Protein AF-0000000079967032 (afdb_homodimer)

Secondary structure (DSSP, 8-state):
-HHHHHHHHHHHH--------------------------------------------------------------TT--S----S--GGGSPPHHHHHHHHHHHHHH--TT---PPPPHHHHHHHHHHHHHHHHHH---S-TTT--GGGS-HHHHHHHHHHHHHHTT-HHHHHHHHHHHHHHHHHHHHHHHHHS---S-----HHHHHHHHHHHHHHHH---TTHHHHHHHHHHHHHHHHHHS-------SSS-HHHHHHHHHHHHHHHHHHHHHHHHHHHHHHHH----SS-GGGSPSS----HHHHT--SHHHHHHHHHTT-------S-HHHHHHHHHHH-GGGS---HHHHHHHHHHHHHHHHHHHHHH-S--TTS---HHHHHHHHHHHHHHHHHHHHHHHHTTT--TTTTHHHHHHHHHHHHHHHHHH----THHHHTT--HHHHHHHHHHSPPPP--HHHHHHHHHHHHHHHHHHHH-TTHHHHS--TT--HHHHHHHHHHHHHHHHHHHHHHHS-TTSPPPHHHHHHHHHHHHHHHHHHHHHT----TT--TTSHHHHHHHHHHHHHHHHHS--S-HHHHHHHHHHHHHHHHHHHHHH-/-HHHHHHHHHHHH--------------------------------------------------------------TT--S----TT-GGGSPPHHHHHHHHHHHHHH--TT---PPPPHHHHHHHHHHHHHHHHHH---S-TTT--GGGS-HHHHHHHHHHHHHHTT-HHHHHHHHHHHHHHHHHHHHHHHHHH---S-----HHHHHHHHHHHHHHHH---GGGHHHHHHHHHHHHHHHHHS-------SSS-HHHHHHHHHHHHHHHHHHHHHHHHHHHHHHHH----SS-GGGSPSSPP--HHHHT--SHHHHHHHHHTT-------S-HHHHHHHHHHH-GGGS---HHHHHHHHHHHHHHHHHHHHHH-S--TTS---HHHHHHHHHHHHHHHHHHHHHHHHTTT--TTTTHHHHHHHHHHHHHHHHHH----THHHHTT--HHHHHHHHHHSPPPP--HHHHHHHHHHHHHHHHHHHH-TTHHHHS--TT--HHHHHHHHHHHHHHHHHHHHHHHS-TTSPPPHHHHHHHHHHHHHHHHHHHHHT----TT--TTSHHHHHHHHHHHHHHHHHS--S-HHHHHHHHHHHHHHHHHHHHHH-

Solvent-accessible surface area (backbone atoms only — not comparable to full-atom values): 68129 Å² total; per-residue (Å²): 110,66,69,58,56,54,48,56,53,57,60,60,71,67,55,73,77,63,75,79,74,76,77,78,75,79,74,78,77,77,80,74,79,74,80,82,73,85,78,80,84,84,73,82,74,80,84,71,83,80,79,70,84,77,79,83,78,72,79,79,78,76,78,75,79,84,70,78,81,67,75,82,70,77,76,75,69,67,70,49,80,73,67,72,84,66,77,73,42,54,54,58,48,72,68,53,50,51,49,44,52,52,55,51,55,70,59,52,53,98,80,65,90,68,78,78,74,54,58,67,54,44,21,51,13,33,47,46,22,51,54,40,31,59,55,73,48,62,39,62,54,71,71,76,56,41,55,86,79,49,55,62,45,36,52,31,27,35,25,14,50,9,20,38,76,66,67,36,53,68,60,13,51,43,28,39,52,52,18,53,49,46,50,52,47,52,31,52,49,38,34,72,70,61,69,39,60,68,58,46,74,58,38,71,62,50,48,50,27,37,48,52,45,39,57,54,48,66,41,45,60,59,67,79,40,50,61,51,42,53,47,36,50,51,53,42,52,51,28,57,69,61,46,60,80,70,78,68,77,74,75,80,60,61,75,63,62,33,41,55,51,45,49,52,53,50,30,51,49,25,37,55,52,45,45,44,50,58,49,49,46,38,26,56,45,52,50,37,56,62,72,64,56,64,40,73,43,71,63,52,75,72,75,52,66,70,59,63,66,35,72,42,56,67,56,34,51,55,48,58,69,67,58,72,70,77,74,58,76,49,93,37,40,31,54,44,51,50,48,36,59,71,68,28,65,80,77,47,90,64,48,52,66,53,45,34,53,48,50,50,46,48,44,51,49,51,52,51,51,40,54,62,63,20,81,70,50,94,82,48,76,73,54,68,64,52,53,47,51,40,51,43,52,49,54,49,51,48,52,48,54,62,45,41,76,69,34,62,82,67,53,53,56,82,80,38,31,37,45,52,35,35,55,25,46,50,32,48,46,32,38,58,65,41,36,82,72,68,63,26,66,41,40,48,62,71,34,37,66,56,31,30,53,48,57,68,68,46,78,67,57,68,95,45,73,49,38,46,52,25,38,40,46,29,43,48,56,52,38,54,44,47,70,74,34,57,61,51,53,44,65,49,79,53,78,61,66,52,70,68,31,53,57,30,42,49,55,29,50,53,50,37,30,39,46,28,40,37,65,50,68,47,53,86,83,60,70,79,50,71,67,52,51,49,42,50,52,51,40,52,53,43,46,52,51,42,38,60,58,64,67,55,79,78,64,93,72,58,64,68,76,43,45,45,37,38,22,52,52,46,43,50,53,52,18,52,53,29,46,50,24,71,69,39,56,39,44,30,46,53,10,47,19,38,46,49,37,52,50,54,50,55,51,58,72,73,101,110,66,70,58,55,54,46,58,52,56,58,60,71,67,55,72,78,64,75,80,73,73,77,76,73,78,72,76,72,77,76,75,81,77,78,80,79,80,81,80,82,78,76,84,74,84,87,78,76,82,76,75,82,77,78,83,77,77,78,80,78,75,79,74,76,85,69,77,85,67,73,80,70,79,76,75,69,68,70,50,80,71,68,72,82,68,74,73,43,55,55,58,48,72,66,54,52,50,48,45,52,51,55,50,54,71,58,51,52,98,79,64,91,68,78,78,74,53,57,67,54,43,23,53,13,33,48,46,22,51,54,39,30,60,56,74,48,62,37,63,53,71,71,76,57,42,55,86,78,49,56,61,45,35,52,30,27,34,25,14,50,10,20,38,76,66,67,35,55,68,59,13,50,42,28,40,51,51,18,51,48,45,51,52,47,52,32,50,48,37,34,72,70,61,69,39,58,69,58,47,76,57,39,72,62,50,49,50,26,36,48,51,45,41,58,55,47,66,41,45,58,59,68,80,42,51,60,50,42,55,46,38,52,51,53,41,51,50,28,57,67,62,44,60,79,70,78,68,77,75,76,81,60,60,73,62,63,32,42,56,51,46,48,54,53,48,31,51,50,25,37,54,52,46,46,43,49,56,48,49,46,38,24,56,45,51,51,37,54,62,72,65,59,62,42,74,44,70,62,53,74,74,75,53,66,70,61,63,65,34,72,43,57,65,56,34,52,54,49,60,70,68,56,73,70,77,74,58,74,50,94,38,38,32,55,42,50,50,48,37,58,70,67,29,65,79,75,48,90,63,48,51,65,53,44,34,52,48,50,48,45,48,43,52,50,52,51,52,50,40,55,61,61,19,81,69,48,92,82,49,77,73,53,68,65,53,53,49,52,38,52,42,52,49,53,50,50,49,52,49,54,62,46,40,76,70,34,61,82,66,52,52,56,82,80,37,32,36,45,54,35,34,54,25,47,50,32,47,46,32,40,59,65,42,36,84,72,68,62,25,66,44,42,47,62,70,34,36,67,55,30,30,53,49,58,68,68,48,78,68,58,67,94,43,75,49,37,46,52,25,36,40,46,28,43,47,56,54,39,55,42,48,69,74,34,57,61,51,52,45,65,48,79,52,78,59,66,54,70,68,30,53,56,29,44,48,55,30,49,53,51,36,30,38,46,27,40,38,66,51,69,46,54,87,83,59,70,80,50,72,67,52,50,50,43,50,52,51,40,52,52,43,46,52,51,41,38,60,60,62,66,56,79,78,62,94,71,58,64,69,75,41,44,46,38,39,21,52,50,48,43,50,52,51,18,51,52,28,46,49,24,74,70,39,56,38,46,30,47,52,10,47,19,37,46,48,37,51,50,54,48,54,50,57,74,74,100

pLDDT: mean 72.73, std 23.44, range [16.41, 97.38]

Sequence (1214 aa):
MQDFVNFMKSMASRSDWVPVMGTVVRNRITEVVPGVRQDSTPDLPEFSHTVQPATAASVPSSPIPRSRASPEISRNLSDHPVFSPTNDSLVVSERMMRQLSESLYRVRSDRSNVQLPSRYALSRFVRCAIDYISKHIPCMHVATTRLEDCVPELILALSALGAEYSFEFQQAKDLFLASTNLVDFQSHWQQEYSGQSDVPASSLQSMQTLLILLRLAIVERDRSILSQILQLQHKLVLALRTLMDDNCDCTNVGDATAWHRWIEKESIKRMRLMAFCSLSLLNLTHNISNAFQWCEIAMPIACSRDLWEAPDALSWHSLLRSGMEQCIEPSSSSSFLQEVLDQGLDTFEFSALQNNIFLHAILQRVDLLKQLYGPFNSTQQWPSRLTKIHTALYQISYKYSTRSRLDYGTMNLTKETLNLNSFAILGIGLIRTASVMDFNALLQSRSPLHVTLALKRAPLPTRSSRATSAAFHATMVLEKLAFIGLNRFPRKQDIIWDFEFWICAFECAIFHARWLMRLSNTAPNQSQSQEETKVLCETRAVVAEGLASLELKEDSLTSQETPLELSLVLLRVWASILSNNAQLPLVQMLGESLLSYLHEFQTSVNTMQDFVNFMKSMASRSDWVPVMGTVVRNRITEVVPGVRQDSTPDLPEFSHTVQPATAASVPSSPIPRSRASPEISRNLSDHPVFSPTNDSLVVSERMMRQLSESLYRVRSDRSNVQLPSRYALSRFVRCAIDYISKHIPCMHVATTRLEDCVPELILALSALGAEYSFEFQQAKDLFLASTNLVDFQSHWQQEYSGQSDVPASSLQSMQTLLILLRLAIVERDRSILSQILQLQHKLVLALRTLMDDNCDCTNVGDATAWHRWIEKESIKRMRLMAFCSLSLLNLTHNISNAFQWCEIAMPIACSRDLWEAPDALSWHSLLRSGMEQCIEPSSSSSFLQEVLDQGLDTFEFSALQNNIFLHAILQRVDLLKQLYGPFNSTQQWPSRLTKIHTALYQISYKYSTRSRLDYGTMNLTKETLNLNSFAILGIGLIRTASVMDFNALLQSRSPLHVTLALKRAPLPTRSSRATSAAFHATMVLEKLAFIGLNRFPRKQDIIWDFEFWICAFECAIFHARWLMRLSNTAPNQSQSQEETKVLCETRAVVAEGLASLELKEDSLTSQETPLELSLVLLRVWASILSNNAQLPLVQMLGESLLSYLHEFQTSVNT

InterPro domains:
  IPR051059 Transcription factor verF-like [PTHR40626] (39-580)

Foldseek 3Di:
DVVVVVVLVVVVVVVPVPPPPPPPPPPVPPPPPDDPDPDDDDDPDDPDPCPDDDDDDDPDDPDPDPDDDPPPPPCPVPPPVPPPPPDPQLFQDPVNVVVLVVLLVVLPDPDDPQDDDDRVLLSQQLVQLVLLCLQAQVLDQPLPDGPVPADNLLSLLSSLLSCLLVVVNVNSVSSLVSSLSSQVVQLVVCCVPVVDDSLRVLDLRNLNSLLSSLQQLLLDLDPVSVVVNVVSLVSNLSSLLPVPPPVPPLPDDDQQVSLVVVLRNLSNQSSSLSSQLSQLVCCLQAVDDRPDAQQSRADDHHWASQLSNQNGSVSNVVVVVVVPTPRPRDPTRVVVLVVCLVVAVVVDPDHLSRLLSSLSNLVNVLVVQCVVVDQDDPVHDDDPSLVSSLVRLLVVLVVCLVVCVVCLVVPPLSNRLSNLLSLLSSLVSLDSSQFSDDNSVLNNVSALVSNLVSLVPDDFGDDDPSLLSSLLSLLSNLLSCLSVFLVCQQPVSDSSHDVSSLSSNLVSLSSNLSNLVVVQPDDPPDDDDPSNVVSLVSLVVSLVSLCVRLVPPPPPPDPSPGSNSSSLSSLVSSLSSQCSNPSTPSSNSSSSSSVVNSVVVVVVVVD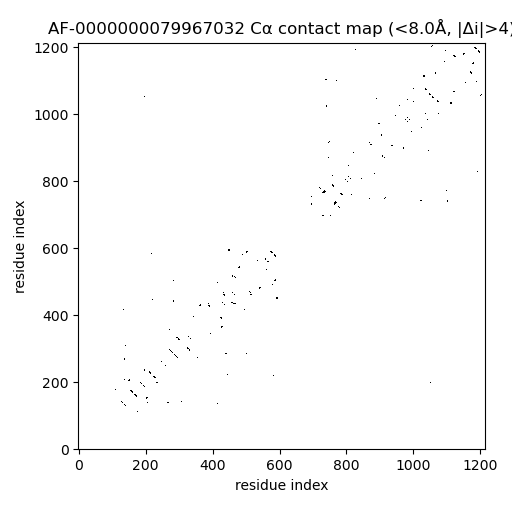/DVVVVVVLVVVVVVVPVPPPPPPPPPPVPVPDPDDDDDDDDDDPDDPDDDPDPDDDDDPDPPDPDPDDDPPPPPCPVPPPVPPPPPPPQLFQDPVNVVVLVVLLVVLPDPDDPQDDDDRVLLSQQLVQLVLLCLQAQVLDQPLPDGPVPADNLLSLLSSLNSCLLVVVNVNSVSSLVSSLSSQVVQLVCCCVPVVDPSLRVLDLRNLNSLLSSLQQLLLDLDPVSVVVNVVSLVSNLSSLLPVPLPVPPLPDDDQQVSLVVVLRNLSNQSSSLSSQLSLLVCCLQAVDDRPDAQQSRADDHHWASQLSNQNGSVSNVVVVVVVPTPRPGDPTSVVVLVVCLVVAVVVDPDHLSRLLSSLSNLVNVLVVQCVVVDQDDPVHDDDPSLVSSLVRLLVVLVVCLVVCVVCLVVPPLSNRLSNLLSLLSSLVSLDSSQFSDDSSVLNNVSALVSNLVSLVPDDFGDDDPSLLSSLLSLLSNLLSCLSVFLVCQQPVSDSSHDVSSLSSNLVSLSSNLSNLVVVQPDDPPDDDDPSNVVSLVSLVVSLVSLCVRLVPPPPPDDPSPGSNSSSLSSLVSSLSSQCSNPSTPSSNSSSSSSVVNSVVVVVVVVD

Structure (mmCIF, N/CA/C/O backbone):
data_AF-0000000079967032-model_v1
#
loop_
_entity.id
_entity.type
_entity.pdbx_description
1 polymer 'Transcription factor domain-containing protein'
#
loop_
_atom_site.group_PDB
_atom_site.id
_atom_site.type_symbol
_atom_site.label_atom_id
_atom_site.label_alt_id
_atom_site.label_comp_id
_atom_site.label_asym_id
_atom_site.label_entity_id
_atom_site.label_seq_id
_atom_site.pdbx_PDB_ins_code
_atom_site.Cartn_x
_atom_site.Cartn_y
_atom_site.Cartn_z
_atom_site.occupancy
_atom_site.B_iso_or_equiv
_atom_site.auth_seq_id
_atom_site.auth_comp_id
_atom_site.auth_asym_id
_atom_site.auth_atom_id
_atom_site.pdbx_PDB_model_num
ATOM 1 N N . MET A 1 1 ? 17.422 -27.734 15.859 1 30.98 1 MET A N 1
ATOM 2 C CA . MET A 1 1 ? 18.609 -28.25 15.203 1 30.98 1 MET A CA 1
ATOM 3 C C . MET A 1 1 ? 18.609 -29.781 15.188 1 30.98 1 MET A C 1
ATOM 5 O O . MET A 1 1 ? 18.875 -30.391 14.148 1 30.98 1 MET A O 1
ATOM 9 N N . GLN A 1 2 ? 18.266 -30.25 16.344 1 36.28 2 GLN A N 1
ATOM 10 C CA . GLN A 1 2 ? 18.391 -31.688 16.5 1 36.28 2 GLN A CA 1
ATOM 11 C C . GLN A 1 2 ? 17.359 -32.438 15.648 1 36.28 2 GLN A C 1
ATOM 13 O O . GLN A 1 2 ? 17.656 -33.469 15.055 1 36.28 2 GLN A O 1
ATOM 18 N N . ASP A 1 3 ? 16.297 -31.797 15.641 1 36.22 3 ASP A N 1
ATOM 19 C CA . ASP A 1 3 ? 15.25 -32.5 14.898 1 36.22 3 ASP A CA 1
ATOM 20 C C . ASP A 1 3 ? 15.523 -32.469 13.398 1 36.22 3 ASP A C 1
ATOM 22 O O . ASP A 1 3 ? 15.023 -33.312 12.656 1 36.22 3 ASP A O 1
ATOM 26 N N . PHE A 1 4 ? 16.297 -31.5 12.922 1 40.16 4 PHE A N 1
ATOM 27 C CA . PHE A 1 4 ? 16.734 -31.422 11.531 1 40.16 4 PHE A CA 1
ATOM 28 C C . PHE A 1 4 ? 17.703 -32.562 11.211 1 40.16 4 PHE A C 1
ATOM 30 O O . PHE A 1 4 ? 17.562 -33.219 10.188 1 40.16 4 PHE A O 1
ATOM 37 N N . VAL A 1 5 ? 18.609 -32.844 12.133 1 42.78 5 VAL A N 1
ATOM 38 C CA . VAL A 1 5 ? 19.625 -33.844 11.953 1 42.78 5 VAL A CA 1
ATOM 39 C C . VAL A 1 5 ? 18.984 -35.25 11.93 1 42.78 5 VAL A C 1
ATOM 41 O O . VAL A 1 5 ? 19.312 -36.094 11.102 1 42.78 5 VAL A O 1
ATOM 44 N N . ASN A 1 6 ? 18.062 -35.375 12.719 1 40.91 6 ASN A N 1
ATOM 45 C CA . ASN A 1 6 ? 17.438 -36.688 12.773 1 40.91 6 ASN A CA 1
ATOM 46 C C . ASN A 1 6 ? 16.594 -36.969 11.523 1 40.91 6 ASN A C 1
ATOM 48 O O . ASN A 1 6 ? 16.562 -38.094 11.039 1 40.91 6 ASN A O 1
ATOM 52 N N . PHE A 1 7 ? 16.141 -35.906 11.023 1 40.47 7 PHE A N 1
ATOM 53 C CA . PHE A 1 7 ? 15.273 -35.969 9.852 1 40.47 7 PHE A CA 1
ATOM 54 C C . PHE A 1 7 ? 16.078 -36.312 8.602 1 40.47 7 PHE A C 1
ATOM 56 O O . PHE A 1 7 ? 15.711 -37.188 7.828 1 40.47 7 PHE A O 1
ATOM 63 N N . MET A 1 8 ? 17.188 -35.719 8.445 1 40.53 8 MET A N 1
ATOM 64 C CA . MET A 1 8 ? 18.062 -36.031 7.324 1 40.53 8 MET A CA 1
ATOM 65 C C . MET A 1 8 ? 18.562 -37.469 7.414 1 40.53 8 MET A C 1
ATOM 67 O O . MET A 1 8 ? 18.688 -38.156 6.398 1 40.53 8 MET A O 1
ATOM 71 N N . LYS A 1 9 ? 18.719 -38 8.523 1 43.66 9 LYS A N 1
ATOM 72 C CA . LYS A 1 9 ? 19.156 -39.375 8.742 1 43.66 9 LYS A CA 1
ATOM 73 C C . LYS A 1 9 ? 18.078 -40.375 8.336 1 43.66 9 LYS A C 1
ATOM 75 O O . LYS A 1 9 ? 18.375 -41.406 7.758 1 43.66 9 LYS A O 1
ATOM 80 N N . SER A 1 10 ? 16.875 -39.969 8.609 1 38 10 SER A N 1
ATOM 81 C CA . SER A 1 10 ? 15.828 -40.938 8.258 1 38 10 SER A CA 1
ATOM 82 C C . SER A 1 10 ? 15.602 -40.969 6.75 1 38 10 SER A C 1
ATOM 84 O O . SER A 1 10 ? 15.164 -42 6.211 1 38 10 SER A O 1
ATOM 86 N N . MET A 1 11 ? 15.82 -39.938 6.16 1 37.47 11 MET A N 1
ATOM 87 C CA . MET A 1 11 ? 15.719 -39.906 4.703 1 37.47 11 MET A CA 1
ATOM 88 C C . MET A 1 11 ? 16.812 -40.719 4.051 1 37.47 11 MET A C 1
ATOM 90 O O . MET A 1 11 ? 16.625 -41.281 2.975 1 37.47 11 MET A O 1
ATOM 94 N N . ALA A 1 12 ? 18.031 -40.906 4.66 1 32.81 12 ALA A N 1
ATOM 95 C CA . ALA A 1 12 ? 19.125 -41.75 4.148 1 32.81 12 ALA A CA 1
ATOM 96 C C . ALA A 1 12 ? 18.719 -43.219 4.148 1 32.81 12 ALA A C 1
ATOM 98 O O . ALA A 1 12 ? 19.172 -43.969 3.297 1 32.81 12 ALA A O 1
ATOM 99 N N . SER A 1 13 ? 18.062 -43.688 5.133 1 33.34 13 SER A N 1
ATOM 100 C CA . SER A 1 13 ? 17.812 -45.125 5.172 1 33.34 13 SER A CA 1
ATOM 101 C C . SER A 1 13 ? 16.797 -45.531 4.102 1 33.34 13 SER A C 1
ATOM 103 O O . SER A 1 13 ? 16.641 -46.719 3.822 1 33.34 13 SER A O 1
ATOM 105 N N . ARG A 1 14 ? 15.938 -44.812 3.732 1 36.12 14 ARG A N 1
ATOM 106 C CA . ARG A 1 14 ? 14.914 -45.312 2.83 1 36.12 14 ARG A CA 1
ATOM 107 C C . ARG A 1 14 ? 15.344 -45.188 1.374 1 36.12 14 ARG A C 1
ATOM 109 O O . ARG A 1 14 ? 14.789 -44.375 0.633 1 36.12 14 ARG A O 1
ATOM 116 N N . SER A 1 15 ? 16.703 -45.375 1.062 1 32.47 15 SER A N 1
ATOM 117 C CA . SER A 1 15 ? 17.297 -45.344 -0.267 1 32.47 15 SER A CA 1
ATOM 118 C C . SER A 1 15 ? 16.766 -46.469 -1.132 1 32.47 15 SER A C 1
ATOM 120 O O . SER A 1 15 ? 17.484 -47.438 -1.428 1 32.47 15 SER A O 1
ATOM 122 N N . ASP A 1 16 ? 15.664 -47 -0.927 1 30.19 16 ASP A N 1
ATOM 123 C CA . ASP A 1 16 ? 15.477 -48.062 -1.906 1 30.19 16 ASP A CA 1
ATOM 124 C C . ASP A 1 16 ? 15.602 -47.531 -3.332 1 30.19 16 ASP A C 1
ATOM 126 O O . ASP A 1 16 ? 15.398 -48.25 -4.297 1 30.19 16 ASP A O 1
ATOM 130 N N . TRP A 1 17 ? 15.234 -46.344 -3.537 1 28.78 17 TRP A N 1
ATOM 131 C CA . TRP A 1 17 ? 15.328 -46 -4.953 1 28.78 17 TRP A CA 1
ATOM 132 C C . TRP A 1 17 ? 16.781 -45.906 -5.395 1 28.78 17 TRP A C 1
ATOM 134 O O . TRP A 1 17 ? 17.5 -45 -4.992 1 28.78 17 TRP A O 1
ATOM 144 N N . VAL A 1 18 ? 17.547 -47.031 -5.496 1 27.38 18 VAL A N 1
ATOM 145 C CA . VAL A 1 18 ? 18.859 -47.188 -6.109 1 27.38 18 VAL A CA 1
ATOM 146 C C . VAL A 1 18 ? 18.797 -46.75 -7.574 1 27.38 18 VAL A C 1
ATOM 148 O O . VAL A 1 18 ? 18.062 -47.344 -8.367 1 27.38 18 VAL A O 1
ATOM 151 N N . PRO A 1 19 ? 18.969 -45.531 -7.906 1 27.19 19 PRO A N 1
ATOM 152 C CA . PRO A 1 19 ? 19.078 -45.344 -9.352 1 27.19 19 PRO A CA 1
ATOM 153 C C . PRO A 1 19 ? 19.953 -46.375 -10.031 1 27.19 19 PRO A C 1
ATOM 155 O O . PRO A 1 19 ? 20.938 -46.844 -9.438 1 27.19 19 PRO A O 1
ATOM 158 N N . VAL A 1 20 ? 19.484 -47.281 -10.828 1 24.78 20 VAL A N 1
ATOM 159 C CA . VAL A 1 20 ? 20.234 -48.25 -11.641 1 24.78 20 VAL A CA 1
ATOM 160 C C . VAL A 1 20 ? 21.406 -47.531 -12.32 1 24.78 20 VAL A C 1
ATOM 162 O O . VAL A 1 20 ? 21.219 -46.625 -13.102 1 24.78 20 VAL A O 1
ATOM 165 N N . MET A 1 21 ? 22.5 -47.312 -11.68 1 25.75 21 MET A N 1
ATOM 166 C CA . MET A 1 21 ? 23.797 -46.906 -12.227 1 25.75 21 MET A CA 1
ATOM 167 C C . MET A 1 21 ? 24.156 -47.781 -13.438 1 25.75 21 MET A C 1
ATOM 169 O O . MET A 1 21 ? 24.406 -48.969 -13.297 1 25.75 21 MET A O 1
ATOM 173 N N . GLY A 1 22 ? 23.5 -47.594 -14.641 1 21.77 22 GLY A N 1
ATOM 174 C CA . GLY A 1 22 ? 24 -48.312 -15.797 1 21.77 22 GLY A CA 1
ATOM 175 C C . GLY A 1 22 ? 25.5 -48.25 -15.938 1 21.77 22 GLY A C 1
ATOM 176 O O . GLY A 1 22 ? 26.125 -47.25 -15.562 1 21.77 22 GLY A O 1
ATOM 177 N N . THR A 1 23 ? 26.203 -49.25 -15.812 1 21.92 23 THR A N 1
ATOM 178 C CA . THR A 1 23 ? 27.594 -49.594 -16.094 1 21.92 23 THR A CA 1
ATOM 179 C C . THR A 1 23 ? 28.016 -49.094 -17.469 1 21.92 23 THR A C 1
ATOM 181 O O . THR A 1 23 ? 27.484 -49.562 -18.484 1 21.92 23 THR A O 1
ATOM 184 N N . VAL A 1 24 ? 28.141 -47.719 -17.688 1 22.67 24 VAL A N 1
ATOM 185 C CA . VAL A 1 24 ? 28.766 -47.312 -18.953 1 22.67 24 VAL A CA 1
ATOM 186 C C . VAL A 1 24 ? 30.031 -48.156 -19.172 1 22.67 24 VAL A C 1
ATOM 188 O O . VAL A 1 24 ? 30.938 -48.156 -18.328 1 22.67 24 VAL A O 1
ATOM 191 N N . VAL A 1 25 ? 29.938 -49.156 -19.922 1 20.61 25 VAL A N 1
ATOM 192 C CA . VAL A 1 25 ? 31.047 -49.875 -20.562 1 20.61 25 VAL A CA 1
ATOM 193 C C . VAL A 1 25 ? 31.906 -48.906 -21.344 1 20.61 25 VAL A C 1
ATOM 195 O O . VAL A 1 25 ? 31.406 -48.125 -22.172 1 20.61 25 VAL A O 1
ATOM 198 N N . ARG A 1 26 ? 33 -48.438 -20.75 1 22.62 26 ARG A N 1
ATOM 199 C CA . ARG A 1 26 ? 34.156 -47.688 -21.297 1 22.62 26 ARG A CA 1
ATOM 200 C C . ARG A 1 26 ? 34.562 -48.25 -22.656 1 22.62 26 ARG A C 1
ATOM 202 O O . ARG A 1 26 ? 35.281 -49.25 -22.734 1 22.62 26 ARG A O 1
ATOM 209 N N . ASN A 1 27 ? 33.688 -48.219 -23.781 1 19.62 27 ASN A N 1
ATOM 210 C CA . ASN A 1 27 ? 34.406 -48.594 -24.984 1 19.62 27 ASN A CA 1
ATOM 211 C C . ASN A 1 27 ? 35.562 -47.656 -25.266 1 19.62 27 ASN A C 1
ATOM 213 O O . ASN A 1 27 ? 35.438 -46.438 -25.188 1 19.62 27 ASN A O 1
ATOM 217 N N . ARG A 1 28 ? 36.719 -48.031 -25.078 1 20.69 28 ARG A N 1
ATOM 218 C CA . ARG A 1 28 ? 38.094 -47.594 -25.281 1 20.69 28 ARG A CA 1
ATOM 219 C C . ARG A 1 28 ? 38.281 -47.062 -26.703 1 20.69 28 ARG A C 1
ATOM 221 O O . ARG A 1 28 ? 38.594 -47.812 -27.625 1 20.69 28 ARG A O 1
ATOM 228 N N . ILE A 1 29 ? 37.375 -46.094 -27.281 1 19.88 29 ILE A N 1
ATOM 229 C CA . ILE A 1 29 ? 37.719 -45.812 -28.672 1 19.88 29 ILE A CA 1
ATOM 230 C C . ILE A 1 29 ? 39.062 -45.094 -28.734 1 19.88 29 ILE A C 1
ATOM 232 O O . ILE A 1 29 ? 39.219 -44.062 -28.109 1 19.88 29 ILE A O 1
ATOM 236 N N . THR A 1 30 ? 40.094 -45.719 -29.062 1 19.69 30 THR A N 1
ATOM 237 C CA . THR A 1 30 ? 41.5 -45.5 -29.391 1 19.69 30 THR A CA 1
ATOM 238 C C . THR A 1 30 ? 41.625 -44.438 -30.484 1 19.69 30 THR A C 1
ATOM 240 O O . THR A 1 30 ? 41.25 -44.656 -31.625 1 19.69 30 THR A O 1
ATOM 243 N N . GLU A 1 31 ? 41.25 -43.094 -30.141 1 20.17 31 GLU A N 1
ATOM 244 C CA . GLU A 1 31 ? 41.406 -42.031 -31.125 1 20.17 31 GLU A CA 1
ATOM 245 C C . GLU A 1 31 ? 42.844 -42 -31.672 1 20.17 31 GLU A C 1
ATOM 247 O O . GLU A 1 31 ? 43.812 -41.875 -30.906 1 20.17 31 GLU A O 1
ATOM 252 N N . VAL A 1 32 ? 43.062 -42.688 -32.75 1 19.69 32 VAL A N 1
ATOM 253 C CA . VAL A 1 32 ? 44.25 -42.688 -33.594 1 19.69 32 VAL A CA 1
ATOM 254 C C . VAL A 1 32 ? 44.469 -41.281 -34.125 1 19.69 32 VAL A C 1
ATOM 256 O O . VAL A 1 32 ? 43.594 -40.719 -34.781 1 19.69 32 VAL A O 1
ATOM 259 N N . VAL A 1 33 ? 45.219 -40.438 -33.5 1 20.27 33 VAL A N 1
ATOM 260 C CA . VAL A 1 33 ? 45.656 -39.062 -33.719 1 20.27 33 VAL A CA 1
ATOM 261 C C . VAL A 1 33 ? 46.312 -38.938 -35.094 1 20.27 33 VAL A C 1
ATOM 263 O O . VAL A 1 33 ? 47.438 -39.344 -35.281 1 20.27 33 VAL A O 1
ATOM 266 N N . PRO A 1 34 ? 45.5 -39.312 -36.25 1 19.73 34 PRO A N 1
ATOM 267 C CA . PRO A 1 34 ? 46.406 -39.281 -37.406 1 19.73 34 PRO A CA 1
ATOM 268 C C . PRO A 1 34 ? 47 -37.906 -37.656 1 19.73 34 PRO A C 1
ATOM 270 O O . PRO A 1 34 ? 46.438 -36.906 -37.219 1 19.73 34 PRO A O 1
ATOM 273 N N . GLY A 1 35 ? 48.219 -37.812 -38.281 1 20.45 35 GLY A N 1
ATOM 274 C CA . GLY A 1 35 ? 49.281 -36.938 -38.688 1 20.45 35 GLY A CA 1
ATOM 275 C C . GLY A 1 35 ? 48.875 -35.938 -39.75 1 20.45 35 GLY A C 1
ATOM 276 O O . GLY A 1 35 ? 48.531 -36.312 -40.875 1 20.45 35 GLY A O 1
ATOM 277 N N . VAL A 1 36 ? 48 -34.938 -39.344 1 20.61 36 VAL A N 1
ATOM 278 C CA . VAL A 1 36 ? 47.5 -34 -40.344 1 20.61 36 VAL A CA 1
ATOM 279 C C . VAL A 1 36 ? 48.656 -33.375 -41.094 1 20.61 36 VAL A C 1
ATOM 281 O O . VAL A 1 36 ? 49.469 -32.656 -40.5 1 20.61 36 VAL A O 1
ATOM 284 N N . ARG A 1 37 ? 48.938 -33.938 -42.219 1 18.53 37 ARG A N 1
ATOM 285 C CA . ARG A 1 37 ? 49.875 -33.469 -43.219 1 18.53 37 ARG A CA 1
ATOM 286 C C . ARG A 1 37 ? 49.5 -32.062 -43.688 1 18.53 37 ARG A C 1
ATOM 288 O O . ARG A 1 37 ? 48.344 -31.688 -43.656 1 18.53 37 ARG A O 1
ATOM 295 N N . GLN A 1 38 ? 50.438 -31.203 -44 1 19.53 38 GLN A N 1
ATOM 296 C CA . GLN A 1 38 ? 50.781 -29.797 -44.25 1 19.53 38 GLN A CA 1
ATOM 297 C C . GLN A 1 38 ? 50.156 -29.328 -45.594 1 19.53 38 GLN A C 1
ATOM 299 O O . GLN A 1 38 ? 50.375 -28.188 -46 1 19.53 38 GLN A O 1
ATOM 304 N N . ASP A 1 39 ? 49.281 -30.391 -46.312 1 16.41 39 ASP A N 1
ATOM 305 C CA . ASP A 1 39 ? 49.531 -30.047 -47.719 1 16.41 39 ASP A CA 1
ATOM 306 C C . ASP A 1 39 ? 49.031 -28.641 -48.031 1 16.41 39 ASP A C 1
ATOM 308 O O . ASP A 1 39 ? 48.25 -28.062 -47.25 1 16.41 39 ASP A O 1
ATOM 312 N N . SER A 1 40 ? 48.531 -28.641 -49.281 1 16.86 40 SER A N 1
ATOM 313 C CA . SER A 1 40 ? 48.844 -27.875 -50.469 1 16.86 40 SER A CA 1
ATOM 314 C C . SER A 1 40 ? 47.844 -26.734 -50.688 1 16.86 40 SER A C 1
ATOM 316 O O . SER A 1 40 ? 48.219 -25.594 -50.875 1 16.86 40 SER A O 1
ATOM 318 N N . THR A 1 41 ? 46.469 -27.234 -50.938 1 17.11 41 THR A N 1
ATOM 319 C CA . THR A 1 41 ? 46.094 -26.875 -52.281 1 17.11 41 THR A CA 1
ATOM 320 C C . THR A 1 41 ? 45.625 -25.422 -52.375 1 17.11 41 THR A C 1
ATOM 322 O O . THR A 1 41 ? 45.344 -24.812 -51.344 1 17.11 41 THR A O 1
ATOM 325 N N . PRO A 1 42 ? 44.562 -25.297 -53.281 1 19.38 42 PRO A N 1
ATOM 326 C CA . PRO A 1 42 ? 44.344 -24.562 -54.531 1 19.38 42 PRO A CA 1
ATOM 327 C C . PRO A 1 42 ? 43.562 -23.266 -54.312 1 19.38 42 PRO A C 1
ATOM 329 O O . PRO A 1 42 ? 42.969 -23.062 -53.25 1 19.38 42 PRO A O 1
ATOM 332 N N . ASP A 1 43 ? 43.156 -22.75 -55.438 1 19.89 43 ASP A N 1
ATOM 333 C CA . ASP A 1 43 ? 42.875 -21.562 -56.219 1 19.89 43 ASP A CA 1
ATOM 334 C C . ASP A 1 43 ? 41.406 -21.172 -56.094 1 19.89 43 ASP A C 1
ATOM 336 O O . ASP A 1 43 ? 40.531 -21.953 -56.469 1 19.89 43 ASP A O 1
ATOM 340 N N . LEU A 1 44 ? 40.938 -20.75 -54.969 1 19.12 44 LEU A N 1
ATOM 341 C CA . LEU A 1 44 ? 39.5 -20.594 -54.75 1 19.12 44 LEU A CA 1
ATOM 342 C C . LEU A 1 44 ? 38.875 -19.781 -55.844 1 19.12 44 LEU A C 1
ATOM 344 O O . LEU A 1 44 ? 39.219 -18.609 -56.062 1 19.12 44 LEU A O 1
ATOM 348 N N . PRO A 1 45 ? 38.406 -20.625 -56.875 1 18.33 45 PRO A N 1
ATOM 349 C CA . PRO A 1 45 ? 37.875 -20.062 -58.125 1 18.33 45 PRO A CA 1
ATOM 350 C C . PRO A 1 45 ? 36.812 -19.016 -57.875 1 18.33 45 PRO A C 1
ATOM 352 O O . PRO A 1 45 ? 36.219 -18.953 -56.781 1 18.33 45 PRO A O 1
ATOM 355 N N . GLU A 1 46 ? 36.469 -18.344 -59 1 20.27 46 GLU A N 1
ATOM 356 C CA . GLU A 1 46 ? 35.812 -17.125 -59.469 1 20.27 46 GLU A CA 1
ATOM 357 C C . GLU A 1 46 ? 34.281 -17.297 -59.469 1 20.27 46 GLU A C 1
ATOM 359 O O . GLU A 1 46 ? 33.75 -18.094 -60.25 1 20.27 46 GLU A O 1
ATOM 364 N N . PHE A 1 47 ? 33.656 -17.672 -58.312 1 17.86 47 PHE A N 1
ATOM 365 C CA . PHE A 1 47 ? 32.219 -18.016 -58.312 1 17.86 47 PHE A CA 1
ATOM 366 C C . PHE A 1 47 ? 31.406 -16.969 -59.062 1 17.86 47 PHE A C 1
ATOM 368 O O . PHE A 1 47 ? 31.25 -15.844 -58.594 1 17.86 47 PHE A O 1
ATOM 375 N N . SER A 1 48 ? 31.547 -17.031 -60.344 1 17.66 48 SER A N 1
ATOM 376 C CA . SER A 1 48 ? 30.734 -16.312 -61.344 1 17.66 48 SER A CA 1
ATOM 377 C C . SER A 1 48 ? 29.266 -16.641 -61.188 1 17.66 48 SER A C 1
ATOM 379 O O . SER A 1 48 ? 28.906 -17.766 -60.812 1 17.66 48 SER A O 1
ATOM 381 N N . HIS A 1 49 ? 28.344 -15.703 -61.219 1 18.72 49 HIS A N 1
ATOM 382 C CA . HIS A 1 49 ? 27 -15.32 -60.812 1 18.72 49 HIS A CA 1
ATOM 383 C C . HIS A 1 49 ? 25.938 -16.109 -61.562 1 18.72 49 HIS A C 1
ATOM 385 O O . HIS A 1 49 ? 24.734 -15.875 -61.406 1 18.72 49 HIS A O 1
ATOM 391 N N . THR A 1 50 ? 26.344 -17.062 -62.469 1 16.97 50 THR A N 1
ATOM 392 C CA . THR A 1 50 ? 25.453 -17.422 -63.562 1 16.97 50 THR A CA 1
ATOM 393 C C . THR A 1 50 ? 24.359 -18.375 -63.094 1 16.97 50 THR A C 1
ATOM 395 O O . THR A 1 50 ? 24.625 -19.516 -62.719 1 16.97 50 THR A O 1
ATOM 398 N N . VAL A 1 51 ? 23.203 -17.875 -62.781 1 19.42 51 VAL A N 1
ATOM 399 C CA . VAL A 1 51 ? 21.953 -18.266 -62.125 1 19.42 51 VAL A CA 1
ATOM 400 C C . VAL A 1 51 ? 21.172 -19.188 -63.062 1 19.42 51 VAL A C 1
ATOM 402 O O . VAL A 1 51 ? 20.234 -18.766 -63.75 1 19.42 51 VAL A O 1
ATOM 405 N N . GLN A 1 52 ? 21.891 -20.078 -63.75 1 17 52 GLN A N 1
ATOM 406 C CA . GLN A 1 52 ? 21.062 -20.625 -64.812 1 17 52 GLN A CA 1
ATOM 407 C C . GLN A 1 52 ? 19.906 -21.453 -64.25 1 17 52 GLN A C 1
ATOM 409 O O . GLN A 1 52 ? 20.016 -21.984 -63.125 1 17 52 GLN A O 1
ATOM 414 N N . PRO A 1 53 ? 18.938 -21.797 -65.125 1 20.55 53 PRO A N 1
ATOM 415 C CA . PRO A 1 53 ? 17.531 -22.219 -65.062 1 20.55 53 PRO A CA 1
ATOM 416 C C . PRO A 1 53 ? 17.375 -23.703 -64.75 1 20.55 53 PRO A C 1
ATOM 418 O O . PRO A 1 53 ? 16.25 -24.234 -64.812 1 20.55 53 PRO A O 1
ATOM 421 N N . ALA A 1 54 ? 18.125 -24.344 -63.844 1 18.22 54 ALA A N 1
ATOM 422 C CA . ALA A 1 54 ? 18.312 -25.766 -64.125 1 18.22 54 ALA A CA 1
ATOM 423 C C . ALA A 1 54 ? 16.984 -26.5 -64.125 1 18.22 54 ALA A C 1
ATOM 425 O O . ALA A 1 54 ? 16.062 -26.156 -63.375 1 18.22 54 ALA A O 1
ATOM 426 N N . THR A 1 55 ? 16.984 -27.469 -64.938 1 18.12 55 THR A N 1
ATOM 427 C CA . THR A 1 55 ? 16 -28.359 -65.5 1 18.12 55 THR A CA 1
ATOM 428 C C . THR A 1 55 ? 15.422 -29.312 -64.5 1 18.12 55 THR A C 1
ATOM 430 O O . THR A 1 55 ? 16.109 -29.688 -63.531 1 18.12 55 THR A O 1
ATOM 433 N N . ALA A 1 56 ? 14.117 -29.75 -64.625 1 21.53 56 ALA A N 1
ATOM 434 C CA . ALA A 1 56 ? 12.93 -30.312 -63.969 1 21.53 56 ALA A CA 1
ATOM 435 C C . ALA A 1 56 ? 13.086 -31.828 -63.75 1 21.53 56 ALA A C 1
ATOM 437 O O . ALA A 1 56 ? 12.555 -32.625 -64.562 1 21.53 56 ALA A O 1
ATOM 438 N N . ALA A 1 57 ? 14.32 -32.312 -63.406 1 19.28 57 ALA A N 1
ATOM 439 C CA . ALA A 1 57 ? 14.422 -33.719 -63.688 1 19.28 57 ALA A CA 1
ATOM 440 C C . ALA A 1 57 ? 13.344 -34.5 -62.938 1 19.28 57 ALA A C 1
ATOM 442 O O . ALA A 1 57 ? 13.039 -34.188 -61.781 1 19.28 57 ALA A O 1
ATOM 443 N N . SER A 1 58 ? 12.734 -35.469 -63.562 1 19.53 58 SER A N 1
ATOM 444 C CA . SER A 1 58 ? 11.516 -36.281 -63.531 1 19.53 58 SER A CA 1
ATOM 445 C C . SER A 1 58 ? 11.609 -37.375 -62.469 1 19.53 58 SER A C 1
ATOM 447 O O . SER A 1 58 ? 10.766 -38.281 -62.438 1 19.53 58 SER A O 1
ATOM 449 N N . VAL A 1 59 ? 12.102 -37.125 -61.344 1 21.59 59 VAL A N 1
ATOM 450 C CA . VAL A 1 59 ? 12.5 -38.344 -60.625 1 21.59 59 VAL A CA 1
ATOM 451 C C . VAL A 1 59 ? 11.312 -39.281 -60.5 1 21.59 59 VAL A C 1
ATOM 453 O O . VAL A 1 59 ? 10.219 -38.875 -60.094 1 21.59 59 VAL A O 1
ATOM 456 N N . PRO A 1 60 ? 11.414 -40.469 -60.969 1 20.14 60 PRO A N 1
ATOM 457 C CA . PRO A 1 60 ? 10.414 -41.5 -61.219 1 20.14 60 PRO A CA 1
ATOM 458 C C . PRO A 1 60 ? 9.695 -41.938 -59.969 1 20.14 60 PRO A C 1
ATOM 460 O O . PRO A 1 60 ? 10.227 -41.781 -58.875 1 20.14 60 PRO A O 1
ATOM 463 N N . SER A 1 61 ? 8.336 -42.406 -59.969 1 19.95 61 SER A N 1
ATOM 464 C CA . SER A 1 61 ? 7.094 -42.594 -59.25 1 19.95 61 SER A CA 1
ATOM 465 C C . SER A 1 61 ? 7.148 -43.906 -58.438 1 19.95 61 SER A C 1
ATOM 467 O O . SER A 1 61 ? 6.121 -44.406 -57.969 1 19.95 61 SER A O 1
ATOM 469 N N . SER A 1 62 ? 8.375 -44.344 -58 1 20.78 62 SER A N 1
ATOM 470 C CA . SER A 1 62 ? 8.305 -45.781 -57.719 1 20.78 62 SER A CA 1
ATOM 471 C C . SER A 1 62 ? 7.164 -46.125 -56.781 1 20.78 62 SER A C 1
ATOM 473 O O . SER A 1 62 ? 6.871 -45.344 -55.875 1 20.78 62 SER A O 1
ATOM 475 N N . PRO A 1 63 ? 6.363 -47.188 -57.031 1 22.17 63 PRO A N 1
ATOM 476 C CA . PRO A 1 63 ? 5.027 -47.562 -56.531 1 22.17 63 PRO A CA 1
ATOM 477 C C . PRO A 1 63 ? 5.035 -48 -55.094 1 22.17 63 PRO A C 1
ATOM 479 O O . PRO A 1 63 ? 5.789 -48.906 -54.719 1 22.17 63 PRO A O 1
ATOM 482 N N . ILE A 1 64 ? 5.152 -47.281 -54.156 1 24.08 64 ILE A N 1
ATOM 483 C CA . ILE A 1 64 ? 5.43 -47.625 -52.75 1 24.08 64 ILE A CA 1
ATOM 484 C C . ILE A 1 64 ? 4.445 -48.688 -52.281 1 24.08 64 ILE A C 1
ATOM 486 O O . ILE A 1 64 ? 3.23 -48.5 -52.375 1 24.08 64 ILE A O 1
ATOM 490 N N . PRO A 1 65 ? 4.863 -49.844 -52.062 1 22.73 65 PRO A N 1
ATOM 491 C CA . PRO A 1 65 ? 4.059 -51.062 -51.906 1 22.73 65 PRO A CA 1
ATOM 492 C C . PRO A 1 65 ? 2.916 -50.906 -50.906 1 22.73 65 PRO A C 1
ATOM 494 O O . PRO A 1 65 ? 2.977 -50.031 -50.031 1 22.73 65 PRO A O 1
ATOM 497 N N . ARG A 1 66 ? 1.667 -51.594 -51.031 1 24.88 66 ARG A N 1
ATOM 498 C CA . ARG A 1 66 ? 0.269 -51.625 -50.594 1 24.88 66 ARG A CA 1
ATOM 499 C C . ARG A 1 66 ? 0.13 -52.031 -49.156 1 24.88 66 ARG A C 1
ATOM 501 O O . ARG A 1 66 ? -0.193 -53.188 -48.875 1 24.88 66 ARG A O 1
ATOM 508 N N . SER A 1 67 ? 1.073 -51.969 -48.312 1 22.38 67 SER A N 1
ATOM 509 C CA . SER A 1 67 ? 1.241 -52.906 -47.219 1 22.38 67 SER A CA 1
ATOM 510 C C . SER A 1 67 ? -0.068 -53.125 -46.469 1 22.38 67 SER A C 1
ATOM 512 O O . SER A 1 67 ? -0.959 -52.281 -46.5 1 22.38 67 SER A O 1
ATOM 514 N N . ARG A 1 68 ? -0.092 -54.125 -45.562 1 26.5 68 ARG A N 1
ATOM 515 C CA . ARG A 1 68 ? -1.191 -54.906 -45 1 26.5 68 ARG A CA 1
ATOM 516 C C . ARG A 1 68 ? -2.141 -53.969 -44.219 1 26.5 68 ARG A C 1
ATOM 518 O O . ARG A 1 68 ? -1.756 -52.875 -43.812 1 26.5 68 ARG A O 1
ATOM 525 N N . ALA A 1 69 ? -3.389 -54.375 -43.938 1 25.39 69 ALA A N 1
ATOM 526 C CA . ALA A 1 69 ? -4.707 -53.875 -43.594 1 25.39 69 ALA A CA 1
ATOM 527 C C . ALA A 1 69 ? -4.691 -53.188 -42.219 1 25.39 69 ALA A C 1
ATOM 529 O O . ALA A 1 69 ? -4.457 -53.844 -41.219 1 25.39 69 ALA A O 1
ATOM 530 N N . SER A 1 70 ? -4.113 -52.188 -42 1 23.91 70 SER A N 1
ATOM 531 C CA . SER A 1 70 ? -3.615 -51.594 -40.75 1 23.91 70 SER A CA 1
ATOM 532 C C . SER A 1 70 ? -4.695 -51.562 -39.688 1 23.91 70 SER A C 1
ATOM 534 O O . SER A 1 70 ? -5.805 -51.094 -39.938 1 23.91 70 SER A O 1
ATOM 536 N N . PRO A 1 71 ? -4.676 -52.469 -38.719 1 26.61 71 PRO A N 1
ATOM 537 C CA . PRO A 1 71 ? -5.922 -52.719 -37.969 1 26.61 71 PRO A CA 1
ATOM 538 C C . PRO A 1 71 ? -6.652 -51.438 -37.594 1 26.61 71 PRO A C 1
ATOM 540 O O . PRO A 1 71 ? -6.035 -50.375 -37.531 1 26.61 71 PRO A O 1
ATOM 543 N N . GLU A 1 72 ? -7.98 -51.344 -37.688 1 24.22 72 GLU A N 1
ATOM 544 C CA . GLU A 1 72 ? -9 -50.312 -37.5 1 24.22 72 GLU A CA 1
ATOM 545 C C . GLU A 1 72 ? -8.773 -49.562 -36.188 1 24.22 72 GLU A C 1
ATOM 547 O O . GLU A 1 72 ? -9.125 -50.062 -35.094 1 24.22 72 GLU A O 1
ATOM 552 N N . ILE A 1 73 ? -7.59 -49.219 -35.938 1 26.27 73 ILE A N 1
ATOM 553 C CA . ILE A 1 73 ? -7.324 -48.562 -34.656 1 26.27 73 ILE A CA 1
ATOM 554 C C . ILE A 1 73 ? -8.43 -47.562 -34.344 1 26.27 73 ILE A C 1
ATOM 556 O O . ILE A 1 73 ? -8.586 -46.562 -35.062 1 26.27 73 ILE A O 1
ATOM 560 N N . SER A 1 74 ? -9.484 -47.906 -33.719 1 25.59 74 SER A N 1
ATOM 561 C CA . SER A 1 74 ? -10.664 -47.156 -33.281 1 25.59 74 SER A CA 1
ATOM 562 C C . SER A 1 74 ? -10.281 -45.812 -32.688 1 25.59 74 SER A C 1
ATOM 564 O O . SER A 1 74 ? -9.477 -45.75 -31.734 1 25.59 74 SER A O 1
ATOM 566 N N . ARG A 1 75 ? -10.32 -44.688 -33.312 1 28.94 75 ARG A N 1
ATOM 567 C CA . ARG A 1 75 ? -10.172 -43.25 -33.281 1 28.94 75 ARG A CA 1
ATOM 568 C C . ARG A 1 75 ? -10.75 -42.688 -31.984 1 28.94 75 ARG A C 1
ATOM 570 O O . ARG A 1 75 ? -11.883 -42.219 -31.953 1 28.94 75 ARG A O 1
ATOM 577 N N . ASN A 1 76 ? -10.5 -43.438 -30.797 1 26.56 76 ASN A N 1
ATOM 578 C CA . ASN A 1 76 ? -11 -42.938 -29.531 1 26.56 76 ASN A CA 1
ATOM 579 C C . ASN A 1 76 ? -10.445 -41.531 -29.219 1 26.56 76 ASN A C 1
ATOM 581 O O . ASN A 1 76 ? -9.633 -41.375 -28.312 1 26.56 76 ASN A O 1
ATOM 585 N N . LEU A 1 77 ? -9.883 -40.938 -30.156 1 28.22 77 LEU A N 1
ATOM 586 C CA . LEU A 1 77 ? -9.352 -39.594 -30.141 1 28.22 77 LEU A CA 1
ATOM 587 C C . LEU A 1 77 ? -10.281 -38.625 -29.391 1 28.22 77 LEU A C 1
ATOM 589 O O . LEU A 1 77 ? -9.953 -37.469 -29.188 1 28.22 77 LEU A O 1
ATOM 593 N N . SER A 1 78 ? -11.578 -38.906 -29.688 1 27.59 78 SER A N 1
ATOM 594 C CA . SER A 1 78 ? -12.578 -37.875 -29.422 1 27.59 78 SER A CA 1
ATOM 595 C C . SER A 1 78 ? -12.609 -37.5 -27.953 1 27.59 78 SER A C 1
ATOM 597 O O . SER A 1 78 ? -13.602 -36.938 -27.469 1 27.59 78 SER A O 1
ATOM 599 N N . ASP A 1 79 ? -11.836 -38.25 -27.266 1 27.95 79 ASP A N 1
ATOM 600 C CA . ASP A 1 79 ? -12.203 -38 -25.875 1 27.95 79 ASP A CA 1
ATOM 601 C C . ASP A 1 79 ? -11.953 -36.562 -25.469 1 27.95 79 ASP A C 1
ATOM 603 O O . ASP A 1 79 ? -10.922 -36.25 -24.891 1 27.95 79 ASP A O 1
ATOM 607 N N . HIS A 1 80 ? -12.016 -35.625 -26.438 1 29.83 80 HIS A N 1
ATOM 608 C CA . HIS A 1 80 ? -12.203 -34.25 -25.969 1 29.83 80 HIS A CA 1
ATOM 609 C C . HIS A 1 80 ? -13.047 -34.219 -24.703 1 29.83 80 HIS A C 1
ATOM 611 O O . HIS A 1 80 ? -14.047 -34.938 -24.594 1 29.83 80 HIS A O 1
ATOM 617 N N . PRO A 1 81 ? -12.453 -34.094 -23.562 1 30.98 81 PRO A N 1
ATOM 618 C CA . PRO A 1 81 ? -13.469 -34.156 -22.516 1 30.98 81 PRO A CA 1
ATOM 619 C C . PRO A 1 81 ? -14.82 -33.594 -22.969 1 30.98 81 PRO A C 1
ATOM 621 O O . PRO A 1 81 ? -14.875 -32.531 -23.578 1 30.98 81 PRO A O 1
ATOM 624 N N . VAL A 1 82 ? -15.672 -34.375 -23.531 1 32.56 82 VAL A N 1
ATOM 625 C CA . VAL A 1 82 ? -17.094 -34.156 -23.703 1 32.56 82 VAL A CA 1
ATOM 626 C C . VAL A 1 82 ? -17.609 -33.25 -22.578 1 32.56 82 VAL A C 1
ATOM 628 O O . VAL A 1 82 ? -17.625 -33.656 -21.406 1 32.56 82 VAL A O 1
ATOM 631 N N . PHE A 1 83 ? -17.234 -31.953 -22.734 1 33.41 83 PHE A N 1
ATOM 632 C CA . PHE A 1 83 ? -18.016 -31.016 -21.938 1 33.41 83 PHE A CA 1
ATOM 633 C C . PHE A 1 83 ? -19.469 -31.484 -21.828 1 33.41 83 PHE A C 1
ATOM 635 O O . PHE A 1 83 ? -20.094 -31.828 -22.828 1 33.41 83 PHE A O 1
ATOM 642 N N . SER A 1 84 ? -19.734 -32.25 -20.938 1 33.53 84 SER A N 1
ATOM 643 C CA . SER A 1 84 ? -21.156 -32.531 -20.719 1 33.53 84 SER A CA 1
ATOM 644 C C . SER A 1 84 ? -22.047 -31.453 -21.312 1 33.53 84 SER A C 1
ATOM 646 O O . SER A 1 84 ? -21.703 -30.266 -21.25 1 33.53 84 SER A O 1
ATOM 648 N N . PRO A 1 85 ? -22.844 -31.641 -22.391 1 36.34 85 PRO A N 1
ATOM 649 C CA . PRO A 1 85 ? -23.891 -30.797 -22.984 1 36.34 85 PRO A CA 1
ATOM 650 C C . PRO A 1 85 ? -24.469 -29.797 -21.984 1 36.34 85 PRO A C 1
ATOM 652 O O . PRO A 1 85 ? -25.469 -29.125 -22.281 1 36.34 85 PRO A O 1
ATOM 655 N N . THR A 1 86 ? -24.453 -30.078 -20.75 1 40.12 86 THR A N 1
ATOM 656 C CA . THR A 1 86 ? -25.578 -29.688 -19.922 1 40.12 86 THR A CA 1
ATOM 657 C C . THR A 1 86 ? -25.719 -28.172 -19.859 1 40.12 86 THR A C 1
ATOM 659 O O . THR A 1 86 ? -26.812 -27.641 -19.719 1 40.12 86 THR A O 1
ATOM 662 N N . ASN A 1 87 ? -24.734 -27.266 -19.094 1 47.78 87 ASN A N 1
ATOM 663 C CA . ASN A 1 87 ? -25.344 -26.047 -18.562 1 47.78 87 ASN A CA 1
ATOM 664 C C . ASN A 1 87 ? -25.484 -24.984 -19.656 1 47.78 87 ASN A C 1
ATOM 666 O O . ASN A 1 87 ? -24.5 -24.359 -20.047 1 47.78 87 ASN A O 1
ATOM 670 N N . ASP A 1 88 ? -26.359 -25.109 -20.609 1 61.53 88 ASP A N 1
ATOM 671 C CA . ASP A 1 88 ? -26.922 -24.156 -21.562 1 61.53 88 ASP A CA 1
ATOM 672 C C . ASP A 1 88 ? -26.828 -22.734 -21.016 1 61.53 88 ASP A C 1
ATOM 674 O O . ASP A 1 88 ? -26.969 -21.766 -21.781 1 61.53 88 ASP A O 1
ATOM 678 N N . SER A 1 89 ? -26.406 -22.625 -19.781 1 75.12 89 SER A N 1
ATOM 679 C CA . SER A 1 89 ? -26.547 -21.328 -19.109 1 75.12 89 SER A CA 1
ATOM 680 C C . SER A 1 89 ? -25.328 -20.453 -19.344 1 75.12 89 SER A C 1
ATOM 682 O O . SER A 1 89 ? -25.344 -19.266 -19.016 1 75.12 89 SER A O 1
ATOM 684 N N . LEU A 1 90 ? -24.25 -21.016 -20.234 1 78.69 90 LEU A N 1
ATOM 685 C CA . LEU A 1 90 ? -23.047 -20.203 -20.438 1 78.69 90 LEU A CA 1
ATOM 686 C C . LEU A 1 90 ? -22.875 -19.828 -21.906 1 78.69 90 LEU A C 1
ATOM 688 O O . LEU A 1 90 ? -21.75 -19.625 -22.359 1 78.69 90 LEU A O 1
ATOM 692 N N . VAL A 1 91 ? -24.031 -19.812 -22.578 1 86.06 91 VAL A N 1
ATOM 693 C CA . VAL A 1 91 ? -24.016 -19.438 -23.984 1 86.06 91 VAL A CA 1
ATOM 694 C C . VAL A 1 91 ? -24.5 -17.984 -24.141 1 86.06 91 VAL A C 1
ATOM 696 O O . VAL A 1 91 ? -25.453 -17.578 -23.469 1 86.06 91 VAL A O 1
ATOM 699 N N . VAL A 1 92 ? -23.75 -17.328 -24.938 1 90.75 92 VAL A N 1
ATOM 700 C CA . VAL A 1 92 ? -24.125 -15.93 -25.188 1 90.75 92 VAL A CA 1
ATOM 701 C C . VAL A 1 92 ? -25.266 -15.875 -26.203 1 90.75 92 VAL A C 1
ATOM 703 O O . VAL A 1 92 ? -25.109 -16.328 -27.344 1 90.75 92 VAL A O 1
ATOM 706 N N . SER A 1 93 ? -26.344 -15.352 -25.781 1 89.81 93 SER A N 1
ATOM 707 C CA . SER A 1 93 ? -27.531 -15.234 -26.641 1 89.81 93 SER A CA 1
ATOM 708 C C . SER A 1 93 ? -27.453 -13.984 -27.5 1 89.81 93 SER A C 1
ATOM 710 O O . SER A 1 93 ? -26.562 -13.141 -27.312 1 89.81 93 SER A O 1
ATOM 712 N N . GLU A 1 94 ? -28.391 -13.883 -28.484 1 90.38 94 GLU A N 1
ATOM 713 C CA . GLU A 1 94 ? -28.469 -12.711 -29.344 1 90.38 94 GLU A CA 1
ATOM 714 C C . GLU A 1 94 ? -28.875 -11.469 -28.562 1 90.38 94 GLU A C 1
ATOM 716 O O . GLU A 1 94 ? -28.422 -10.359 -28.859 1 90.38 94 GLU A O 1
ATOM 721 N N . ARG A 1 95 ? -29.672 -11.727 -27.594 1 89.19 95 ARG A N 1
ATOM 722 C CA . ARG A 1 95 ? -30.109 -10.617 -26.75 1 89.19 95 ARG A CA 1
ATOM 723 C C . ARG A 1 95 ? -28.922 -10.023 -25.984 1 89.19 95 ARG A C 1
ATOM 725 O O . ARG A 1 95 ? -28.812 -8.805 -25.859 1 89.19 95 ARG A O 1
ATOM 732 N N . MET A 1 96 ? -28.125 -10.914 -25.562 1 91 96 MET A N 1
ATOM 733 C CA . MET A 1 96 ? -26.969 -10.477 -24.797 1 91 96 MET A CA 1
ATOM 734 C C . MET A 1 96 ? -25.984 -9.711 -25.688 1 91 96 MET A C 1
ATOM 736 O O . MET A 1 96 ? -25.391 -8.719 -25.25 1 91 96 MET A O 1
ATOM 740 N N . MET A 1 97 ? -25.859 -10.117 -26.906 1 91.69 97 MET A N 1
ATOM 741 C CA . MET A 1 97 ? -24.984 -9.461 -27.859 1 91.69 97 MET A CA 1
ATOM 742 C C . MET A 1 97 ? -25.438 -8.031 -28.125 1 91.69 97 MET A C 1
ATOM 744 O O . MET A 1 97 ? -24.625 -7.117 -28.25 1 91.69 97 MET A O 1
ATOM 748 N N . ARG A 1 98 ? -26.703 -7.938 -28.203 1 90.25 98 ARG A N 1
ATOM 749 C CA . ARG A 1 98 ? -27.266 -6.613 -28.438 1 90.25 98 ARG A CA 1
ATOM 750 C C . ARG A 1 98 ? -27.031 -5.703 -27.234 1 90.25 98 ARG A C 1
ATOM 752 O O . ARG A 1 98 ? -26.719 -4.52 -27.391 1 90.25 98 ARG A O 1
ATOM 759 N N . GLN A 1 99 ? -27.156 -6.258 -26.156 1 90.75 99 GLN A N 1
ATOM 760 C CA . GLN A 1 99 ? -26.953 -5.488 -24.938 1 90.75 99 GLN A CA 1
ATOM 761 C C . GLN A 1 99 ? -25.5 -5.039 -24.812 1 90.75 99 GLN A C 1
ATOM 763 O O . GLN A 1 99 ? -25.234 -3.912 -24.375 1 90.75 99 GLN A O 1
ATOM 768 N N . LEU A 1 100 ? -24.609 -5.957 -25.125 1 92.5 100 LEU A N 1
ATOM 769 C CA . LEU A 1 100 ? -23.188 -5.629 -25.078 1 92.5 100 LEU A CA 1
ATOM 770 C C . LEU A 1 100 ? -22.859 -4.516 -26.062 1 92.5 100 LEU A C 1
ATOM 772 O O . LEU A 1 100 ? -22.125 -3.586 -25.734 1 92.5 100 LEU A O 1
ATOM 776 N N . SER A 1 101 ? -23.453 -4.637 -27.234 1 88.81 101 SER A N 1
ATOM 777 C CA . SER A 1 101 ? -23.203 -3.631 -28.25 1 88.81 101 SER A CA 1
ATOM 778 C C . SER A 1 101 ? -23.766 -2.271 -27.844 1 88.81 101 SER A C 1
ATOM 780 O O . SER A 1 101 ? -23.141 -1.237 -28.109 1 88.81 101 SER A O 1
ATOM 782 N N . GLU A 1 102 ? -24.859 -2.328 -27.188 1 87.81 102 GLU A N 1
ATOM 783 C CA . GLU A 1 102 ? -25.469 -1.086 -26.734 1 87.81 102 GLU A CA 1
ATOM 784 C C . GLU A 1 102 ? -24.641 -0.437 -25.625 1 87.81 102 GLU A C 1
ATOM 786 O O . GLU A 1 102 ? -24.5 0.788 -25.594 1 87.81 102 GLU A O 1
ATOM 791 N N . SER A 1 103 ? -24.188 -1.241 -24.75 1 88.44 103 SER A N 1
ATOM 792 C CA . SER A 1 103 ? -23.375 -0.722 -23.656 1 88.44 103 SER A CA 1
ATOM 793 C C . SER A 1 103 ? -22.078 -0.121 -24.172 1 88.44 103 SER A C 1
ATOM 795 O O . SER A 1 103 ? -21.594 0.887 -23.641 1 88.44 103 SER A O 1
ATOM 797 N N . LEU A 1 104 ? -21.5 -0.727 -25.141 1 88 104 LEU A N 1
ATOM 798 C CA . LEU A 1 104 ? -20.234 -0.235 -25.703 1 88 104 LEU A CA 1
ATOM 799 C C . LEU A 1 104 ? -20.469 1.03 -26.516 1 88 104 LEU A C 1
ATOM 801 O O . LEU A 1 104 ? -19.578 1.882 -26.609 1 88 104 LEU A O 1
ATOM 805 N N . TYR A 1 105 ? -21.656 1.046 -27.047 1 82 105 TYR A N 1
ATOM 806 C CA . TYR A 1 105 ? -21.984 2.232 -27.828 1 82 105 TYR A CA 1
ATOM 807 C C . TYR A 1 105 ? -22.109 3.459 -26.938 1 82 105 TYR A C 1
ATOM 809 O O . TYR A 1 105 ? -21.734 4.566 -27.328 1 82 105 TYR A O 1
ATOM 817 N N . ARG A 1 106 ? -22.547 3.266 -25.766 1 77.69 106 ARG A N 1
ATOM 818 C CA . ARG A 1 106 ? -22.719 4.359 -24.812 1 77.69 106 ARG A CA 1
ATOM 819 C C . ARG A 1 106 ? -21.359 4.91 -24.375 1 77.69 106 ARG A C 1
ATOM 821 O O . ARG A 1 106 ? -21.25 6.09 -24.031 1 77.69 106 ARG A O 1
ATOM 828 N N . VAL A 1 107 ? -20.438 4.035 -24.172 1 76.19 107 VAL A N 1
ATOM 829 C CA . VAL A 1 107 ? -19.094 4.422 -23.719 1 76.19 107 VAL A CA 1
ATOM 830 C C . VAL A 1 107 ? -18.328 5.051 -24.875 1 76.19 107 VAL A C 1
ATOM 832 O O . VAL A 1 107 ? -17.391 5.836 -24.656 1 76.19 107 VAL A O 1
ATOM 835 N N . ARG A 1 108 ? -18.656 4.695 -26.188 1 61.56 108 ARG A N 1
ATOM 836 C CA . ARG A 1 108 ? -17.938 5.109 -27.391 1 61.56 108 ARG A CA 1
ATOM 837 C C . ARG A 1 108 ? -17.672 6.609 -27.359 1 61.56 108 ARG A C 1
ATOM 839 O O . ARG A 1 108 ? -18.562 7.414 -27.609 1 61.56 108 ARG A O 1
ATOM 846 N N . SER A 1 109 ? -17.234 6.992 -26.375 1 50.34 109 SER A N 1
ATOM 847 C CA . SER A 1 109 ? -16.516 8.195 -26.75 1 50.34 109 SER A CA 1
ATOM 848 C C . SER A 1 109 ? -15.562 7.922 -27.922 1 50.34 109 SER A C 1
ATOM 850 O O . SER A 1 109 ? -15.281 6.766 -28.234 1 50.34 109 SER A O 1
ATOM 852 N N . ASP A 1 110 ? -14.648 8.906 -28.469 1 48.97 110 ASP A N 1
ATOM 853 C CA . ASP A 1 110 ? -13.688 9.039 -29.562 1 48.97 110 ASP A CA 1
ATOM 854 C C . ASP A 1 110 ? -12.695 7.875 -29.562 1 48.97 110 ASP A C 1
ATOM 856 O O . ASP A 1 110 ? -11.883 7.746 -30.484 1 48.97 110 ASP A O 1
ATOM 860 N N . ARG A 1 111 ? -12.398 7.172 -28.516 1 46.62 111 ARG A N 1
ATOM 861 C CA . ARG A 1 111 ? -11.078 6.559 -28.469 1 46.62 111 ARG A CA 1
ATOM 862 C C . ARG A 1 111 ? -11.125 5.125 -28.984 1 46.62 111 ARG A C 1
ATOM 864 O O . ARG A 1 111 ? -10.086 4.547 -29.328 1 46.62 111 ARG A O 1
ATOM 871 N N . SER A 1 112 ? -12.055 4.121 -28.562 1 52.34 112 SER A N 1
ATOM 872 C CA . SER A 1 112 ? -11.703 2.74 -28.891 1 52.34 112 SER A CA 1
ATOM 873 C C . SER A 1 112 ? -12.828 2.047 -29.656 1 52.34 112 SER A C 1
ATOM 875 O O . SER A 1 112 ? -13.93 1.887 -29.125 1 52.34 112 SER A O 1
ATOM 877 N N . ASN A 1 113 ? -12.891 2.031 -30.812 1 61.06 113 ASN A N 1
ATOM 878 C CA . ASN A 1 113 ? -13.734 1.157 -31.625 1 61.06 113 ASN A CA 1
ATOM 879 C C . ASN A 1 113 ? -13.391 -0.313 -31.391 1 61.06 113 ASN A C 1
ATOM 881 O O . ASN A 1 113 ? -12.578 -0.883 -32.125 1 61.06 113 ASN A O 1
ATOM 885 N N . VAL A 1 114 ? -13.742 -0.896 -30.188 1 71.81 114 VAL A N 1
ATOM 886 C CA . VAL A 1 114 ? -13.469 -2.311 -29.953 1 71.81 114 VAL A CA 1
ATOM 887 C C . VAL A 1 114 ? -14.523 -3.162 -30.641 1 71.81 114 VAL A C 1
ATOM 889 O O . VAL A 1 114 ? -15.727 -2.957 -30.453 1 71.81 114 VAL A O 1
ATOM 892 N N . GLN A 1 115 ? -14.117 -3.848 -31.609 1 81 115 GLN A N 1
ATOM 893 C CA . GLN A 1 115 ? -14.977 -4.793 -32.312 1 81 115 GLN A CA 1
ATOM 894 C C . GLN A 1 115 ? -15.195 -6.059 -31.484 1 81 115 GLN A C 1
ATOM 896 O O . GLN A 1 115 ? -14.227 -6.695 -31.047 1 81 115 GLN A O 1
ATOM 901 N N . LEU A 1 116 ? -16.5 -6.332 -31.203 1 89.88 116 LEU A N 1
ATOM 902 C CA . LEU A 1 116 ? -16.828 -7.523 -30.438 1 89.88 116 LEU A CA 1
ATOM 903 C C . LEU A 1 116 ? -16.656 -8.781 -31.281 1 89.88 116 LEU A C 1
ATOM 905 O O . LEU A 1 116 ? -16.969 -8.789 -32.469 1 89.88 116 LEU A O 1
ATOM 909 N N . PRO A 1 117 ? -16.062 -9.758 -30.703 1 91.75 117 PRO A N 1
ATOM 910 C CA . PRO A 1 117 ? -15.977 -11.047 -31.406 1 91.75 117 PRO A CA 1
ATOM 911 C C . PRO A 1 117 ? -17.344 -11.672 -31.656 1 91.75 117 PRO A C 1
ATOM 913 O O . PRO A 1 117 ? -18.375 -11.125 -31.234 1 91.75 117 PRO A O 1
ATOM 916 N N . SER A 1 118 ? -17.391 -12.75 -32.438 1 90.94 118 SER A N 1
ATOM 917 C CA . SER A 1 118 ? -18.641 -13.445 -32.75 1 90.94 118 SER A CA 1
ATOM 918 C C . SER A 1 118 ? -19.266 -14.07 -31.516 1 90.94 118 SER A C 1
ATOM 920 O O . SER A 1 118 ? -18.578 -14.25 -30.5 1 90.94 118 SER A O 1
ATOM 922 N N . ARG A 1 119 ? -20.562 -14.367 -31.594 1 91.69 119 ARG A N 1
ATOM 923 C CA . ARG A 1 119 ? -21.281 -14.977 -30.469 1 91.69 119 ARG A CA 1
ATOM 924 C C . ARG A 1 119 ? -20.672 -16.328 -30.094 1 91.69 119 ARG A C 1
ATOM 926 O O . ARG A 1 119 ? -20.578 -16.656 -28.906 1 91.69 119 ARG A O 1
ATOM 933 N N . TYR A 1 120 ? -20.219 -17.062 -31 1 90.38 120 TYR A N 1
ATOM 934 C CA . TYR A 1 120 ? -19.609 -18.359 -30.75 1 90.38 120 TYR A CA 1
ATOM 935 C C . TYR A 1 120 ? -18.266 -18.203 -30.047 1 90.38 120 TYR A C 1
ATOM 937 O O . TYR A 1 120 ? -17.953 -18.953 -29.125 1 90.38 120 TYR A O 1
ATOM 945 N N . ALA A 1 121 ? -17.562 -17.234 -30.5 1 93.38 121 ALA A N 1
ATOM 946 C CA . ALA A 1 121 ? -16.266 -16.984 -29.859 1 93.38 121 ALA A CA 1
ATOM 947 C C . ALA A 1 121 ? -16.438 -16.531 -28.422 1 93.38 121 ALA A C 1
ATOM 949 O O . ALA A 1 121 ? -15.734 -17 -27.531 1 93.38 121 ALA A O 1
ATOM 950 N N . LEU A 1 122 ? -17.391 -15.695 -28.234 1 94.06 122 LEU A N 1
ATOM 951 C CA . LEU A 1 122 ? -17.641 -15.203 -26.891 1 94.06 122 LEU A CA 1
ATOM 952 C C . LEU A 1 122 ? -18.078 -16.344 -25.969 1 94.06 122 LEU A C 1
ATOM 954 O O . LEU A 1 122 ? -17.672 -16.391 -24.797 1 94.06 122 LEU A O 1
ATOM 958 N N . SER A 1 123 ? -18.906 -17.219 -26.484 1 93.5 123 SER A N 1
ATOM 959 C CA . SER A 1 123 ? -19.375 -18.359 -25.688 1 93.5 123 SER A CA 1
ATOM 960 C C . SER A 1 123 ? -18.219 -19.297 -25.344 1 93.5 123 SER A C 1
ATOM 962 O O . SER A 1 123 ? -18.141 -19.812 -24.234 1 93.5 123 SER A O 1
ATOM 964 N N . ARG A 1 124 ? -17.375 -19.453 -26.297 1 93.06 124 ARG A N 1
ATOM 965 C CA . ARG A 1 124 ? -16.188 -20.266 -26.047 1 93.06 124 ARG A CA 1
ATOM 966 C C . ARG A 1 124 ? -15.289 -19.625 -24.984 1 93.06 124 ARG A C 1
ATOM 968 O O . ARG A 1 124 ? -14.781 -20.312 -24.094 1 93.06 124 ARG A O 1
ATOM 975 N N . PHE A 1 125 ? -15.109 -18.328 -25.094 1 94.62 125 PHE A N 1
ATOM 976 C CA . PHE A 1 125 ? -14.281 -17.609 -24.141 1 94.62 125 PHE A CA 1
ATOM 977 C C . PHE A 1 125 ? -14.875 -17.688 -22.734 1 94.62 125 PHE A C 1
ATOM 979 O O . PHE A 1 125 ? -14.156 -17.938 -21.766 1 94.62 125 PHE A O 1
ATOM 986 N N . VAL A 1 126 ? -16.141 -17.516 -22.656 1 95.06 126 VAL A N 1
ATOM 987 C CA . VAL A 1 126 ? -16.797 -17.516 -21.359 1 95.06 126 VAL A CA 1
ATOM 988 C C . VAL A 1 126 ? -16.672 -18.891 -20.719 1 95.06 126 VAL A C 1
ATOM 990 O O . VAL A 1 126 ? -16.438 -19.016 -19.516 1 95.06 126 VAL A O 1
ATOM 993 N N . ARG A 1 127 ? -16.781 -19.891 -21.5 1 92.12 127 ARG A N 1
ATOM 994 C CA . ARG A 1 127 ? -16.641 -21.25 -20.984 1 92.12 127 ARG A CA 1
ATOM 995 C C . ARG A 1 127 ? -15.234 -21.5 -20.453 1 92.12 127 ARG A C 1
ATOM 997 O O . ARG A 1 127 ? -15.055 -22.109 -19.406 1 92.12 127 ARG A O 1
ATOM 1004 N N . CYS A 1 128 ? -14.328 -21.031 -21.203 1 91.31 128 CYS A N 1
ATOM 1005 C CA . CYS A 1 128 ? -12.938 -21.188 -20.797 1 91.31 128 CYS A CA 1
ATOM 1006 C C . CYS A 1 128 ? -12.664 -20.406 -19.516 1 91.31 128 CYS A C 1
ATOM 1008 O O . CYS A 1 128 ? -11.953 -20.891 -18.625 1 91.31 128 CYS A O 1
ATOM 1010 N N . ALA A 1 129 ? -13.242 -19.266 -19.469 1 94.62 129 ALA A N 1
ATOM 1011 C CA . ALA A 1 129 ? -13.047 -18.438 -18.297 1 94.62 129 ALA A CA 1
ATOM 1012 C C . ALA A 1 129 ? -13.656 -19.078 -17.047 1 94.62 129 ALA A C 1
ATOM 1014 O O . ALA A 1 129 ? -13.047 -19.078 -15.977 1 94.62 129 ALA A O 1
ATOM 1015 N N . ILE A 1 130 ? -14.797 -19.641 -17.172 1 93.38 130 ILE A N 1
ATOM 1016 C CA . ILE A 1 130 ? -15.484 -20.25 -16.047 1 93.38 130 ILE A CA 1
ATOM 1017 C C . ILE A 1 130 ? -14.703 -21.484 -15.578 1 93.38 130 ILE A C 1
ATOM 1019 O O . ILE A 1 130 ? -14.617 -21.75 -14.383 1 93.38 130 ILE A O 1
ATOM 1023 N N . ASP A 1 131 ? -14.109 -22.141 -16.469 1 89.5 131 ASP A N 1
ATOM 1024 C CA . ASP A 1 131 ? -13.258 -23.281 -16.125 1 89.5 131 ASP A CA 1
ATOM 1025 C C . ASP A 1 131 ? -12.031 -22.828 -15.344 1 89.5 131 ASP A C 1
ATOM 1027 O O . ASP A 1 131 ? -11.664 -23.453 -14.344 1 89.5 131 ASP A O 1
ATOM 1031 N N . TYR A 1 132 ? -11.492 -21.812 -15.82 1 90.94 132 TYR A N 1
ATOM 1032 C CA . TYR A 1 132 ? -10.344 -21.25 -15.125 1 90.94 132 TYR A CA 1
ATOM 1033 C C . TYR A 1 132 ? -10.727 -20.766 -13.734 1 90.94 132 TYR A C 1
ATOM 1035 O O . TYR A 1 132 ? -10.016 -21.047 -12.758 1 90.94 132 TYR A O 1
ATOM 1043 N N . ILE A 1 133 ? -11.797 -20.062 -13.633 1 93.44 133 ILE A N 1
ATOM 1044 C CA . ILE A 1 133 ? -12.242 -19.469 -12.375 1 93.44 133 ILE A CA 1
ATOM 1045 C C . ILE A 1 133 ? -12.578 -20.578 -11.375 1 93.44 133 ILE A C 1
ATOM 1047 O O . ILE A 1 133 ? -12.266 -20.469 -10.188 1 93.44 133 ILE A O 1
ATOM 1051 N N . SER A 1 134 ? -13.148 -21.594 -11.781 1 90.62 134 SER A N 1
ATOM 1052 C CA . SER A 1 134 ? -13.523 -22.688 -10.898 1 90.62 134 SER A CA 1
ATOM 1053 C C . SER A 1 134 ? -12.297 -23.406 -10.336 1 90.62 134 SER A C 1
ATOM 1055 O O . SER A 1 134 ? -12.328 -23.922 -9.227 1 90.62 134 SER A O 1
ATOM 1057 N N . LYS A 1 135 ? -11.227 -23.312 -11.016 1 88.25 135 LYS A N 1
ATOM 1058 C CA . LYS A 1 135 ? -10.031 -24.047 -10.609 1 88.25 135 LYS A CA 1
ATOM 1059 C C . LYS A 1 135 ? -9.094 -23.172 -9.789 1 88.25 135 LYS A C 1
ATOM 1061 O O . LYS A 1 135 ? -8.492 -23.625 -8.812 1 88.25 135 LYS A O 1
ATOM 1066 N N . HIS A 1 136 ? -9.008 -21.922 -10.125 1 90.25 136 HIS A N 1
ATOM 1067 C CA . HIS A 1 136 ? -7.961 -21.094 -9.539 1 90.25 136 HIS A CA 1
ATOM 1068 C C . HIS A 1 136 ? -8.547 -20.031 -8.617 1 90.25 136 HIS A C 1
ATOM 1070 O O . HIS A 1 136 ? -7.922 -19.656 -7.621 1 90.25 136 HIS A O 1
ATOM 1076 N N . ILE A 1 137 ? -9.625 -19.484 -9 1 93.31 137 ILE A N 1
ATOM 1077 C CA . ILE A 1 137 ? -10.234 -18.438 -8.195 1 93.31 137 ILE A CA 1
ATOM 1078 C C . ILE A 1 137 ? -11.734 -18.703 -8.047 1 93.31 137 ILE A C 1
ATOM 1080 O O . ILE A 1 137 ? -12.562 -17.938 -8.539 1 93.31 137 ILE A O 1
ATOM 1084 N N . PRO A 1 138 ? -12.039 -19.672 -7.227 1 93.38 138 PRO A N 1
ATOM 1085 C CA . PRO A 1 138 ? -13.445 -20.078 -7.117 1 93.38 138 PRO A CA 1
ATOM 1086 C C . PRO A 1 138 ? -14.305 -19.047 -6.391 1 93.38 138 PRO A C 1
ATOM 1088 O O . PRO A 1 138 ? -14.742 -19.281 -5.262 1 93.38 138 PRO A O 1
ATOM 1091 N N . CYS A 1 139 ? -14.672 -17.984 -7.059 1 93.31 139 CYS A N 1
ATOM 1092 C CA . CYS A 1 139 ? -15.492 -16.938 -6.473 1 93.31 139 CYS A CA 1
ATOM 1093 C C . CYS A 1 139 ? -16.844 -16.844 -7.18 1 93.31 139 CYS A C 1
ATOM 1095 O O . CYS A 1 139 ? -17.656 -15.977 -6.859 1 93.31 139 CYS A O 1
ATOM 1097 N N . MET A 1 140 ? -17.016 -17.672 -8.164 1 93.38 140 MET A N 1
ATOM 1098 C CA . MET A 1 140 ? -18.297 -17.781 -8.852 1 93.38 140 MET A CA 1
ATOM 1099 C C . MET A 1 140 ? -18.859 -19.188 -8.758 1 93.38 140 MET A C 1
ATOM 1101 O O . MET A 1 140 ? -18.156 -20.156 -9.031 1 93.38 140 MET A O 1
ATOM 1105 N N . HIS A 1 141 ? -20.047 -19.219 -8.266 1 93.31 141 HIS A N 1
ATOM 1106 C CA . HIS A 1 141 ? -20.688 -20.516 -8.156 1 93.31 141 HIS A CA 1
ATOM 1107 C C . HIS A 1 141 ? -21.156 -21.016 -9.523 1 93.31 141 HIS A C 1
ATOM 1109 O O . HIS A 1 141 ? -22.203 -20.609 -10.016 1 93.31 141 HIS A O 1
ATOM 1115 N N . VAL A 1 142 ? -20.578 -21.984 -10.055 1 90.75 142 VAL A N 1
ATOM 1116 C CA . VAL A 1 142 ? -20.75 -22.422 -11.438 1 90.75 142 VAL A CA 1
ATOM 1117 C C . VAL A 1 142 ? -22.141 -23 -11.625 1 90.75 142 VAL A C 1
ATOM 1119 O O . VAL A 1 142 ? -22.781 -22.781 -12.656 1 90.75 142 VAL A O 1
ATOM 1122 N N . ALA A 1 143 ? -22.688 -23.641 -10.641 1 89.12 143 ALA A N 1
ATOM 1123 C CA . ALA A 1 143 ? -23.953 -24.344 -10.773 1 89.12 143 ALA A CA 1
ATOM 1124 C C . ALA A 1 143 ? -25.109 -23.344 -10.883 1 89.12 143 ALA A C 1
ATOM 1126 O O . ALA A 1 143 ? -26.125 -23.641 -11.531 1 89.12 143 ALA A O 1
ATOM 1127 N N . THR A 1 144 ? -24.969 -22.188 -10.289 1 88.94 144 THR A N 1
ATOM 1128 C CA . THR A 1 144 ? -26.094 -21.266 -10.25 1 88.94 144 THR A CA 1
ATOM 1129 C C . THR A 1 144 ? -25.828 -20.047 -11.109 1 88.94 144 THR A C 1
ATOM 1131 O O . THR A 1 144 ? -26.719 -19.219 -11.312 1 88.94 144 THR A O 1
ATOM 1134 N N . THR A 1 145 ? -24.641 -19.891 -11.656 1 89 145 THR A N 1
ATOM 1135 C CA . THR A 1 145 ? -24.312 -18.703 -12.445 1 89 145 THR A CA 1
ATOM 1136 C C . THR A 1 145 ? -24.906 -18.812 -13.844 1 89 145 THR A C 1
ATOM 1138 O O . THR A 1 145 ? -24.734 -19.812 -14.531 1 89 145 THR A O 1
ATOM 1141 N N . ARG A 1 146 ? -25.734 -17.828 -14.156 1 89.19 146 ARG A N 1
ATOM 1142 C CA . ARG A 1 146 ? -26.297 -17.672 -15.492 1 89.19 146 ARG A CA 1
ATOM 1143 C C . ARG A 1 146 ? -25.797 -16.406 -16.172 1 89.19 146 ARG A C 1
ATOM 1145 O O . ARG A 1 146 ? -25.812 -15.328 -15.562 1 89.19 146 ARG A O 1
ATOM 1152 N N . LEU A 1 147 ? -25.359 -16.5 -17.359 1 91.88 147 LEU A N 1
ATOM 1153 C CA . LEU A 1 147 ? -24.766 -15.359 -18.078 1 91.88 147 LEU A CA 1
ATOM 1154 C C . LEU A 1 147 ? -25.797 -14.266 -18.297 1 91.88 147 LEU A C 1
ATOM 1156 O O . LEU A 1 147 ? -25.453 -13.086 -18.359 1 91.88 147 LEU A O 1
ATOM 1160 N N . GLU A 1 148 ? -27.047 -14.664 -18.344 1 88.75 148 GLU A N 1
ATOM 1161 C CA . GLU A 1 148 ? -28.125 -13.711 -18.594 1 88.75 148 GLU A CA 1
ATOM 1162 C C . GLU A 1 148 ? -28.281 -12.742 -17.422 1 88.75 148 GLU A C 1
ATOM 1164 O O . GLU A 1 148 ? -28.734 -11.609 -17.609 1 88.75 148 GLU A O 1
ATOM 1169 N N . ASP A 1 149 ? -27.875 -13.242 -16.281 1 89.19 149 ASP A N 1
ATOM 1170 C CA . ASP A 1 149 ? -28.016 -12.422 -15.086 1 89.19 149 ASP A CA 1
ATOM 1171 C C . ASP A 1 149 ? -26.766 -11.586 -14.836 1 89.19 149 ASP A C 1
ATOM 1173 O O . ASP A 1 149 ? -26.734 -10.758 -13.914 1 89.19 149 ASP A O 1
ATOM 1177 N N . CYS A 1 150 ? -25.797 -11.719 -15.711 1 92.06 150 CYS A N 1
ATOM 1178 C CA . CYS A 1 150 ? -24.531 -11.023 -15.508 1 92.06 150 CYS A CA 1
ATOM 1179 C C . CYS A 1 150 ? -24.531 -9.664 -16.188 1 92.06 150 CYS A C 1
ATOM 1181 O O . CYS A 1 150 ? -25.141 -9.5 -17.25 1 92.06 150 CYS A O 1
ATOM 1183 N N . VAL A 1 151 ? -23.938 -8.719 -15.57 1 92.12 151 VAL A N 1
ATOM 1184 C CA . VAL A 1 151 ? -23.812 -7.383 -16.156 1 92.12 151 VAL A CA 1
ATOM 1185 C C . VAL A 1 151 ? -22.828 -7.422 -17.328 1 92.12 151 VAL A C 1
ATOM 1187 O O . VAL A 1 151 ? -21.953 -8.281 -17.375 1 92.12 151 VAL A O 1
ATOM 1190 N N . PRO A 1 152 ? -22.922 -6.512 -18.25 1 92.94 152 PRO A N 1
ATOM 1191 C CA . PRO A 1 152 ? -22.094 -6.527 -19.453 1 92.94 152 PRO A CA 1
ATOM 1192 C C . PRO A 1 152 ? -20.594 -6.426 -19.156 1 92.94 152 PRO A C 1
ATOM 1194 O O . PRO A 1 152 ? -19.781 -7.043 -19.828 1 92.94 152 PRO A O 1
ATOM 1197 N N . GLU A 1 153 ? -20.156 -5.617 -18.203 1 94.06 153 GLU A N 1
ATOM 1198 C CA . GLU A 1 153 ? -18.734 -5.488 -17.891 1 94.06 153 GLU A CA 1
ATOM 1199 C C . GLU A 1 153 ? -18.156 -6.816 -17.422 1 94.06 153 GLU A C 1
ATOM 1201 O O . GLU A 1 153 ? -16.984 -7.121 -17.703 1 94.06 153 GLU A O 1
ATOM 1206 N N . LEU A 1 154 ? -18.984 -7.574 -16.703 1 96.06 154 LEU A N 1
ATOM 1207 C CA . LEU A 1 154 ? -18.5 -8.875 -16.25 1 96.06 154 LEU A CA 1
ATOM 1208 C C . LEU A 1 154 ? -18.391 -9.852 -17.406 1 96.06 154 LEU A C 1
ATOM 1210 O O . LEU A 1 154 ? -17.422 -10.609 -17.484 1 96.06 154 LEU A O 1
ATOM 1214 N N . ILE A 1 155 ? -19.359 -9.836 -18.266 1 95.75 155 ILE A N 1
ATOM 1215 C CA . ILE A 1 155 ? -19.328 -10.719 -19.438 1 95.75 155 ILE A CA 1
ATOM 1216 C C . ILE A 1 155 ? -18.078 -10.414 -20.266 1 95.75 155 ILE A C 1
ATOM 1218 O O . ILE A 1 155 ? -17.391 -11.328 -20.734 1 95.75 155 ILE A O 1
ATOM 1222 N N . LEU A 1 156 ? -17.812 -9.18 -20.469 1 96.12 156 LEU A N 1
ATOM 1223 C CA . LEU A 1 156 ? -16.641 -8.781 -21.234 1 96.12 156 LEU A CA 1
ATOM 1224 C C . LEU A 1 156 ? -15.359 -9.203 -20.516 1 96.12 156 LEU A C 1
ATOM 1226 O O . LEU A 1 156 ? -14.406 -9.648 -21.156 1 96.12 156 LEU A O 1
ATOM 1230 N N . ALA A 1 157 ? -15.312 -9.008 -19.203 1 97.31 157 ALA A N 1
ATOM 1231 C CA . ALA A 1 157 ? -14.141 -9.414 -18.438 1 97.31 157 ALA A CA 1
ATOM 1232 C C . ALA A 1 157 ? -13.922 -10.922 -18.516 1 97.31 157 ALA A C 1
ATOM 1234 O O . ALA A 1 157 ? -12.789 -11.383 -18.688 1 97.31 157 ALA A O 1
ATOM 1235 N N . LEU A 1 158 ? -15.023 -11.68 -18.359 1 97.31 158 LEU A N 1
ATOM 1236 C CA . LEU A 1 158 ? -14.938 -13.133 -18.5 1 97.31 158 LEU A CA 1
ATOM 1237 C C . LEU A 1 158 ? -14.43 -13.523 -19.875 1 97.31 158 LEU A C 1
ATOM 1239 O O . LEU A 1 158 ? -13.578 -14.398 -20.016 1 97.31 158 LEU A O 1
ATOM 1243 N N . SER A 1 159 ? -14.969 -12.867 -20.859 1 96.88 159 SER A N 1
ATOM 1244 C CA . SER A 1 159 ? -14.547 -13.148 -22.219 1 96.88 159 SER A CA 1
ATOM 1245 C C . SER A 1 159 ? -13.07 -12.82 -22.422 1 96.88 159 SER A C 1
ATOM 1247 O O . SER A 1 159 ? -12.359 -13.516 -23.141 1 96.88 159 SER A O 1
ATOM 1249 N N . ALA A 1 160 ? -12.609 -11.734 -21.844 1 96.19 160 ALA A N 1
ATOM 1250 C CA . ALA A 1 160 ? -11.203 -11.359 -21.953 1 96.19 160 ALA A CA 1
ATOM 1251 C C . ALA A 1 160 ? -10.312 -12.422 -21.312 1 96.19 160 ALA A C 1
ATOM 1253 O O . ALA A 1 160 ? -9.281 -12.797 -21.875 1 96.19 160 ALA A O 1
ATOM 1254 N N . LEU A 1 161 ? -10.695 -12.898 -20.172 1 95.06 161 LEU A N 1
ATOM 1255 C CA . LEU A 1 161 ? -9.938 -13.938 -19.469 1 95.06 161 LEU A CA 1
ATOM 1256 C C . LEU A 1 161 ? -9.898 -15.219 -20.297 1 95.06 161 LEU A C 1
ATOM 1258 O O . LEU A 1 161 ? -8.844 -15.852 -20.422 1 95.06 161 LEU A O 1
ATOM 1262 N N . GLY A 1 162 ? -11.055 -15.602 -20.797 1 93.56 162 GLY A N 1
ATOM 1263 C CA . GLY A 1 162 ? -11.109 -16.781 -21.641 1 93.56 162 GLY A CA 1
ATOM 1264 C C . GLY A 1 162 ? -10.273 -16.672 -22.906 1 93.56 162 GLY A C 1
ATOM 1265 O O . GLY A 1 162 ? -9.633 -17.625 -23.328 1 93.56 162 GLY A O 1
ATOM 1266 N N . ALA A 1 163 ? -10.312 -15.469 -23.484 1 92.75 163 ALA A N 1
ATOM 1267 C CA . ALA A 1 163 ? -9.508 -15.234 -24.688 1 92.75 163 ALA A CA 1
ATOM 1268 C C . ALA A 1 163 ? -8.023 -15.352 -24.375 1 92.75 163 ALA A C 1
ATOM 1270 O O . ALA A 1 163 ? -7.25 -15.867 -25.188 1 92.75 163 ALA A O 1
ATOM 1271 N N . GLU A 1 164 ? -7.621 -14.891 -23.25 1 89.25 164 GLU A N 1
ATOM 1272 C CA . GLU A 1 164 ? -6.227 -14.961 -22.828 1 89.25 164 GLU A CA 1
ATOM 1273 C C . GLU A 1 164 ? -5.762 -16.406 -22.719 1 89.25 164 GLU A C 1
ATOM 1275 O O . GLU A 1 164 ? -4.68 -16.766 -23.188 1 89.25 164 GLU A O 1
ATOM 1280 N N . TYR A 1 165 ? -6.602 -17.281 -22.156 1 85.56 165 TYR A N 1
ATOM 1281 C CA . TYR A 1 165 ? -6.219 -18.672 -21.922 1 85.56 165 TYR A CA 1
ATOM 1282 C C . TYR A 1 165 ? -6.523 -19.531 -23.141 1 85.56 165 TYR A C 1
ATOM 1284 O O . TYR A 1 165 ? -6.156 -20.703 -23.203 1 85.56 165 TYR A O 1
ATOM 1292 N N . SER A 1 166 ? -7.219 -18.859 -24.062 1 84.44 166 SER A N 1
ATOM 1293 C CA . SER A 1 166 ? -7.355 -19.5 -25.359 1 84.44 166 SER A CA 1
ATOM 1294 C C . SER A 1 166 ? -6.266 -19.047 -26.328 1 84.44 166 SER A C 1
ATOM 1296 O O . SER A 1 166 ? -6.301 -19.359 -27.516 1 84.44 166 SER A O 1
ATOM 1298 N N . PHE A 1 167 ? -5.418 -18.188 -25.922 1 81.19 167 PHE A N 1
ATOM 1299 C CA . PHE A 1 167 ? -4.223 -17.719 -26.625 1 81.19 167 PHE A CA 1
ATOM 1300 C C . PHE A 1 167 ? -4.586 -16.766 -27.75 1 81.19 167 PHE A C 1
ATOM 1302 O O . PHE A 1 167 ? -3.914 -16.719 -28.781 1 81.19 167 PHE A O 1
ATOM 1309 N N . GLU A 1 168 ? -5.711 -16.219 -27.578 1 88.12 168 GLU A N 1
ATOM 1310 C CA . GLU A 1 168 ? -6.094 -15.109 -28.453 1 88.12 168 GLU A CA 1
ATOM 1311 C C . GLU A 1 168 ? -5.832 -13.766 -27.781 1 88.12 168 GLU A C 1
ATOM 1313 O O . GLU A 1 168 ? -6.773 -13.07 -27.391 1 88.12 168 GLU A O 1
ATOM 1318 N N . PHE A 1 169 ? -4.617 -13.336 -27.828 1 83.81 169 PHE A N 1
ATOM 1319 C CA . PHE A 1 169 ? -4.117 -12.266 -26.969 1 83.81 169 PHE A CA 1
ATOM 1320 C C . PHE A 1 169 ? -4.633 -10.906 -27.453 1 83.81 169 PHE A C 1
ATOM 1322 O O . PHE A 1 169 ? -4.941 -10.039 -26.641 1 83.81 169 PHE A O 1
ATOM 1329 N N . GLN A 1 170 ? -4.727 -10.75 -28.688 1 86.94 170 GLN A N 1
ATOM 1330 C CA . GLN A 1 170 ? -5.203 -9.461 -29.172 1 86.94 170 GLN A CA 1
ATOM 1331 C C . GLN A 1 170 ? -6.664 -9.242 -28.797 1 86.94 170 GLN A C 1
ATOM 1333 O O . GLN A 1 170 ? -7.047 -8.141 -28.391 1 86.94 170 GLN A O 1
ATOM 1338 N N . GLN A 1 171 ? -7.422 -10.312 -28.984 1 90.94 171 GLN A N 1
ATOM 1339 C CA . GLN A 1 171 ? -8.828 -10.211 -28.594 1 90.94 171 GLN A CA 1
ATOM 1340 C C . GLN A 1 171 ? -8.961 -10 -27.094 1 90.94 171 GLN A C 1
ATOM 1342 O O . GLN A 1 171 ? -9.852 -9.273 -26.641 1 90.94 171 GLN A O 1
ATOM 1347 N N . ALA A 1 172 ? -8.117 -10.688 -26.391 1 91.62 172 ALA A N 1
ATOM 1348 C CA . ALA A 1 172 ? -8.141 -10.531 -24.938 1 91.62 172 ALA A CA 1
ATOM 1349 C C . ALA A 1 172 ? -7.867 -9.086 -24.531 1 91.62 172 ALA A C 1
ATOM 1351 O O . ALA A 1 172 ? -8.547 -8.539 -23.656 1 91.62 172 ALA A O 1
ATOM 1352 N N . LYS A 1 173 ? -6.949 -8.453 -25.203 1 89.06 173 LYS A N 1
ATOM 1353 C CA . LYS A 1 173 ? -6.594 -7.066 -24.906 1 89.06 173 LYS A CA 1
ATOM 1354 C C . LYS A 1 173 ? -7.738 -6.117 -25.234 1 89.06 173 LYS A C 1
ATOM 1356 O O . LYS A 1 173 ? -8.039 -5.195 -24.484 1 89.06 173 LYS A O 1
ATOM 1361 N N . ASP A 1 174 ? -8.336 -6.367 -26.328 1 91.06 174 ASP A N 1
ATOM 1362 C CA . ASP A 1 174 ? -9.453 -5.523 -26.75 1 91.06 174 ASP A CA 1
ATOM 1363 C C . ASP A 1 174 ? -10.625 -5.645 -25.781 1 91.06 174 ASP A C 1
ATOM 1365 O O . ASP A 1 174 ? -11.242 -4.641 -25.422 1 91.06 174 ASP A O 1
ATOM 1369 N N . LEU A 1 175 ? -10.922 -6.871 -25.5 1 94.25 175 LEU A N 1
ATOM 1370 C CA . LEU A 1 175 ? -12.023 -7.109 -24.594 1 94.25 175 LEU A CA 1
ATOM 1371 C C . LEU A 1 175 ? -11.711 -6.547 -23.203 1 94.25 175 LEU A C 1
ATOM 1373 O O . LEU A 1 175 ? -12.609 -6.051 -22.516 1 94.25 175 LEU A O 1
ATOM 1377 N N . PHE A 1 176 ? -10.445 -6.629 -22.844 1 93.62 176 PHE A N 1
ATOM 1378 C CA . PHE A 1 176 ? -10 -6.055 -21.594 1 93.62 176 PHE A CA 1
ATOM 1379 C C . PHE A 1 176 ? -10.234 -4.551 -21.562 1 93.62 176 PHE A C 1
ATOM 1381 O O . PHE A 1 176 ? -10.781 -4.016 -20.594 1 93.62 176 PHE A O 1
ATOM 1388 N N . LEU A 1 177 ? -9.828 -3.916 -22.547 1 90.25 177 LEU A N 1
ATOM 1389 C CA . LEU A 1 177 ? -9.977 -2.467 -22.641 1 90.25 177 LEU A CA 1
ATOM 1390 C C . LEU A 1 177 ? -11.453 -2.078 -22.672 1 90.25 177 LEU A C 1
ATOM 1392 O O . LEU A 1 177 ? -11.852 -1.082 -22.078 1 90.25 177 LEU A O 1
ATOM 1396 N N . ALA A 1 178 ? -12.219 -2.887 -23.375 1 92.25 178 ALA A N 1
ATOM 1397 C CA . ALA A 1 178 ? -13.656 -2.619 -23.453 1 92.25 178 ALA A CA 1
ATOM 1398 C C . ALA A 1 178 ? -14.312 -2.723 -22.078 1 92.25 178 ALA A C 1
ATOM 1400 O O . ALA A 1 178 ? -15.125 -1.872 -21.703 1 92.25 178 ALA A O 1
ATOM 1401 N N . SER A 1 179 ? -13.969 -3.789 -21.375 1 93.81 179 SER A N 1
ATOM 1402 C CA . SER A 1 179 ? -14.547 -3.984 -20.047 1 93.81 179 SER A CA 1
ATOM 1403 C C . SER A 1 179 ? -14.109 -2.885 -19.078 1 93.81 179 SER A C 1
ATOM 1405 O O . SER A 1 179 ? -14.922 -2.357 -18.328 1 93.81 179 SER A O 1
ATOM 1407 N N . THR A 1 180 ? -12.82 -2.518 -19.109 1 91.06 180 THR A N 1
ATOM 1408 C CA . THR A 1 180 ? -12.289 -1.482 -18.219 1 91.06 180 THR A CA 1
ATOM 1409 C C . THR A 1 180 ? -12.945 -0.136 -18.516 1 91.06 180 THR A C 1
ATOM 1411 O O . THR A 1 180 ? -13.258 0.62 -17.594 1 91.06 180 THR A O 1
ATOM 1414 N N . ASN A 1 181 ? -13.133 0.169 -19.734 1 88.31 181 ASN A N 1
ATOM 1415 C CA . ASN A 1 181 ? -13.781 1.419 -20.109 1 88.31 181 ASN A CA 1
ATOM 1416 C C . ASN A 1 181 ? -15.234 1.461 -19.641 1 88.31 181 ASN A C 1
ATOM 1418 O O . ASN A 1 181 ? -15.727 2.516 -19.25 1 88.31 181 ASN A O 1
ATOM 1422 N N . LEU A 1 182 ? -15.867 0.362 -19.766 1 90.38 182 LEU A N 1
ATOM 1423 C CA . LEU A 1 182 ? -17.25 0.292 -19.312 1 90.38 182 LEU A CA 1
ATOM 1424 C C . LEU A 1 182 ? -17.344 0.487 -17.797 1 90.38 182 LEU A C 1
ATOM 1426 O O . LEU A 1 182 ? -18.266 1.143 -17.312 1 90.38 182 LEU A O 1
ATOM 1430 N N . VAL A 1 183 ? -16.422 -0.094 -17.062 1 89.31 183 VAL A N 1
ATOM 1431 C CA . VAL A 1 183 ? -16.375 0.063 -15.617 1 89.31 183 VAL A CA 1
ATOM 1432 C C . VAL A 1 183 ? -16.141 1.529 -15.266 1 89.31 183 VAL A C 1
ATOM 1434 O O . VAL A 1 183 ? -16.781 2.064 -14.352 1 89.31 183 VAL A O 1
ATOM 1437 N N . ASP A 1 184 ? -15.242 2.162 -15.938 1 83.12 184 ASP A N 1
ATOM 1438 C CA . ASP A 1 184 ? -14.938 3.568 -15.695 1 83.12 184 ASP A CA 1
ATOM 1439 C C . ASP A 1 184 ? -16.141 4.453 -16.016 1 83.12 184 ASP A C 1
ATOM 1441 O O . ASP A 1 184 ? -16.422 5.418 -15.289 1 83.12 184 ASP A O 1
ATOM 1445 N N . PHE A 1 185 ? -16.75 4.098 -17.047 1 82.25 185 PHE A N 1
ATOM 1446 C CA . PHE A 1 185 ? -17.938 4.852 -17.438 1 82.25 185 PHE A CA 1
ATOM 1447 C C . PHE A 1 185 ? -19.031 4.754 -16.391 1 82.25 185 PHE A C 1
ATOM 1449 O O . PHE A 1 185 ? -19.656 5.754 -16.047 1 82.25 185 PHE A O 1
ATOM 1456 N N . GLN A 1 186 ? -19.234 3.613 -15.898 1 80 186 GLN A N 1
ATOM 1457 C CA . GLN A 1 186 ? -20.266 3.398 -14.883 1 80 186 GLN A CA 1
ATOM 1458 C C . GLN A 1 186 ? -19.922 4.113 -13.586 1 80 186 GLN A C 1
ATOM 1460 O O . GLN A 1 186 ? -20.797 4.66 -12.914 1 80 186 GLN A O 1
ATOM 1465 N N . SER A 1 187 ? -18.688 4.117 -13.242 1 75.69 187 SER A N 1
ATOM 1466 C CA . SER A 1 187 ? -18.25 4.801 -12.031 1 75.69 187 SER A CA 1
ATOM 1467 C C . SER A 1 187 ? -18.453 6.309 -12.148 1 75.69 187 SER A C 1
ATOM 1469 O O . SER A 1 187 ? -18.844 6.961 -11.188 1 75.69 187 SER A O 1
ATOM 1471 N N . HIS A 1 188 ? -18.109 6.832 -13.266 1 72.69 188 HIS A N 1
ATOM 1472 C CA . HIS A 1 188 ? -18.266 8.266 -13.5 1 72.69 188 HIS A CA 1
ATOM 1473 C C . HIS A 1 188 ? -19.734 8.664 -13.508 1 72.69 188 HIS A C 1
ATOM 1475 O O . HIS A 1 188 ? -20.094 9.719 -12.992 1 72.69 188 HIS A O 1
ATOM 1481 N N . TRP A 1 189 ? -20.469 7.84 -14.125 1 69.62 189 TRP A N 1
ATOM 1482 C CA . TRP A 1 189 ? -21.891 8.102 -14.211 1 69.62 189 TRP A CA 1
ATOM 1483 C C . TRP A 1 189 ? -22.531 8.109 -12.828 1 69.62 189 TRP A C 1
ATOM 1485 O O . TRP A 1 189 ? -23.391 8.953 -12.531 1 69.62 189 TRP A O 1
ATOM 1495 N N . GLN A 1 190 ? -22.141 7.23 -12.039 1 68.69 190 GLN A N 1
ATOM 1496 C CA . GLN A 1 190 ? -22.672 7.148 -10.688 1 68.69 190 GLN A CA 1
ATOM 1497 C C . GLN A 1 190 ? -22.266 8.352 -9.852 1 68.69 190 GLN A C 1
ATOM 1499 O O . GLN A 1 190 ? -23.031 8.836 -9.016 1 68.69 190 GLN A O 1
ATOM 1504 N N . GLN A 1 191 ? -21.094 8.797 -10.031 1 64.06 191 GLN A N 1
ATOM 1505 C CA . GLN A 1 191 ? -20.594 9.969 -9.305 1 64.06 191 GLN A CA 1
ATOM 1506 C C . GLN A 1 191 ? -21.359 11.227 -9.719 1 64.06 191 GLN A C 1
ATOM 1508 O O . GLN A 1 191 ? -21.703 12.055 -8.875 1 64.06 191 GLN A O 1
ATOM 1513 N N . GLU A 1 192 ? -21.469 11.398 -11 1 61.25 192 GLU A N 1
ATOM 1514 C CA . GLU A 1 192 ? -22.078 12.617 -11.531 1 61.25 192 GLU A CA 1
ATOM 1515 C C . GLU A 1 192 ? -23.578 12.656 -11.242 1 61.25 192 GLU A C 1
ATOM 1517 O O . GLU A 1 192 ? -24.125 13.711 -10.906 1 61.25 192 GLU A O 1
ATOM 1522 N N . TYR A 1 193 ? -24.219 11.578 -11.398 1 56.81 193 TYR A N 1
ATOM 1523 C CA . TYR A 1 193 ? -25.672 11.633 -11.367 1 56.81 193 TYR A CA 1
ATOM 1524 C C . TYR A 1 193 ? -26.203 11.234 -9.992 1 56.81 193 TYR A C 1
ATOM 1526 O O . TYR A 1 193 ? -27.25 11.719 -9.562 1 56.81 193 TYR A O 1
ATOM 1534 N N . SER A 1 194 ? -25.641 10.305 -9.445 1 55.19 194 SER A N 1
ATOM 1535 C CA . SER A 1 194 ? -26.266 9.836 -8.219 1 55.19 194 SER A CA 1
ATOM 1536 C C . SER A 1 194 ? -25.672 10.516 -6.992 1 55.19 194 SER A C 1
ATOM 1538 O O . SER A 1 194 ? -26.203 10.406 -5.887 1 55.19 194 SER A O 1
ATOM 1540 N N . GLY A 1 195 ? -24.812 11.516 -7.277 1 51.94 195 GLY A N 1
ATOM 1541 C CA . GLY A 1 195 ? -24.172 12.164 -6.141 1 51.94 195 GLY A CA 1
ATOM 1542 C C . GLY A 1 195 ? -23.453 11.195 -5.223 1 51.94 195 GLY A C 1
ATOM 1543 O O . GLY A 1 195 ? -23.016 11.57 -4.133 1 51.94 195 GLY A O 1
ATOM 1544 N N . GLN A 1 196 ? -23.859 9.938 -5.559 1 50.97 196 GLN A N 1
ATOM 1545 C CA . GLN A 1 196 ? -23.391 8.891 -4.664 1 50.97 196 GLN A CA 1
ATOM 1546 C C . GLN A 1 196 ? -21.906 8.586 -4.883 1 50.97 196 GLN A C 1
ATOM 1548 O O . GLN A 1 196 ? -21.375 8.812 -5.973 1 50.97 196 GLN A O 1
ATOM 1553 N N . SER A 1 197 ? -21.188 8.516 -3.914 1 49.62 197 SER A N 1
ATOM 1554 C CA . SER A 1 197 ? -19.75 8.297 -3.711 1 49.62 197 SER A CA 1
ATOM 1555 C C . SER A 1 197 ? -19.188 7.344 -4.762 1 49.62 197 SER A C 1
ATOM 1557 O O . SER A 1 197 ? -19.922 6.543 -5.34 1 49.62 197 SER A O 1
ATOM 1559 N N . ASP A 1 198 ? -18.219 7.648 -5.48 1 48.78 198 ASP A N 1
ATOM 1560 C CA . ASP A 1 198 ? -17.344 6.895 -6.371 1 48.78 198 ASP A CA 1
ATOM 1561 C C . ASP A 1 198 ? -17.328 5.414 -6.004 1 48.78 198 ASP A C 1
ATOM 1563 O O . ASP A 1 198 ? -16.438 4.676 -6.414 1 48.78 198 ASP A O 1
ATOM 1567 N N . VAL A 1 199 ? -18 5.02 -4.953 1 49.94 199 VAL A N 1
ATOM 1568 C CA . VAL A 1 199 ? -17.922 3.605 -4.594 1 49.94 199 VAL A CA 1
ATOM 1569 C C . VAL A 1 199 ? -18.594 2.762 -5.676 1 49.94 199 VAL A C 1
ATOM 1571 O O . VAL A 1 199 ? -19.797 2.916 -5.941 1 49.94 199 VAL A O 1
ATOM 1574 N N . PRO A 1 200 ? -17.953 2.41 -6.668 1 51.38 200 PRO A N 1
ATOM 1575 C CA . PRO A 1 200 ? -18.625 1.51 -7.605 1 51.38 200 PRO A CA 1
ATOM 1576 C C . PRO A 1 200 ? -19.719 0.68 -6.945 1 51.38 200 PRO A C 1
ATOM 1578 O O . PRO A 1 200 ? -19.656 0.407 -5.746 1 51.38 200 PRO A O 1
ATOM 1581 N N . ALA A 1 201 ? -20.891 0.707 -7.5 1 53.88 201 ALA A N 1
ATOM 1582 C CA . ALA A 1 201 ? -21.953 -0.193 -7.066 1 53.88 201 ALA A CA 1
ATOM 1583 C C . ALA A 1 201 ? -21.391 -1.501 -6.527 1 53.88 201 ALA A C 1
ATOM 1585 O O . ALA A 1 201 ? -20.672 -2.215 -7.242 1 53.88 201 ALA A O 1
ATOM 1586 N N . SER A 1 202 ? -20.922 -1.448 -5.176 1 65.75 202 SER A N 1
ATOM 1587 C CA . SER A 1 202 ? -20.266 -2.514 -4.426 1 65.75 202 SER A CA 1
ATOM 1588 C C . SER A 1 202 ? -21.078 -3.803 -4.465 1 65.75 202 SER A C 1
ATOM 1590 O O . SER A 1 202 ? -21.703 -4.176 -3.473 1 65.75 202 SER A O 1
ATOM 1592 N N . SER A 1 203 ? -21.375 -4.188 -5.812 1 83.5 203 SER A N 1
ATOM 1593 C CA . SER A 1 203 ? -22.031 -5.48 -5.977 1 83.5 203 SER A CA 1
ATOM 1594 C C . SER A 1 203 ? -21.016 -6.602 -6.148 1 83.5 203 SER A C 1
ATOM 1596 O O . SER A 1 203 ? -19.844 -6.344 -6.426 1 83.5 203 SER A O 1
ATOM 1598 N N . LEU A 1 204 ? -21.5 -7.703 -5.863 1 89.44 204 LEU A N 1
ATOM 1599 C CA . LEU A 1 204 ? -20.672 -8.891 -6.02 1 89.44 204 LEU A CA 1
ATOM 1600 C C . LEU A 1 204 ? -20.125 -8.984 -7.441 1 89.44 204 LEU A C 1
ATOM 1602 O O . LEU A 1 204 ? -18.938 -9.25 -7.637 1 89.44 204 LEU A O 1
ATOM 1606 N N . GLN A 1 205 ? -20.938 -8.648 -8.438 1 91.62 205 GLN A N 1
ATOM 1607 C CA . GLN A 1 205 ? -20.531 -8.773 -9.828 1 91.62 205 GLN A CA 1
ATOM 1608 C C . GLN A 1 205 ? -19.484 -7.719 -10.195 1 91.62 205 GLN A C 1
ATOM 1610 O O . GLN A 1 205 ? -18.594 -7.973 -11.008 1 91.62 205 GLN A O 1
ATOM 1615 N N . SER A 1 206 ? -19.625 -6.57 -9.633 1 90.94 206 SER A N 1
ATOM 1616 C CA . SER A 1 206 ? -18.609 -5.539 -9.875 1 90.94 206 SER A CA 1
ATOM 1617 C C . SER A 1 206 ? -17.25 -5.945 -9.312 1 90.94 206 SER A C 1
ATOM 1619 O O . SER A 1 206 ? -16.219 -5.711 -9.945 1 90.94 206 SER A O 1
ATOM 1621 N N . MET A 1 207 ? -17.312 -6.488 -8.148 1 93.19 207 MET A N 1
ATOM 1622 C CA . MET A 1 207 ? -16.047 -6.941 -7.547 1 93.19 207 MET A CA 1
ATOM 1623 C C . MET A 1 207 ? -15.438 -8.078 -8.359 1 93.19 207 MET A C 1
ATOM 1625 O O . MET A 1 207 ? -14.219 -8.117 -8.547 1 93.19 207 MET A O 1
ATOM 1629 N N . GLN A 1 208 ? -16.297 -8.945 -8.758 1 95.69 208 GLN A N 1
ATOM 1630 C CA . GLN A 1 208 ? -15.805 -10.039 -9.586 1 95.69 208 GLN A CA 1
ATOM 1631 C C . GLN A 1 208 ? -15.18 -9.508 -10.875 1 95.69 208 GLN A C 1
ATOM 1633 O O . GLN A 1 208 ? -14.133 -10 -11.312 1 95.69 208 GLN A O 1
ATOM 1638 N N . THR A 1 209 ? -15.828 -8.555 -11.492 1 96.75 209 THR A N 1
ATOM 1639 C CA . THR A 1 209 ? -15.297 -7.938 -12.703 1 96.75 209 THR A CA 1
ATOM 1640 C C . THR A 1 209 ? -13.914 -7.336 -12.438 1 96.75 209 THR A C 1
ATOM 1642 O O . THR A 1 209 ? -12.977 -7.578 -13.203 1 96.75 209 THR A O 1
ATOM 1645 N N . LEU A 1 210 ? -13.836 -6.602 -11.375 1 95.81 210 LEU A N 1
ATOM 1646 C CA . LEU A 1 210 ? -12.578 -5.945 -11.047 1 95.81 210 LEU A CA 1
ATOM 1647 C C . LEU A 1 210 ? -11.484 -6.973 -10.766 1 95.81 210 LEU A C 1
ATOM 1649 O O . LEU A 1 210 ? -10.336 -6.785 -11.164 1 95.81 210 LEU A O 1
ATOM 1653 N N . LEU A 1 211 ? -11.836 -8.008 -10.07 1 97 211 LEU A N 1
ATOM 1654 C CA . LEU A 1 211 ? -10.867 -9.047 -9.734 1 97 211 LEU A CA 1
ATOM 1655 C C . LEU A 1 211 ? -10.328 -9.711 -11 1 97 211 LEU A C 1
ATOM 1657 O O . LEU A 1 211 ? -9.117 -9.914 -11.133 1 97 211 LEU A O 1
ATOM 1661 N N . ILE A 1 212 ? -11.195 -10.07 -11.867 1 97.25 212 ILE A N 1
ATOM 1662 C CA . ILE A 1 212 ? -10.805 -10.727 -13.109 1 97.25 212 ILE A CA 1
ATOM 1663 C C . ILE A 1 212 ? -9.922 -9.789 -13.93 1 97.25 212 ILE A C 1
ATOM 1665 O O . ILE A 1 212 ? -8.891 -10.203 -14.461 1 97.25 212 ILE A O 1
ATOM 1669 N N . LEU A 1 213 ? -10.328 -8.555 -14.047 1 96.31 213 LEU A N 1
ATOM 1670 C CA . LEU A 1 213 ? -9.547 -7.578 -14.797 1 96.31 213 LEU A CA 1
ATOM 1671 C C . LEU A 1 213 ? -8.172 -7.375 -14.164 1 96.31 213 LEU A C 1
ATOM 1673 O O . LEU A 1 213 ? -7.172 -7.223 -14.867 1 96.31 213 LEU A O 1
ATOM 1677 N N . LEU A 1 214 ? -8.133 -7.316 -12.875 1 95.94 214 LEU A N 1
ATOM 1678 C CA . LEU A 1 214 ? -6.855 -7.164 -12.18 1 95.94 214 LEU A CA 1
ATOM 1679 C C . LEU A 1 214 ? -5.922 -8.328 -12.492 1 95.94 214 LEU A C 1
ATOM 1681 O O . LEU A 1 214 ? -4.738 -8.125 -12.766 1 95.94 214 LEU A O 1
ATOM 1685 N N . ARG A 1 215 ? -6.383 -9.539 -12.414 1 94.12 215 ARG A N 1
ATOM 1686 C CA . ARG A 1 215 ? -5.562 -10.719 -12.688 1 94.12 215 ARG A CA 1
ATOM 1687 C C . ARG A 1 215 ? -5.062 -10.711 -14.133 1 94.12 215 ARG A C 1
ATOM 1689 O O . ARG A 1 215 ? -3.93 -11.117 -14.406 1 94.12 215 ARG A O 1
ATOM 1696 N N . LEU A 1 216 ? -5.926 -10.242 -15.055 1 93.31 216 LEU A N 1
ATOM 1697 C CA . LEU A 1 216 ? -5.523 -10.133 -16.453 1 93.31 216 LEU A CA 1
ATOM 1698 C C . LEU A 1 216 ? -4.43 -9.078 -16.625 1 93.31 216 LEU A C 1
ATOM 1700 O O . LEU A 1 216 ? -3.518 -9.258 -17.438 1 93.31 216 LEU A O 1
ATOM 1704 N N . ALA A 1 217 ? -4.574 -8.016 -15.875 1 92.06 217 ALA A N 1
ATOM 1705 C CA . ALA A 1 217 ? -3.582 -6.945 -15.969 1 92.06 217 ALA A CA 1
ATOM 1706 C C . ALA A 1 217 ? -2.225 -7.402 -15.445 1 92.06 217 ALA A C 1
ATOM 1708 O O . ALA A 1 217 ? -1.183 -6.98 -15.953 1 92.06 217 ALA A O 1
ATOM 1709 N N . ILE A 1 218 ? -2.18 -8.234 -14.461 1 89.62 218 ILE A N 1
ATOM 1710 C CA . ILE A 1 218 ? -0.938 -8.719 -13.867 1 89.62 218 ILE A CA 1
ATOM 1711 C C . ILE A 1 218 ? -0.158 -9.539 -14.891 1 89.62 218 ILE A C 1
ATOM 1713 O O . ILE A 1 218 ? 1.073 -9.484 -14.93 1 89.62 218 ILE A O 1
ATOM 1717 N N . VAL A 1 219 ? -0.861 -10.273 -15.727 1 86.19 219 VAL A N 1
ATOM 1718 C CA . VAL A 1 219 ? -0.223 -11.211 -16.641 1 86.19 219 VAL A CA 1
ATOM 1719 C C . VAL A 1 219 ? 0.286 -10.461 -17.875 1 86.19 219 VAL A C 1
ATOM 1721 O O . VAL A 1 219 ? 1.118 -10.977 -18.625 1 86.19 219 VAL A O 1
ATOM 1724 N N . GLU A 1 220 ? -0.065 -9.25 -18.031 1 81.38 220 GLU A N 1
ATOM 1725 C CA . GLU A 1 220 ? 0.336 -8.492 -19.203 1 81.38 220 GLU A CA 1
ATOM 1726 C C . GLU A 1 220 ? 1.791 -8.047 -19.109 1 81.38 220 GLU A C 1
ATOM 1728 O O . GLU A 1 220 ? 2.316 -7.863 -18.016 1 81.38 220 GLU A O 1
ATOM 1733 N N . ARG A 1 221 ? 2.395 -7.988 -20.234 1 71.12 221 ARG A N 1
ATOM 1734 C CA . ARG A 1 221 ? 3.805 -7.621 -20.297 1 71.12 221 ARG A CA 1
ATOM 1735 C C . ARG A 1 221 ? 3.973 -6.109 -20.406 1 71.12 221 ARG A C 1
ATOM 1737 O O . ARG A 1 221 ? 4.977 -5.555 -19.953 1 71.12 221 ARG A O 1
ATOM 1744 N N . ASP A 1 222 ? 2.949 -5.469 -20.891 1 70.5 222 ASP A N 1
ATOM 1745 C CA . ASP A 1 222 ? 3.092 -4.047 -21.172 1 70.5 222 ASP A CA 1
ATOM 1746 C C . ASP A 1 222 ? 3.064 -3.219 -19.891 1 70.5 222 ASP A C 1
ATOM 1748 O O . ASP A 1 222 ? 2.162 -3.375 -19.062 1 70.5 222 ASP A O 1
ATOM 1752 N N . ARG A 1 223 ? 4.008 -2.406 -19.734 1 66.31 223 ARG A N 1
ATOM 1753 C CA . ARG A 1 223 ? 4.141 -1.554 -18.562 1 66.31 223 ARG A CA 1
ATOM 1754 C C . ARG A 1 223 ? 3.029 -0.507 -18.516 1 66.31 223 ARG A C 1
ATOM 1756 O O . ARG A 1 223 ? 2.725 0.036 -17.453 1 66.31 223 ARG A O 1
ATOM 1763 N N . SER A 1 224 ? 2.547 -0.241 -19.703 1 67.44 224 SER A N 1
ATOM 1764 C CA . SER A 1 224 ? 1.5 0.774 -19.734 1 67.44 224 SER A CA 1
ATOM 1765 C C . SER A 1 224 ? 0.29 0.355 -18.906 1 67.44 224 SER A C 1
ATOM 1767 O O . SER A 1 224 ? -0.512 1.198 -18.5 1 67.44 224 SER A O 1
ATOM 1769 N N . ILE A 1 225 ? 0.407 -0.913 -18.562 1 72.88 225 ILE A N 1
ATOM 1770 C CA . ILE A 1 225 ? -0.767 -1.455 -17.891 1 72.88 225 ILE A CA 1
ATOM 1771 C C . ILE A 1 225 ? -0.661 -1.204 -16.391 1 72.88 225 ILE A C 1
ATOM 1773 O O . ILE A 1 225 ? -1.651 -1.32 -15.664 1 72.88 225 ILE A O 1
ATOM 1777 N N . LEU A 1 226 ? 0.524 -0.708 -15.992 1 76.75 226 LEU A N 1
ATOM 1778 C CA . LEU A 1 226 ? 0.733 -0.505 -14.562 1 76.75 226 LEU A CA 1
ATOM 1779 C C . LEU A 1 226 ? -0.255 0.516 -14.008 1 76.75 226 LEU A C 1
ATOM 1781 O O . LEU A 1 226 ? -0.777 0.344 -12.898 1 76.75 226 LEU A O 1
ATOM 1785 N N . SER A 1 227 ? -0.454 1.564 -14.766 1 78.75 227 SER A N 1
ATOM 1786 C CA . SER A 1 227 ? -1.413 2.568 -14.32 1 78.75 227 SER A CA 1
ATOM 1787 C C . SER A 1 227 ? -2.801 1.964 -14.133 1 78.75 227 SER A C 1
ATOM 1789 O O . SER A 1 227 ? -3.51 2.301 -13.188 1 78.75 227 SER A O 1
ATOM 1791 N N . GLN A 1 228 ? -3.102 1.058 -14.977 1 83.44 228 GLN A N 1
ATOM 1792 C CA . GLN A 1 228 ? -4.398 0.396 -14.875 1 83.44 228 GLN A CA 1
ATOM 1793 C C . GLN A 1 228 ? -4.449 -0.53 -13.664 1 83.44 228 GLN A C 1
ATOM 1795 O O . GLN A 1 228 ? -5.484 -0.633 -13 1 83.44 228 GLN A O 1
ATOM 1800 N N . ILE A 1 229 ? -3.336 -1.199 -13.453 1 88.94 229 ILE A N 1
ATOM 1801 C CA . ILE A 1 229 ? -3.271 -2.102 -12.305 1 88.94 229 ILE A CA 1
ATOM 1802 C C . ILE A 1 229 ? -3.545 -1.326 -11.023 1 88.94 229 ILE A C 1
ATOM 1804 O O . ILE A 1 229 ? -4.328 -1.769 -10.18 1 88.94 229 ILE A O 1
ATOM 1808 N N . LEU A 1 230 ? -2.984 -0.141 -10.922 1 88.25 230 LEU A N 1
ATOM 1809 C CA . LEU A 1 230 ? -3.133 0.664 -9.719 1 88.25 230 LEU A CA 1
ATOM 1810 C C . LEU A 1 230 ? -4.57 1.153 -9.562 1 88.25 230 LEU A C 1
ATOM 1812 O O . LEU A 1 230 ? -5.113 1.156 -8.461 1 88.25 230 LEU A O 1
ATOM 1816 N N . GLN A 1 231 ? -5.133 1.491 -10.625 1 87.25 231 GLN A N 1
ATOM 1817 C CA . GLN A 1 231 ? -6.52 1.941 -10.586 1 87.25 231 GLN A CA 1
ATOM 1818 C C . GLN A 1 231 ? -7.461 0.795 -10.227 1 87.25 231 GLN A C 1
ATOM 1820 O O . GLN A 1 231 ? -8.383 0.97 -9.43 1 87.25 231 GLN A O 1
ATOM 1825 N N . LEU A 1 232 ? -7.23 -0.309 -10.891 1 91.5 232 LEU A N 1
ATOM 1826 C CA . LEU A 1 232 ? -8.062 -1.476 -10.609 1 91.5 232 LEU A CA 1
ATOM 1827 C C . LEU A 1 232 ? -7.902 -1.924 -9.164 1 91.5 232 LEU A C 1
ATOM 1829 O O . LEU A 1 232 ? -8.883 -2.289 -8.516 1 91.5 232 LEU A O 1
ATOM 1833 N N . GLN A 1 233 ? -6.691 -1.926 -8.695 1 92.5 233 GLN A N 1
ATOM 1834 C CA . GLN A 1 233 ? -6.43 -2.287 -7.309 1 92.5 233 GLN A CA 1
ATOM 1835 C C . GLN A 1 233 ? -7.191 -1.374 -6.352 1 92.5 233 GLN A C 1
ATOM 1837 O O . GLN A 1 233 ? -7.805 -1.846 -5.391 1 92.5 233 GLN A O 1
ATOM 1842 N N . HIS A 1 234 ? -7.129 -0.129 -6.574 1 86 234 HIS A N 1
ATOM 1843 C CA . HIS A 1 234 ? -7.781 0.835 -5.695 1 86 234 HIS A CA 1
ATOM 1844 C C . HIS A 1 234 ? -9.297 0.647 -5.703 1 86 234 HIS A C 1
ATOM 1846 O O . HIS A 1 234 ? -9.93 0.657 -4.648 1 86 234 HIS A O 1
ATOM 1852 N N . LYS A 1 235 ? -9.852 0.53 -6.895 1 86.69 235 LYS A N 1
ATOM 1853 C CA . LYS A 1 235 ? -11.289 0.338 -7.016 1 86.69 235 LYS A CA 1
ATOM 1854 C C . LYS A 1 235 ? -11.742 -0.937 -6.309 1 86.69 235 LYS A C 1
ATOM 1856 O O . LYS A 1 235 ? -12.789 -0.96 -5.664 1 86.69 235 LYS A O 1
ATOM 1861 N N . LEU A 1 236 ? -10.953 -1.968 -6.52 1 91.81 236 LEU A N 1
ATOM 1862 C CA . LEU A 1 236 ? -11.297 -3.238 -5.891 1 91.81 236 LEU A CA 1
ATOM 1863 C C . LEU A 1 236 ? -11.242 -3.123 -4.371 1 91.81 236 LEU A C 1
ATOM 1865 O O . LEU A 1 236 ? -12.148 -3.59 -3.676 1 91.81 236 LEU A O 1
ATOM 1869 N N . VAL A 1 237 ? -10.242 -2.5 -3.818 1 89.38 237 VAL A N 1
ATOM 1870 C CA . VAL A 1 237 ? -10.086 -2.359 -2.375 1 89.38 237 VAL A CA 1
ATOM 1871 C C . VAL A 1 237 ? -11.219 -1.508 -1.811 1 89.38 237 VAL A C 1
ATOM 1873 O O . VAL A 1 237 ? -11.773 -1.817 -0.75 1 89.38 237 VAL A O 1
ATOM 1876 N N . LEU A 1 238 ? -11.562 -0.481 -2.506 1 82.81 238 LEU A N 1
ATOM 1877 C CA . LEU A 1 238 ? -12.672 0.365 -2.076 1 82.81 238 LEU A CA 1
ATOM 1878 C C . LEU A 1 238 ? -13.977 -0.422 -2.049 1 82.81 238 LEU A C 1
ATOM 1880 O O . LEU A 1 238 ? -14.773 -0.287 -1.112 1 82.81 238 LEU A O 1
ATOM 1884 N N . ALA A 1 239 ? -14.172 -1.189 -3.08 1 85.31 239 ALA A N 1
ATOM 1885 C CA . ALA A 1 239 ? -15.383 -2.002 -3.146 1 85.31 239 ALA A CA 1
ATOM 1886 C C . ALA A 1 239 ? -15.414 -3.027 -2.016 1 85.31 239 ALA A C 1
ATOM 1888 O O . ALA A 1 239 ? -16.484 -3.289 -1.442 1 85.31 239 ALA A O 1
ATOM 1889 N N . LEU A 1 240 ? -14.312 -3.641 -1.702 1 87.62 240 LEU A N 1
ATOM 1890 C CA . LEU A 1 240 ? -14.227 -4.645 -0.646 1 87.62 240 LEU A CA 1
ATOM 1891 C C . LEU A 1 240 ? -14.539 -4.027 0.714 1 87.62 240 LEU A C 1
ATOM 1893 O O . LEU A 1 240 ? -15.188 -4.652 1.552 1 87.62 240 LEU A O 1
ATOM 1897 N N . ARG A 1 241 ? -14.125 -2.861 0.96 1 79.38 241 ARG A N 1
ATOM 1898 C CA . ARG A 1 241 ? -14.297 -2.217 2.258 1 79.38 241 ARG A CA 1
ATOM 1899 C C . ARG A 1 241 ? -15.711 -1.659 2.41 1 79.38 241 ARG A C 1
ATOM 1901 O O . ARG A 1 241 ? -16.219 -1.546 3.525 1 79.38 241 ARG A O 1
ATOM 1908 N N . THR A 1 242 ? -16.297 -1.345 1.309 1 73.25 242 THR A N 1
ATOM 1909 C CA . THR A 1 242 ? -17.641 -0.791 1.364 1 73.25 242 THR A CA 1
ATOM 1910 C C . THR A 1 242 ? -18.672 -1.902 1.506 1 73.25 242 THR A C 1
ATOM 1912 O O . THR A 1 242 ? -19.734 -1.702 2.115 1 73.25 242 THR A O 1
ATOM 1915 N N . LEU A 1 243 ? -18.406 -2.99 0.818 1 66.19 243 LEU A N 1
ATOM 1916 C CA . LEU A 1 243 ? -19.391 -4.07 0.879 1 66.19 243 LEU A CA 1
ATOM 1917 C C . LEU A 1 243 ? -19.438 -4.668 2.279 1 66.19 243 LEU A C 1
ATOM 1919 O O . LEU A 1 243 ? -18.484 -5.285 2.74 1 66.19 243 LEU A O 1
ATOM 1923 N N . MET A 1 244 ? -19.75 -3.844 3.316 1 54.72 244 MET A N 1
ATOM 1924 C CA . MET A 1 244 ? -19.891 -4.254 4.711 1 54.72 244 MET A CA 1
ATOM 1925 C C . MET A 1 244 ? -20.594 -5.605 4.812 1 54.72 244 MET A C 1
ATOM 1927 O O . MET A 1 244 ? -21.391 -5.957 3.947 1 54.72 244 MET A O 1
ATOM 1931 N N . ASP A 1 245 ? -19.938 -6.648 5.613 1 51.5 245 ASP A N 1
ATOM 1932 C CA . ASP A 1 245 ? -20.438 -7.969 6.008 1 51.5 245 ASP A CA 1
ATOM 1933 C C . ASP A 1 245 ? -21.906 -7.922 6.375 1 51.5 245 ASP A C 1
ATOM 1935 O O . ASP A 1 245 ? -22.297 -7.227 7.312 1 51.5 245 ASP A O 1
ATOM 1939 N N . ASP A 1 246 ? -22.75 -7.684 5.477 1 46.81 246 ASP A N 1
ATOM 1940 C CA . ASP A 1 246 ? -24.078 -8.039 5.984 1 46.81 246 ASP A CA 1
ATOM 1941 C C . ASP A 1 246 ? -24.031 -9.383 6.715 1 46.81 246 ASP A C 1
ATOM 1943 O O . ASP A 1 246 ? -23.719 -10.414 6.117 1 46.81 246 ASP A O 1
ATOM 1947 N N . ASN A 1 247 ? -23.531 -9.445 7.906 1 44 247 ASN A N 1
ATOM 1948 C CA . ASN A 1 247 ? -23.766 -10.617 8.742 1 44 247 ASN A CA 1
ATOM 1949 C C . ASN A 1 247 ? -25.078 -11.297 8.391 1 44 247 ASN A C 1
ATOM 1951 O O . ASN A 1 247 ? -26.125 -10.945 8.938 1 44 247 ASN A O 1
ATOM 1955 N N . CYS A 1 248 ? -25.359 -11.594 7.242 1 39.16 248 CYS A N 1
ATOM 1956 C CA . CYS A 1 248 ? -26.562 -12.367 6.969 1 39.16 248 CYS A CA 1
ATOM 1957 C C . CYS A 1 248 ? -26.625 -13.625 7.836 1 39.16 248 CYS A C 1
ATOM 1959 O O . CYS A 1 248 ? -25.734 -14.484 7.75 1 39.16 248 CYS A O 1
ATOM 1961 N N . ASP A 1 249 ? -27.141 -13.641 8.898 1 41.22 249 ASP A N 1
ATOM 1962 C CA . ASP A 1 249 ? -27.609 -14.766 9.703 1 41.22 249 ASP A CA 1
ATOM 1963 C C . ASP A 1 249 ? -28.219 -15.852 8.82 1 41.22 249 ASP A C 1
ATOM 1965 O O . ASP A 1 249 ? -29.312 -15.664 8.266 1 41.22 249 ASP A O 1
ATOM 1969 N N . CYS A 1 250 ? -27.484 -16.578 8.188 1 39.69 250 CYS A N 1
ATOM 1970 C CA . CYS A 1 250 ? -27.906 -17.734 7.398 1 39.69 250 CYS A CA 1
ATOM 1971 C C . CYS A 1 250 ? -28.828 -18.641 8.211 1 39.69 250 CYS A C 1
ATOM 1973 O O . CYS A 1 250 ? -29.219 -19.719 7.75 1 39.69 250 CYS A O 1
ATOM 1975 N N . THR A 1 251 ? -29.016 -18.594 9.469 1 40.19 251 THR A N 1
ATOM 1976 C CA . THR A 1 251 ? -29.625 -19.703 10.188 1 40.19 251 THR A CA 1
ATOM 1977 C C . THR A 1 251 ? -31.031 -19.984 9.664 1 40.19 251 THR A C 1
ATOM 1979 O O . THR A 1 251 ? -31.469 -21.141 9.625 1 40.19 251 THR A O 1
ATOM 1982 N N . ASN A 1 252 ? -32.062 -19.062 9.805 1 38.16 252 ASN A N 1
ATOM 1983 C CA . ASN A 1 252 ? -33.406 -19.531 9.984 1 38.16 252 ASN A CA 1
ATOM 1984 C C . ASN A 1 252 ? -34.125 -19.734 8.641 1 38.16 252 ASN A C 1
ATOM 1986 O O . ASN A 1 252 ? -35.344 -19.734 8.578 1 38.16 252 ASN A O 1
ATOM 1990 N N . VAL A 1 253 ? -33.625 -19.391 7.496 1 44.03 253 VAL A N 1
ATOM 1991 C CA . VAL A 1 253 ? -34.688 -19.344 6.48 1 44.03 253 VAL A CA 1
ATOM 1992 C C . VAL A 1 253 ? -34.844 -20.719 5.855 1 44.03 253 VAL A C 1
ATOM 1994 O O . VAL A 1 253 ? -33.938 -21.547 5.867 1 44.03 253 VAL A O 1
ATOM 1997 N N . GLY A 1 254 ? -35.969 -21.156 5.309 1 49.69 254 GLY A N 1
ATOM 1998 C CA . GLY A 1 254 ? -36.406 -22.344 4.574 1 49.69 254 GLY A CA 1
ATOM 1999 C C . GLY A 1 254 ? -35.312 -22.875 3.635 1 49.69 254 GLY A C 1
ATOM 2000 O O . GLY A 1 254 ? -34.375 -22.172 3.303 1 49.69 254 GLY A O 1
ATOM 2001 N N . ASP A 1 255 ? -35.312 -24.281 3.26 1 56.31 255 ASP A N 1
ATOM 2002 C CA . ASP A 1 255 ? -34.25 -25.125 2.732 1 56.31 255 ASP A CA 1
ATOM 2003 C C . ASP A 1 255 ? -33.656 -24.531 1.464 1 56.31 255 ASP A C 1
ATOM 2005 O O . ASP A 1 255 ? -32.438 -24.391 1.359 1 56.31 255 ASP A O 1
ATOM 2009 N N . ALA A 1 256 ? -34.562 -24.328 0.371 1 58.34 256 ALA A N 1
ATOM 2010 C CA . ALA A 1 256 ? -34.062 -23.844 -0.914 1 58.34 256 ALA A CA 1
ATOM 2011 C C . ALA A 1 256 ? -33.594 -22.391 -0.806 1 58.34 256 ALA A C 1
ATOM 2013 O O . ALA A 1 256 ? -32.562 -22.016 -1.379 1 58.34 256 ALA A O 1
ATOM 2014 N N . THR A 1 257 ? -34.375 -21.797 -0.144 1 74.25 257 THR A N 1
ATOM 2015 C CA . THR A 1 257 ? -34.031 -20.375 0.02 1 74.25 257 THR A CA 1
ATOM 2016 C C . THR A 1 257 ? -32.781 -20.219 0.862 1 74.25 257 THR A C 1
ATOM 2018 O O . THR A 1 257 ? -32.031 -19.266 0.67 1 74.25 257 THR A O 1
ATOM 2021 N N . ALA A 1 258 ? -32.625 -21.328 1.461 1 81 258 ALA A N 1
ATOM 2022 C CA . ALA A 1 258 ? -31.453 -21.312 2.32 1 81 258 ALA A CA 1
ATOM 2023 C C . ALA A 1 258 ? -30.188 -21.516 1.507 1 81 258 ALA A C 1
ATOM 2025 O O . ALA A 1 258 ? -29.156 -20.891 1.771 1 81 258 ALA A O 1
ATOM 2026 N N . TRP A 1 259 ? -30.406 -22.438 0.436 1 87.75 259 TRP A N 1
ATOM 2027 C CA . TRP A 1 259 ? -29.25 -22.719 -0.406 1 87.75 259 TRP A CA 1
ATOM 2028 C C . TRP A 1 259 ? -28.844 -21.484 -1.189 1 87.75 259 TRP A C 1
ATOM 2030 O O . TRP A 1 259 ? -27.641 -21.156 -1.274 1 87.75 259 TRP A O 1
ATOM 2040 N N . HIS A 1 260 ? -29.797 -20.75 -1.726 1 86.69 260 HIS A N 1
ATOM 2041 C CA . HIS A 1 260 ? -29.484 -19.562 -2.512 1 86.69 260 HIS A CA 1
ATOM 2042 C C . HIS A 1 260 ? -28.906 -18.469 -1.637 1 86.69 260 HIS A C 1
ATOM 2044 O O . HIS A 1 260 ? -28.016 -17.734 -2.072 1 86.69 260 HIS A O 1
ATOM 2050 N N . ARG A 1 261 ? -29.422 -18.359 -0.56 1 85.5 261 ARG A N 1
ATOM 2051 C CA . ARG A 1 261 ? -28.891 -17.375 0.375 1 85.5 261 ARG A CA 1
ATOM 2052 C C . ARG A 1 261 ? -27.469 -17.75 0.793 1 85.5 261 ARG A C 1
ATOM 2054 O O . ARG A 1 261 ? -26.609 -16.875 0.936 1 85.5 261 ARG A O 1
ATOM 2061 N N . TRP A 1 262 ? -27.297 -19.016 1.018 1 87.69 262 TRP A N 1
ATOM 2062 C CA . TRP A 1 262 ? -25.953 -19.484 1.351 1 87.69 262 TRP A CA 1
ATOM 2063 C C . TRP A 1 262 ? -24.984 -19.203 0.213 1 87.69 262 TRP A C 1
ATOM 2065 O O . TRP A 1 262 ? -23.844 -18.781 0.452 1 87.69 262 TRP A O 1
ATOM 2075 N N . ILE A 1 263 ? -25.422 -19.453 -0.984 1 89.69 263 ILE A N 1
ATOM 2076 C CA . ILE A 1 263 ? -24.578 -19.219 -2.146 1 89.69 263 ILE A CA 1
ATOM 2077 C C . ILE A 1 263 ? -24.172 -17.75 -2.207 1 89.69 263 ILE A C 1
ATOM 2079 O O . ILE A 1 263 ? -23.016 -17.438 -2.504 1 89.69 263 ILE A O 1
ATOM 2083 N N . GLU A 1 264 ? -25.047 -16.938 -1.974 1 86.38 264 GLU A N 1
ATOM 2084 C CA . GLU A 1 264 ? -24.75 -15.508 -2.016 1 86.38 264 GLU A CA 1
ATOM 2085 C C . GLU A 1 264 ? -23.734 -15.125 -0.953 1 86.38 264 GLU A C 1
ATOM 2087 O O . GLU A 1 264 ? -22.766 -14.422 -1.242 1 86.38 264 GLU A O 1
ATOM 2092 N N . LYS A 1 265 ? -23.906 -15.602 0.209 1 85.62 265 LYS A N 1
ATOM 2093 C CA . LYS A 1 265 ? -23 -15.289 1.31 1 85.62 265 LYS A CA 1
ATOM 2094 C C . LYS A 1 265 ? -21.625 -15.898 1.079 1 85.62 265 LYS A C 1
ATOM 2096 O O . LYS A 1 265 ? -20.609 -15.25 1.314 1 85.62 265 LYS A O 1
ATOM 2101 N N . GLU A 1 266 ? -21.672 -17.172 0.629 1 90.25 266 GLU A N 1
ATOM 2102 C CA . GLU A 1 266 ? -20.422 -17.844 0.371 1 90.25 266 GLU A CA 1
ATOM 2103 C C . GLU A 1 266 ? -19.672 -17.219 -0.81 1 90.25 266 GLU A C 1
ATOM 2105 O O . GLU A 1 266 ? -18.453 -17.188 -0.83 1 90.25 266 GLU A O 1
ATOM 2110 N N . SER A 1 267 ? -20.422 -16.766 -1.795 1 91.19 267 SER A N 1
ATOM 2111 C CA . SER A 1 267 ? -19.797 -16.109 -2.939 1 91.19 267 SER A CA 1
ATOM 2112 C C . SER A 1 267 ? -19.094 -14.828 -2.523 1 91.19 267 SER A C 1
ATOM 2114 O O . SER A 1 267 ? -18 -14.523 -3.021 1 91.19 267 SER A O 1
ATOM 2116 N N . ILE A 1 268 ? -19.703 -14.094 -1.663 1 89.06 268 ILE A N 1
ATOM 2117 C CA . ILE A 1 268 ? -19.094 -12.859 -1.175 1 89.06 268 ILE A CA 1
ATOM 2118 C C . ILE A 1 268 ? -17.844 -13.188 -0.363 1 89.06 268 ILE A C 1
ATOM 2120 O O . ILE A 1 268 ? -16.812 -12.531 -0.511 1 89.06 268 ILE A O 1
ATOM 2124 N N . LYS A 1 269 ? -17.984 -14.172 0.471 1 89.44 269 LYS A N 1
ATOM 2125 C CA . LYS A 1 269 ? -16.859 -14.609 1.283 1 89.44 269 LYS A CA 1
ATOM 2126 C C . LYS A 1 269 ? -15.68 -15.039 0.406 1 89.44 269 LYS A C 1
ATOM 2128 O O . LYS A 1 269 ? -14.547 -14.617 0.626 1 89.44 269 LYS A O 1
ATOM 2133 N N . ARG A 1 270 ? -15.922 -15.844 -0.526 1 92.62 270 ARG A N 1
ATOM 2134 C CA . ARG A 1 270 ? -14.883 -16.344 -1.421 1 92.62 270 ARG A CA 1
ATOM 2135 C C . ARG A 1 270 ? -14.305 -15.211 -2.268 1 92.62 270 ARG A C 1
ATOM 2137 O O . ARG A 1 270 ? -13.109 -15.203 -2.564 1 92.62 270 ARG A O 1
ATOM 2144 N N . MET A 1 271 ? -15.195 -14.344 -2.684 1 93 271 MET A N 1
ATOM 2145 C CA . MET A 1 271 ? -14.734 -13.203 -3.461 1 93 271 MET A CA 1
ATOM 2146 C C . MET A 1 271 ? -13.734 -12.367 -2.666 1 93 271 MET A C 1
ATOM 2148 O O . MET A 1 271 ? -12.695 -11.969 -3.193 1 93 271 MET A O 1
ATOM 2152 N N . ARG A 1 272 ? -13.992 -12.102 -1.44 1 92.69 272 ARG A N 1
ATOM 2153 C CA . ARG A 1 272 ? -13.102 -11.328 -0.583 1 92.69 272 ARG A CA 1
ATOM 2154 C C . ARG A 1 272 ? -11.773 -12.047 -0.378 1 92.69 272 ARG A C 1
ATOM 2156 O O . ARG A 1 272 ? -10.711 -11.422 -0.407 1 92.69 272 ARG A O 1
ATOM 2163 N N . LEU A 1 273 ? -11.852 -13.312 -0.216 1 94.06 273 LEU A N 1
ATOM 2164 C CA . LEU A 1 273 ? -10.648 -14.109 0.015 1 94.06 273 LEU A CA 1
ATOM 2165 C C . LEU A 1 273 ? -9.797 -14.188 -1.247 1 94.06 273 LEU A C 1
ATOM 2167 O O . LEU A 1 273 ? -8.578 -14.047 -1.183 1 94.06 273 LEU A O 1
ATOM 2171 N N . MET A 1 274 ? -10.461 -14.391 -2.338 1 95.44 274 MET A N 1
ATOM 2172 C CA . MET A 1 274 ? -9.727 -14.445 -3.598 1 95.44 274 MET A CA 1
ATOM 2173 C C . MET A 1 274 ? -9.133 -13.086 -3.943 1 95.44 274 MET A C 1
ATOM 2175 O O . MET A 1 274 ? -8.047 -13.008 -4.527 1 95.44 274 MET A O 1
ATOM 2179 N N . ALA A 1 275 ? -9.875 -12.062 -3.654 1 95.25 275 ALA A N 1
ATOM 2180 C CA . ALA A 1 275 ? -9.344 -10.719 -3.857 1 95.25 275 ALA A CA 1
ATOM 2181 C C . ALA A 1 275 ? -8.094 -10.492 -3.004 1 95.25 275 ALA A C 1
ATOM 2183 O O . ALA A 1 275 ? -7.109 -9.93 -3.477 1 95.25 275 ALA A O 1
ATOM 2184 N N . PHE A 1 276 ? -8.148 -10.969 -1.7 1 95.62 276 PHE A N 1
ATOM 2185 C CA . PHE A 1 276 ? -6.992 -10.867 -0.82 1 95.62 276 PHE A CA 1
ATOM 2186 C C . PHE A 1 276 ? -5.777 -11.555 -1.44 1 95.62 276 PHE A C 1
ATOM 2188 O O . PHE A 1 276 ? -4.688 -10.977 -1.476 1 95.62 276 PHE A O 1
ATOM 2195 N N . CYS A 1 277 ? -5.941 -12.711 -2.01 1 95.38 277 CYS A N 1
ATOM 2196 C CA . CYS A 1 277 ? -4.848 -13.469 -2.596 1 95.38 277 CYS A CA 1
ATOM 2197 C C . CYS A 1 277 ? -4.305 -12.781 -3.842 1 95.38 277 CYS A C 1
ATOM 2199 O O . CYS A 1 277 ? -3.092 -12.688 -4.027 1 95.38 277 CYS A O 1
ATOM 2201 N N . SER A 1 278 ? -5.176 -12.352 -4.66 1 96 278 SER A N 1
ATOM 2202 C CA . SER A 1 278 ? -4.758 -11.719 -5.906 1 96 278 SER A CA 1
ATOM 2203 C C . SER A 1 278 ? -4.039 -10.398 -5.641 1 96 278 SER A C 1
ATOM 2205 O O . SER A 1 278 ? -3.092 -10.055 -6.348 1 96 278 SER A O 1
ATOM 2207 N N . LEU A 1 279 ? -4.527 -9.656 -4.664 1 95.25 279 LEU A N 1
ATOM 2208 C CA . LEU A 1 279 ? -3.879 -8.398 -4.309 1 95.25 279 LEU A CA 1
ATOM 2209 C C . LEU A 1 279 ? -2.494 -8.648 -3.721 1 95.25 279 LEU A C 1
ATOM 2211 O O . LEU A 1 279 ? -1.583 -7.836 -3.904 1 95.25 279 LEU A O 1
ATOM 2215 N N . SER A 1 280 ? -2.357 -9.742 -3.014 1 93.19 280 SER A N 1
ATOM 2216 C CA . SER A 1 280 ? -1.052 -10.086 -2.461 1 93.19 280 SER A CA 1
ATOM 2217 C C . SER A 1 280 ? -0.049 -10.391 -3.568 1 93.19 280 SER A C 1
ATOM 2219 O O . SER A 1 280 ? 1.156 -10.195 -3.395 1 93.19 280 SER A O 1
ATOM 2221 N N . LEU A 1 281 ? -0.529 -10.859 -4.707 1 92.31 281 LEU A N 1
ATOM 2222 C CA . LEU A 1 281 ? 0.341 -11.18 -5.832 1 92.31 281 LEU A CA 1
ATOM 2223 C C . LEU A 1 281 ? 0.959 -9.914 -6.418 1 92.31 281 LEU A C 1
ATOM 2225 O O . LEU A 1 281 ? 2.02 -9.969 -7.047 1 92.31 281 LEU A O 1
ATOM 2229 N N . LEU A 1 282 ? 0.295 -8.781 -6.23 1 90.81 282 LEU A N 1
ATOM 2230 C CA . LEU A 1 282 ? 0.832 -7.516 -6.727 1 90.81 282 LEU A CA 1
ATOM 2231 C C . LEU A 1 282 ? 2.129 -7.16 -6.008 1 90.81 282 LEU A C 1
ATOM 2233 O O . LEU A 1 282 ? 3.012 -6.527 -6.594 1 90.81 282 LEU A O 1
ATOM 2237 N N . ASN A 1 283 ? 2.189 -7.535 -4.773 1 88.06 283 ASN A N 1
ATOM 2238 C CA . ASN A 1 283 ? 3.438 -7.324 -4.051 1 88.06 283 ASN A CA 1
ATOM 2239 C C . ASN A 1 283 ? 4.574 -8.156 -4.637 1 88.06 283 ASN A C 1
ATOM 2241 O O . ASN A 1 283 ? 5.695 -7.668 -4.781 1 88.06 283 ASN A O 1
ATOM 2245 N N . LEU A 1 284 ? 4.277 -9.367 -5.043 1 86.75 284 LEU A N 1
ATOM 2246 C CA . LEU A 1 284 ? 5.277 -10.281 -5.574 1 86.75 284 LEU A CA 1
ATOM 2247 C C . LEU A 1 284 ? 5.715 -9.859 -6.977 1 86.75 284 LEU A C 1
ATOM 2249 O O . LEU A 1 284 ? 6.879 -10.023 -7.344 1 86.75 284 LEU A O 1
ATOM 2253 N N . THR A 1 285 ? 4.805 -9.297 -7.742 1 86.62 285 THR A N 1
ATOM 2254 C CA . THR A 1 285 ? 5.086 -9.062 -9.148 1 86.62 285 THR A CA 1
ATOM 2255 C C . THR A 1 285 ? 5.512 -7.613 -9.383 1 86.62 285 THR A C 1
ATOM 2257 O O . THR A 1 285 ? 6.336 -7.332 -10.25 1 86.62 285 THR A O 1
ATOM 2260 N N . HIS A 1 286 ? 4.922 -6.688 -8.664 1 83.19 286 HIS A N 1
ATOM 2261 C CA . HIS A 1 286 ? 5.156 -5.281 -8.961 1 83.19 286 HIS A CA 1
ATOM 2262 C C . HIS A 1 286 ? 5.715 -4.547 -7.746 1 83.19 286 HIS A C 1
ATOM 2264 O O . HIS A 1 286 ? 5.957 -3.338 -7.805 1 83.19 286 HIS A O 1
ATOM 2270 N N . ASN A 1 287 ? 5.957 -5.25 -6.668 1 83.5 287 ASN A N 1
ATOM 2271 C CA . ASN A 1 287 ? 6.461 -4.652 -5.434 1 83.5 287 ASN A CA 1
ATOM 2272 C C . ASN A 1 287 ? 5.52 -3.57 -4.91 1 83.5 287 ASN A C 1
ATOM 2274 O O . ASN A 1 287 ? 5.973 -2.525 -4.438 1 83.5 287 ASN A O 1
ATOM 2278 N N . ILE A 1 288 ? 4.262 -3.781 -5.172 1 86.12 288 ILE A N 1
ATOM 2279 C CA . ILE A 1 288 ? 3.238 -2.885 -4.648 1 86.12 288 ILE A CA 1
ATOM 2280 C C . ILE A 1 288 ? 2.85 -3.318 -3.236 1 86.12 288 ILE A C 1
ATOM 2282 O O . ILE A 1 288 ? 2.672 -4.512 -2.973 1 86.12 288 ILE A O 1
ATOM 2286 N N . SER A 1 289 ? 2.805 -2.377 -2.373 1 85.75 289 SER A N 1
ATOM 2287 C CA . SER A 1 289 ? 2.453 -2.689 -0.991 1 85.75 289 SER A CA 1
ATOM 2288 C C . SER A 1 289 ? 1.069 -3.324 -0.903 1 85.75 289 SER A C 1
ATOM 2290 O O . SER A 1 289 ? 0.206 -3.064 -1.744 1 85.75 289 SER A O 1
ATOM 2292 N N . ASN A 1 290 ? 0.96 -4.137 0.053 1 89.31 290 ASN A N 1
ATOM 2293 C CA . ASN A 1 290 ? -0.319 -4.809 0.255 1 89.31 290 ASN A CA 1
ATOM 2294 C C . ASN A 1 290 ? -1.421 -3.816 0.617 1 89.31 290 ASN A C 1
ATOM 2296 O O . ASN A 1 290 ? -1.37 -3.184 1.673 1 89.31 290 ASN A O 1
ATOM 2300 N N . ALA A 1 291 ? -2.354 -3.672 -0.287 1 88.06 291 ALA A N 1
ATOM 2301 C CA . ALA A 1 291 ? -3.418 -2.691 -0.097 1 88.06 291 ALA A CA 1
ATOM 2302 C C . ALA A 1 291 ? -4.543 -3.262 0.759 1 88.06 291 ALA A C 1
ATOM 2304 O O . ALA A 1 291 ? -5.332 -2.512 1.344 1 88.06 291 ALA A O 1
ATOM 2305 N N . PHE A 1 292 ? -4.719 -4.543 0.838 1 90.31 292 PHE A N 1
ATOM 2306 C CA . PHE A 1 292 ? -5.754 -5.23 1.604 1 90.31 292 PHE A CA 1
ATOM 2307 C C . PHE A 1 292 ? -5.137 -6.215 2.59 1 90.31 292 PHE A C 1
ATOM 2309 O O . PHE A 1 292 ? -4.43 -7.141 2.188 1 90.31 292 PHE A O 1
ATOM 2316 N N . GLN A 1 293 ? -5.395 -6.02 3.838 1 90.38 293 GLN A N 1
ATOM 2317 C CA . GLN A 1 293 ? -4.688 -6.766 4.875 1 90.38 293 GLN A CA 1
ATOM 2318 C C . GLN A 1 293 ? -5.523 -7.945 5.371 1 90.38 293 GLN A C 1
ATOM 2320 O O . GLN A 1 293 ? -6.754 -7.914 5.301 1 90.38 293 GLN A O 1
ATOM 2325 N N . TRP A 1 294 ? -4.797 -8.945 5.867 1 91.12 294 TRP A N 1
ATOM 2326 C CA . TRP A 1 294 ? -5.43 -10.148 6.406 1 91.12 294 TRP A CA 1
ATOM 2327 C C . TRP A 1 294 ? -6.367 -9.797 7.555 1 91.12 294 TRP A C 1
ATOM 2329 O O . TRP A 1 294 ? -7.414 -10.43 7.723 1 91.12 294 TRP A O 1
ATOM 2339 N N . CYS A 1 295 ? -6.059 -8.797 8.305 1 85.75 295 CYS A N 1
ATOM 2340 C CA . CYS A 1 295 ? -6.852 -8.438 9.469 1 85.75 295 CYS A CA 1
ATOM 2341 C C . CYS A 1 295 ? -8.219 -7.902 9.055 1 85.75 295 CYS A C 1
ATOM 2343 O O . CYS A 1 295 ? -9.148 -7.871 9.867 1 85.75 295 CYS A O 1
ATOM 2345 N N . GLU A 1 296 ? -8.375 -7.512 7.816 1 83.5 296 GLU A N 1
ATOM 2346 C CA . GLU A 1 296 ? -9.633 -6.965 7.324 1 83.5 296 GLU A CA 1
ATOM 2347 C C . GLU A 1 296 ? -10.586 -8.078 6.891 1 83.5 296 GLU A C 1
ATOM 2349 O O . GLU A 1 296 ? -11.766 -7.824 6.648 1 83.5 296 GLU A O 1
ATOM 2354 N N . ILE A 1 297 ? -10.047 -9.32 6.801 1 86.38 297 ILE A N 1
ATOM 2355 C CA . ILE A 1 297 ? -10.867 -10.445 6.375 1 86.38 297 ILE A CA 1
ATOM 2356 C C . ILE A 1 297 ? -11.734 -10.922 7.535 1 86.38 297 ILE A C 1
ATOM 2358 O O . ILE A 1 297 ? -11.227 -11.164 8.633 1 86.38 297 ILE A O 1
ATOM 2362 N N . ALA A 1 298 ? -12.977 -10.922 7.242 1 75.5 298 ALA A N 1
ATOM 2363 C CA . ALA A 1 298 ? -13.914 -11.398 8.258 1 75.5 298 ALA A CA 1
ATOM 2364 C C . ALA A 1 298 ? -13.953 -12.922 8.297 1 75.5 298 ALA A C 1
ATOM 2366 O O . ALA A 1 298 ? -13.828 -13.578 7.262 1 75.5 298 ALA A O 1
ATOM 2367 N N . MET A 1 299 ? -14.047 -13.438 9.594 1 75.31 299 MET A N 1
ATOM 2368 C CA . MET A 1 299 ? -14.188 -14.875 9.781 1 75.31 299 MET A CA 1
ATOM 2369 C C . MET A 1 299 ? -15.656 -15.281 9.781 1 75.31 299 MET A C 1
ATOM 2371 O O . MET A 1 299 ? -16.531 -14.469 10.086 1 75.31 299 MET A O 1
ATOM 2375 N N . PRO A 1 300 ? -16.031 -16.453 9.234 1 79.12 300 PRO A N 1
ATOM 2376 C CA . PRO A 1 300 ? -15.203 -17.609 8.938 1 79.12 300 PRO A CA 1
ATOM 2377 C C . PRO A 1 300 ? -14.633 -17.594 7.52 1 79.12 300 PRO A C 1
ATOM 2379 O O . PRO A 1 300 ? -15.102 -16.812 6.68 1 79.12 300 PRO A O 1
ATOM 2382 N N . ILE A 1 301 ? -13.711 -18.547 7.348 1 82.56 301 ILE A N 1
ATOM 2383 C CA . ILE A 1 301 ? -13.086 -18.672 6.035 1 82.56 301 ILE A CA 1
ATOM 2384 C C . ILE A 1 301 ? -13.992 -19.469 5.109 1 82.56 301 ILE A C 1
ATOM 2386 O O . ILE A 1 301 ? -15.102 -19.859 5.492 1 82.56 301 ILE A O 1
ATOM 2390 N N . ALA A 1 302 ? -13.695 -19.609 3.861 1 85.38 302 ALA A N 1
ATOM 2391 C CA . ALA A 1 302 ? -14.5 -20.266 2.838 1 85.38 302 ALA A CA 1
ATOM 2392 C C . ALA A 1 302 ? -14.727 -21.734 3.184 1 85.38 302 ALA A C 1
ATOM 2394 O O . ALA A 1 302 ? -13.867 -22.375 3.789 1 85.38 302 ALA A O 1
ATOM 2395 N N . CYS A 1 303 ? -15.844 -22.219 2.824 1 84.12 303 CYS A N 1
ATOM 2396 C CA . CYS A 1 303 ? -16.219 -23.609 3.051 1 84.12 303 CYS A CA 1
ATOM 2397 C C . CYS A 1 303 ? -15.477 -24.531 2.088 1 84.12 303 CYS A C 1
ATOM 2399 O O . CYS A 1 303 ? -14.727 -24.078 1.227 1 84.12 303 CYS A O 1
ATOM 2401 N N . SER A 1 304 ? -15.711 -25.828 2.326 1 82.62 304 SER A N 1
ATOM 2402 C CA . SER A 1 304 ? -15.023 -26.828 1.525 1 82.62 304 SER A CA 1
ATOM 2403 C C . SER A 1 304 ? -15.453 -26.766 0.063 1 82.62 304 SER A C 1
ATOM 2405 O O . SER A 1 304 ? -16.516 -26.234 -0.252 1 82.62 304 SER A O 1
ATOM 2407 N N . ARG A 1 305 ? -14.648 -27.328 -0.77 1 84.44 305 ARG A N 1
ATOM 2408 C CA . ARG A 1 305 ? -14.906 -27.328 -2.205 1 84.44 305 ARG A CA 1
ATOM 2409 C C . ARG A 1 305 ? -16.141 -28.172 -2.535 1 84.44 305 ARG A C 1
ATOM 2411 O O . ARG A 1 305 ? -16.922 -27.812 -3.424 1 84.44 305 ARG A O 1
ATOM 2418 N N . ASP A 1 306 ? -16.266 -29.25 -1.814 1 83.81 306 ASP A N 1
ATOM 2419 C CA . ASP A 1 306 ? -17.391 -30.141 -2.088 1 83.81 306 ASP A CA 1
ATOM 2420 C C . ASP A 1 306 ? -18.719 -29.438 -1.825 1 83.81 306 ASP A C 1
ATOM 2422 O O . ASP A 1 306 ? -19.672 -29.594 -2.592 1 83.81 306 ASP A O 1
ATOM 2426 N N . LEU A 1 307 ? -18.75 -28.734 -0.831 1 86.44 307 LEU A N 1
ATOM 2427 C CA . LEU A 1 307 ? -19.953 -28 -0.508 1 86.44 307 LEU A CA 1
ATOM 2428 C C . LEU A 1 307 ? -20.219 -26.891 -1.532 1 86.44 307 LEU A C 1
ATOM 2430 O O . LEU A 1 307 ? -21.359 -26.656 -1.92 1 86.44 307 LEU A O 1
ATOM 2434 N N . TRP A 1 308 ? -19.172 -26.266 -1.994 1 89.5 308 TRP A N 1
ATOM 2435 C CA . TRP A 1 308 ? -19.266 -25.156 -2.93 1 89.5 308 TRP A CA 1
ATOM 2436 C C . TRP A 1 308 ? -19.688 -25.625 -4.312 1 89.5 308 TRP A C 1
ATOM 2438 O O . TRP A 1 308 ? -20.438 -24.938 -5.008 1 89.5 308 TRP A O 1
ATOM 2448 N N . GLU A 1 309 ? -19.281 -26.828 -4.66 1 89.12 309 GLU A N 1
ATOM 2449 C CA . GLU A 1 309 ? -19.547 -27.328 -6.008 1 89.12 309 GLU A CA 1
ATOM 2450 C C . GLU A 1 309 ? -20.812 -28.172 -6.047 1 89.12 309 GLU A C 1
ATOM 2452 O O . GLU A 1 309 ? -21.125 -28.781 -7.074 1 89.12 309 GLU A O 1
ATOM 2457 N N . ALA A 1 310 ? -21.547 -28.156 -4.902 1 89.75 310 ALA A N 1
ATOM 2458 C CA . ALA A 1 310 ? -22.797 -28.906 -4.914 1 89.75 310 ALA A CA 1
ATOM 2459 C C . ALA A 1 310 ? -23.734 -28.391 -6.016 1 89.75 310 ALA A C 1
ATOM 2461 O O . ALA A 1 310 ? -24 -27.188 -6.102 1 89.75 310 ALA A O 1
ATOM 2462 N N . PRO A 1 311 ? -24.203 -29.25 -6.855 1 89.12 311 PRO A N 1
ATOM 2463 C CA . PRO A 1 311 ? -24.984 -28.797 -8.016 1 89.12 311 PRO A CA 1
ATOM 2464 C C . PRO A 1 311 ? -26.422 -28.391 -7.648 1 89.12 311 PRO A C 1
ATOM 2466 O O . PRO A 1 311 ? -27.062 -27.672 -8.398 1 89.12 311 PRO A O 1
ATOM 2469 N N . ASP A 1 312 ? -26.938 -28.922 -6.555 1 89.81 312 ASP A N 1
ATOM 2470 C CA . ASP A 1 312 ? -28.312 -28.625 -6.176 1 89.81 312 ASP A CA 1
ATOM 2471 C C . ASP A 1 312 ? -28.453 -28.531 -4.66 1 89.81 312 ASP A C 1
ATOM 2473 O O . ASP A 1 312 ? -27.531 -28.875 -3.918 1 89.81 312 ASP A O 1
ATOM 2477 N N . ALA A 1 313 ? -29.641 -28.047 -4.281 1 89.56 313 ALA A N 1
ATOM 2478 C CA . ALA A 1 313 ? -29.906 -27.812 -2.865 1 89.56 313 ALA A CA 1
ATOM 2479 C C . ALA A 1 313 ? -29.922 -29.125 -2.088 1 89.56 313 ALA A C 1
ATOM 2481 O O . ALA A 1 313 ? -29.5 -29.172 -0.931 1 89.56 313 ALA A O 1
ATOM 2482 N N . LEU A 1 314 ? -30.312 -30.156 -2.746 1 89 314 LEU A N 1
ATOM 2483 C CA . LEU A 1 314 ? -30.406 -31.453 -2.074 1 89 314 LEU A CA 1
ATOM 2484 C C . LEU A 1 314 ? -29.016 -32 -1.745 1 89 314 LEU A C 1
ATOM 2486 O O . LEU A 1 314 ? -28.797 -32.5 -0.64 1 89 314 LEU A O 1
ATOM 2490 N N . SER A 1 315 ? -28.188 -31.922 -2.723 1 88.25 315 SER A N 1
ATOM 2491 C CA . SER A 1 315 ? -26.812 -32.375 -2.502 1 88.25 315 SER A CA 1
ATOM 2492 C C . SER A 1 315 ? -26.109 -31.531 -1.446 1 88.25 315 SER A C 1
ATOM 2494 O O . SER A 1 315 ? -25.344 -32.031 -0.64 1 88.25 315 SER A O 1
ATOM 2496 N N . TRP A 1 316 ? -26.406 -30.266 -1.459 1 88.94 316 TRP A N 1
ATOM 2497 C CA . TRP A 1 316 ? -25.844 -29.328 -0.495 1 88.94 316 TRP A CA 1
ATOM 2498 C C . TRP A 1 316 ? -26.281 -29.672 0.924 1 88.94 316 TRP A C 1
ATOM 2500 O O . TRP A 1 316 ? -25.453 -29.703 1.846 1 88.94 316 TRP A O 1
ATOM 2510 N N . HIS A 1 317 ? -27.531 -30.016 1.097 1 86.44 317 HIS A N 1
ATOM 2511 C CA . HIS A 1 317 ? -28.062 -30.359 2.406 1 86.44 317 HIS A CA 1
ATOM 2512 C C . HIS A 1 317 ? -27.484 -31.672 2.918 1 86.44 317 HIS A C 1
ATOM 2514 O O . HIS A 1 317 ? -27.25 -31.828 4.117 1 86.44 317 HIS A O 1
ATOM 2520 N N . SER A 1 318 ? -27.281 -32.531 2.043 1 86.69 318 SER A N 1
ATOM 2521 C CA . SER A 1 318 ? -26.703 -33.812 2.424 1 86.69 318 SER A CA 1
ATOM 2522 C C . SER A 1 318 ? -25.266 -33.656 2.906 1 86.69 318 SER A C 1
ATOM 2524 O O . SER A 1 318 ? -24.859 -34.312 3.867 1 86.69 318 SER A O 1
ATOM 2526 N N . LEU A 1 319 ? -24.562 -32.781 2.252 1 85.31 319 LEU A N 1
ATOM 2527 C CA . LEU A 1 319 ? -23.172 -32.531 2.621 1 85.31 319 LEU A CA 1
ATOM 2528 C C . LEU A 1 319 ? -23.078 -31.781 3.941 1 85.31 319 LEU A C 1
ATOM 2530 O O . LEU A 1 319 ? -22.172 -32.031 4.734 1 85.31 319 LEU A O 1
ATOM 2534 N N . LEU A 1 320 ? -23.969 -30.906 4.188 1 82.19 320 LEU A N 1
ATOM 2535 C CA . LEU A 1 320 ? -24 -30.141 5.43 1 82.19 320 LEU A CA 1
ATOM 2536 C C . LEU A 1 320 ? -24.281 -31.047 6.621 1 82.19 320 LEU A C 1
ATOM 2538 O O . LEU A 1 320 ? -23.719 -30.859 7.699 1 82.19 320 LEU A O 1
ATOM 2542 N N . ARG A 1 321 ? -25.156 -31.906 6.371 1 79.75 321 ARG A N 1
ATOM 2543 C CA . ARG A 1 321 ? -25.547 -32.812 7.441 1 79.75 321 ARG A CA 1
ATOM 2544 C C . ARG A 1 321 ? -24.422 -33.781 7.766 1 79.75 321 ARG A C 1
ATOM 2546 O O . ARG A 1 321 ? -24.312 -34.25 8.898 1 79.75 321 ARG A O 1
ATOM 2553 N N . SER A 1 322 ? -23.641 -34.031 6.832 1 75.44 322 SER A N 1
ATOM 2554 C CA . SER A 1 322 ? -22.562 -35 7.051 1 75.44 322 SER A CA 1
ATOM 2555 C C . SER A 1 322 ? -21.484 -34.406 7.949 1 75.44 322 SER A C 1
ATOM 2557 O O . SER A 1 322 ? -20.656 -35.156 8.5 1 75.44 322 SER A O 1
ATOM 2559 N N . GLY A 1 323 ? -21.531 -33.156 8.508 1 62.94 323 GLY A N 1
ATOM 2560 C CA . GLY A 1 323 ? -20.656 -32.531 9.508 1 62.94 323 GLY A CA 1
ATOM 2561 C C . GLY A 1 323 ? -19.281 -32.156 8.953 1 62.94 323 GLY A C 1
ATOM 2562 O O . GLY A 1 323 ? -18.375 -31.828 9.711 1 62.94 323 GLY A O 1
ATOM 2563 N N . MET A 1 324 ? -19.016 -32.406 7.855 1 56.25 324 MET A N 1
ATOM 2564 C CA . MET A 1 324 ? -17.672 -32.25 7.34 1 56.25 324 MET A CA 1
ATOM 2565 C C . MET A 1 324 ? -17.234 -30.781 7.352 1 56.25 324 MET A C 1
ATOM 2567 O O . MET A 1 324 ? -16.047 -30.484 7.172 1 56.25 324 MET A O 1
ATOM 2571 N N . GLU A 1 325 ? -18.172 -29.828 7.559 1 59.16 325 GLU A N 1
ATOM 2572 C CA . GLU A 1 325 ? -17.781 -28.438 7.422 1 59.16 325 GLU A CA 1
ATOM 2573 C C . GLU A 1 325 ? -17.344 -27.844 8.766 1 59.16 325 GLU A C 1
ATOM 2575 O O . GLU A 1 325 ? -18.141 -27.797 9.711 1 59.16 325 GLU A O 1
ATOM 2580 N N . GLN A 1 326 ? -16.047 -28 9.133 1 53.94 326 GLN A N 1
ATOM 2581 C CA . GLN A 1 326 ? -15.516 -27.344 10.32 1 53.94 326 GLN A CA 1
ATOM 2582 C C . GLN A 1 326 ? -15.461 -25.844 10.141 1 53.94 326 GLN A C 1
ATOM 2584 O O . GLN A 1 326 ? -14.703 -25.328 9.312 1 53.94 326 GLN A O 1
ATOM 2589 N N . CYS A 1 327 ? -16.641 -25.219 10.258 1 55.03 327 CYS A N 1
ATOM 2590 C CA . CYS A 1 327 ? -16.594 -23.766 10.195 1 55.03 327 CYS A CA 1
ATOM 2591 C C . CYS A 1 327 ? -15.82 -23.203 11.375 1 55.03 327 CYS A C 1
ATOM 2593 O O . CYS A 1 327 ? -16.203 -23.375 12.523 1 55.03 327 CYS A O 1
ATOM 2595 N N . ILE A 1 328 ? -14.531 -23.109 11.273 1 55.16 328 ILE A N 1
ATOM 2596 C CA . ILE A 1 328 ? -13.719 -22.469 12.305 1 55.16 328 ILE A CA 1
ATOM 2597 C C . ILE A 1 328 ? -14.242 -21.062 12.586 1 55.16 328 ILE A C 1
ATOM 2599 O O . ILE A 1 328 ? -14.289 -20.219 11.688 1 55.16 328 ILE A O 1
ATOM 2603 N N . GLU A 1 329 ? -15.008 -20.891 13.602 1 59.56 329 GLU A N 1
ATOM 2604 C CA . GLU A 1 329 ? -15.523 -19.562 13.938 1 59.56 329 GLU A CA 1
ATOM 2605 C C . GLU A 1 329 ? -14.562 -18.812 14.852 1 59.56 329 GLU A C 1
ATOM 2607 O O . GLU A 1 329 ? -14.797 -18.703 16.062 1 59.56 329 GLU A O 1
ATOM 2612 N N . PRO A 1 330 ? -13.359 -18.609 14.242 1 60 330 PRO A N 1
ATOM 2613 C CA . PRO A 1 330 ? -12.492 -17.828 15.133 1 60 330 PRO A CA 1
ATOM 2614 C C . PRO A 1 330 ? -12.961 -16.391 15.312 1 60 330 PRO A C 1
ATOM 2616 O O . PRO A 1 330 ? -13.781 -15.906 14.531 1 60 330 PRO A O 1
ATOM 2619 N N . SER A 1 331 ? -12.656 -15.711 16.453 1 63.53 331 SER A N 1
ATOM 2620 C CA . SER A 1 331 ? -12.984 -14.336 16.828 1 63.53 331 SER A CA 1
ATOM 2621 C C . SER A 1 331 ? -12.422 -13.344 15.812 1 63.53 331 SER A C 1
ATOM 2623 O O . SER A 1 331 ? -13.109 -12.414 15.398 1 63.53 331 SER A O 1
ATOM 2625 N N . SER A 1 332 ? -11.125 -13.555 15.445 1 76.94 332 SER A N 1
ATOM 2626 C CA . SER A 1 332 ? -10.531 -12.641 14.484 1 76.94 332 SER A CA 1
ATOM 2627 C C . SER A 1 332 ? -9.578 -13.375 13.539 1 76.94 332 SER A C 1
ATOM 2629 O O . SER A 1 332 ? -9.07 -14.445 13.875 1 76.94 332 SER A O 1
ATOM 2631 N N . SER A 1 333 ? -9.508 -12.906 12.359 1 84.38 333 SER A N 1
ATOM 2632 C CA . SER A 1 333 ? -8.625 -13.508 11.367 1 84.38 333 SER A CA 1
ATOM 2633 C C . SER A 1 333 ? -7.176 -13.523 11.844 1 84.38 333 SER A C 1
ATOM 2635 O O . SER A 1 333 ? -6.473 -14.516 11.664 1 84.38 333 SER A O 1
ATOM 2637 N N . SER A 1 334 ? -6.758 -12.445 12.484 1 83 334 SER A N 1
ATOM 2638 C CA . SER A 1 334 ? -5.375 -12.352 12.945 1 83 334 SER A CA 1
ATOM 2639 C C . SER A 1 334 ? -5.105 -13.344 14.07 1 83 334 SER A C 1
ATOM 2641 O O . SER A 1 334 ? -4.039 -13.953 14.125 1 83 334 SER A O 1
ATOM 2643 N N . SER A 1 335 ? -6.062 -13.445 14.922 1 80.06 335 SER A N 1
ATOM 2644 C CA . SER A 1 335 ? -5.91 -14.398 16.016 1 80.06 335 SER A CA 1
ATOM 2645 C C . SER A 1 335 ? -5.91 -15.836 15.492 1 80.06 335 SER A C 1
ATOM 2647 O O . SER A 1 335 ? -5.188 -16.688 16 1 80.06 335 SER A O 1
ATOM 2649 N N . PHE A 1 336 ? -6.719 -16.047 14.531 1 84.12 336 PHE A N 1
ATOM 2650 C CA . PHE A 1 336 ? -6.777 -17.375 13.938 1 84.12 336 PHE A CA 1
ATOM 2651 C C . PHE A 1 336 ? -5.445 -17.734 13.289 1 84.12 336 PHE A C 1
ATOM 2653 O O . PHE A 1 336 ? -4.957 -18.859 13.445 1 84.12 336 PHE A O 1
ATOM 2660 N N . LEU A 1 337 ? -4.914 -16.812 12.594 1 85.5 337 LEU A N 1
ATOM 2661 C CA . LEU A 1 337 ? -3.625 -17.047 11.953 1 85.5 337 LEU A CA 1
ATOM 2662 C C . LEU A 1 337 ? -2.549 -17.328 13 1 85.5 337 LEU A C 1
ATOM 2664 O O . LEU A 1 337 ? -1.697 -18.203 12.797 1 85.5 337 LEU A O 1
ATOM 2668 N N . GLN A 1 338 ? -2.598 -16.594 14.07 1 81.88 338 GLN A N 1
ATOM 2669 C CA . GLN A 1 338 ? -1.627 -16.828 15.141 1 81.88 338 GLN A CA 1
ATOM 2670 C C . GLN A 1 338 ? -1.795 -18.203 15.75 1 81.88 338 GLN A C 1
ATOM 2672 O O . GLN A 1 338 ? -0.809 -18.875 16.078 1 81.88 338 GLN A O 1
ATOM 2677 N N . GLU A 1 339 ? -3.006 -18.547 15.898 1 80.88 339 GLU A N 1
ATOM 2678 C CA . GLU A 1 339 ? -3.289 -19.875 16.422 1 80.88 339 GLU A CA 1
ATOM 2679 C C . GLU A 1 339 ? -2.754 -20.969 15.5 1 80.88 339 GLU A C 1
ATOM 2681 O O . GLU A 1 339 ? -2.195 -21.953 15.961 1 80.88 339 GLU A O 1
ATOM 2686 N N . VAL A 1 340 ? -2.965 -20.766 14.258 1 80.5 340 VAL A N 1
ATOM 2687 C CA . VAL A 1 340 ? -2.498 -21.719 13.25 1 80.5 340 VAL A CA 1
ATOM 2688 C C . VAL A 1 340 ? -0.974 -21.797 13.297 1 80.5 340 VAL A C 1
ATOM 2690 O O . VAL A 1 340 ? -0.407 -22.891 13.195 1 80.5 340 VAL A O 1
ATOM 2693 N N . LEU A 1 341 ? -0.339 -20.719 13.445 1 80 341 LEU A N 1
ATOM 2694 C CA . LEU A 1 341 ? 1.118 -20.656 13.477 1 80 341 LEU A CA 1
ATOM 2695 C C . LEU A 1 341 ? 1.653 -21.281 14.766 1 80 341 LEU A C 1
ATOM 2697 O O . LEU A 1 341 ? 2.717 -21.906 14.758 1 80 341 LEU A O 1
ATOM 2701 N N . ASP A 1 342 ? 0.92 -21.109 15.805 1 77.25 342 ASP A N 1
ATOM 2702 C CA . ASP A 1 342 ? 1.362 -21.656 17.094 1 77.25 342 ASP A CA 1
ATOM 2703 C C . ASP A 1 342 ? 1.163 -23.156 17.156 1 77.25 342 ASP A C 1
ATOM 2705 O O . ASP A 1 342 ? 2.016 -23.891 17.672 1 77.25 342 ASP A O 1
ATOM 2709 N N . GLN A 1 343 ? 0.007 -23.578 16.734 1 76.25 343 GLN A N 1
ATOM 2710 C CA . GLN A 1 343 ? -0.325 -25 16.812 1 76.25 343 GLN A CA 1
ATOM 2711 C C . GLN A 1 343 ? 0.283 -25.766 15.648 1 76.25 343 GLN A C 1
ATOM 2713 O O . GLN A 1 343 ? 0.452 -26.984 15.734 1 76.25 343 GLN A O 1
ATOM 2718 N N . GLY A 1 344 ? 0.626 -25.094 14.703 1 70.38 344 GLY A N 1
ATOM 2719 C CA . GLY A 1 344 ? 1.121 -25.766 13.508 1 70.38 344 GLY A CA 1
ATOM 2720 C C . GLY A 1 344 ? 0.039 -26.016 12.477 1 70.38 344 GLY A C 1
ATOM 2721 O O . GLY A 1 344 ? -1.106 -26.297 12.828 1 70.38 344 GLY A O 1
ATOM 2722 N N . LEU A 1 345 ? 0.231 -25.906 11.25 1 65.94 345 LEU A N 1
ATOM 2723 C CA . LEU A 1 345 ? -0.716 -26.016 10.148 1 65.94 345 LEU A CA 1
ATOM 2724 C C . LEU A 1 345 ? -1.264 -27.438 10.047 1 65.94 345 LEU A C 1
ATOM 2726 O O . LEU A 1 345 ? -2.381 -27.641 9.57 1 65.94 345 LEU A O 1
ATOM 2730 N N . ASP A 1 346 ? -0.545 -28.328 10.648 1 64.38 346 ASP A N 1
ATOM 2731 C CA . ASP A 1 346 ? -0.9 -29.734 10.531 1 64.38 346 ASP A CA 1
ATOM 2732 C C . ASP A 1 346 ? -2.09 -30.078 11.422 1 64.38 346 ASP A C 1
ATOM 2734 O O . ASP A 1 346 ? -2.799 -31.062 11.172 1 64.38 346 ASP A O 1
ATOM 2738 N N . THR A 1 347 ? -2.215 -29.25 12.359 1 67.62 347 THR A N 1
ATOM 2739 C CA . THR A 1 347 ? -3.293 -29.531 13.297 1 67.62 347 THR A CA 1
ATOM 2740 C C . THR A 1 347 ? -4.648 -29.219 12.672 1 67.62 347 THR A C 1
ATOM 2742 O O . THR A 1 347 ? -5.684 -29.703 13.133 1 67.62 347 THR A O 1
ATOM 2745 N N . PHE A 1 348 ? -4.488 -28.484 11.586 1 71.62 348 PHE A N 1
ATOM 2746 C CA . PHE A 1 348 ? -5.742 -28.062 10.969 1 71.62 348 PHE A CA 1
ATOM 2747 C C . PHE A 1 348 ? -5.949 -28.781 9.641 1 71.62 348 PHE A C 1
ATOM 2749 O O . PHE A 1 348 ? -4.992 -29 8.891 1 71.62 348 PHE A O 1
ATOM 2756 N N . GLU A 1 349 ? -6.965 -29.469 9.406 1 75 349 GLU A N 1
ATOM 2757 C CA . GLU A 1 349 ? -7.297 -30.078 8.125 1 75 349 GLU A CA 1
ATOM 2758 C C . GLU A 1 349 ? -7.832 -29.047 7.141 1 75 349 GLU A C 1
ATOM 2760 O O . GLU A 1 349 ? -9.047 -28.969 6.918 1 75 349 GLU A O 1
ATOM 2765 N N . PHE A 1 350 ? -6.93 -28.344 6.516 1 77.88 350 PHE A N 1
ATOM 2766 C CA . PHE A 1 350 ? -7.312 -27.281 5.59 1 77.88 350 PHE A CA 1
ATOM 2767 C C . PHE A 1 350 ? -7.566 -27.844 4.195 1 77.88 350 PHE A C 1
ATOM 2769 O O . PHE A 1 350 ? -6.875 -28.766 3.756 1 77.88 350 PHE A O 1
ATOM 2776 N N . SER A 1 351 ? -8.633 -27.375 3.607 1 80.94 351 SER A N 1
ATOM 2777 C CA . SER A 1 351 ? -8.836 -27.656 2.186 1 80.94 351 SER A CA 1
ATOM 2778 C C . SER A 1 351 ? -7.754 -26.984 1.342 1 80.94 351 SER A C 1
ATOM 2780 O O . SER A 1 351 ? -6.977 -26.172 1.848 1 80.94 351 SER A O 1
ATOM 2782 N N . ALA A 1 352 ? -7.656 -27.375 0.05 1 83.69 352 ALA A N 1
ATOM 2783 C CA . ALA A 1 352 ? -6.66 -26.797 -0.846 1 83.69 352 ALA A CA 1
ATOM 2784 C C . ALA A 1 3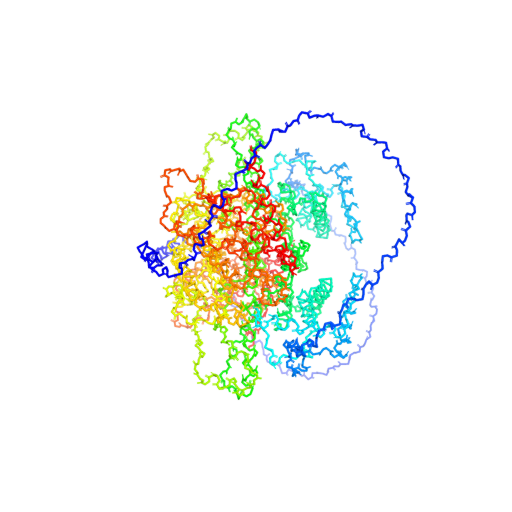52 ? -6.812 -25.281 -0.921 1 83.69 352 ALA A C 1
ATOM 2786 O O . ALA A 1 352 ? -5.816 -24.547 -0.938 1 83.69 352 ALA A O 1
ATOM 2787 N N . LEU A 1 353 ? -8.07 -24.844 -0.949 1 88.19 353 LEU A N 1
ATOM 2788 C CA . LEU A 1 353 ? -8.328 -23.422 -1.014 1 88.19 353 LEU A CA 1
ATOM 2789 C C . LEU A 1 353 ? -7.895 -22.719 0.275 1 88.19 353 LEU A C 1
ATOM 2791 O O . LEU A 1 353 ? -7.266 -21.672 0.236 1 88.19 353 LEU A O 1
ATOM 2795 N N . GLN A 1 354 ? -8.25 -23.297 1.397 1 86.19 354 GLN A N 1
ATOM 2796 C CA . GLN A 1 354 ? -7.898 -22.719 2.689 1 86.19 354 GLN A CA 1
ATOM 2797 C C . GLN A 1 354 ? -6.383 -22.641 2.863 1 86.19 354 GLN A C 1
ATOM 2799 O O . GLN A 1 354 ? -5.855 -21.656 3.381 1 86.19 354 GLN A O 1
ATOM 2804 N N . ASN A 1 355 ? -5.75 -23.656 2.363 1 85.75 355 ASN A N 1
ATOM 2805 C CA . ASN A 1 355 ? -4.293 -23.672 2.445 1 85.75 355 ASN A CA 1
ATOM 2806 C C . ASN A 1 355 ? -3.674 -22.547 1.63 1 85.75 355 ASN A C 1
ATOM 2808 O O . ASN A 1 355 ? -2.723 -21.891 2.076 1 85.75 355 ASN A O 1
ATOM 2812 N N . ASN A 1 356 ? -4.199 -22.453 0.477 1 90.44 356 ASN A N 1
ATOM 2813 C CA . ASN A 1 356 ? -3.691 -21.375 -0.373 1 90.44 356 ASN A CA 1
ATOM 2814 C C . ASN A 1 356 ? -3.887 -20.016 0.275 1 90.44 356 ASN A C 1
ATOM 2816 O O . ASN A 1 356 ? -2.973 -19.188 0.277 1 90.44 356 ASN A O 1
ATOM 2820 N N . ILE A 1 357 ? -5.008 -19.781 0.834 1 92.19 357 ILE A N 1
ATOM 2821 C CA . ILE A 1 357 ? -5.332 -18.516 1.472 1 92.19 357 ILE A CA 1
ATOM 2822 C C . ILE A 1 357 ? -4.418 -18.281 2.674 1 92.19 357 ILE A C 1
ATOM 2824 O O . ILE A 1 357 ? -3.875 -17.188 2.852 1 92.19 357 ILE A O 1
ATOM 2828 N N . PHE A 1 358 ? -4.184 -19.281 3.465 1 90.44 358 PHE A N 1
ATOM 2829 C CA . PHE A 1 358 ? -3.379 -19.141 4.672 1 90.44 358 PHE A CA 1
ATOM 2830 C C . PHE A 1 358 ? -1.916 -18.891 4.32 1 90.44 358 PHE A C 1
ATOM 2832 O O . PHE A 1 358 ? -1.217 -18.172 5.031 1 90.44 358 PHE A O 1
ATOM 2839 N N . LEU A 1 359 ? -1.49 -19.516 3.271 1 92.25 359 LEU A N 1
ATOM 2840 C CA . LEU A 1 359 ? -0.11 -19.266 2.869 1 92.25 359 LEU A CA 1
ATOM 2841 C C . LEU A 1 359 ? 0.083 -17.812 2.443 1 92.25 359 LEU A C 1
ATOM 2843 O O . LEU A 1 359 ? 1.115 -17.203 2.738 1 92.25 359 LEU A O 1
ATOM 2847 N N . HIS A 1 360 ? -0.885 -17.266 1.733 1 94.19 360 HIS A N 1
ATOM 2848 C CA . HIS A 1 360 ? -0.823 -15.852 1.413 1 94.19 360 HIS A CA 1
ATOM 2849 C C . HIS A 1 360 ? -0.836 -15 2.68 1 94.19 360 HIS A C 1
ATOM 2851 O O . HIS A 1 360 ? -0.143 -13.984 2.756 1 94.19 360 HIS A O 1
ATOM 2857 N N . ALA A 1 361 ? -1.67 -15.414 3.645 1 93.88 361 ALA A N 1
ATOM 2858 C CA . ALA A 1 361 ? -1.735 -14.688 4.91 1 93.88 361 ALA A CA 1
ATOM 2859 C C . ALA A 1 361 ? -0.398 -14.742 5.645 1 93.88 361 ALA A C 1
ATOM 2861 O O . ALA A 1 361 ? 0.036 -13.75 6.234 1 93.88 361 ALA A O 1
ATOM 2862 N N . ILE A 1 362 ? 0.231 -15.867 5.59 1 92.31 362 ILE A N 1
ATOM 2863 C CA . ILE A 1 362 ? 1.524 -16.031 6.242 1 92.31 362 ILE A CA 1
ATOM 2864 C C . ILE A 1 362 ? 2.568 -15.156 5.551 1 92.31 362 ILE A C 1
ATOM 2866 O O . ILE A 1 362 ? 3.404 -14.531 6.211 1 92.31 362 ILE A O 1
ATOM 2870 N N . LEU A 1 363 ? 2.541 -15.164 4.223 1 92.5 363 LEU A N 1
ATOM 2871 C CA . LEU A 1 363 ? 3.479 -14.32 3.49 1 92.5 363 LEU A CA 1
ATOM 2872 C C . LEU A 1 363 ? 3.307 -12.859 3.875 1 92.5 363 LEU A C 1
ATOM 2874 O O . LEU A 1 363 ? 4.293 -12.133 4.039 1 92.5 363 LEU A O 1
ATOM 2878 N N . GLN A 1 364 ? 2.072 -12.406 3.957 1 92.62 364 GLN A N 1
ATOM 2879 C CA . GLN A 1 364 ? 1.828 -11.031 4.375 1 92.62 364 GLN A CA 1
ATOM 2880 C C . GLN A 1 364 ? 2.34 -10.789 5.789 1 92.62 364 GLN A C 1
ATOM 2882 O O . GLN A 1 364 ? 2.857 -9.711 6.09 1 92.62 364 GLN A O 1
ATOM 2887 N N . ARG A 1 365 ? 2.174 -11.773 6.652 1 90.69 365 ARG A N 1
ATOM 2888 C CA . ARG A 1 365 ? 2.67 -11.656 8.023 1 90.69 365 ARG A CA 1
ATOM 2889 C C . ARG A 1 365 ? 4.191 -11.539 8.039 1 90.69 365 ARG A C 1
ATOM 2891 O O . ARG A 1 365 ? 4.746 -10.766 8.828 1 90.69 365 ARG A O 1
ATOM 2898 N N . VAL A 1 366 ? 4.828 -12.273 7.246 1 89.19 366 VAL A N 1
ATOM 2899 C CA . VAL A 1 366 ? 6.281 -12.203 7.152 1 89.19 366 VAL A CA 1
ATOM 2900 C C . VAL A 1 366 ? 6.703 -10.812 6.688 1 89.19 366 VAL A C 1
ATOM 2902 O O . VAL A 1 366 ? 7.652 -10.234 7.223 1 89.19 366 VAL A O 1
ATOM 2905 N N . ASP A 1 367 ? 6.035 -10.281 5.73 1 87.69 367 ASP A N 1
ATOM 2906 C CA . ASP A 1 367 ? 6.336 -8.945 5.227 1 87.69 367 ASP A CA 1
ATOM 2907 C C . ASP A 1 367 ? 6.152 -7.898 6.32 1 87.69 367 ASP A C 1
ATOM 2909 O O . ASP A 1 367 ? 6.953 -6.965 6.434 1 87.69 367 ASP A O 1
ATOM 2913 N N . LEU A 1 368 ? 5.074 -8.031 7.07 1 88.44 368 LEU A N 1
ATOM 2914 C CA . LEU A 1 368 ? 4.797 -7.086 8.148 1 88.44 368 LEU A CA 1
ATOM 2915 C C . LEU A 1 368 ? 5.887 -7.145 9.211 1 88.44 368 LEU A C 1
ATOM 2917 O O . LEU A 1 368 ? 6.316 -6.105 9.727 1 88.44 368 LEU A O 1
ATOM 2921 N N . LEU A 1 369 ? 6.336 -8.312 9.508 1 86.31 369 LEU A N 1
ATOM 2922 C CA . LEU A 1 369 ? 7.375 -8.484 10.523 1 86.31 369 LEU A CA 1
ATOM 2923 C C . LEU A 1 369 ? 8.703 -7.918 10.031 1 86.31 369 LEU A C 1
ATOM 2925 O O . LEU A 1 369 ? 9.461 -7.328 10.812 1 86.31 369 LEU A O 1
ATOM 2929 N N . LYS A 1 370 ? 8.961 -8.062 8.797 1 83.81 370 LYS A N 1
ATOM 2930 C CA . LYS A 1 370 ? 10.18 -7.5 8.227 1 83.81 370 LYS A CA 1
ATOM 2931 C C . LYS A 1 370 ? 10.141 -5.973 8.242 1 83.81 370 LYS A C 1
ATOM 2933 O O . LYS A 1 370 ? 11.164 -5.32 8.43 1 83.81 370 LYS A O 1
ATOM 2938 N N . GLN A 1 371 ? 8.945 -5.477 8.008 1 83.5 371 GLN A N 1
ATOM 2939 C CA . GLN A 1 371 ? 8.797 -4.023 8.055 1 83.5 371 GLN A CA 1
ATOM 2940 C C . GLN A 1 371 ? 8.953 -3.496 9.477 1 83.5 371 GLN A C 1
ATOM 2942 O O . GLN A 1 371 ? 9.422 -2.375 9.68 1 83.5 371 GLN A O 1
ATOM 2947 N N . LEU A 1 372 ? 8.547 -4.277 10.43 1 83 372 LEU A N 1
ATOM 2948 C CA . LEU A 1 372 ? 8.586 -3.859 11.828 1 83 372 LEU A CA 1
ATOM 2949 C C . LEU A 1 372 ? 10.008 -3.928 12.375 1 83 372 LEU A C 1
ATOM 2951 O O . LEU A 1 372 ? 10.445 -3.025 13.094 1 83 372 LEU A O 1
ATOM 2955 N N . TYR A 1 373 ? 10.719 -4.957 11.969 1 76.94 373 TYR A N 1
ATOM 2956 C CA . TYR A 1 373 ? 12.008 -5.18 12.609 1 76.94 373 TYR A CA 1
ATOM 2957 C C . TYR A 1 373 ? 13.148 -4.801 11.672 1 76.94 373 TYR A C 1
ATOM 2959 O O . TYR A 1 373 ? 14.289 -4.633 12.117 1 76.94 373 TYR A O 1
ATOM 2967 N N . GLY A 1 374 ? 12.859 -4.32 10.453 1 69.31 374 GLY A N 1
ATOM 2968 C CA . GLY A 1 374 ? 13.898 -3.936 9.516 1 69.31 374 GLY A CA 1
ATOM 2969 C C . GLY A 1 374 ? 14.656 -5.121 8.953 1 69.31 374 GLY A C 1
ATOM 2970 O O . GLY A 1 374 ? 14.43 -6.262 9.359 1 69.31 374 GLY A O 1
ATOM 2971 N N . PRO A 1 375 ? 15.406 -4.773 7.824 1 59.75 375 PRO A N 1
ATOM 2972 C CA . PRO A 1 375 ? 16.188 -5.859 7.227 1 59.75 375 PRO A CA 1
ATOM 2973 C C . PRO A 1 375 ? 17.234 -6.422 8.172 1 59.75 375 PRO A C 1
ATOM 2975 O O . PRO A 1 375 ? 17.812 -5.68 8.969 1 59.75 375 PRO A O 1
ATOM 2978 N N . PHE A 1 376 ? 17.172 -7.684 8.547 1 54.75 376 PHE A N 1
ATOM 2979 C CA . PHE A 1 376 ? 18.016 -8.375 9.523 1 54.75 376 PHE A CA 1
ATOM 2980 C C . PHE A 1 376 ? 19.469 -8.438 9.047 1 54.75 376 PHE A C 1
ATOM 2982 O O . PHE A 1 376 ? 19.734 -8.797 7.898 1 54.75 376 PHE A O 1
ATOM 2989 N N . ASN A 1 377 ? 20.156 -7.48 9.406 1 52.59 377 ASN A N 1
ATOM 2990 C CA . ASN A 1 377 ? 21.594 -7.699 9.203 1 52.59 377 ASN A CA 1
ATOM 2991 C C . ASN A 1 377 ? 22.109 -8.867 10.039 1 52.59 377 ASN A C 1
ATOM 2993 O O . ASN A 1 377 ? 21.453 -9.281 11 1 52.59 377 ASN A O 1
ATOM 2997 N N . SER A 1 378 ? 23 -9.57 9.477 1 48.47 378 SER A N 1
ATOM 2998 C CA . SER A 1 378 ? 23.688 -10.758 9.984 1 48.47 378 SER A CA 1
ATOM 2999 C C . SER A 1 378 ? 23.797 -10.727 11.5 1 48.47 378 SER A C 1
ATOM 3001 O O . SER A 1 378 ? 23.766 -11.773 12.156 1 48.47 378 SER A O 1
ATOM 3003 N N . THR A 1 379 ? 23.859 -9.539 12 1 46.91 379 THR A N 1
ATOM 3004 C CA . THR A 1 379 ? 24.203 -9.508 13.414 1 46.91 379 THR A CA 1
ATOM 3005 C C . THR A 1 379 ? 22.953 -9.562 14.281 1 46.91 379 THR A C 1
ATOM 3007 O O . THR A 1 379 ? 23.031 -9.773 15.492 1 46.91 379 THR A O 1
ATOM 3010 N N . GLN A 1 380 ? 21.875 -9.211 13.648 1 54.47 380 GLN A N 1
ATOM 3011 C CA . GLN A 1 380 ? 20.703 -9.055 14.5 1 54.47 380 GLN A CA 1
ATOM 3012 C C . GLN A 1 380 ? 19.859 -10.336 14.516 1 54.47 380 GLN A C 1
ATOM 3014 O O . GLN A 1 380 ? 19.719 -11.008 13.492 1 54.47 380 GLN A O 1
ATOM 3019 N N . GLN A 1 381 ? 19.766 -10.93 15.617 1 56.97 381 GLN A N 1
ATOM 3020 C CA . GLN A 1 381 ? 18.969 -12.125 15.859 1 56.97 381 GLN A CA 1
ATOM 3021 C C . GLN A 1 381 ? 17.578 -11.992 15.25 1 56.97 381 GLN A C 1
ATOM 3023 O O . GLN A 1 381 ? 16.922 -10.945 15.391 1 56.97 381 GLN A O 1
ATOM 3028 N N . TRP A 1 382 ? 17.375 -12.883 14.359 1 64.38 382 TRP A N 1
ATOM 3029 C CA . TRP A 1 382 ? 16.016 -12.969 13.836 1 64.38 382 TRP A CA 1
ATOM 3030 C C . TRP A 1 382 ? 14.992 -12.984 14.961 1 64.38 382 TRP A C 1
ATOM 3032 O O . TRP A 1 382 ? 15.203 -13.625 15.992 1 64.38 382 TRP A O 1
ATOM 3042 N N . PRO A 1 383 ? 14.008 -12.219 14.703 1 68.75 383 PRO A N 1
ATOM 3043 C CA . PRO A 1 383 ? 12.961 -12.281 15.727 1 68.75 383 PRO A CA 1
ATOM 3044 C C . PRO A 1 383 ? 12.391 -13.688 15.898 1 68.75 383 PRO A C 1
ATOM 3046 O O . PRO A 1 383 ? 12.344 -14.461 14.945 1 68.75 383 PRO A O 1
ATOM 3049 N N . SER A 1 384 ? 12.258 -14.07 17.078 1 77.12 384 SER A N 1
ATOM 3050 C CA . SER A 1 384 ? 11.703 -15.375 17.438 1 77.12 384 SER A CA 1
ATOM 3051 C C . SER A 1 384 ? 10.453 -15.695 16.625 1 77.12 384 SER A C 1
ATOM 3053 O O . SER A 1 384 ? 10.242 -16.844 16.234 1 77.12 384 SER A O 1
ATOM 3055 N N . ARG A 1 385 ? 9.82 -14.68 16.281 1 78.31 385 ARG A N 1
ATOM 3056 C CA . ARG A 1 385 ? 8.578 -14.898 15.547 1 78.31 385 ARG A CA 1
ATOM 3057 C C . ARG A 1 385 ? 8.852 -15.359 14.117 1 78.31 385 ARG A C 1
ATOM 3059 O O . ARG A 1 385 ? 8.148 -16.219 13.594 1 78.31 385 ARG A O 1
ATOM 3066 N N . LEU A 1 386 ? 9.859 -14.844 13.539 1 83.25 386 LEU A N 1
ATOM 3067 C CA . LEU A 1 386 ? 10.195 -15.242 12.172 1 83.25 386 LEU A CA 1
ATOM 3068 C C . LEU A 1 386 ? 10.742 -16.656 12.141 1 83.25 386 LEU A C 1
ATOM 3070 O O . LEU A 1 386 ? 10.484 -17.406 11.195 1 83.25 386 LEU A O 1
ATOM 3074 N N . THR A 1 387 ? 11.398 -17.031 13.188 1 83.81 387 THR A N 1
ATOM 3075 C CA . THR A 1 387 ? 11.914 -18.391 13.281 1 83.81 387 THR A CA 1
ATOM 3076 C C . THR A 1 387 ? 10.773 -19.391 13.438 1 83.81 387 THR A C 1
ATOM 3078 O O . THR A 1 387 ? 10.82 -20.484 12.867 1 83.81 387 THR A O 1
ATOM 3081 N N . LYS A 1 388 ? 9.836 -18.984 14.156 1 83.94 388 LYS A N 1
ATOM 3082 C CA . LYS A 1 388 ? 8.68 -19.859 14.344 1 83.94 388 LYS A CA 1
ATOM 3083 C C . LYS A 1 388 ? 7.914 -20.047 13.031 1 83.94 388 LYS A C 1
ATOM 3085 O O . LYS A 1 388 ? 7.441 -21.141 12.727 1 83.94 388 LYS A O 1
ATOM 3090 N N . ILE A 1 389 ? 7.801 -19 12.289 1 88.88 389 ILE A N 1
ATOM 3091 C CA . ILE A 1 389 ? 7.109 -19.062 11.008 1 88.88 389 ILE A CA 1
ATOM 3092 C C . ILE A 1 389 ? 7.898 -19.953 10.047 1 88.88 389 ILE A C 1
ATOM 3094 O O . ILE A 1 389 ? 7.32 -20.766 9.328 1 88.88 389 ILE A O 1
ATOM 3098 N N . HIS A 1 390 ? 9.203 -19.812 10.055 1 89.38 390 HIS A N 1
ATOM 3099 C CA . HIS A 1 390 ? 10.023 -20.625 9.18 1 89.38 390 HIS A CA 1
ATOM 3100 C C . HIS A 1 390 ? 9.875 -22.109 9.508 1 89.38 390 HIS A C 1
ATOM 3102 O O . HIS A 1 390 ? 9.766 -22.953 8.609 1 89.38 390 HIS A O 1
ATOM 3108 N N . THR A 1 391 ? 9.852 -22.375 10.758 1 85.69 391 THR A N 1
ATOM 3109 C CA . THR A 1 391 ? 9.719 -23.766 11.188 1 85.69 391 THR A CA 1
ATOM 3110 C C . THR A 1 391 ? 8.367 -24.328 10.789 1 85.69 391 THR A C 1
ATOM 3112 O O . THR A 1 391 ? 8.266 -25.484 10.367 1 85.69 391 THR A O 1
ATOM 3115 N N . ALA A 1 392 ? 7.406 -23.531 10.961 1 84.56 392 ALA A N 1
ATOM 3116 C CA . ALA A 1 392 ? 6.07 -23.984 10.578 1 84.56 392 ALA A CA 1
ATOM 3117 C C . ALA A 1 392 ? 5.988 -24.25 9.078 1 84.56 392 ALA A C 1
ATOM 3119 O O . ALA A 1 392 ? 5.418 -25.25 8.648 1 84.56 392 ALA A O 1
ATOM 3120 N N . LEU A 1 393 ? 6.52 -23.391 8.242 1 87.69 393 LEU A N 1
ATOM 3121 C CA . LEU A 1 393 ? 6.504 -23.547 6.797 1 87.69 393 LEU A CA 1
ATOM 3122 C C . LEU A 1 393 ? 7.324 -24.766 6.367 1 87.69 393 LEU A C 1
ATOM 3124 O O . LEU A 1 393 ? 6.922 -25.484 5.457 1 87.69 393 LEU A O 1
ATOM 3128 N N . TYR A 1 394 ? 8.352 -24.906 7.008 1 86.12 394 TYR A N 1
ATOM 3129 C CA . TYR A 1 394 ? 9.203 -26.031 6.664 1 86.12 394 TYR A CA 1
ATOM 3130 C C . TYR A 1 394 ? 8.516 -27.359 6.996 1 86.12 394 TYR A C 1
ATOM 3132 O O . TYR A 1 394 ? 8.656 -28.344 6.262 1 86.12 394 TYR A O 1
ATOM 3140 N N . GLN A 1 395 ? 7.812 -27.375 8.07 1 81.19 395 GLN A N 1
ATOM 3141 C CA . GLN A 1 395 ? 7.074 -28.578 8.43 1 81.19 395 GLN A CA 1
ATOM 3142 C C . GLN A 1 395 ? 6.027 -28.922 7.375 1 81.19 395 GLN A C 1
ATOM 3144 O O . GLN A 1 395 ? 5.828 -30.094 7.051 1 81.19 395 GLN A O 1
ATOM 3149 N N . ILE A 1 396 ? 5.473 -27.953 6.84 1 79.31 396 ILE A N 1
ATOM 3150 C CA . ILE A 1 396 ? 4.492 -28.156 5.781 1 79.31 396 ILE A CA 1
ATOM 3151 C C . ILE A 1 396 ? 5.195 -28.672 4.527 1 79.31 396 ILE A C 1
ATOM 3153 O O . ILE A 1 396 ? 4.699 -29.578 3.857 1 79.31 396 ILE A O 1
ATOM 3157 N N . SER A 1 397 ? 6.234 -28.062 4.227 1 80.56 397 SER A N 1
ATOM 3158 C CA . SER A 1 397 ? 7.008 -28.484 3.059 1 80.56 397 SER A CA 1
ATOM 3159 C C . SER A 1 397 ? 7.422 -29.953 3.158 1 80.56 397 SER A C 1
ATOM 3161 O O . SER A 1 397 ? 7.352 -30.688 2.174 1 80.56 397 SER A O 1
ATOM 3163 N N . TYR A 1 398 ? 7.695 -30.219 4.309 1 73.88 398 TYR A N 1
ATOM 3164 C CA . TYR A 1 398 ? 8.141 -31.594 4.551 1 73.88 398 TYR A CA 1
ATOM 3165 C C . TYR A 1 398 ? 6.996 -32.562 4.379 1 73.88 398 TYR A C 1
ATOM 3167 O O . TYR A 1 398 ? 7.168 -33.625 3.773 1 73.88 398 TYR A O 1
ATOM 3175 N N . LYS A 1 399 ? 5.938 -32.219 4.84 1 71.69 399 LYS A N 1
ATOM 3176 C CA . LYS A 1 399 ? 4.762 -33.062 4.715 1 71.69 399 LYS A CA 1
ATOM 3177 C C . LYS A 1 399 ? 4.352 -33.219 3.256 1 71.69 399 LYS A C 1
ATOM 3179 O O . LYS A 1 399 ? 3.975 -34.312 2.826 1 71.69 399 LYS A O 1
ATOM 3184 N N . TYR A 1 400 ? 4.461 -32.156 2.545 1 70.56 400 TYR A N 1
ATOM 3185 C CA . TYR A 1 400 ? 4.109 -32.219 1.131 1 70.56 400 TYR A CA 1
ATOM 3186 C C . TYR A 1 400 ? 5.098 -33.062 0.346 1 70.56 400 TYR A C 1
ATOM 3188 O O . TYR A 1 400 ? 4.715 -33.75 -0.598 1 70.56 400 TYR A O 1
ATOM 3196 N N . SER A 1 401 ? 6.305 -32.969 0.713 1 66.31 401 SER A N 1
ATOM 3197 C CA . SER A 1 401 ? 7.34 -33.688 -0.018 1 66.31 401 SER A CA 1
ATOM 3198 C C . SER A 1 401 ? 7.242 -35.188 0.225 1 66.31 401 SER A C 1
ATOM 3200 O O . SER A 1 401 ? 7.445 -35.969 -0.692 1 66.31 401 SER A O 1
ATOM 3202 N N . THR A 1 402 ? 6.91 -35.438 1.41 1 60.81 402 THR A N 1
ATOM 3203 C CA . THR A 1 402 ? 6.816 -36.875 1.744 1 60.81 402 THR A CA 1
ATOM 3204 C C . THR A 1 402 ? 5.562 -37.469 1.133 1 60.81 402 THR A C 1
ATOM 3206 O O . THR A 1 402 ? 5.598 -38.625 0.635 1 60.81 402 THR A O 1
ATOM 3209 N N . ARG A 1 403 ? 4.496 -36.688 1.153 1 56.16 403 ARG A N 1
ATOM 3210 C CA . ARG A 1 403 ? 3.25 -37.156 0.568 1 56.16 403 ARG A CA 1
ATOM 3211 C C . ARG A 1 403 ? 3.355 -37.25 -0.951 1 56.16 403 ARG A C 1
ATOM 3213 O O . ARG A 1 403 ? 2.803 -38.156 -1.566 1 56.16 403 ARG A O 1
ATOM 3220 N N . SER A 1 404 ? 3.83 -36.156 -1.559 1 53.69 404 SER A N 1
ATOM 3221 C CA . SER A 1 404 ? 3.859 -35.969 -3.008 1 53.69 404 SER A CA 1
ATOM 3222 C C . SER A 1 404 ? 4.613 -37.125 -3.686 1 53.69 404 SER A C 1
ATOM 3224 O O . SER A 1 404 ? 4.211 -37.594 -4.754 1 53.69 404 SER A O 1
ATOM 3226 N N . ARG A 1 405 ? 5.699 -37.688 -3.168 1 52.5 405 ARG A N 1
ATOM 3227 C CA . ARG A 1 405 ? 6.441 -38.75 -3.82 1 52.5 405 ARG A CA 1
ATOM 3228 C C . ARG A 1 405 ? 5.586 -40 -3.963 1 52.5 405 ARG A C 1
ATOM 3230 O O . ARG A 1 405 ? 5.715 -40.75 -4.941 1 52.5 405 ARG A O 1
ATOM 3237 N N . LEU A 1 406 ? 4.691 -40.062 -2.936 1 43.53 406 LEU A N 1
ATOM 3238 C CA . LEU A 1 406 ? 3.768 -41.188 -2.979 1 43.53 406 LEU A CA 1
ATOM 3239 C C . LEU A 1 406 ? 2.584 -40.906 -3.891 1 43.53 406 LEU A C 1
ATOM 3241 O O . LEU A 1 406 ? 2.076 -41.781 -4.57 1 43.53 406 LEU A O 1
ATOM 3245 N N . ASP A 1 407 ? 2.117 -39.688 -3.863 1 49.53 407 ASP A N 1
ATOM 3246 C CA . ASP A 1 407 ? 0.833 -39.281 -4.441 1 49.53 407 ASP A CA 1
ATOM 3247 C C . ASP A 1 407 ? 1.013 -38.719 -5.848 1 49.53 407 ASP A C 1
ATOM 3249 O O . ASP A 1 407 ? 0.036 -38.344 -6.5 1 49.53 407 ASP A O 1
ATOM 3253 N N . TYR A 1 408 ? 2.205 -38.438 -6.27 1 48.84 408 TYR A N 1
ATOM 3254 C CA . TYR A 1 408 ? 2.381 -37.875 -7.602 1 48.84 408 TYR A CA 1
ATOM 3255 C C . TYR A 1 408 ? 1.601 -38.656 -8.641 1 48.84 408 TYR A C 1
ATOM 3257 O O . TYR A 1 408 ? 1.119 -38.125 -9.625 1 48.84 408 TYR A O 1
ATOM 3265 N N . GLY A 1 409 ? 1.56 -39.906 -8.391 1 44.47 409 GLY A N 1
ATOM 3266 C CA . GLY A 1 409 ? 0.784 -40.75 -9.289 1 44.47 409 GLY A CA 1
ATOM 3267 C C . GLY A 1 409 ? -0.712 -40.531 -9.172 1 44.47 409 GLY A C 1
ATOM 3268 O O . GLY A 1 409 ? -1.453 -40.75 -10.133 1 44.47 409 GLY A O 1
ATOM 3269 N N . THR A 1 410 ? -1.165 -40.25 -8.07 1 44.41 410 THR A N 1
ATOM 3270 C CA . THR A 1 410 ? -2.602 -40.188 -7.828 1 44.41 410 THR A CA 1
ATOM 3271 C C . THR A 1 410 ? -3.072 -38.75 -7.785 1 44.41 410 THR A C 1
ATOM 3273 O O . THR A 1 410 ? -4.227 -38.469 -7.449 1 44.41 410 THR A O 1
ATOM 3276 N N . MET A 1 411 ? -2.201 -37.906 -7.852 1 47.19 411 MET A N 1
ATOM 3277 C CA . MET A 1 411 ? -2.602 -36.5 -7.75 1 47.19 411 MET A CA 1
ATOM 3278 C C . MET A 1 411 ? -3.514 -36.125 -8.906 1 47.19 411 MET A C 1
ATOM 3280 O O . MET A 1 411 ? -3.141 -36.25 -10.07 1 47.19 411 MET A O 1
ATOM 3284 N N . ASN A 1 412 ? -4.66 -36.344 -8.75 1 49.88 412 ASN A N 1
ATOM 3285 C CA . ASN A 1 412 ? -5.59 -35.719 -9.688 1 49.88 412 ASN A CA 1
ATOM 3286 C C . ASN A 1 412 ? -5.301 -34.219 -9.859 1 49.88 412 ASN A C 1
ATOM 3288 O O . ASN A 1 412 ? -5.781 -33.406 -9.078 1 49.88 412 ASN A O 1
ATOM 3292 N N . LEU A 1 413 ? -4.262 -34.031 -10.648 1 52.34 413 LEU A N 1
ATOM 3293 C CA . LEU A 1 413 ? -3.762 -32.719 -10.961 1 52.34 413 LEU A CA 1
ATOM 3294 C C . LEU A 1 413 ? -4.914 -31.734 -11.18 1 52.34 413 LEU A C 1
ATOM 3296 O O . LEU A 1 413 ? -4.801 -30.547 -10.867 1 52.34 413 LEU A O 1
ATOM 3300 N N . THR A 1 414 ? -5.93 -32.344 -11.758 1 51.09 414 THR A N 1
ATOM 3301 C CA . THR A 1 414 ? -7.055 -31.484 -12.125 1 51.09 414 THR A CA 1
ATOM 3302 C C . THR A 1 414 ? -7.73 -30.922 -10.883 1 51.09 414 THR A C 1
ATOM 3304 O O . THR A 1 414 ? -8.211 -29.781 -10.891 1 51.09 414 THR A O 1
ATOM 3307 N N . LYS A 1 415 ? -7.785 -31.797 -9.906 1 56.12 415 LYS A N 1
ATOM 3308 C CA . LYS A 1 415 ? -8.57 -31.359 -8.75 1 56.12 415 LYS A CA 1
ATOM 3309 C C . LYS A 1 415 ? -7.723 -30.531 -7.793 1 56.12 415 LYS A C 1
ATOM 3311 O O . LYS A 1 415 ? -8.25 -29.766 -6.996 1 56.12 415 LYS A O 1
ATOM 3316 N N . GLU A 1 416 ? -6.391 -30.656 -8.195 1 67.94 416 GLU A N 1
ATOM 3317 C CA . GLU A 1 416 ? -5.695 -30 -7.094 1 67.94 416 GLU A CA 1
ATOM 3318 C C . GLU A 1 416 ? -4.758 -28.906 -7.605 1 67.94 416 GLU A C 1
ATOM 3320 O O . GLU A 1 416 ? -3.582 -28.875 -7.234 1 67.94 416 GLU A O 1
ATOM 3325 N N . THR A 1 417 ? -5.258 -28.094 -8.484 1 78.88 417 THR A N 1
ATOM 3326 C CA . THR A 1 417 ? -4.461 -27 -9.039 1 78.88 417 THR A CA 1
ATOM 3327 C C . THR A 1 417 ? -4.047 -26.031 -7.945 1 78.88 417 THR A C 1
ATOM 3329 O O . THR A 1 417 ? -2.904 -25.562 -7.922 1 78.88 417 THR A O 1
ATOM 3332 N N . LEU A 1 418 ? -4.848 -25.844 -6.996 1 86 418 LEU A N 1
ATOM 3333 C CA . LEU A 1 418 ? -4.57 -24.906 -5.91 1 86 418 LEU A CA 1
ATOM 3334 C C . LEU A 1 418 ? -3.461 -25.438 -5.008 1 86 418 LEU A C 1
ATOM 3336 O O . LEU A 1 418 ? -2.705 -24.656 -4.422 1 86 418 LEU A O 1
ATOM 3340 N N . ASN A 1 419 ? -3.352 -26.766 -4.992 1 83.06 419 ASN A N 1
ATOM 3341 C CA . ASN A 1 419 ? -2.285 -27.344 -4.184 1 83.06 419 ASN A CA 1
ATOM 3342 C C . ASN A 1 419 ? -0.912 -27.078 -4.793 1 83.06 419 ASN A C 1
ATOM 3344 O O . ASN A 1 419 ? 0.067 -26.891 -4.066 1 83.06 419 ASN A O 1
ATOM 3348 N N . LEU A 1 420 ? -0.894 -27.109 -6.094 1 83.44 420 LEU A N 1
ATOM 3349 C CA . LEU A 1 420 ? 0.366 -26.797 -6.766 1 83.44 420 LEU A CA 1
ATOM 3350 C C . LEU A 1 420 ? 0.776 -25.359 -6.523 1 83.44 420 LEU A C 1
ATOM 3352 O O . LEU A 1 420 ? 1.953 -25.062 -6.293 1 83.44 420 LEU A O 1
ATOM 3356 N N . ASN A 1 421 ? -0.198 -24.484 -6.652 1 88.75 421 ASN A N 1
ATOM 3357 C CA . ASN A 1 421 ? 0.084 -23.094 -6.355 1 88.75 421 ASN A CA 1
ATOM 3358 C C . ASN A 1 421 ? 0.568 -22.906 -4.918 1 88.75 421 ASN A C 1
ATOM 3360 O O . ASN A 1 421 ? 1.521 -22.156 -4.672 1 88.75 421 ASN A O 1
ATOM 3364 N N . SER A 1 422 ? -0.115 -23.609 -3.99 1 88.94 422 SER A N 1
ATOM 3365 C CA . SER A 1 422 ? 0.263 -23.516 -2.584 1 88.94 422 SER A CA 1
ATOM 3366 C C . SER A 1 422 ? 1.68 -24.031 -2.357 1 88.94 422 SER A C 1
ATOM 3368 O O . SER A 1 422 ? 2.424 -23.484 -1.543 1 88.94 422 SER A O 1
ATOM 3370 N N . PHE A 1 423 ? 2.027 -25.031 -3.105 1 88.75 423 PHE A N 1
ATOM 3371 C CA . PHE A 1 423 ? 3.355 -25.609 -2.98 1 88.75 423 PHE A CA 1
ATOM 3372 C C . PHE A 1 423 ? 4.43 -24.625 -3.422 1 88.75 423 PHE A C 1
ATOM 3374 O O . PHE A 1 423 ? 5.484 -24.531 -2.797 1 88.75 423 PHE A O 1
ATOM 3381 N N . ALA A 1 424 ? 4.141 -23.984 -4.469 1 91.38 424 ALA A N 1
ATOM 3382 C CA . ALA A 1 424 ? 5.094 -22.984 -4.953 1 91.38 424 ALA A CA 1
ATOM 3383 C C . ALA A 1 424 ? 5.172 -21.797 -4.004 1 91.38 424 ALA A C 1
ATOM 3385 O O . ALA A 1 424 ? 6.254 -21.25 -3.771 1 91.38 424 ALA A O 1
ATOM 3386 N N . ILE A 1 425 ? 4.059 -21.359 -3.441 1 92.94 425 ILE A N 1
ATOM 3387 C CA . ILE A 1 425 ? 4.016 -20.219 -2.533 1 92.94 425 ILE A CA 1
ATOM 3388 C C . ILE A 1 425 ? 4.773 -20.562 -1.249 1 92.94 425 ILE A C 1
ATOM 3390 O O . ILE A 1 425 ? 5.418 -19.688 -0.657 1 92.94 425 ILE A O 1
ATOM 3394 N N . LEU A 1 426 ? 4.645 -21.797 -0.867 1 92.81 426 LEU A N 1
ATOM 3395 C CA . LEU A 1 426 ? 5.398 -22.234 0.301 1 92.81 426 LEU A CA 1
ATOM 3396 C C . LEU A 1 426 ? 6.887 -21.984 0.121 1 92.81 426 LEU A C 1
ATOM 3398 O O . LEU A 1 426 ? 7.578 -21.609 1.074 1 92.81 426 LEU A O 1
ATOM 3402 N N . GLY A 1 427 ? 7.363 -22.188 -1.078 1 93.44 427 GLY A N 1
ATOM 3403 C CA . GLY A 1 427 ? 8.758 -21.891 -1.371 1 93.44 427 GLY A CA 1
ATOM 3404 C C . GLY A 1 427 ? 9.125 -20.438 -1.146 1 93.44 427 GLY A C 1
ATOM 3405 O O . GLY A 1 427 ? 10.188 -20.141 -0.599 1 93.44 427 GLY A O 1
ATOM 3406 N N . ILE A 1 428 ? 8.25 -19.531 -1.499 1 93.75 428 ILE A N 1
ATOM 3407 C CA . ILE A 1 428 ? 8.484 -18.109 -1.304 1 93.75 428 ILE A CA 1
ATOM 3408 C C . ILE A 1 428 ? 8.539 -17.797 0.189 1 93.75 428 ILE A C 1
ATOM 3410 O O . ILE A 1 428 ? 9.375 -17 0.63 1 93.75 428 ILE A O 1
ATOM 3414 N N . GLY A 1 429 ? 7.598 -18.422 0.939 1 92.31 429 GLY A N 1
ATOM 3415 C CA . GLY A 1 429 ? 7.625 -18.219 2.379 1 92.31 429 GLY A CA 1
ATOM 3416 C C . GLY A 1 429 ? 8.945 -18.625 3.014 1 92.31 429 GLY A C 1
ATOM 3417 O O . GLY A 1 429 ? 9.484 -17.891 3.844 1 92.31 429 GLY A O 1
ATOM 3418 N N . LEU A 1 430 ? 9.484 -19.703 2.57 1 93.12 430 LEU A N 1
ATOM 3419 C CA . LEU A 1 430 ? 10.75 -20.188 3.107 1 93.12 430 LEU A CA 1
ATOM 3420 C C . LEU A 1 430 ? 11.898 -19.281 2.674 1 93.12 430 LEU A C 1
ATOM 3422 O O . LEU A 1 430 ? 12.797 -18.984 3.469 1 93.12 430 LEU A O 1
ATOM 3426 N N . ILE A 1 431 ? 11.844 -18.828 1.493 1 93 431 ILE A N 1
ATOM 3427 C CA . ILE A 1 431 ? 12.898 -17.969 0.967 1 93 431 ILE A CA 1
ATOM 3428 C C . ILE A 1 431 ? 12.891 -16.641 1.702 1 93 431 ILE A C 1
ATOM 3430 O O . ILE A 1 431 ? 13.945 -16.125 2.094 1 93 431 ILE A O 1
ATOM 3434 N N . ARG A 1 432 ? 11.75 -16.078 1.929 1 89.56 432 ARG A N 1
ATOM 3435 C CA . ARG A 1 432 ? 11.633 -14.773 2.57 1 89.56 432 ARG A CA 1
ATOM 3436 C C . ARG A 1 432 ? 12.062 -14.844 4.031 1 89.56 432 ARG A C 1
ATOM 3438 O O . ARG A 1 432 ? 12.539 -13.852 4.59 1 89.56 432 ARG A O 1
ATOM 3445 N N . THR A 1 433 ? 11.859 -15.922 4.66 1 88.81 433 THR A N 1
ATOM 3446 C CA . THR A 1 433 ? 12.273 -16.062 6.051 1 88.81 433 THR A CA 1
ATOM 3447 C C . THR A 1 433 ? 13.742 -16.453 6.148 1 88.81 433 THR A C 1
ATOM 3449 O O . THR A 1 433 ? 14.344 -16.375 7.223 1 88.81 433 THR A O 1
ATOM 3452 N N . ALA A 1 434 ? 14.375 -16.812 5.008 1 85.44 434 ALA A N 1
ATOM 3453 C CA . ALA A 1 434 ? 15.758 -17.281 5.031 1 85.44 434 ALA A CA 1
ATOM 3454 C C . ALA A 1 434 ? 16.703 -16.219 4.48 1 85.44 434 ALA A C 1
ATOM 3456 O O . ALA A 1 434 ? 17.906 -16.234 4.758 1 85.44 434 ALA A O 1
ATOM 3457 N N . SER A 1 435 ? 16.188 -15.391 3.668 1 78.62 435 SER A N 1
ATOM 3458 C CA . SER A 1 435 ? 17.078 -14.469 2.971 1 78.62 435 SER A CA 1
ATOM 3459 C C . SER A 1 435 ? 16.578 -13.031 3.076 1 78.62 435 SER A C 1
ATOM 3461 O O . SER A 1 435 ? 15.375 -12.797 3.268 1 78.62 435 SER A O 1
ATOM 3463 N N . VAL A 1 436 ? 17.594 -12.172 2.982 1 68.81 436 VAL A N 1
ATOM 3464 C CA . VAL A 1 436 ? 17.297 -10.742 3.027 1 68.81 436 VAL A CA 1
ATOM 3465 C C . VAL A 1 436 ? 17.094 -10.211 1.61 1 68.81 436 VAL A C 1
ATOM 3467 O O . VAL A 1 436 ? 16.734 -9.047 1.424 1 68.81 436 VAL A O 1
ATOM 3470 N N . MET A 1 437 ? 17.172 -11.094 0.676 1 66.62 437 MET A N 1
ATOM 3471 C CA . MET A 1 437 ? 17.031 -10.648 -0.708 1 66.62 437 MET A CA 1
ATOM 3472 C C . MET A 1 437 ? 15.609 -10.156 -0.981 1 66.62 437 MET A C 1
ATOM 3474 O O . MET A 1 437 ? 14.641 -10.773 -0.536 1 66.62 437 MET A O 1
ATOM 3478 N N . ASP A 1 438 ? 15.586 -8.984 -1.599 1 66.88 438 ASP A N 1
ATOM 3479 C CA . ASP A 1 438 ? 14.289 -8.438 -1.99 1 66.88 438 ASP A CA 1
ATOM 3480 C C . ASP A 1 438 ? 13.953 -8.812 -3.432 1 66.88 438 ASP A C 1
ATOM 3482 O O . ASP A 1 438 ? 14.312 -8.086 -4.363 1 66.88 438 ASP A O 1
ATOM 3486 N N . PHE A 1 439 ? 13.242 -9.875 -3.648 1 69.75 439 PHE A N 1
ATOM 3487 C CA . PHE A 1 439 ? 12.883 -10.375 -4.969 1 69.75 439 PHE A CA 1
ATOM 3488 C C . PHE A 1 439 ? 11.797 -9.508 -5.594 1 69.75 439 PHE A C 1
ATOM 3490 O O . PHE A 1 439 ? 11.695 -9.414 -6.82 1 69.75 439 PHE A O 1
ATOM 3497 N N . ASN A 1 440 ? 11.086 -8.898 -4.801 1 65.94 440 ASN A N 1
ATOM 3498 C CA . ASN A 1 440 ? 9.969 -8.125 -5.316 1 65.94 440 ASN A CA 1
ATOM 3499 C C . ASN A 1 440 ? 10.438 -6.965 -6.191 1 65.94 440 ASN A C 1
ATOM 3501 O O . ASN A 1 440 ? 9.805 -6.645 -7.199 1 65.94 440 ASN A O 1
ATOM 3505 N N . ALA A 1 441 ? 11.516 -6.527 -5.91 1 63.81 441 ALA A N 1
ATOM 3506 C CA . ALA A 1 441 ? 12.055 -5.387 -6.652 1 63.81 441 ALA A CA 1
ATOM 3507 C C . ALA A 1 441 ? 12.57 -5.816 -8.023 1 63.81 441 ALA A C 1
ATOM 3509 O O . ALA A 1 441 ? 12.625 -5.012 -8.953 1 63.81 441 ALA A O 1
ATOM 3510 N N . LEU A 1 442 ? 12.758 -7.121 -8.172 1 67.62 442 LEU A N 1
ATOM 3511 C CA . LEU A 1 442 ? 13.328 -7.641 -9.406 1 67.62 442 LEU A CA 1
ATOM 3512 C C . LEU A 1 442 ? 12.297 -7.609 -10.531 1 67.62 442 LEU A C 1
ATOM 3514 O O . LEU A 1 442 ? 12.633 -7.262 -11.672 1 67.62 442 LEU A O 1
ATOM 3518 N N . LEU A 1 443 ? 11.062 -7.859 -10.172 1 71.44 443 LEU A N 1
ATOM 3519 C CA . LEU A 1 443 ? 10.047 -8.039 -11.203 1 71.44 443 LEU A CA 1
ATOM 3520 C C . LEU A 1 443 ? 9.344 -6.719 -11.516 1 71.44 443 LEU A C 1
ATOM 3522 O O . LEU A 1 443 ? 8.625 -6.609 -12.508 1 71.44 443 LEU A O 1
ATOM 3526 N N . GLN A 1 444 ? 9.656 -5.727 -10.758 1 70.88 444 GLN A N 1
ATOM 3527 C CA . GLN A 1 444 ? 8.984 -4.438 -10.898 1 70.88 444 GLN A CA 1
ATOM 3528 C C . GLN A 1 444 ? 9.297 -3.795 -12.242 1 70.88 444 GLN A C 1
ATOM 3530 O O . GLN A 1 444 ? 8.453 -3.117 -12.828 1 70.88 444 GLN A O 1
ATOM 3535 N N . SER A 1 445 ? 10.516 -4 -12.781 1 69.19 445 SER A N 1
ATOM 3536 C CA . SER A 1 445 ? 10.938 -3.359 -14.016 1 69.19 445 SER A CA 1
ATOM 3537 C C . SER A 1 445 ? 10.344 -4.055 -15.234 1 69.19 445 SER A C 1
ATOM 3539 O O . SER A 1 445 ? 10.227 -3.457 -16.312 1 69.19 445 SER A O 1
ATOM 3541 N N . ARG A 1 446 ? 9.875 -5.309 -15.195 1 76.56 446 ARG A N 1
ATOM 3542 C CA . ARG A 1 446 ? 9.344 -6.145 -16.266 1 76.56 446 ARG A CA 1
ATOM 3543 C C . ARG A 1 446 ? 10.289 -6.18 -17.453 1 76.56 446 ARG A C 1
ATOM 3545 O O . ARG A 1 446 ? 9.852 -6.223 -18.609 1 76.56 446 ARG A O 1
ATOM 3552 N N . SER A 1 447 ? 11.523 -5.914 -17.234 1 78 447 SER A N 1
ATOM 3553 C CA . SER A 1 447 ? 12.586 -5.988 -18.234 1 78 447 SER A CA 1
ATOM 3554 C C . SER A 1 447 ? 13.617 -7.051 -17.875 1 78 447 SER A C 1
ATOM 3556 O O . SER A 1 447 ? 14.234 -6.988 -16.797 1 78 447 SER A O 1
ATOM 3558 N N . PRO A 1 448 ? 13.719 -7.965 -18.781 1 83.12 448 PRO A N 1
ATOM 3559 C CA . PRO A 1 448 ? 14.695 -9.023 -18.5 1 83.12 448 PRO A CA 1
ATOM 3560 C C . PRO A 1 448 ? 16.094 -8.477 -18.234 1 83.12 448 PRO A C 1
ATOM 3562 O O . PRO A 1 448 ? 16.812 -9.016 -17.375 1 83.12 448 PRO A O 1
ATOM 3565 N N . LEU A 1 449 ? 16.438 -7.438 -18.891 1 79.56 449 LEU A N 1
ATOM 3566 C CA . LEU A 1 449 ? 17.766 -6.863 -18.703 1 79.56 449 LEU A CA 1
ATOM 3567 C C . LEU A 1 449 ? 17.906 -6.27 -17.312 1 79.56 449 LEU A C 1
ATOM 3569 O O . LEU A 1 449 ? 18.953 -6.422 -16.672 1 79.56 449 LEU A O 1
ATOM 3573 N N . HIS A 1 450 ? 16.906 -5.676 -16.875 1 79.06 450 HIS A N 1
ATOM 3574 C CA . HIS A 1 450 ? 16.953 -5.07 -15.547 1 79.06 450 HIS A CA 1
ATOM 3575 C C . HIS A 1 450 ? 16.969 -6.133 -14.453 1 79.06 450 HIS A C 1
ATOM 3577 O O . HIS A 1 450 ? 17.609 -5.945 -13.414 1 79.06 450 HIS A O 1
ATOM 3583 N N . VAL A 1 451 ? 16.234 -7.148 -14.711 1 82.88 451 VAL A N 1
ATOM 3584 C CA . VAL A 1 451 ? 16.234 -8.25 -13.75 1 82.88 451 VAL A CA 1
ATOM 3585 C C . VAL A 1 451 ? 17.625 -8.844 -13.648 1 82.88 451 VAL A C 1
ATOM 3587 O O . VAL A 1 451 ? 18.109 -9.125 -12.547 1 82.88 451 VAL A O 1
ATOM 3590 N N . THR A 1 452 ? 18.297 -8.961 -14.742 1 84.88 452 THR A N 1
ATOM 3591 C CA . THR A 1 452 ? 19.641 -9.523 -14.781 1 84.88 452 THR A CA 1
ATOM 3592 C C . THR A 1 452 ? 20.625 -8.625 -14.047 1 84.88 452 THR A C 1
ATOM 3594 O O . THR A 1 452 ? 21.453 -9.102 -13.266 1 84.88 452 THR A O 1
ATOM 3597 N N . LEU A 1 453 ? 20.469 -7.363 -14.25 1 79.19 453 LEU A N 1
ATOM 3598 C CA . LEU A 1 453 ? 21.375 -6.418 -13.609 1 79.19 453 LEU A CA 1
ATOM 3599 C C . LEU A 1 453 ? 21.156 -6.387 -12.102 1 79.19 453 LEU A C 1
ATOM 3601 O O . LEU A 1 453 ? 22.109 -6.289 -11.328 1 79.19 453 LEU A O 1
ATOM 3605 N N . ALA A 1 454 ? 19.922 -6.457 -11.766 1 79.12 454 ALA A N 1
ATOM 3606 C CA . ALA A 1 454 ? 19.594 -6.461 -10.336 1 79.12 454 ALA A CA 1
ATOM 3607 C C . ALA A 1 454 ? 20.109 -7.723 -9.656 1 79.12 454 ALA A C 1
ATOM 3609 O O . ALA A 1 454 ? 20.578 -7.676 -8.516 1 79.12 454 ALA A O 1
ATOM 3610 N N . LEU A 1 455 ? 20.031 -8.812 -10.367 1 83.94 455 LEU A N 1
ATOM 3611 C CA . LEU A 1 455 ? 20.5 -10.078 -9.82 1 83.94 455 LEU A CA 1
ATOM 3612 C C . LEU A 1 455 ? 22.016 -10.086 -9.688 1 83.94 455 LEU A C 1
ATOM 3614 O O . LEU A 1 455 ? 22.562 -10.688 -8.758 1 83.94 455 LEU A O 1
ATOM 3618 N N . LYS A 1 456 ? 22.609 -9.414 -10.531 1 79.88 456 LYS A N 1
ATOM 3619 C CA . LYS A 1 456 ? 24.078 -9.344 -10.492 1 79.88 456 LYS A CA 1
ATOM 3620 C C . LYS A 1 456 ? 24.547 -8.5 -9.312 1 79.88 456 LYS A C 1
ATOM 3622 O O . LYS A 1 456 ? 25.594 -8.789 -8.719 1 79.88 456 LYS A O 1
ATOM 3627 N N . ARG A 1 457 ? 23.75 -7.531 -8.984 1 76.81 457 ARG A N 1
ATOM 3628 C CA . ARG A 1 457 ? 24.141 -6.59 -7.941 1 76.81 457 ARG A CA 1
ATOM 3629 C C . ARG A 1 457 ? 23.75 -7.109 -6.562 1 76.81 457 ARG A C 1
ATOM 3631 O O . ARG A 1 457 ? 24.359 -6.738 -5.555 1 76.81 457 ARG A O 1
ATOM 3638 N N . ALA A 1 458 ? 22.766 -7.965 -6.582 1 78.81 458 ALA A N 1
ATOM 3639 C CA . ALA A 1 458 ? 22.266 -8.453 -5.305 1 78.81 458 ALA A CA 1
ATOM 3640 C C . ALA A 1 458 ? 23.25 -9.422 -4.656 1 78.81 458 ALA A C 1
ATOM 3642 O O . ALA A 1 458 ? 23.875 -10.227 -5.344 1 78.81 458 ALA A O 1
ATOM 3643 N N . PRO A 1 459 ? 23.422 -9.234 -3.387 1 81.81 459 PRO A N 1
ATOM 3644 C CA . PRO A 1 459 ? 24.312 -10.164 -2.695 1 81.81 459 PRO A CA 1
ATOM 3645 C C . PRO A 1 459 ? 23.797 -11.594 -2.689 1 81.81 459 PRO A C 1
ATOM 3647 O O . PRO A 1 459 ? 22.594 -11.82 -2.721 1 81.81 459 PRO A O 1
ATOM 3650 N N . LEU A 1 460 ? 24.734 -12.578 -2.615 1 87 460 LEU A N 1
ATOM 3651 C CA . LEU A 1 460 ? 24.375 -13.992 -2.539 1 87 460 LEU A CA 1
ATOM 3652 C C . LEU A 1 460 ? 23.828 -14.344 -1.158 1 87 460 LEU A C 1
ATOM 3654 O O . LEU A 1 460 ? 24.188 -13.695 -0.167 1 87 460 LEU A O 1
ATOM 3658 N N . PRO A 1 461 ? 22.906 -15.266 -1.151 1 87.38 461 PRO A N 1
ATOM 3659 C CA . PRO A 1 461 ? 22.359 -15.656 0.15 1 87.38 461 PRO A CA 1
ATOM 3660 C C . PRO A 1 461 ? 23.422 -16.203 1.099 1 87.38 461 PRO A C 1
ATOM 3662 O O . PRO A 1 461 ? 24.375 -16.844 0.656 1 87.38 461 PRO A O 1
ATOM 3665 N N . THR A 1 462 ? 23.297 -15.906 2.346 1 83.94 462 THR A N 1
ATOM 3666 C CA . THR A 1 462 ? 24.219 -16.422 3.354 1 83.94 462 THR A CA 1
ATOM 3667 C C . THR A 1 462 ? 23.938 -17.891 3.646 1 83.94 462 THR A C 1
ATOM 3669 O O . THR A 1 462 ? 22.797 -18.344 3.555 1 83.94 462 THR A O 1
ATOM 3672 N N . ARG A 1 463 ? 25.078 -18.578 4.012 1 87.44 463 ARG A N 1
ATOM 3673 C CA . ARG A 1 463 ? 24.938 -20 4.324 1 87.44 463 ARG A CA 1
ATOM 3674 C C . ARG A 1 463 ? 24.312 -20.203 5.703 1 87.44 463 ARG A C 1
ATOM 3676 O O . ARG A 1 463 ? 24.812 -19.672 6.699 1 87.44 463 ARG A O 1
ATOM 3683 N N . SER A 1 464 ? 23.109 -20.719 5.699 1 86.75 464 SER A N 1
ATOM 3684 C CA . SER A 1 464 ? 22.391 -21 6.93 1 86.75 464 SER A CA 1
ATOM 3685 C C . SER A 1 464 ? 21.484 -22.219 6.766 1 86.75 464 SER A C 1
ATOM 3687 O O . SER A 1 464 ? 21.219 -22.672 5.645 1 86.75 464 SER A O 1
ATOM 3689 N N . SER A 1 465 ? 21.141 -22.812 7.848 1 87.38 465 SER A N 1
ATOM 3690 C CA . SER A 1 465 ? 20.203 -23.938 7.805 1 87.38 465 SER A CA 1
ATOM 3691 C C . SER A 1 465 ? 18.875 -23.547 7.168 1 87.38 465 SER A C 1
ATOM 3693 O O . SER A 1 465 ? 18.234 -24.359 6.516 1 87.38 465 SER A O 1
ATOM 3695 N N . ARG A 1 466 ? 18.531 -22.328 7.352 1 89.44 466 ARG A N 1
ATOM 3696 C CA . ARG A 1 466 ? 17.297 -21.844 6.754 1 89.44 466 ARG A CA 1
ATOM 3697 C C . ARG A 1 466 ? 17.422 -21.75 5.238 1 89.44 466 ARG A C 1
ATOM 3699 O O . ARG A 1 466 ? 16.484 -22.094 4.512 1 89.44 466 ARG A O 1
ATOM 3706 N N . ALA A 1 467 ? 18.531 -21.281 4.832 1 91.62 467 ALA A N 1
ATOM 3707 C CA . ALA A 1 467 ? 18.75 -21.188 3.393 1 91.62 467 ALA A CA 1
ATOM 3708 C C . ALA A 1 467 ? 18.766 -22.578 2.75 1 91.62 467 ALA A C 1
ATOM 3710 O O . ALA A 1 467 ? 18.266 -22.75 1.631 1 91.62 467 ALA A O 1
ATOM 3711 N N . THR A 1 468 ? 19.281 -23.531 3.43 1 93 468 THR A N 1
ATOM 3712 C CA . THR A 1 468 ? 19.328 -24.891 2.914 1 93 468 THR A CA 1
ATOM 3713 C C . THR A 1 468 ? 17.938 -25.484 2.834 1 93 468 THR A C 1
ATOM 3715 O O . THR A 1 468 ? 17.609 -26.219 1.889 1 93 468 THR A O 1
ATOM 3718 N N . SER A 1 469 ? 17.125 -25.203 3.867 1 91.88 469 SER A N 1
ATOM 3719 C CA . SER A 1 469 ? 15.75 -25.672 3.842 1 91.88 469 SER A CA 1
ATOM 3720 C C . SER A 1 469 ? 14.984 -25.062 2.668 1 91.88 469 SER A C 1
ATOM 3722 O O . SER A 1 469 ? 14.164 -25.75 2.041 1 91.88 469 SER A O 1
ATOM 3724 N N . ALA A 1 470 ? 15.188 -23.797 2.42 1 93.88 470 ALA A N 1
ATOM 3725 C CA . ALA A 1 470 ? 14.547 -23.141 1.285 1 93.88 470 ALA A CA 1
ATOM 3726 C C . ALA A 1 470 ? 15.016 -23.75 -0.035 1 93.88 470 ALA A C 1
ATOM 3728 O O . ALA A 1 470 ? 14.219 -23.938 -0.96 1 93.88 470 ALA A O 1
ATOM 3729 N N . ALA A 1 471 ? 16.297 -24.062 -0.144 1 94.94 471 ALA A N 1
ATOM 3730 C CA . ALA A 1 471 ? 16.844 -24.688 -1.346 1 94.94 471 ALA A CA 1
ATOM 3731 C C . ALA A 1 471 ? 16.266 -26.094 -1.537 1 94.94 471 ALA A C 1
ATOM 3733 O O . ALA A 1 471 ? 16.047 -26.531 -2.668 1 94.94 471 ALA A O 1
ATOM 3734 N N . PHE A 1 472 ? 16.109 -26.734 -0.471 1 92.88 472 PHE A N 1
ATOM 3735 C CA . PHE A 1 472 ? 15.516 -28.062 -0.538 1 92.88 472 PHE A CA 1
ATOM 3736 C C . PHE A 1 472 ? 14.109 -28 -1.125 1 92.88 472 PHE A C 1
ATOM 3738 O O . PHE A 1 472 ? 13.766 -28.781 -2.016 1 92.88 472 PHE A O 1
ATOM 3745 N N . HIS A 1 473 ? 13.336 -27.125 -0.586 1 93.69 473 HIS A N 1
ATOM 3746 C CA . HIS A 1 473 ? 11.984 -27 -1.106 1 93.69 473 HIS A CA 1
ATOM 3747 C C . HIS A 1 473 ? 11.992 -26.594 -2.578 1 93.69 473 HIS A C 1
ATOM 3749 O O . HIS A 1 473 ? 11.141 -27.047 -3.352 1 93.69 473 HIS A O 1
ATOM 3755 N N . ALA A 1 474 ? 12.867 -25.688 -2.932 1 94.5 474 ALA A N 1
ATOM 3756 C CA . ALA A 1 474 ? 12.984 -25.297 -4.332 1 94.5 474 ALA A CA 1
ATOM 3757 C C . ALA A 1 474 ? 13.305 -26.5 -5.215 1 94.5 474 ALA A C 1
ATOM 3759 O O . ALA A 1 474 ? 12.82 -26.594 -6.348 1 94.5 474 ALA A O 1
ATOM 3760 N N . THR A 1 475 ? 14.164 -27.391 -4.715 1 93.06 475 THR A N 1
ATOM 3761 C CA . THR A 1 475 ? 14.453 -28.625 -5.441 1 93.06 475 THR A CA 1
ATOM 3762 C C . THR A 1 475 ? 13.195 -29.469 -5.609 1 93.06 475 THR A C 1
ATOM 3764 O O . THR A 1 475 ? 12.977 -30.062 -6.664 1 93.06 475 THR A O 1
ATOM 3767 N N . MET A 1 476 ? 12.398 -29.453 -4.582 1 88.81 476 MET A N 1
ATOM 3768 C CA . MET A 1 476 ? 11.164 -30.234 -4.625 1 88.81 476 MET A CA 1
ATOM 3769 C C . MET A 1 476 ? 10.188 -29.656 -5.641 1 88.81 476 MET A C 1
ATOM 3771 O O . MET A 1 476 ? 9.43 -30.406 -6.273 1 88.81 476 MET A O 1
ATOM 3775 N N . VAL A 1 477 ? 10.133 -28.375 -5.789 1 90.12 477 VAL A N 1
ATOM 3776 C CA . VAL A 1 477 ? 9.266 -27.75 -6.777 1 90.12 477 VAL A CA 1
ATOM 3777 C C . VAL A 1 477 ? 9.648 -28.219 -8.18 1 90.12 477 VAL A C 1
ATOM 3779 O O . VAL A 1 477 ? 8.781 -28.547 -8.992 1 90.12 477 VAL A O 1
ATOM 3782 N N . LEU A 1 478 ? 10.914 -28.281 -8.484 1 89.94 478 LEU A N 1
ATOM 3783 C CA . LEU A 1 478 ? 11.383 -28.75 -9.789 1 89.94 478 LEU A CA 1
ATOM 3784 C C . LEU A 1 478 ? 11.109 -30.25 -9.945 1 89.94 478 LEU A C 1
ATOM 3786 O O . LEU A 1 478 ? 10.82 -30.719 -11.047 1 89.94 478 LEU A O 1
ATOM 3790 N N . GLU A 1 479 ? 11.281 -30.875 -8.859 1 86.5 479 GLU A N 1
ATOM 3791 C CA . GLU A 1 479 ? 11.031 -32.312 -8.891 1 86.5 479 GLU A CA 1
ATOM 3792 C C . GLU A 1 479 ? 9.578 -32.594 -9.266 1 86.5 479 GLU A C 1
ATOM 3794 O O . GLU A 1 479 ? 9.305 -33.531 -10.039 1 86.5 479 GLU A O 1
ATOM 3799 N N . LYS A 1 480 ? 8.703 -31.891 -8.664 1 81.5 480 LYS A N 1
ATOM 3800 C CA . LYS A 1 480 ? 7.289 -32.062 -8.977 1 81.5 480 LYS A CA 1
ATOM 3801 C C . LYS A 1 480 ? 7.012 -31.797 -10.453 1 81.5 480 LYS A C 1
ATOM 3803 O O . LYS A 1 480 ? 6.211 -32.5 -11.078 1 81.5 480 LYS A O 1
ATOM 3808 N N . LEU A 1 481 ? 7.598 -30.875 -11.023 1 82.38 481 LEU A N 1
ATOM 3809 C CA . LEU A 1 481 ? 7.43 -30.562 -12.438 1 82.38 481 LEU A CA 1
ATOM 3810 C C . LEU A 1 481 ? 8.047 -31.656 -13.312 1 82.38 481 LEU A C 1
ATOM 3812 O O . LEU A 1 481 ? 7.488 -32 -14.359 1 82.38 481 LEU A O 1
ATOM 3816 N N . ALA A 1 482 ? 9.164 -32.125 -12.883 1 81 482 ALA A N 1
ATOM 3817 C CA . ALA A 1 482 ? 9.828 -33.188 -13.633 1 81 482 ALA A CA 1
ATOM 3818 C C . ALA A 1 482 ? 8.992 -34.469 -13.617 1 81 482 ALA A C 1
ATOM 3820 O O . ALA A 1 482 ? 8.961 -35.188 -14.609 1 81 482 ALA A O 1
ATOM 3821 N N . PHE A 1 483 ? 8.383 -34.656 -12.539 1 74.75 483 PHE A N 1
ATOM 3822 C CA . PHE A 1 483 ? 7.551 -35.844 -12.414 1 74.75 483 PHE A CA 1
ATOM 3823 C C . PHE A 1 483 ? 6.348 -35.75 -13.344 1 74.75 483 PHE A C 1
ATOM 3825 O O . PHE A 1 483 ? 5.918 -36.75 -13.906 1 74.75 483 PHE A O 1
ATOM 3832 N N . ILE A 1 484 ? 5.723 -34.625 -13.367 1 72.94 484 ILE A N 1
ATOM 3833 C CA . ILE A 1 484 ? 4.57 -34.438 -14.234 1 72.94 484 ILE A CA 1
ATOM 3834 C C . ILE A 1 484 ? 5.02 -34.438 -15.695 1 72.94 484 ILE A C 1
ATOM 3836 O O . ILE A 1 484 ? 4.27 -34.844 -16.578 1 72.94 484 ILE A O 1
ATOM 3840 N N . GLY A 1 485 ? 6.203 -34.219 -16.047 1 71 485 GLY A N 1
ATOM 3841 C CA . GLY A 1 485 ? 6.746 -34.125 -17.391 1 71 485 GLY A CA 1
ATOM 3842 C C . GLY A 1 485 ? 6.941 -32.688 -17.859 1 71 485 GLY A C 1
ATOM 3843 O O . GLY A 1 485 ? 5.973 -31.984 -18.141 1 71 485 GLY A O 1
ATOM 3844 N N . LEU A 1 486 ? 8.094 -32.344 -18 1 67.69 486 LEU A N 1
ATOM 3845 C CA . LEU A 1 486 ? 8.453 -30.938 -18.281 1 67.69 486 LEU A CA 1
ATOM 3846 C C . LEU A 1 486 ? 8.031 -30.547 -19.688 1 67.69 486 LEU A C 1
ATOM 3848 O O . LEU A 1 486 ? 7.746 -29.375 -19.953 1 67.69 486 LEU A O 1
ATOM 3852 N N . ASN A 1 487 ? 8.016 -31.484 -20.547 1 60.81 487 ASN A N 1
ATOM 3853 C CA . ASN A 1 487 ? 7.637 -31.172 -21.922 1 60.81 487 ASN A CA 1
ATOM 3854 C C . ASN A 1 487 ? 6.121 -31.141 -22.094 1 60.81 487 ASN A C 1
ATOM 3856 O O . ASN A 1 487 ? 5.617 -30.609 -23.078 1 60.81 487 ASN A O 1
ATOM 3860 N N . ARG A 1 488 ? 5.523 -31.703 -21.188 1 58.12 488 ARG A N 1
ATOM 3861 C CA . ARG A 1 488 ? 4.066 -31.734 -21.266 1 58.12 488 ARG A CA 1
ATOM 3862 C C . ARG A 1 488 ? 3.471 -30.391 -20.875 1 58.12 488 ARG A C 1
ATOM 3864 O O . ARG A 1 488 ? 2.359 -30.047 -21.281 1 58.12 488 ARG A O 1
ATOM 3871 N N . PHE A 1 489 ? 4.262 -29.625 -20.172 1 56.5 489 PHE A N 1
ATOM 3872 C CA . PHE A 1 489 ? 3.746 -28.391 -19.594 1 56.5 489 PHE A CA 1
ATOM 3873 C C . PHE A 1 489 ? 3.48 -27.359 -20.688 1 56.5 489 PHE A C 1
ATOM 3875 O O . PHE A 1 489 ? 2.418 -26.734 -20.703 1 56.5 489 PHE A O 1
ATOM 3882 N N . PRO A 1 490 ? 4.598 -26.969 -21.5 1 52.44 490 PRO A N 1
ATOM 3883 C CA . PRO A 1 490 ? 4.375 -25.875 -22.453 1 52.44 490 PRO A CA 1
ATOM 3884 C C . PRO A 1 490 ? 3.303 -26.203 -23.484 1 52.44 490 PRO A C 1
ATOM 3886 O O . PRO A 1 490 ? 2.686 -25.312 -24.062 1 52.44 490 PRO A O 1
ATOM 3889 N N . ARG A 1 491 ? 3.178 -27.438 -23.703 1 49.16 491 ARG A N 1
ATOM 3890 C CA . ARG A 1 491 ? 2.389 -27.766 -24.891 1 49.16 491 ARG A CA 1
ATOM 3891 C C . ARG A 1 491 ? 0.924 -27.984 -24.516 1 49.16 491 ARG A C 1
ATOM 3893 O O . ARG A 1 491 ? 0.032 -27.719 -25.328 1 49.16 491 ARG A O 1
ATOM 3900 N N . LYS A 1 492 ? 0.836 -28.641 -23.453 1 47.31 492 LYS A N 1
ATOM 3901 C CA . LYS A 1 492 ? -0.569 -28.922 -23.172 1 47.31 492 LYS A CA 1
ATOM 3902 C C . LYS A 1 492 ? -1.206 -27.797 -22.375 1 47.31 492 LYS A C 1
ATOM 3904 O O . LYS A 1 492 ? -0.668 -27.375 -21.344 1 47.31 492 LYS A O 1
ATOM 3909 N N . GLN A 1 493 ? -1.667 -26.812 -23.156 1 50.97 493 GLN A N 1
ATOM 3910 C CA . GLN A 1 493 ? -2.486 -25.641 -22.906 1 50.97 493 GLN A CA 1
ATOM 3911 C C . GLN A 1 493 ? -3.309 -25.797 -21.641 1 50.97 493 GLN A C 1
ATOM 3913 O O . GLN A 1 493 ? -4.496 -25.453 -21.609 1 50.97 493 GLN A O 1
ATOM 3918 N N . ASP A 1 494 ? -2.814 -26.531 -20.578 1 61.41 494 ASP A N 1
ATOM 3919 C CA . ASP A 1 494 ? -3.797 -26.938 -19.578 1 61.41 494 ASP A CA 1
ATOM 3920 C C . ASP A 1 494 ? -3.994 -25.844 -18.531 1 61.41 494 ASP A C 1
ATOM 3922 O O . ASP A 1 494 ? -3.023 -25.328 -17.984 1 61.41 494 ASP A O 1
ATOM 3926 N N . ILE A 1 495 ? -5.148 -25.203 -18.594 1 68.81 495 ILE A N 1
ATOM 3927 C CA . ILE A 1 495 ? -5.719 -24.266 -17.641 1 68.81 495 ILE A CA 1
ATOM 3928 C C . ILE A 1 495 ? -5.348 -24.688 -16.219 1 68.81 495 ILE A C 1
ATOM 3930 O O . ILE A 1 495 ? -5.605 -23.953 -15.258 1 68.81 495 ILE A O 1
ATOM 3934 N N . ILE A 1 496 ? -4.445 -25.719 -16.141 1 72.31 496 ILE A N 1
ATOM 3935 C CA . ILE A 1 496 ? -4.125 -26.25 -14.828 1 72.31 496 ILE A CA 1
ATOM 3936 C C . ILE A 1 496 ? -3.051 -25.391 -14.172 1 72.31 496 ILE A C 1
ATOM 3938 O O . ILE A 1 496 ? -2.998 -25.281 -12.938 1 72.31 496 ILE A O 1
ATOM 3942 N N . TRP A 1 497 ? -2.314 -24.719 -15.047 1 78.38 497 TRP A N 1
ATOM 3943 C CA . TRP A 1 497 ? -1.234 -23.938 -14.469 1 78.38 497 TRP A CA 1
ATOM 3944 C C . TRP A 1 497 ? -1.602 -22.453 -14.43 1 78.38 497 TRP A C 1
ATOM 3946 O O . TRP A 1 497 ? -1.913 -21.859 -15.469 1 78.38 497 TRP A O 1
ATOM 3956 N N . ASP A 1 498 ? -1.584 -21.953 -13.273 1 84.5 498 ASP A N 1
ATOM 3957 C CA . ASP A 1 498 ? -1.86 -20.531 -13.094 1 84.5 498 ASP A CA 1
ATOM 3958 C C . ASP A 1 498 ? -0.57 -19.719 -13.117 1 84.5 498 ASP A C 1
ATOM 3960 O O . ASP A 1 498 ? 0.517 -20.25 -12.898 1 84.5 498 ASP A O 1
ATOM 3964 N N . PHE A 1 499 ? -0.615 -18.469 -13.508 1 88 499 PHE A N 1
ATOM 3965 C CA . PHE A 1 499 ? 0.578 -17.625 -13.539 1 88 499 PHE A CA 1
ATOM 3966 C C . PHE A 1 499 ? 1.175 -17.484 -12.141 1 88 499 PHE A C 1
ATOM 3968 O O . PHE A 1 499 ? 2.379 -17.266 -12 1 88 499 PHE A O 1
ATOM 3975 N N . GLU A 1 500 ? 0.349 -17.625 -11.117 1 90.56 500 GLU A N 1
ATOM 3976 C CA . GLU A 1 500 ? 0.83 -17.562 -9.742 1 90.56 500 GLU A CA 1
ATOM 3977 C C . GLU A 1 500 ? 1.901 -18.625 -9.484 1 90.56 500 GLU A C 1
ATOM 3979 O O . GLU A 1 500 ? 2.904 -18.359 -8.82 1 90.56 500 GLU A O 1
ATOM 3984 N N . PHE A 1 501 ? 1.683 -19.781 -9.977 1 89.56 501 PHE A N 1
ATOM 3985 C CA . PHE A 1 501 ? 2.66 -20.859 -9.812 1 89.56 501 PHE A CA 1
ATOM 3986 C C . PHE A 1 501 ? 3.988 -20.469 -10.453 1 89.56 501 PHE A C 1
ATOM 3988 O O . PHE A 1 501 ? 5.051 -20.672 -9.859 1 89.56 501 PHE A O 1
ATOM 3995 N N . TRP A 1 502 ? 3.939 -19.938 -11.602 1 89.62 502 TRP A N 1
ATOM 3996 C CA . TRP A 1 502 ? 5.152 -19.672 -12.367 1 89.62 502 TRP A CA 1
ATOM 3997 C C . TRP A 1 502 ? 5.945 -18.531 -11.742 1 89.62 502 TRP A C 1
ATOM 3999 O O . TRP A 1 502 ? 7.18 -18.547 -11.75 1 89.62 502 TRP A O 1
ATOM 4009 N N . ILE A 1 503 ? 5.262 -17.578 -11.266 1 90.5 503 ILE A N 1
ATOM 4010 C CA . ILE A 1 503 ? 5.945 -16.469 -10.617 1 90.5 503 ILE A CA 1
ATOM 4011 C C . ILE A 1 503 ? 6.688 -16.969 -9.383 1 90.5 503 ILE A C 1
ATOM 4013 O O . ILE A 1 503 ? 7.84 -16.594 -9.148 1 90.5 503 ILE A O 1
ATOM 4017 N N . CYS A 1 504 ? 5.996 -17.781 -8.617 1 92.69 504 CYS A N 1
ATOM 4018 C CA . CYS A 1 504 ? 6.605 -18.328 -7.402 1 92.69 504 CYS A CA 1
ATOM 4019 C C . CYS A 1 504 ? 7.738 -19.281 -7.742 1 92.69 504 CYS A C 1
ATOM 4021 O O . CYS A 1 504 ? 8.773 -19.297 -7.074 1 92.69 504 CYS A O 1
ATOM 4023 N N . ALA A 1 505 ? 7.52 -20.094 -8.766 1 92.19 505 ALA A N 1
ATOM 4024 C CA . ALA A 1 505 ? 8.555 -21.016 -9.203 1 92.19 505 ALA A CA 1
ATOM 4025 C C . ALA A 1 505 ? 9.797 -20.281 -9.695 1 92.19 505 ALA A C 1
ATOM 4027 O O . ALA A 1 505 ? 10.922 -20.734 -9.508 1 92.19 505 ALA A O 1
ATOM 4028 N N . PHE A 1 506 ? 9.656 -19.188 -10.305 1 92.81 506 PHE A N 1
ATOM 4029 C CA . PHE A 1 506 ? 10.75 -18.344 -10.773 1 92.81 506 PHE A CA 1
ATOM 4030 C C . PHE A 1 506 ? 11.633 -17.906 -9.609 1 92.81 506 PHE A C 1
ATOM 4032 O O . PHE A 1 506 ? 12.859 -18 -9.688 1 92.81 506 PHE A O 1
ATOM 4039 N N . GLU A 1 507 ? 10.992 -17.391 -8.633 1 92.12 507 GLU A N 1
ATOM 4040 C CA . GLU A 1 507 ? 11.75 -16.969 -7.457 1 92.12 507 GLU A CA 1
ATOM 4041 C C . GLU A 1 507 ? 12.484 -18.141 -6.82 1 92.12 507 GLU A C 1
ATOM 4043 O O . GLU A 1 507 ? 13.609 -18 -6.34 1 92.12 507 GLU A O 1
ATOM 4048 N N . CYS A 1 508 ? 11.828 -19.281 -6.77 1 94.06 508 CYS A N 1
ATOM 4049 C CA . CYS A 1 508 ? 12.484 -20.484 -6.262 1 94.06 508 CYS A CA 1
ATOM 4050 C C . CYS A 1 508 ? 13.703 -20.844 -7.105 1 94.06 508 CYS A C 1
ATOM 4052 O O . CYS A 1 508 ? 14.742 -21.219 -6.57 1 94.06 508 CYS A O 1
ATOM 4054 N N . ALA A 1 509 ? 13.57 -20.703 -8.359 1 94.81 509 ALA A N 1
ATOM 4055 C CA . ALA A 1 509 ? 14.656 -21.031 -9.273 1 94.81 509 ALA A CA 1
ATOM 4056 C C . ALA A 1 509 ? 15.859 -20.125 -9.055 1 94.81 509 ALA A C 1
ATOM 4058 O O . ALA A 1 509 ? 17 -20.594 -8.977 1 94.81 509 ALA A O 1
ATOM 4059 N N . ILE A 1 510 ? 15.633 -18.859 -8.969 1 93.44 510 ILE A N 1
ATOM 4060 C CA . ILE A 1 510 ? 16.703 -17.891 -8.789 1 93.44 510 ILE A CA 1
ATOM 4061 C C . ILE A 1 510 ? 17.391 -18.125 -7.449 1 93.44 510 ILE A C 1
ATOM 4063 O O . ILE A 1 510 ? 18.625 -18.125 -7.367 1 93.44 510 ILE A O 1
ATOM 4067 N N . PHE A 1 511 ? 16.641 -18.281 -6.406 1 94.69 511 PHE A N 1
ATOM 4068 C CA . PHE A 1 511 ? 17.219 -18.516 -5.09 1 94.69 511 PHE A CA 1
ATOM 4069 C C . PHE A 1 511 ? 18.062 -19.781 -5.086 1 94.69 511 PHE A C 1
ATOM 4071 O O . PHE A 1 511 ? 19.156 -19.797 -4.527 1 94.69 511 PHE A O 1
ATOM 4078 N N . HIS A 1 512 ? 17.469 -20.828 -5.668 1 96 512 HIS A N 1
ATOM 4079 C CA . HIS A 1 512 ? 18.156 -22.109 -5.746 1 96 512 HIS A CA 1
ATOM 4080 C C . HIS A 1 512 ? 19.5 -21.969 -6.465 1 96 512 HIS A C 1
ATOM 4082 O O . HIS A 1 512 ? 20.516 -22.469 -5.98 1 96 512 HIS A O 1
ATOM 4088 N N . ALA A 1 513 ? 19.5 -21.328 -7.555 1 94.38 513 ALA A N 1
ATOM 4089 C CA . ALA A 1 513 ? 20.719 -21.125 -8.336 1 94.38 513 ALA A CA 1
ATOM 4090 C C . ALA A 1 513 ? 21.75 -20.312 -7.547 1 94.38 513 ALA A C 1
ATOM 4092 O O . ALA A 1 513 ? 22.938 -20.641 -7.543 1 94.38 513 ALA A O 1
ATOM 4093 N N . ARG A 1 514 ? 21.297 -19.312 -6.965 1 93 514 ARG A N 1
ATOM 4094 C CA . ARG A 1 514 ? 22.203 -18.453 -6.219 1 93 514 ARG A CA 1
ATOM 4095 C C . ARG A 1 514 ? 22.734 -19.141 -4.973 1 93 514 ARG A C 1
ATOM 4097 O O . ARG A 1 514 ? 23.859 -18.891 -4.547 1 93 514 ARG A O 1
ATOM 4104 N N . TRP A 1 515 ? 21.891 -19.938 -4.344 1 94.5 515 TRP A N 1
ATOM 4105 C CA . TRP A 1 515 ? 22.344 -20.75 -3.225 1 94.5 515 TRP A CA 1
ATOM 4106 C C . TRP A 1 515 ? 23.469 -21.688 -3.652 1 94.5 515 TRP A C 1
ATOM 4108 O O . TRP A 1 515 ? 24.453 -21.859 -2.932 1 94.5 515 TRP A O 1
ATOM 4118 N N . LEU A 1 516 ? 23.359 -22.312 -4.836 1 94 516 LEU A N 1
ATOM 4119 C CA . LEU A 1 516 ? 24.391 -23.172 -5.383 1 94 516 LEU A CA 1
ATOM 4120 C C . LEU A 1 516 ? 25.672 -22.391 -5.664 1 94 516 LEU A C 1
ATOM 4122 O O . LEU A 1 516 ? 26.781 -22.891 -5.438 1 94 516 LEU A O 1
ATOM 4126 N N . MET A 1 517 ? 25.516 -21.172 -6.125 1 91.44 517 MET A N 1
ATOM 4127 C CA . MET A 1 517 ? 26.672 -20.328 -6.383 1 91.44 517 MET A CA 1
ATOM 4128 C C . MET A 1 517 ? 27.422 -20 -5.086 1 91.44 517 MET A C 1
ATOM 4130 O O . MET A 1 517 ? 28.641 -19.969 -5.059 1 91.44 517 MET A O 1
ATOM 4134 N N . ARG A 1 518 ? 26.625 -19.797 -4.066 1 90.69 518 ARG A N 1
ATOM 4135 C CA . ARG A 1 518 ? 27.219 -19.516 -2.76 1 90.69 518 ARG A CA 1
ATOM 4136 C C . ARG A 1 518 ? 28 -20.719 -2.246 1 90.69 518 ARG A C 1
ATOM 4138 O O . ARG A 1 518 ? 29.062 -20.562 -1.642 1 90.69 518 ARG A O 1
ATOM 4145 N N . LEU A 1 519 ? 27.5 -21.859 -2.455 1 90.38 519 LEU A N 1
ATOM 4146 C CA . LEU A 1 519 ? 28.172 -23.078 -2.008 1 90.38 519 LEU A CA 1
ATOM 4147 C C . LEU A 1 519 ? 29.5 -23.281 -2.734 1 90.38 519 LEU A C 1
ATOM 4149 O O . LEU A 1 519 ? 30.438 -23.844 -2.174 1 90.38 519 LEU A O 1
ATOM 4153 N N . SER A 1 520 ? 29.562 -22.75 -3.928 1 87.5 520 SER A N 1
ATOM 4154 C CA . SER A 1 520 ? 30.781 -22.891 -4.719 1 87.5 520 SER A CA 1
ATOM 4155 C C . SER A 1 520 ? 31.828 -21.875 -4.281 1 87.5 520 SER A C 1
ATOM 4157 O O . SER A 1 520 ? 33.031 -22.156 -4.379 1 87.5 520 SER A O 1
ATOM 4159 N N . ASN A 1 521 ? 31.391 -20.656 -3.879 1 81.38 521 ASN A N 1
ATOM 4160 C CA . ASN A 1 521 ? 32.312 -19.578 -3.508 1 81.38 521 ASN A CA 1
ATOM 4161 C C . ASN A 1 521 ? 32.844 -19.781 -2.1 1 81.38 521 ASN A C 1
ATOM 4163 O O . ASN A 1 521 ? 33.75 -19.047 -1.677 1 81.38 521 ASN A O 1
ATOM 4167 N N . THR A 1 522 ? 32.312 -20.656 -1.344 1 73.75 522 THR A N 1
ATOM 4168 C CA . THR A 1 522 ? 32.75 -20.812 0.042 1 73.75 522 THR A CA 1
ATOM 4169 C C . THR A 1 522 ? 34.156 -21.391 0.109 1 73.75 522 THR A C 1
ATOM 4171 O O . THR A 1 522 ? 34.5 -22.281 -0.672 1 73.75 522 THR A O 1
ATOM 4174 N N . ALA A 1 523 ? 34.938 -20.625 0.907 1 64 523 ALA A N 1
ATOM 4175 C CA . ALA A 1 523 ? 36.344 -20.953 1.123 1 64 523 ALA A CA 1
ATOM 4176 C C . ALA A 1 523 ? 36.5 -22.422 1.477 1 64 523 ALA A C 1
ATOM 4178 O O . ALA A 1 523 ? 35.594 -23.031 2.057 1 64 523 ALA A O 1
ATOM 4179 N N . PRO A 1 524 ? 37.469 -23.016 0.904 1 59.97 524 PRO A N 1
ATOM 4180 C CA . PRO A 1 524 ? 37.75 -24.438 1.136 1 59.97 524 PRO A CA 1
ATOM 4181 C C . PRO A 1 524 ? 37.656 -24.812 2.611 1 59.97 524 PRO A C 1
ATOM 4183 O O . PRO A 1 524 ? 37.406 -25.984 2.936 1 59.97 524 PRO A O 1
ATOM 4186 N N . ASN A 1 525 ? 37.844 -23.781 3.492 1 59.75 525 ASN A N 1
ATOM 4187 C CA . ASN A 1 525 ? 37.844 -24.109 4.914 1 59.75 525 ASN A CA 1
ATOM 4188 C C . ASN A 1 525 ? 36.438 -24.297 5.461 1 59.75 525 ASN A C 1
ATOM 4190 O O . ASN A 1 525 ? 36.281 -24.781 6.582 1 59.75 525 ASN A O 1
ATOM 4194 N N . GLN A 1 526 ? 35.531 -23.812 4.727 1 69.31 526 GLN A N 1
ATOM 4195 C CA . GLN A 1 526 ? 34.156 -24 5.242 1 69.31 526 GLN A CA 1
ATOM 4196 C C . GLN A 1 526 ? 33.5 -25.203 4.598 1 69.31 526 GLN A C 1
ATOM 4198 O O . GLN A 1 526 ? 33.062 -25.125 3.447 1 69.31 526 GLN A O 1
ATOM 4203 N N . SER A 1 527 ? 33.656 -26.312 5.223 1 77.69 527 SER A N 1
ATOM 4204 C CA . SER A 1 527 ? 33.125 -27.594 4.742 1 77.69 527 SER A CA 1
ATOM 4205 C C . SER A 1 527 ? 31.609 -27.547 4.637 1 77.69 527 SER A C 1
ATOM 4207 O O . SER A 1 527 ? 30.938 -26.797 5.363 1 77.69 527 SER A O 1
ATOM 4209 N N . GLN A 1 528 ? 31.141 -28.188 3.59 1 84.19 528 GLN A N 1
ATOM 4210 C CA . GLN A 1 528 ? 29.703 -28.359 3.363 1 84.19 528 GLN A CA 1
ATOM 4211 C C . GLN A 1 528 ? 29.062 -29.172 4.484 1 84.19 528 GLN A C 1
ATOM 4213 O O . GLN A 1 528 ? 29.625 -30.156 4.961 1 84.19 528 GLN A O 1
ATOM 4218 N N . SER A 1 529 ? 28.016 -28.641 5.008 1 85.88 529 SER A N 1
ATOM 4219 C CA . SER A 1 529 ? 27.266 -29.391 6.012 1 85.88 529 SER A CA 1
ATOM 4220 C C . SER A 1 529 ? 26.609 -30.609 5.406 1 85.88 529 SER A C 1
ATOM 4222 O O . SER A 1 529 ? 26.5 -30.734 4.184 1 85.88 529 SER A O 1
ATOM 4224 N N . GLN A 1 530 ? 26.234 -31.562 6.184 1 88 530 GLN A N 1
ATOM 4225 C CA . GLN A 1 530 ? 25.562 -32.781 5.73 1 88 530 GLN A CA 1
ATOM 4226 C C . GLN A 1 530 ? 24.25 -32.438 5.016 1 88 530 GLN A C 1
ATOM 4228 O O . GLN A 1 530 ? 23.906 -33.094 4.016 1 88 530 GLN A O 1
ATOM 4233 N N . GLU A 1 531 ? 23.547 -31.516 5.5 1 88.5 531 GLU A N 1
ATOM 4234 C CA . GLU A 1 531 ? 22.297 -31.109 4.883 1 88.5 531 GLU A CA 1
ATOM 4235 C C . GLU A 1 531 ? 22.531 -30.516 3.496 1 88.5 531 GLU A C 1
ATOM 4237 O O . GLU A 1 531 ? 21.766 -30.781 2.562 1 88.5 531 GLU A O 1
ATOM 4242 N N . GLU A 1 532 ? 23.531 -29.766 3.438 1 92.5 532 GLU A N 1
ATOM 4243 C CA . GLU A 1 532 ? 23.859 -29.156 2.152 1 92.5 532 GLU A CA 1
ATOM 4244 C C . GLU A 1 532 ? 24.219 -30.203 1.115 1 92.5 532 GLU A C 1
ATOM 4246 O O . GLU A 1 532 ? 23.828 -30.109 -0.047 1 92.5 532 GLU A O 1
ATOM 4251 N N . THR A 1 533 ? 24.922 -31.188 1.582 1 90.12 533 THR A N 1
ATOM 4252 C CA . THR A 1 533 ? 25.328 -32.25 0.675 1 90.12 533 THR A CA 1
ATOM 4253 C C . THR A 1 533 ? 24.125 -33.031 0.194 1 90.12 533 THR A C 1
ATOM 4255 O O . THR A 1 533 ? 24.062 -33.438 -0.968 1 90.12 533 THR A O 1
ATOM 4258 N N . LYS A 1 534 ? 23.219 -33.25 1.041 1 89.25 534 LYS A N 1
ATOM 4259 C CA . LYS A 1 534 ? 22.016 -33.969 0.669 1 89.25 534 LYS A CA 1
ATOM 4260 C C . LYS A 1 534 ? 21.203 -33.188 -0.374 1 89.25 534 LYS A C 1
ATOM 4262 O O . LYS A 1 534 ? 20.734 -33.781 -1.35 1 89.25 534 LYS A O 1
ATOM 4267 N N . VAL A 1 535 ? 21 -31.953 -0.115 1 91.81 535 VAL A N 1
ATOM 4268 C CA . VAL A 1 535 ? 20.25 -31.125 -1.044 1 91.81 535 VAL A CA 1
ATOM 4269 C C . VAL A 1 535 ? 20.969 -31.062 -2.387 1 91.81 535 VAL A C 1
ATOM 4271 O O . VAL A 1 535 ? 20.344 -31.062 -3.443 1 91.81 535 VAL A O 1
ATOM 4274 N N . LEU A 1 536 ? 22.297 -31.062 -2.314 1 92.75 536 LEU A N 1
ATOM 4275 C CA . LEU A 1 536 ? 23.094 -31.031 -3.539 1 92.75 536 LEU A CA 1
ATOM 4276 C C . LEU A 1 536 ? 22.891 -32.312 -4.344 1 92.75 536 LEU A C 1
ATOM 4278 O O . LEU A 1 536 ? 22.766 -32.25 -5.57 1 92.75 536 LEU A O 1
ATOM 4282 N N . CYS A 1 537 ? 22.859 -33.375 -3.658 1 90.69 537 CYS A N 1
ATOM 4283 C CA . CYS A 1 537 ? 22.656 -34.656 -4.32 1 90.69 537 CYS A CA 1
ATOM 4284 C C . CYS A 1 537 ? 21.281 -34.75 -4.949 1 90.69 537 CYS A C 1
ATOM 4286 O O . CYS A 1 537 ? 21.141 -35.188 -6.09 1 90.69 537 CYS A O 1
ATOM 4288 N N . GLU A 1 538 ? 20.297 -34.312 -4.195 1 88.44 538 GLU A N 1
ATOM 4289 C CA . GLU A 1 538 ? 18.922 -34.312 -4.715 1 88.44 538 GLU A CA 1
ATOM 4290 C C . GLU A 1 538 ? 18.797 -33.375 -5.914 1 88.44 538 GLU A C 1
ATOM 4292 O O . GLU A 1 538 ? 18.094 -33.688 -6.875 1 88.44 538 GLU A O 1
ATOM 4297 N N . THR A 1 539 ? 19.422 -32.25 -5.828 1 93.19 539 THR A N 1
ATOM 4298 C CA . THR A 1 539 ? 19.375 -31.297 -6.922 1 93.19 539 THR A CA 1
ATOM 4299 C C . THR A 1 539 ? 20.016 -31.875 -8.188 1 93.19 539 THR A C 1
ATOM 4301 O O . THR A 1 539 ? 19.484 -31.703 -9.281 1 93.19 539 THR A O 1
ATOM 4304 N N . ARG A 1 540 ? 21.094 -32.594 -8.023 1 92.31 540 ARG A N 1
ATOM 4305 C CA . ARG A 1 540 ? 21.766 -33.188 -9.164 1 92.31 540 ARG A CA 1
ATOM 4306 C C . ARG A 1 540 ? 20.859 -34.219 -9.844 1 92.31 540 ARG A C 1
ATOM 4308 O O . ARG A 1 540 ? 20.797 -34.312 -11.07 1 92.31 540 ARG A O 1
ATOM 4315 N N . ALA A 1 541 ? 20.172 -34.906 -9.023 1 88.81 541 ALA A N 1
ATOM 4316 C CA . ALA A 1 541 ? 19.281 -35.938 -9.547 1 88.81 541 ALA A CA 1
ATOM 4317 C C . ALA A 1 541 ? 18.109 -35.312 -10.32 1 88.81 541 ALA A C 1
ATOM 4319 O O . ALA A 1 541 ? 17.766 -35.781 -11.398 1 88.81 541 ALA A O 1
ATOM 4320 N N . VAL A 1 542 ? 17.547 -34.344 -9.742 1 89.31 542 VAL A N 1
ATOM 4321 C CA . VAL A 1 542 ? 16.375 -33.719 -10.344 1 89.31 542 VAL A CA 1
ATOM 4322 C C . VAL A 1 542 ? 16.781 -33 -11.617 1 89.31 542 VAL A C 1
ATOM 4324 O O . VAL A 1 542 ? 16.047 -33 -12.609 1 89.31 542 VAL A O 1
ATOM 4327 N N . VAL A 1 543 ? 17.922 -32.344 -11.617 1 90.62 543 VAL A N 1
ATOM 4328 C CA . VAL A 1 543 ? 18.391 -31.609 -12.781 1 90.62 543 VAL A CA 1
ATOM 4329 C C . VAL A 1 543 ? 18.703 -32.594 -13.914 1 90.62 543 VAL A C 1
ATOM 4331 O O . VAL A 1 543 ? 18.422 -32.281 -15.078 1 90.62 543 VAL A O 1
ATOM 4334 N N . ALA A 1 544 ? 19.281 -33.688 -13.547 1 86.38 544 ALA A N 1
ATOM 4335 C CA . ALA A 1 544 ? 19.547 -34.688 -14.555 1 86.38 544 ALA A CA 1
ATOM 4336 C C . ALA A 1 544 ? 18.266 -35.188 -15.211 1 86.38 544 ALA A C 1
ATOM 4338 O O . ALA A 1 544 ? 18.219 -35.375 -16.438 1 86.38 544 ALA A O 1
ATOM 4339 N N . GLU A 1 545 ? 17.281 -35.375 -14.406 1 83.88 545 GLU A N 1
ATOM 4340 C CA . GLU A 1 545 ? 15.977 -35.75 -14.93 1 83.88 545 GLU A CA 1
ATOM 4341 C C . GLU A 1 545 ? 15.406 -34.656 -15.836 1 83.88 545 GLU A C 1
ATOM 4343 O O . GLU A 1 545 ? 14.781 -34.938 -16.844 1 83.88 545 GLU A O 1
ATOM 4348 N N . GLY A 1 546 ? 15.57 -33.5 -15.391 1 83.81 546 GLY A N 1
ATOM 4349 C CA . GLY A 1 546 ? 15.086 -32.375 -16.188 1 83.81 546 GLY A CA 1
ATOM 4350 C C . GLY A 1 546 ? 15.781 -32.25 -17.531 1 83.81 546 GLY A C 1
ATOM 4351 O O . GLY A 1 546 ? 15.125 -32 -18.547 1 83.81 546 GLY A O 1
ATOM 4352 N N . LEU A 1 547 ? 17.047 -32.469 -17.562 1 83.69 547 LEU A N 1
ATOM 4353 C CA . LEU A 1 547 ? 17.812 -32.406 -18.797 1 83.69 547 LEU A CA 1
ATOM 4354 C C . LEU A 1 547 ? 17.391 -33.5 -19.766 1 83.69 547 LEU A C 1
ATOM 4356 O O . LEU A 1 547 ? 17.281 -33.281 -20.969 1 83.69 547 LEU A O 1
ATOM 4360 N N . ALA A 1 548 ? 17.156 -34.594 -19.203 1 80.19 548 ALA A N 1
ATOM 4361 C CA . ALA A 1 548 ? 16.719 -35.719 -20.016 1 80.19 548 ALA A CA 1
ATOM 4362 C C . ALA A 1 548 ? 15.328 -35.5 -20.594 1 80.19 548 ALA A C 1
ATOM 4364 O O . ALA A 1 548 ? 15.078 -35.781 -21.766 1 80.19 548 ALA A O 1
ATOM 4365 N N . SER A 1 549 ? 14.523 -34.969 -19.797 1 78.44 549 SER A N 1
ATOM 4366 C CA . SER A 1 549 ? 13.141 -34.75 -20.219 1 78.44 549 SER A CA 1
ATOM 4367 C C . SER A 1 549 ? 13.055 -33.656 -21.281 1 78.44 549 SER A C 1
ATOM 4369 O O . SER A 1 549 ? 12.195 -33.719 -22.172 1 78.44 549 SER A O 1
ATOM 4371 N N . LEU A 1 550 ? 13.844 -32.625 -21.219 1 79.62 550 LEU A N 1
ATOM 4372 C CA . LEU A 1 550 ? 13.789 -31.5 -22.125 1 79.62 550 LEU A CA 1
ATOM 4373 C C . LEU A 1 550 ? 14.695 -31.719 -23.344 1 79.62 550 LEU A C 1
ATOM 4375 O O . LEU A 1 550 ? 14.719 -30.906 -24.266 1 79.62 550 LEU A O 1
ATOM 4379 N N . GLU A 1 551 ? 15.391 -32.844 -23.453 1 76.12 551 GLU A N 1
ATOM 4380 C CA . GLU A 1 551 ? 16.312 -33.188 -24.531 1 76.12 551 GLU A CA 1
ATOM 4381 C C . GLU A 1 551 ? 17.328 -32.062 -24.766 1 76.12 551 GLU A C 1
ATOM 4383 O O . GLU A 1 551 ? 17.562 -31.656 -25.906 1 76.12 551 GLU A O 1
ATOM 4388 N N . LEU A 1 552 ? 17.625 -31.422 -23.75 1 75.88 552 LEU A N 1
ATOM 4389 C CA . LEU A 1 552 ? 18.641 -30.391 -23.844 1 75.88 552 LEU A CA 1
ATOM 4390 C C . LEU A 1 552 ? 20.031 -31 -23.969 1 75.88 552 LEU A C 1
ATOM 4392 O O . LEU A 1 552 ? 20.328 -31.984 -23.312 1 75.88 552 LEU A O 1
ATOM 4396 N N . LYS A 1 553 ? 20.797 -30.75 -25.328 1 61 553 LYS A N 1
ATOM 4397 C CA . LYS A 1 553 ? 22.141 -31.297 -25.531 1 61 553 LYS A CA 1
ATOM 4398 C C . LYS A 1 553 ? 23.078 -30.875 -24.391 1 61 553 LYS A C 1
ATOM 4400 O O . LYS A 1 553 ? 23.062 -29.734 -23.953 1 61 553 LYS A O 1
ATOM 4405 N N . GLU A 1 554 ? 23.547 -31.797 -23.688 1 56.53 554 GLU A N 1
ATOM 4406 C CA . GLU A 1 554 ? 24.578 -31.531 -22.688 1 56.53 554 GLU A CA 1
ATOM 4407 C C . GLU A 1 554 ? 25.75 -30.781 -23.281 1 56.53 554 GLU A C 1
ATOM 4409 O O . GLU A 1 554 ? 26.469 -31.328 -24.141 1 56.53 554 GLU A O 1
ATOM 4414 N N . ASP A 1 555 ? 25.672 -29.672 -23.812 1 52.69 555 ASP A N 1
ATOM 4415 C CA . ASP A 1 555 ? 26.922 -29.078 -24.281 1 52.69 555 ASP A CA 1
ATOM 4416 C C . ASP A 1 555 ? 28.094 -29.5 -23.391 1 52.69 555 ASP A C 1
ATOM 4418 O O . ASP A 1 555 ? 27.906 -29.906 -22.25 1 52.69 555 ASP A O 1
ATOM 4422 N N . SER A 1 556 ? 29.547 -29.453 -24.031 1 46.59 556 SER A N 1
ATOM 4423 C CA . SER A 1 556 ? 30.875 -29.625 -23.438 1 46.59 556 SER A CA 1
ATOM 4424 C C . SER A 1 556 ? 30.922 -29.078 -22.016 1 46.59 556 SER A C 1
ATOM 4426 O O . SER A 1 556 ? 31.953 -29.172 -21.344 1 46.59 556 SER A O 1
ATOM 4428 N N . LEU A 1 557 ? 30.359 -28.062 -21.781 1 46.09 557 LEU A N 1
ATOM 4429 C CA . LEU A 1 557 ? 30.688 -27.312 -20.578 1 46.09 557 LEU A CA 1
ATOM 4430 C C . LEU A 1 557 ? 30.531 -28.172 -19.344 1 46.09 557 LEU A C 1
ATOM 4432 O O . LEU A 1 557 ? 31.375 -28.141 -18.438 1 46.09 557 LEU A O 1
ATOM 4436 N N . THR A 1 558 ? 29.297 -28.5 -18.594 1 49.03 558 THR A N 1
ATOM 4437 C CA . THR A 1 558 ? 29.312 -28.516 -17.141 1 49.03 558 THR A CA 1
ATOM 4438 C C . THR A 1 558 ? 29.391 -29.938 -16.609 1 49.03 558 THR A C 1
ATOM 4440 O O . THR A 1 558 ? 28.469 -30.734 -16.812 1 49.03 558 THR A O 1
ATOM 4443 N N . SER A 1 559 ? 30.344 -30.453 -16.656 1 54.94 559 SER A N 1
ATOM 4444 C CA . SER A 1 559 ? 30.578 -31.469 -15.641 1 54.94 559 SER A CA 1
ATOM 4445 C C . SER A 1 559 ? 29.891 -31.109 -14.328 1 54.94 559 SER A C 1
ATOM 4447 O O . SER A 1 559 ? 30.016 -29.984 -13.844 1 54.94 559 SER A O 1
ATOM 4449 N N . GLN A 1 560 ? 28.531 -31.406 -14.094 1 61.84 560 GLN A N 1
ATOM 4450 C CA . GLN A 1 560 ? 27.719 -31.188 -12.898 1 61.84 560 GLN A CA 1
ATOM 4451 C C . GLN A 1 560 ? 28.516 -31.484 -11.633 1 61.84 560 GLN A C 1
ATOM 4453 O O . GLN A 1 560 ? 27.953 -31.891 -10.617 1 61.84 560 GLN A O 1
ATOM 4458 N N . GLU A 1 561 ? 29.797 -31.281 -11.836 1 73.06 561 GLU A N 1
ATOM 4459 C CA . GLU A 1 561 ? 30.625 -31.703 -10.703 1 73.06 561 GLU A CA 1
ATOM 4460 C C . GLU A 1 561 ? 30.703 -30.609 -9.641 1 73.06 561 GLU A C 1
ATOM 4462 O O . GLU A 1 561 ? 30.609 -30.891 -8.445 1 73.06 561 GLU A O 1
ATOM 4467 N N . THR A 1 562 ? 30.719 -29.422 -10.133 1 85.56 562 THR A N 1
ATOM 4468 C CA . THR A 1 562 ? 30.812 -28.344 -9.156 1 85.56 562 THR A CA 1
ATOM 4469 C C . THR A 1 562 ? 29.469 -27.672 -8.953 1 85.56 562 THR A C 1
ATOM 4471 O O . THR A 1 562 ? 28.625 -27.656 -9.859 1 85.56 562 THR A O 1
ATOM 4474 N N . PRO A 1 563 ? 29.266 -27.25 -7.789 1 90.62 563 PRO A N 1
ATOM 4475 C CA . PRO A 1 563 ? 28.016 -26.562 -7.516 1 90.62 563 PRO A CA 1
ATOM 4476 C C . PRO A 1 563 ? 27.766 -25.375 -8.453 1 90.62 563 PRO A C 1
ATOM 4478 O O . PRO A 1 563 ? 26.609 -25.062 -8.773 1 90.62 563 PRO A O 1
ATOM 4481 N N . LEU A 1 564 ? 28.734 -24.75 -8.922 1 89.75 564 LEU A N 1
ATOM 4482 C CA . LEU A 1 564 ? 28.578 -23.625 -9.852 1 89.75 564 LEU A CA 1
ATOM 4483 C C . LEU A 1 564 ? 28.062 -24.125 -11.195 1 89.75 564 LEU A C 1
ATOM 4485 O O . LEU A 1 564 ? 27.172 -23.5 -11.789 1 89.75 564 LEU A O 1
ATOM 4489 N N . GLU A 1 565 ? 28.641 -25.156 -11.664 1 88.88 565 GLU A N 1
ATOM 4490 C CA . GLU A 1 565 ? 28.188 -25.719 -12.93 1 88.88 565 GLU A CA 1
ATOM 4491 C C . GLU A 1 565 ? 26.734 -26.203 -12.82 1 88.88 565 GLU A C 1
ATOM 4493 O O . GLU A 1 565 ? 25.953 -26.062 -13.758 1 88.88 565 GLU A O 1
ATOM 4498 N N . LEU A 1 566 ? 26.484 -26.844 -11.68 1 92.12 566 LEU A N 1
ATOM 4499 C CA . LEU A 1 566 ? 25.125 -27.281 -11.438 1 92.12 566 LEU A CA 1
ATOM 4500 C C . LEU A 1 566 ? 24.156 -26.109 -11.453 1 92.12 566 LEU A C 1
ATOM 4502 O O . LEU A 1 566 ? 23.016 -26.234 -11.922 1 92.12 566 LEU A O 1
ATOM 4506 N N . SER A 1 567 ? 24.578 -24.953 -10.883 1 93.56 567 SER A N 1
ATOM 4507 C CA . SER A 1 567 ? 23.75 -23.766 -10.875 1 93.56 567 SER A CA 1
ATOM 4508 C C . SER A 1 567 ? 23.438 -23.297 -12.289 1 93.56 567 SER A C 1
ATOM 4510 O O . SER A 1 567 ? 22.297 -22.906 -12.586 1 93.56 567 SER A O 1
ATOM 4512 N N . LEU A 1 568 ? 24.359 -23.359 -13.156 1 91.56 568 LEU A N 1
ATOM 4513 C CA . LEU A 1 568 ? 24.172 -22.906 -14.531 1 91.56 568 LEU A CA 1
ATOM 4514 C C . LEU A 1 568 ? 23.25 -23.844 -15.289 1 91.56 568 LEU A C 1
ATOM 4516 O O . LEU A 1 568 ? 22.391 -23.406 -16.062 1 91.56 568 LEU A O 1
ATOM 4520 N N . VAL A 1 569 ? 23.438 -25.125 -15.055 1 92.12 569 VAL A N 1
ATOM 4521 C CA . VAL A 1 569 ? 22.562 -26.094 -15.703 1 92.12 569 VAL A CA 1
ATOM 4522 C C . VAL A 1 569 ? 21.141 -25.953 -15.18 1 92.12 569 VAL A C 1
ATOM 4524 O O . VAL A 1 569 ? 20.172 -26.078 -15.945 1 92.12 569 VAL A O 1
ATOM 4527 N N . LEU A 1 570 ? 21.078 -25.766 -13.898 1 93.75 570 LEU A N 1
ATOM 4528 C CA . LEU A 1 570 ? 19.766 -25.547 -13.289 1 93.75 570 LEU A CA 1
ATOM 4529 C C . LEU A 1 570 ? 19.062 -24.344 -13.93 1 93.75 570 LEU A C 1
ATOM 4531 O O . LEU A 1 570 ? 17.875 -24.422 -14.25 1 93.75 570 LEU A O 1
ATOM 4535 N N . LEU A 1 571 ? 19.75 -23.203 -14.109 1 93.5 571 LEU A N 1
ATOM 4536 C CA . LEU A 1 571 ? 19.188 -22.016 -14.727 1 93.5 571 LEU A CA 1
ATOM 4537 C C . LEU A 1 571 ? 18.766 -22.297 -16.172 1 93.5 571 LEU A C 1
ATOM 4539 O O . LEU A 1 571 ? 17.75 -21.797 -16.641 1 93.5 571 LEU A O 1
ATOM 4543 N N . ARG A 1 572 ? 19.484 -23.078 -16.812 1 90.81 572 ARG A N 1
ATOM 4544 C CA . ARG A 1 572 ? 19.156 -23.422 -18.188 1 90.81 572 ARG A CA 1
ATOM 4545 C C . ARG A 1 572 ? 17.875 -24.25 -18.25 1 90.81 572 ARG A C 1
ATOM 4547 O O . ARG A 1 572 ? 17.062 -24.062 -19.156 1 90.81 572 ARG A O 1
ATOM 4554 N N . VAL A 1 573 ? 17.797 -25.203 -17.359 1 90.5 573 VAL A N 1
ATOM 4555 C CA . VAL A 1 573 ? 16.594 -26.031 -17.297 1 90.5 573 VAL A CA 1
ATOM 4556 C C . VAL A 1 573 ? 15.375 -25.156 -17.047 1 90.5 573 VAL A C 1
ATOM 4558 O O . VAL A 1 573 ? 14.375 -25.266 -17.766 1 90.5 573 VAL A O 1
ATOM 4561 N N . TRP A 1 574 ? 15.445 -24.297 -16.078 1 92.38 574 TRP A N 1
ATOM 4562 C CA . TRP A 1 574 ? 14.312 -23.438 -15.75 1 92.38 574 TRP A CA 1
ATOM 4563 C C . TRP A 1 574 ? 14.016 -22.469 -16.891 1 92.38 574 TRP A C 1
ATOM 4565 O O . TRP A 1 574 ? 12.852 -22.188 -17.188 1 92.38 574 TRP A O 1
ATOM 4575 N N . ALA A 1 575 ? 15.031 -21.891 -17.516 1 90.81 575 ALA A N 1
ATOM 4576 C CA . ALA A 1 575 ? 14.836 -20.984 -18.656 1 90.81 575 ALA A CA 1
ATOM 4577 C C . ALA A 1 575 ? 14.094 -21.688 -19.781 1 90.81 575 ALA A C 1
ATOM 4579 O O . ALA A 1 575 ? 13.227 -21.094 -20.438 1 90.81 575 ALA A O 1
ATOM 4580 N N . SER A 1 576 ? 14.422 -22.906 -19.969 1 87.38 576 SER A N 1
ATOM 4581 C CA . SER A 1 576 ? 13.773 -23.688 -21.031 1 87.38 576 SER A CA 1
ATOM 4582 C C . SER A 1 576 ? 12.312 -23.969 -20.672 1 87.38 576 SER A C 1
ATOM 4584 O O . SER A 1 576 ? 11.445 -23.953 -21.562 1 87.38 576 SER A O 1
ATOM 4586 N N . ILE A 1 577 ? 12.047 -24.312 -19.422 1 85.94 577 ILE A N 1
ATOM 4587 C CA . ILE A 1 577 ? 10.688 -24.578 -18.984 1 85.94 577 ILE A CA 1
ATOM 4588 C C . ILE A 1 577 ? 9.828 -23.328 -19.156 1 85.94 577 ILE A C 1
ATOM 4590 O O . ILE A 1 577 ? 8.703 -23.406 -19.656 1 85.94 577 ILE A O 1
ATOM 4594 N N . LEU A 1 578 ? 10.32 -22.141 -18.766 1 86.44 578 LEU A N 1
ATOM 4595 C CA . LEU A 1 578 ? 9.539 -20.906 -18.734 1 86.44 578 LEU A CA 1
ATOM 4596 C C . LEU A 1 578 ? 9.445 -20.312 -20.141 1 86.44 578 LEU A C 1
ATOM 4598 O O . LEU A 1 578 ? 8.438 -19.672 -20.469 1 86.44 578 LEU A O 1
ATOM 4602 N N . SER A 1 579 ? 10.453 -20.438 -20.906 1 79.88 579 SER A N 1
ATOM 4603 C CA . SER A 1 579 ? 10.422 -19.859 -22.25 1 79.88 579 SER A CA 1
ATOM 4604 C C . SER A 1 579 ? 9.5 -20.656 -23.172 1 79.88 579 SER A C 1
ATOM 4606 O O . SER A 1 579 ? 8.93 -20.109 -24.109 1 79.88 579 SER A O 1
ATOM 4608 N N . ASN A 1 580 ? 9.492 -21.906 -22.922 1 70.06 580 ASN A N 1
ATOM 4609 C CA . ASN A 1 580 ? 8.625 -22.75 -23.75 1 70.06 580 ASN A CA 1
ATOM 4610 C C . ASN A 1 580 ? 7.156 -22.578 -23.391 1 70.06 580 ASN A C 1
ATOM 4612 O O . ASN A 1 580 ? 6.273 -23.047 -24.109 1 70.06 580 ASN A O 1
ATOM 4616 N N . ASN A 1 581 ? 7.039 -21.891 -22.234 1 62.19 581 ASN A N 1
ATOM 4617 C CA . ASN A 1 581 ? 5.664 -21.641 -21.812 1 62.19 581 ASN A CA 1
ATOM 4618 C C . ASN A 1 581 ? 5.094 -20.391 -22.484 1 62.19 581 ASN A C 1
ATOM 4620 O O . ASN A 1 581 ? 5.383 -19.266 -22.062 1 62.19 581 ASN A O 1
ATOM 4624 N N . ALA A 1 582 ? 4.539 -20.578 -23.688 1 58.69 582 ALA A N 1
ATOM 4625 C CA . ALA A 1 582 ? 4.074 -19.531 -24.594 1 58.69 582 ALA A CA 1
ATOM 4626 C C . ALA A 1 582 ? 2.82 -18.859 -24.047 1 58.69 582 ALA A C 1
ATOM 4628 O O . ALA A 1 582 ? 2.357 -17.859 -24.594 1 58.69 582 ALA A O 1
ATOM 4629 N N . GLN A 1 583 ? 2.391 -19.328 -22.922 1 66.56 583 GLN A N 1
ATOM 4630 C CA . GLN A 1 583 ? 0.982 -19 -22.719 1 66.56 583 GLN A CA 1
ATOM 4631 C C . GLN A 1 583 ? 0.818 -17.578 -22.172 1 66.56 583 GLN A C 1
ATOM 4633 O O . GLN A 1 583 ? -0.039 -16.828 -22.625 1 66.56 583 GLN A O 1
ATOM 4638 N N . LEU A 1 584 ? 1.671 -17.219 -21.359 1 77.38 584 LEU A N 1
ATOM 4639 C CA . LEU A 1 584 ? 1.435 -15.945 -20.688 1 77.38 584 LEU A CA 1
ATOM 4640 C C . LEU A 1 584 ? 2.629 -15.008 -20.859 1 77.38 584 LEU A C 1
ATOM 4642 O O . LEU A 1 584 ? 3.768 -15.398 -20.594 1 77.38 584 LEU A O 1
ATOM 4646 N N . PRO A 1 585 ? 2.359 -13.859 -21.422 1 79.69 585 PRO A N 1
ATOM 4647 C CA . PRO A 1 585 ? 3.447 -12.914 -21.688 1 79.69 585 PRO A CA 1
ATOM 4648 C C . PRO A 1 585 ? 4.363 -12.711 -20.484 1 79.69 585 PRO A C 1
ATOM 4650 O O . PRO A 1 585 ? 5.582 -12.602 -20.641 1 79.69 585 PRO A O 1
ATOM 4653 N N . LEU A 1 586 ? 3.85 -12.656 -19.359 1 82.94 586 LEU A N 1
ATOM 4654 C CA . LEU A 1 586 ? 4.656 -12.484 -18.156 1 82.94 586 LEU A CA 1
ATOM 4655 C C . LEU A 1 586 ? 5.602 -13.664 -17.969 1 82.94 586 LEU A C 1
ATOM 4657 O O . LEU A 1 586 ? 6.758 -13.484 -17.578 1 82.94 586 LEU A O 1
ATOM 4661 N N . VAL A 1 587 ? 5.102 -14.867 -18.219 1 85.12 587 VAL A N 1
ATOM 4662 C CA . VAL A 1 587 ? 5.906 -16.078 -18.016 1 85.12 587 VAL A CA 1
ATOM 4663 C C . VAL A 1 587 ? 7.039 -16.109 -19.047 1 85.12 587 VAL A C 1
ATOM 4665 O O . VAL A 1 587 ? 8.148 -16.547 -18.734 1 85.12 587 VAL A O 1
ATOM 4668 N N . GLN A 1 588 ? 6.742 -15.617 -20.156 1 84.69 588 GLN A N 1
ATOM 4669 C CA . GLN A 1 588 ? 7.785 -15.539 -21.172 1 84.69 588 GLN A CA 1
ATOM 4670 C C . GLN A 1 588 ? 8.883 -14.562 -20.75 1 84.69 588 GLN A C 1
ATOM 4672 O O . GLN A 1 588 ? 10.062 -14.805 -21 1 84.69 588 GLN A O 1
ATOM 4677 N N . MET A 1 589 ? 8.461 -13.523 -20.25 1 85.38 589 MET A N 1
ATOM 4678 C CA . MET A 1 589 ? 9.43 -12.531 -19.781 1 85.38 589 MET A CA 1
ATOM 4679 C C . MET A 1 589 ? 10.312 -13.117 -18.688 1 85.38 589 MET A C 1
ATOM 4681 O O . MET A 1 589 ? 11.516 -12.836 -18.625 1 85.38 589 MET A O 1
ATOM 4685 N N . LEU A 1 590 ? 9.734 -13.953 -17.828 1 89.19 590 LEU A N 1
ATOM 4686 C CA . LEU A 1 590 ? 10.508 -14.609 -16.781 1 89.19 590 LEU A CA 1
ATOM 4687 C C . LEU A 1 590 ? 11.562 -15.531 -17.375 1 89.19 590 LEU A C 1
ATOM 4689 O O . LEU A 1 590 ? 12.703 -15.562 -16.906 1 89.19 590 LEU A O 1
ATOM 4693 N N . GLY A 1 591 ? 11.148 -16.266 -18.391 1 89.62 591 GLY A N 1
ATOM 4694 C CA . GLY A 1 591 ? 12.094 -17.141 -19.062 1 89.62 591 GLY A CA 1
ATOM 4695 C C . GLY A 1 591 ? 13.227 -16.391 -19.734 1 89.62 591 GLY A C 1
ATOM 4696 O O . GLY A 1 591 ? 14.383 -16.797 -19.641 1 89.62 591 GLY A O 1
ATOM 4697 N N . GLU A 1 592 ? 12.883 -15.328 -20.312 1 88.81 592 GLU A N 1
ATOM 4698 C CA . GLU A 1 592 ? 13.891 -14.492 -20.953 1 88.81 592 GLU A CA 1
ATOM 4699 C C . GLU A 1 592 ? 14.859 -13.898 -19.938 1 88.81 592 GLU A C 1
ATOM 4701 O O . GLU A 1 592 ? 16.047 -13.727 -20.234 1 88.81 592 GLU A O 1
ATOM 4706 N N . SER A 1 593 ? 14.336 -13.555 -18.859 1 89.56 593 SER A N 1
ATOM 4707 C CA . SER A 1 593 ? 15.18 -13 -17.797 1 89.56 593 SER A CA 1
ATOM 4708 C C . SER A 1 593 ? 16.203 -14.023 -17.312 1 89.56 593 SER A C 1
ATOM 4710 O O . SER A 1 593 ? 17.359 -13.688 -17.047 1 89.56 593 SER A O 1
ATOM 4712 N N . LEU A 1 594 ? 15.766 -15.25 -17.203 1 91.75 594 LEU A N 1
ATOM 4713 C CA . LEU A 1 594 ? 16.672 -16.312 -16.766 1 91.75 594 LEU A CA 1
ATOM 4714 C C . LEU A 1 594 ? 17.734 -16.594 -17.828 1 91.75 594 LEU A C 1
ATOM 4716 O O . LEU A 1 594 ? 18.906 -16.828 -17.5 1 91.75 594 LEU A O 1
ATOM 4720 N N . LEU A 1 595 ? 17.344 -16.5 -19.031 1 90.75 595 LEU A N 1
ATOM 4721 C CA . LEU A 1 595 ? 18.281 -16.734 -20.125 1 90.75 595 LEU A CA 1
ATOM 4722 C C . LEU A 1 595 ? 19.328 -15.617 -20.188 1 90.75 595 LEU A C 1
ATOM 4724 O O . LEU A 1 595 ? 20.516 -15.883 -20.406 1 90.75 595 LEU A O 1
ATOM 4728 N N . SER A 1 596 ? 18.828 -14.445 -20.031 1 90 596 SER A N 1
ATOM 4729 C CA . SER A 1 596 ? 19.734 -13.312 -20.016 1 90 596 SER A CA 1
ATOM 4730 C C . SER A 1 596 ? 20.719 -13.391 -18.859 1 90 596 SER A C 1
ATOM 4732 O O . SER A 1 596 ? 21.891 -13.078 -19 1 90 596 SER A O 1
ATOM 4734 N N . TYR A 1 597 ? 20.25 -13.773 -17.75 1 90.12 597 TYR A N 1
ATOM 4735 C CA . TYR A 1 597 ? 21.078 -13.93 -16.562 1 90.12 597 TYR A CA 1
ATOM 4736 C C . TYR A 1 597 ? 22.125 -15.023 -16.781 1 90.12 597 TYR A C 1
ATOM 4738 O O . TYR A 1 597 ? 23.281 -14.875 -16.391 1 90.12 597 TYR A O 1
ATOM 4746 N N . LEU A 1 598 ? 21.719 -16.109 -17.391 1 91.12 598 LEU A N 1
ATOM 4747 C CA . LEU A 1 598 ? 22.609 -17.219 -17.703 1 91.12 598 LEU A CA 1
ATOM 4748 C C . LEU A 1 598 ? 23.719 -16.781 -18.656 1 91.12 598 LEU A C 1
ATOM 4750 O O . LEU A 1 598 ? 24.891 -17.109 -18.453 1 91.12 598 LEU A O 1
ATOM 4754 N N . HIS A 1 599 ? 23.359 -16 -19.547 1 87.75 599 HIS A N 1
ATOM 4755 C CA . HIS A 1 599 ? 24.328 -15.523 -20.531 1 87.75 599 HIS A CA 1
ATOM 4756 C C . HIS A 1 599 ? 25.328 -14.578 -19.891 1 87.75 599 HIS A C 1
ATOM 4758 O O . HIS A 1 599 ? 26.516 -14.609 -20.234 1 87.75 599 HIS A O 1
ATOM 4764 N N . GLU A 1 600 ? 24.844 -13.75 -19.094 1 85.94 600 GLU A N 1
ATOM 4765 C CA . GLU A 1 600 ? 25.719 -12.797 -18.422 1 85.94 600 GLU A CA 1
ATOM 4766 C C . GLU A 1 600 ? 26.734 -13.516 -17.531 1 85.94 600 GLU A C 1
ATOM 4768 O O . GLU A 1 600 ? 27.891 -13.102 -17.438 1 85.94 600 GLU A O 1
ATOM 4773 N N . PHE A 1 601 ? 26.359 -14.508 -16.906 1 82 601 PHE A N 1
ATOM 4774 C CA . PHE A 1 601 ? 27.234 -15.25 -16.016 1 82 601 PHE A CA 1
ATOM 4775 C C . PHE A 1 601 ? 28.266 -16.047 -16.812 1 82 601 PHE A C 1
ATOM 4777 O O . PHE A 1 601 ? 29.422 -16.172 -16.406 1 82 601 PHE A O 1
ATOM 4784 N N . GLN A 1 602 ? 27.797 -16.641 -17.859 1 80.44 602 GLN A N 1
ATOM 4785 C CA . GLN A 1 602 ? 28.703 -17.438 -18.688 1 80.44 602 GLN A CA 1
ATOM 4786 C C . GLN A 1 602 ? 29.781 -16.547 -19.312 1 80.44 602 GLN A C 1
ATOM 4788 O O . GLN A 1 602 ? 30.938 -16.984 -19.453 1 80.44 602 GLN A O 1
ATOM 4793 N N . THR A 1 603 ? 29.344 -15.359 -19.531 1 76.81 603 THR A N 1
ATOM 4794 C CA . THR A 1 603 ? 30.328 -14.422 -20.078 1 76.81 603 THR A CA 1
ATOM 4795 C C . THR A 1 603 ? 31.312 -13.977 -19.016 1 76.81 603 THR A C 1
ATOM 4797 O O . THR A 1 603 ? 32.5 -13.758 -19.297 1 76.81 603 THR A O 1
ATOM 4800 N N . SER A 1 604 ? 30.891 -13.836 -17.797 1 72 604 SER A N 1
ATOM 4801 C CA . SER A 1 604 ? 31.766 -13.406 -16.719 1 72 604 SER A CA 1
ATOM 4802 C C . SER A 1 604 ? 32.75 -14.508 -16.297 1 72 604 SER A C 1
ATOM 4804 O O . SER A 1 604 ? 33.844 -14.227 -15.867 1 72 604 SER A O 1
ATOM 4806 N N . VAL A 1 605 ? 32.344 -15.727 -16.375 1 63.19 605 VAL A N 1
ATOM 4807 C CA . VAL A 1 605 ? 33.219 -16.844 -16.031 1 63.19 605 VAL A CA 1
ATOM 4808 C C . VAL A 1 605 ? 34.25 -17.062 -17.125 1 63.19 605 VAL A C 1
ATOM 4810 O O . VAL A 1 605 ? 35.406 -17.406 -16.844 1 63.19 605 VAL A O 1
ATOM 4813 N N . ASN A 1 606 ? 33.906 -16.75 -18.359 1 56 606 ASN A N 1
ATOM 4814 C CA . ASN A 1 606 ? 34.812 -16.906 -19.469 1 56 606 ASN A CA 1
ATOM 4815 C C . ASN A 1 606 ? 35.812 -15.742 -19.562 1 56 606 ASN A C 1
ATOM 4817 O O . ASN A 1 606 ? 36.844 -15.836 -20.234 1 56 606 ASN A O 1
ATOM 4821 N N . THR A 1 607 ? 35.469 -14.641 -18.891 1 51.62 607 THR A N 1
ATOM 4822 C CA . THR A 1 607 ? 36.438 -13.555 -18.859 1 51.62 607 THR A CA 1
ATOM 4823 C C . THR A 1 607 ? 37.25 -13.609 -17.562 1 51.62 607 THR A C 1
ATOM 4825 O O . THR A 1 607 ? 38.406 -13.211 -17.547 1 51.62 607 THR A O 1
ATOM 4828 N N . MET B 1 1 ? -0.68 4.074 35.844 1 30.75 1 MET B N 1
ATOM 4829 C CA . MET B 1 1 ? -1.898 4.637 36.406 1 30.75 1 MET B CA 1
ATOM 4830 C C . MET B 1 1 ? -1.568 5.707 37.438 1 30.75 1 MET B C 1
ATOM 4832 O O . MET B 1 1 ? -2.148 6.797 37.438 1 30.75 1 MET B O 1
ATOM 4836 N N . GLN B 1 2 ? -0.617 5.309 38.219 1 36.31 2 GLN B N 1
ATOM 4837 C CA . GLN B 1 2 ? -0.329 6.176 39.375 1 36.31 2 GLN B CA 1
ATOM 4838 C C . GLN B 1 2 ? 0.295 7.492 38.906 1 36.31 2 GLN B C 1
ATOM 4840 O O . GLN B 1 2 ? -0.028 8.555 39.438 1 36.31 2 GLN B O 1
ATOM 4845 N N . ASP B 1 3 ? 1.065 7.305 37.969 1 35.62 3 ASP B N 1
ATOM 4846 C CA . ASP B 1 3 ? 1.753 8.523 37.562 1 35.62 3 ASP B CA 1
ATOM 4847 C C . ASP B 1 3 ? 0.798 9.469 36.844 1 35.62 3 ASP B C 1
ATOM 4849 O O . ASP B 1 3 ? 1.039 10.68 36.781 1 35.62 3 ASP B O 1
ATOM 4853 N N . PHE B 1 4 ? -0.304 8.938 36.281 1 40.56 4 PHE B N 1
ATOM 4854 C CA . PHE B 1 4 ? -1.353 9.758 35.656 1 40.56 4 PHE B CA 1
ATOM 4855 C C . PHE B 1 4 ? -2.094 10.555 36.719 1 40.56 4 PHE B C 1
ATOM 4857 O O . PHE B 1 4 ? -2.328 11.758 36.562 1 40.56 4 PHE B O 1
ATOM 4864 N N . VAL B 1 5 ? -2.377 9.93 37.875 1 42.34 5 VAL B N 1
ATOM 4865 C CA . VAL B 1 5 ? -3.119 10.547 38.969 1 42.34 5 VAL B CA 1
ATOM 4866 C C . VAL B 1 5 ? -2.283 11.664 39.594 1 42.34 5 VAL B C 1
ATOM 4868 O O . VAL B 1 5 ? -2.795 12.742 39.875 1 42.34 5 VAL B O 1
ATOM 4871 N N . ASN B 1 6 ? -1.094 11.422 39.688 1 41.34 6 ASN B N 1
ATOM 4872 C CA . ASN B 1 6 ? -0.251 12.422 40.312 1 41.34 6 ASN B CA 1
ATOM 4873 C C . ASN B 1 6 ? -0.081 13.656 39.438 1 41.34 6 ASN B C 1
ATOM 4875 O O . ASN B 1 6 ? -0.04 14.781 39.938 1 41.34 6 ASN B O 1
ATOM 4879 N N . PHE B 1 7 ? -0.175 13.359 38.219 1 40.81 7 PHE B N 1
ATOM 4880 C CA . PHE B 1 7 ? 0.01 14.398 37.219 1 40.81 7 PHE B CA 1
ATOM 4881 C C . PHE B 1 7 ? -1.208 15.312 37.125 1 40.81 7 PHE B C 1
ATOM 4883 O O . PHE B 1 7 ? -1.073 16.531 37.156 1 40.81 7 PHE B O 1
ATOM 4890 N N . MET B 1 8 ? -2.336 14.789 37.156 1 41.06 8 MET B N 1
ATOM 4891 C CA . MET B 1 8 ? -3.555 15.594 37.188 1 41.06 8 MET B CA 1
ATOM 4892 C C . MET B 1 8 ? -3.639 16.406 38.469 1 41.06 8 MET B C 1
ATOM 4894 O O . MET B 1 8 ? -4.078 17.562 38.469 1 41.06 8 MET B O 1
ATOM 4898 N N . LYS B 1 9 ? -3.137 15.977 39.5 1 43.56 9 LYS B N 1
ATOM 4899 C CA . LYS B 1 9 ? -3.111 16.672 40.781 1 43.56 9 LYS B CA 1
ATOM 4900 C C . LYS B 1 9 ? -2.176 17.891 40.75 1 43.56 9 LYS B C 1
ATOM 4902 O O . LYS B 1 9 ? -2.484 18.938 41.312 1 43.56 9 LYS B O 1
ATOM 4907 N N . SER B 1 10 ? -1.119 17.688 40.062 1 38.28 10 SER B N 1
ATOM 4908 C CA . SER B 1 10 ? -0.193 18.812 40.031 1 38.28 10 SER B CA 1
ATOM 4909 C C . SER B 1 10 ? -0.706 19.938 39.125 1 38.28 10 SER B C 1
ATOM 4911 O O . SER B 1 10 ? -0.395 21.109 39.344 1 38.28 10 SER B O 1
ATOM 4913 N N . MET B 1 11 ? -1.401 19.578 38.188 1 37.28 11 MET B N 1
ATOM 4914 C CA . MET B 1 11 ? -2.016 20.578 37.344 1 37.28 11 MET B CA 1
ATOM 4915 C C . MET B 1 11 ? -3.098 21.359 38.062 1 37.28 11 MET B C 1
ATOM 4917 O O . MET B 1 11 ? -3.342 22.531 37.781 1 37.28 11 MET B O 1
ATOM 4921 N N . ALA B 1 12 ? -3.822 20.781 39.094 1 33.12 12 ALA B N 1
ATOM 4922 C CA . ALA B 1 12 ? -4.82 21.469 39.906 1 33.12 12 ALA B CA 1
ATOM 4923 C C . ALA B 1 12 ? -4.176 22.578 40.75 1 33.12 12 ALA B C 1
ATOM 4925 O O . ALA B 1 12 ? -4.809 23.594 41.031 1 33.12 12 ALA B O 1
ATOM 4926 N N . SER B 1 13 ? -3.039 22.375 41.281 1 33.59 13 SER B N 1
ATOM 4927 C CA . SER B 1 13 ? -2.494 23.391 42.188 1 33.59 13 SER B CA 1
ATOM 4928 C C . SER B 1 13 ? -2.049 24.625 41.406 1 33.59 13 SER B C 1
ATOM 4930 O O . SER B 1 13 ? -1.798 25.672 42 1 33.59 13 SER B O 1
ATOM 4932 N N . ARG B 1 14 ? -1.684 24.562 40.281 1 35.97 14 ARG B N 1
ATOM 4933 C CA . ARG B 1 14 ? -1.117 25.75 39.656 1 35.97 14 ARG B CA 1
ATOM 4934 C C . ARG B 1 14 ? -2.205 26.594 39 1 35.97 14 ARG B C 1
ATOM 4936 O O . ARG B 1 14 ? -2.258 26.703 37.781 1 35.97 14 ARG B O 1
ATOM 4943 N N . SER B 1 15 ? -3.482 26.594 39.562 1 32.62 15 SER B N 1
ATOM 4944 C CA . SER B 1 15 ? -4.629 27.375 39.094 1 32.62 15 SER B CA 1
ATOM 4945 C C . SER B 1 15 ? -4.371 28.875 39.25 1 32.62 15 SER B C 1
ATOM 4947 O O . SER B 1 15 ? -4.953 29.531 40.094 1 32.62 15 SER B O 1
ATOM 4949 N N . ASP B 1 16 ? -3.248 29.344 39.156 1 30.34 16 ASP B N 1
ATOM 4950 C CA . ASP B 1 16 ? -3.354 30.797 39.312 1 30.34 16 ASP B CA 1
ATOM 4951 C C . ASP B 1 16 ? -4.285 31.391 38.25 1 30.34 16 ASP B C 1
ATOM 4953 O O . ASP B 1 16 ? -4.426 32.625 38.188 1 30.34 16 ASP B O 1
ATOM 4957 N N . TRP B 1 17 ? -4.359 30.828 37.156 1 28.89 17 TRP B N 1
ATOM 4958 C CA . TRP B 1 17 ? -5.223 31.547 36.219 1 28.89 17 TRP B CA 1
ATOM 4959 C C . TRP B 1 17 ? -6.684 31.469 36.656 1 28.89 17 TRP B C 1
ATOM 4961 O O . TRP B 1 17 ? -7.285 30.391 36.625 1 28.89 17 TRP B O 1
ATOM 4971 N N . VAL B 1 18 ? -7.117 32.188 37.719 1 27.41 18 VAL B N 1
ATOM 4972 C CA . VAL B 1 18 ? -8.492 32.438 38.156 1 27.41 18 VAL B CA 1
ATOM 4973 C C . VAL B 1 18 ? -9.281 33.094 37.031 1 27.41 18 VAL B C 1
ATOM 4975 O O . VAL B 1 18 ? -8.961 34.188 36.594 1 27.41 18 VAL B O 1
ATOM 4978 N N . PRO B 1 19 ? -9.852 32.375 36.125 1 26.89 19 PRO B N 1
ATOM 4979 C CA . PRO B 1 19 ? -10.727 33.125 35.219 1 26.89 19 PRO B CA 1
ATOM 4980 C C . PRO B 1 19 ? -11.609 34.125 35.969 1 26.89 19 PRO B C 1
ATOM 4982 O O . PRO B 1 19 ? -12.031 33.875 37.094 1 26.89 19 PRO B O 1
ATOM 4985 N N . VAL B 1 20 ? -11.438 35.406 35.844 1 24.83 20 VAL B N 1
ATOM 4986 C CA . VAL B 1 20 ? -12.297 36.438 36.406 1 24.83 20 VAL B CA 1
ATOM 4987 C C . VAL B 1 20 ? -13.758 36.125 36.125 1 24.83 20 VAL B C 1
ATOM 4989 O O . VAL B 1 20 ? -14.164 35.969 34.969 1 24.83 20 VAL B O 1
ATOM 4992 N N . MET B 1 21 ? -14.383 35.281 36.844 1 25.89 21 MET B N 1
ATOM 4993 C CA . MET B 1 21 ? -15.82 35.031 36.906 1 25.89 21 MET B CA 1
ATOM 4994 C C . MET B 1 21 ? -16.594 36.344 36.938 1 25.89 21 MET B C 1
ATOM 4996 O O . MET B 1 21 ? -16.531 37.094 37.906 1 25.89 21 MET B O 1
ATOM 5000 N N . GLY B 1 22 ? -16.625 37.125 35.812 1 21.64 22 GLY B N 1
ATOM 5001 C CA . GLY B 1 22 ? -17.516 38.281 35.875 1 21.64 22 GLY B CA 1
ATOM 5002 C C . GLY B 1 22 ? -18.875 37.938 36.438 1 21.64 22 GLY B C 1
ATOM 5003 O O . GLY B 1 22 ? -19.375 36.844 36.281 1 21.64 22 GLY B O 1
ATOM 5004 N N . THR B 1 23 ? -19.234 38.438 37.531 1 21.89 23 THR B N 1
ATOM 5005 C CA . THR B 1 23 ? -20.484 38.531 38.25 1 21.89 23 THR B CA 1
ATOM 5006 C C . THR B 1 23 ? -21.641 38.906 37.312 1 21.89 23 THR B C 1
ATOM 5008 O O . THR B 1 23 ? -21.656 40.031 36.781 1 21.89 23 THR B O 1
ATOM 5011 N N . VAL B 1 24 ? -22.031 38.031 36.344 1 22.41 24 VAL B N 1
ATOM 5012 C CA . VAL B 1 24 ? -23.266 38.375 35.656 1 22.41 24 VAL B CA 1
ATOM 5013 C C . VAL B 1 24 ? -24.312 38.781 36.688 1 22.41 24 VAL B C 1
ATOM 5015 O O . VAL B 1 24 ? -24.609 38.031 37.625 1 22.41 24 VAL B O 1
ATOM 5018 N N . VAL B 1 25 ? -24.453 40.031 36.875 1 20.19 25 VAL B N 1
ATOM 5019 C CA . VAL B 1 25 ? -25.594 40.656 37.531 1 20.19 25 VAL B CA 1
ATOM 5020 C C . VAL B 1 25 ? -26.891 40.156 36.906 1 20.19 25 VAL B C 1
ATOM 5022 O O . VAL B 1 25 ? -27.062 40.188 35.688 1 20.19 25 VAL B O 1
ATOM 5025 N N . ARG B 1 26 ? -27.453 39.156 37.531 1 22.78 26 ARG B N 1
ATOM 5026 C CA . ARG B 1 26 ? -28.812 38.656 37.344 1 22.78 26 ARG B CA 1
ATOM 5027 C C . ARG B 1 26 ? -29.797 39.812 37.125 1 22.78 26 ARG B C 1
ATOM 5029 O O . ARG B 1 26 ? -30.219 40.469 38.094 1 22.78 26 ARG B O 1
ATOM 5036 N N . ASN B 1 27 ? -29.609 40.656 36 1 19.11 27 ASN B N 1
ATOM 5037 C CA . ASN B 1 27 ? -30.797 41.5 35.906 1 19.11 27 ASN B CA 1
ATOM 5038 C C . ASN B 1 27 ? -32.062 40.688 35.781 1 19.11 27 ASN B C 1
ATOM 5040 O O . ASN B 1 27 ? -32.125 39.719 35 1 19.11 27 ASN B O 1
ATOM 5044 N N . ARG B 1 28 ? -32.75 40.531 36.781 1 20.03 28 ARG B N 1
ATOM 5045 C CA . ARG B 1 28 ? -34.094 40.031 37.031 1 20.03 28 ARG B CA 1
ATOM 5046 C C . ARG B 1 28 ? -35.062 40.5 35.969 1 20.03 28 ARG B C 1
ATOM 5048 O O . ARG B 1 28 ? -35.625 41.594 36.062 1 20.03 28 ARG B O 1
ATOM 5055 N N . ILE B 1 29 ? -34.656 40.344 34.594 1 18.91 29 ILE B N 1
ATOM 5056 C CA . ILE B 1 29 ? -35.75 40.875 33.781 1 18.91 29 ILE B CA 1
ATOM 5057 C C . ILE B 1 29 ? -37 40.062 34 1 18.91 29 ILE B C 1
ATOM 5059 O O . ILE B 1 29 ? -37 38.844 33.844 1 18.91 29 ILE B O 1
ATOM 5063 N N . THR B 1 30 ? -37.875 40.469 34.75 1 19.3 30 THR B N 1
ATOM 5064 C CA . THR B 1 30 ? -39.25 40.125 35.125 1 19.3 30 THR B CA 1
ATOM 5065 C C . THR B 1 30 ? -40.094 39.938 33.875 1 19.3 30 THR B C 1
ATOM 5067 O O . THR B 1 30 ? -40.531 40.938 33.25 1 19.3 30 THR B O 1
ATOM 5070 N N . GLU B 1 31 ? -39.5 39.125 32.812 1 19.23 31 GLU B N 1
ATOM 5071 C CA . GLU B 1 31 ? -40.375 39.094 31.641 1 19.23 31 GLU B CA 1
ATOM 5072 C C . GLU B 1 31 ? -41.781 38.656 32 1 19.23 31 GLU B C 1
ATOM 5074 O O . GLU B 1 31 ? -41.969 37.688 32.719 1 19.23 31 GLU B O 1
ATOM 5079 N N . VAL B 1 32 ? -42.688 39.562 31.812 1 19.25 32 VAL B N 1
ATOM 5080 C CA . VAL B 1 32 ? -44.156 39.688 31.906 1 19.25 32 VAL B CA 1
ATOM 5081 C C . VAL B 1 32 ? -44.812 38.75 30.906 1 19.25 32 VAL B C 1
ATOM 5083 O O . VAL B 1 32 ? -44.531 38.844 29.703 1 19.25 32 VAL B O 1
ATOM 5086 N N . VAL B 1 33 ? -45.156 37.594 31.25 1 19.22 33 VAL B N 1
ATOM 5087 C CA . VAL B 1 33 ? -45.812 36.469 30.609 1 19.22 33 VAL B CA 1
ATOM 5088 C C . VAL B 1 33 ? -47.094 36.938 29.953 1 19.22 33 VAL B C 1
ATOM 5090 O O . VAL B 1 33 ? -48.094 37.25 30.641 1 19.22 33 VAL B O 1
ATOM 5093 N N . PRO B 1 34 ? -46.938 38 28.859 1 18.86 34 PRO B N 1
ATOM 5094 C CA . PRO B 1 34 ? -48.281 38.406 28.516 1 18.86 34 PRO B CA 1
ATOM 5095 C C . PRO B 1 34 ? -49.188 37.25 28.047 1 18.86 34 PRO B C 1
ATOM 5097 O O . PRO B 1 34 ? -48.656 36.219 27.641 1 18.86 34 PRO B O 1
ATOM 5100 N N . GLY B 1 35 ? -50.5 37.469 28.156 1 18.23 35 GLY B N 1
ATOM 5101 C CA . GLY B 1 35 ? -51.781 36.781 28.125 1 18.23 35 GLY B CA 1
ATOM 5102 C C . GLY B 1 35 ? -52.125 36.25 26.734 1 18.23 35 GLY B C 1
ATOM 5103 O O . GLY B 1 35 ? -51.562 36.688 25.734 1 18.23 35 GLY B O 1
ATOM 5104 N N . VAL B 1 36 ? -52.781 35.156 26.562 1 19.56 36 VAL B N 1
ATOM 5105 C CA . VAL B 1 36 ? -53.188 34 25.734 1 19.56 36 VAL B CA 1
ATOM 5106 C C . VAL B 1 36 ? -54.094 34.469 24.609 1 19.56 36 VAL B C 1
ATOM 5108 O O . VAL B 1 36 ? -54.562 33.656 23.812 1 19.56 36 VAL B O 1
ATOM 5111 N N . ARG B 1 37 ? -54.062 35.875 24.156 1 18.02 37 ARG B N 1
ATOM 5112 C CA . ARG B 1 37 ? -55.406 36 23.625 1 18.02 37 ARG B CA 1
ATOM 5113 C C . ARG B 1 37 ? -55.594 35.156 22.375 1 18.02 37 ARG B C 1
ATOM 5115 O O . ARG B 1 37 ? -54.625 34.844 21.672 1 18.02 37 ARG B O 1
ATOM 5122 N N . GLN B 1 38 ? -56.875 34.812 22.047 1 18.45 38 GLN B N 1
ATOM 5123 C CA . GLN B 1 38 ? -57.719 33.844 21.375 1 18.45 38 GLN B CA 1
ATOM 5124 C C . GLN B 1 38 ? -57.812 34.094 19.875 1 18.45 38 GLN B C 1
ATOM 5126 O O . GLN B 1 38 ? -58.281 33.281 19.109 1 18.45 38 GLN B O 1
ATOM 5131 N N . ASP B 1 39 ? -57.188 35.406 19.375 1 16.66 39 ASP B N 1
ATOM 5132 C CA . ASP B 1 39 ? -58.188 35.844 18.406 1 16.66 39 ASP B CA 1
ATOM 5133 C C . ASP B 1 39 ? -58.219 34.906 17.188 1 16.66 39 ASP B C 1
ATOM 5135 O O . ASP B 1 39 ? -57.281 34.125 16.969 1 16.66 39 ASP B O 1
ATOM 5139 N N . SER B 1 40 ? -58.812 35.5 16.062 1 18.09 40 SER B N 1
ATOM 5140 C CA . SER B 1 40 ? -59.844 35.281 15.055 1 18.09 40 SER B CA 1
ATOM 5141 C C . SER B 1 40 ? -59.219 34.781 13.75 1 18.09 40 SER B C 1
ATOM 5143 O O . SER B 1 40 ? -58.031 34.969 13.5 1 18.09 40 SER B O 1
ATOM 5145 N N . THR B 1 41 ? -60 34.25 12.883 1 20 41 THR B N 1
ATOM 5146 C CA . THR B 1 41 ? -60.125 33.25 11.844 1 20 41 THR B CA 1
ATOM 5147 C C . THR B 1 41 ? -59.594 33.75 10.508 1 20 41 THR B C 1
ATOM 5149 O O . THR B 1 41 ? -59.656 33.062 9.5 1 20 41 THR B O 1
ATOM 5152 N N . PRO B 1 42 ? -58.75 35.062 10.602 1 18.53 42 PRO B N 1
ATOM 5153 C CA . PRO B 1 42 ? -59.156 35.719 9.352 1 18.53 42 PRO B CA 1
ATOM 5154 C C . PRO B 1 42 ? -58.75 34.906 8.109 1 18.53 42 PRO B C 1
ATOM 5156 O O . PRO B 1 42 ? -57.875 34.062 8.188 1 18.53 42 PRO B O 1
ATOM 5159 N N . ASP B 1 43 ? -59.281 35.406 6.973 1 19.53 43 ASP B N 1
ATOM 5160 C CA . ASP B 1 43 ? -59.688 35.094 5.602 1 19.53 43 ASP B CA 1
ATOM 5161 C C . ASP B 1 43 ? -58.5 35.188 4.656 1 19.53 43 ASP B C 1
ATOM 5163 O O . ASP B 1 43 ? -57.75 36.188 4.68 1 19.53 43 ASP B O 1
ATOM 5167 N N . LEU B 1 44 ? -57.906 34.125 4.285 1 18.84 44 LEU B N 1
ATOM 5168 C CA . LEU B 1 44 ? -56.688 33.844 3.529 1 18.84 44 LEU B CA 1
ATOM 5169 C C . LEU B 1 44 ? -56.75 34.5 2.145 1 18.84 44 LEU B C 1
ATOM 5171 O O . LEU B 1 44 ? -57.312 33.906 1.22 1 18.84 44 LEU B O 1
ATOM 5175 N N . PRO B 1 45 ? -56.938 35.938 2.291 1 18.06 45 PRO B N 1
ATOM 5176 C CA . PRO B 1 45 ? -57.344 36.375 0.958 1 18.06 45 PRO B CA 1
ATOM 5177 C C . PRO B 1 45 ? -56.312 36.031 -0.121 1 18.06 45 PRO B C 1
ATOM 5179 O O . PRO B 1 45 ? -55.156 35.688 0.194 1 18.06 45 PRO B O 1
ATOM 5182 N N . GLU B 1 46 ? -56.656 36.594 -1.347 1 19.39 46 GLU B N 1
ATOM 5183 C CA . GLU B 1 46 ? -56.562 36.438 -2.793 1 19.39 46 GLU B CA 1
ATOM 5184 C C . GLU B 1 46 ? -55.219 36.938 -3.336 1 19.39 46 GLU B C 1
ATOM 5186 O O . GLU B 1 46 ? -54.719 37.969 -2.887 1 19.39 46 GLU B O 1
ATOM 5191 N N . PHE B 1 47 ? -54.438 36.094 -4.059 1 18.27 47 PHE B N 1
ATOM 5192 C CA . PHE B 1 47 ? -53.094 35.906 -4.586 1 18.27 47 PHE B CA 1
ATOM 5193 C C . PHE B 1 47 ? -52.781 36.938 -5.668 1 18.27 47 PHE B C 1
ATOM 5195 O O . PHE B 1 47 ? -52.5 36.562 -6.812 1 18.27 47 PHE B O 1
ATOM 5202 N N . SER B 1 48 ? -53.438 38.188 -5.539 1 17.34 48 SER B N 1
ATOM 5203 C CA . SER B 1 48 ? -53.406 38.875 -6.82 1 17.34 48 SER B CA 1
ATOM 5204 C C . SER B 1 48 ? -52 39.281 -7.203 1 17.34 48 SER B C 1
ATOM 5206 O O . SER B 1 48 ? -51.188 39.625 -6.34 1 17.34 48 SER B O 1
ATOM 5208 N N . HIS B 1 49 ? -51.625 39.219 -8.523 1 18.58 49 HIS B N 1
ATOM 5209 C CA . HIS B 1 49 ? -50.531 39 -9.477 1 18.58 49 HIS B CA 1
ATOM 5210 C C . HIS B 1 49 ? -49.75 40.281 -9.672 1 18.58 49 HIS B C 1
ATOM 5212 O O . HIS B 1 49 ? -48.656 40.25 -10.266 1 18.58 49 HIS B O 1
ATOM 5218 N N . THR B 1 50 ? -50.281 41.5 -9.25 1 17.81 50 THR B N 1
ATOM 5219 C CA . THR B 1 50 ? -49.938 42.562 -10.18 1 17.81 50 THR B CA 1
ATOM 5220 C C . THR B 1 50 ? -48.5 43.031 -9.945 1 17.81 50 THR B C 1
ATOM 5222 O O . THR B 1 50 ? -48.125 43.406 -8.82 1 17.81 50 THR B O 1
ATOM 5225 N N . VAL B 1 51 ? -47.562 42.844 -10.906 1 19.8 51 VAL B N 1
ATOM 5226 C CA . VAL B 1 51 ? -46.125 42.906 -11.102 1 19.8 51 VAL B CA 1
ATOM 5227 C C . VAL B 1 51 ? -45.656 44.344 -11.172 1 19.8 51 VAL B C 1
ATOM 5229 O O . VAL B 1 51 ? -44.625 44.656 -11.789 1 19.8 51 VAL B O 1
ATOM 5232 N N . GLN B 1 52 ? -46.344 45.312 -10.445 1 17.61 52 GLN B N 1
ATOM 5233 C CA . GLN B 1 52 ? -46.094 46.594 -11.039 1 17.61 52 GLN B CA 1
ATOM 5234 C C . GLN B 1 52 ? -44.625 47 -10.875 1 17.61 52 GLN B C 1
ATOM 5236 O O . GLN B 1 52 ? -43.969 46.625 -9.875 1 17.61 52 GLN B O 1
ATOM 5241 N N . PRO B 1 53 ? -44.062 47.781 -11.883 1 21.06 53 PRO B N 1
ATOM 5242 C CA . PRO B 1 53 ? -42.719 48.188 -12.32 1 21.06 53 PRO B CA 1
ATOM 5243 C C . PRO B 1 53 ? -42.094 49.219 -11.406 1 21.06 53 PRO B C 1
ATOM 5245 O O . PRO B 1 53 ? -42.406 50.406 -11.508 1 21.06 53 PRO B O 1
ATOM 5248 N N . ALA B 1 54 ? -42 49.031 -10.094 1 19.38 54 ALA B N 1
ATOM 5249 C CA . ALA B 1 54 ? -41.844 50.219 -9.227 1 19.38 54 ALA B CA 1
ATOM 5250 C C . ALA B 1 54 ? -40.625 51.031 -9.609 1 19.38 54 ALA B C 1
ATOM 5252 O O . ALA B 1 54 ? -39.594 50.469 -10.008 1 19.38 54 ALA B O 1
ATOM 5253 N N . THR B 1 55 ? -40.812 52.281 -9.586 1 18.66 55 THR B N 1
ATOM 5254 C CA . THR B 1 55 ? -40.156 53.531 -9.953 1 18.66 55 THR B CA 1
ATOM 5255 C C . THR B 1 55 ? -38.875 53.719 -9.18 1 18.66 55 THR B C 1
ATOM 5257 O O . THR B 1 55 ? -38.719 53.219 -8.062 1 18.66 55 THR B O 1
ATOM 5260 N N . ALA B 1 56 ? -37.844 54.469 -9.773 1 22.08 56 ALA B N 1
ATOM 5261 C CA . ALA B 1 56 ? -36.406 54.812 -9.836 1 22.08 56 ALA B CA 1
ATOM 5262 C C . ALA B 1 56 ? -36.031 55.781 -8.727 1 22.08 56 ALA B C 1
ATOM 5264 O O . ALA B 1 56 ? -35.875 57 -8.977 1 22.08 56 ALA B O 1
ATOM 5265 N N . ALA B 1 57 ? -36.625 55.656 -7.484 1 19.55 57 ALA B N 1
ATOM 5266 C CA . ALA B 1 57 ? -36.562 56.844 -6.652 1 19.55 57 ALA B CA 1
ATOM 5267 C C . ALA B 1 57 ? -35.125 57.25 -6.402 1 19.55 57 ALA B C 1
ATOM 5269 O O . ALA B 1 57 ? -34.25 56.406 -6.195 1 19.55 57 ALA B O 1
ATOM 5270 N N . SER B 1 58 ? -34.844 58.531 -6.594 1 20.2 58 SER B N 1
ATOM 5271 C CA . SER B 1 58 ? -33.688 59.438 -6.699 1 20.2 58 SER B CA 1
ATOM 5272 C C . SER B 1 58 ? -33 59.625 -5.352 1 20.2 58 SER B C 1
ATOM 5274 O O . SER B 1 58 ? -33.562 60.219 -4.43 1 20.2 58 SER B O 1
ATOM 5276 N N . VAL B 1 59 ? -32.5 58.625 -4.711 1 20.95 59 VAL B N 1
ATOM 5277 C CA . VAL B 1 59 ? -32.094 58.75 -3.322 1 20.95 59 VAL B CA 1
ATOM 5278 C C . VAL B 1 59 ? -31.047 59.875 -3.219 1 20.95 59 VAL B C 1
ATOM 5280 O O . VAL B 1 59 ? -30.062 59.906 -3.969 1 20.95 59 VAL B O 1
ATOM 5283 N N . PRO B 1 60 ? -31.344 60.938 -2.566 1 20.22 60 PRO B N 1
ATOM 5284 C CA . PRO B 1 60 ? -30.656 62.25 -2.443 1 20.22 60 PRO B CA 1
ATOM 5285 C C . PRO B 1 60 ? -29.234 62.094 -1.913 1 20.22 60 PRO B C 1
ATOM 5287 O O . PRO B 1 60 ? -28.922 61.125 -1.225 1 20.22 60 PRO B O 1
ATOM 5290 N N . SER B 1 61 ? -28.125 62.906 -2.424 1 20.33 61 SER B N 1
ATOM 5291 C CA . SER B 1 61 ? -26.672 63.031 -2.508 1 20.33 61 SER B CA 1
ATOM 5292 C C . SER B 1 61 ? -26.078 63.531 -1.186 1 20.33 61 SER B C 1
ATOM 5294 O O . SER B 1 61 ? -24.922 63.938 -1.134 1 20.33 61 SER B O 1
ATOM 5296 N N . SER B 1 62 ? -26.641 63.156 -0.017 1 20.34 62 SER B N 1
ATOM 5297 C CA . SER B 1 62 ? -26.281 64.062 1.065 1 20.34 62 SER B CA 1
ATOM 5298 C C . SER B 1 62 ? -24.766 64.188 1.227 1 20.34 62 SER B C 1
ATOM 5300 O O . SER B 1 62 ? -24.047 63.188 1.068 1 20.34 62 SER B O 1
ATOM 5302 N N . PRO B 1 63 ? -24.219 65.438 1.28 1 22.38 63 PRO B N 1
ATOM 5303 C CA . PRO B 1 63 ? -22.844 65.938 1.184 1 22.38 63 PRO B CA 1
ATOM 5304 C C . PRO B 1 63 ? -21.984 65.5 2.361 1 22.38 63 PRO B C 1
ATOM 5306 O O . PRO B 1 63 ? -22.328 65.688 3.518 1 22.38 63 PRO B O 1
ATOM 5309 N N . ILE B 1 64 ? -21.453 64.312 2.389 1 24.59 64 ILE B N 1
ATOM 5310 C CA . ILE B 1 64 ? -20.797 63.656 3.512 1 24.59 64 ILE B CA 1
ATOM 5311 C C . ILE B 1 64 ? -19.703 64.562 4.062 1 24.59 64 ILE B C 1
ATOM 5313 O O . ILE B 1 64 ? -18.844 65.062 3.316 1 24.59 64 ILE B O 1
ATOM 5317 N N . PRO B 1 65 ? -19.922 65.062 5.227 1 22.42 65 PRO B N 1
ATOM 5318 C CA . PRO B 1 65 ? -19.172 66.188 5.836 1 22.42 65 PRO B CA 1
ATOM 5319 C C . PRO B 1 65 ? -17.672 66 5.773 1 22.42 65 PRO B C 1
ATOM 5321 O O . PRO B 1 65 ? -17.188 64.812 5.695 1 22.42 65 PRO B O 1
ATOM 5324 N N . ARG B 1 66 ? -16.812 67.062 5.516 1 25.05 66 ARG B N 1
ATOM 5325 C CA . ARG B 1 66 ? -15.438 67.312 5.16 1 25.05 66 ARG B CA 1
ATOM 5326 C C . ARG B 1 66 ? -14.492 67 6.312 1 25.05 66 ARG B C 1
ATOM 5328 O O . ARG B 1 66 ? -13.938 67.938 6.945 1 25.05 66 ARG B O 1
ATOM 5335 N N . SER B 1 67 ? -14.953 66.125 7.285 1 22.5 67 SER B N 1
ATOM 5336 C CA . SER B 1 67 ? -14.43 66.312 8.633 1 22.5 67 SER B CA 1
ATOM 5337 C C . SER B 1 67 ? -12.906 66.375 8.633 1 22.5 67 SER B C 1
ATOM 5339 O O . SER B 1 67 ? -12.25 66 7.676 1 22.5 67 SER B O 1
ATOM 5341 N N . ARG B 1 68 ? -12.359 66.688 9.852 1 26 68 ARG B N 1
ATOM 5342 C CA . ARG B 1 68 ? -11.102 67.25 10.281 1 26 68 ARG B CA 1
ATOM 5343 C C . ARG B 1 68 ? -9.906 66.438 9.797 1 26 68 ARG B C 1
ATOM 5345 O O . ARG B 1 68 ? -10.047 65.25 9.477 1 26 68 ARG B O 1
ATOM 5352 N N . ALA B 1 69 ? -8.68 67 9.922 1 25.61 69 ALA B N 1
ATOM 5353 C CA . ALA B 1 69 ? -7.324 66.938 9.375 1 25.61 69 ALA B CA 1
ATOM 5354 C C . ALA B 1 69 ? -6.668 65.625 9.719 1 25.61 69 ALA B C 1
ATOM 5356 O O . ALA B 1 69 ? -6.41 65.312 10.891 1 25.61 69 ALA B O 1
ATOM 5357 N N . SER B 1 70 ? -7.016 64.562 9.273 1 23.75 70 SER B N 1
ATOM 5358 C CA . SER B 1 70 ? -6.902 63.188 9.672 1 23.75 70 SER B CA 1
ATOM 5359 C C . SER B 1 70 ? -5.449 62.781 9.938 1 23.75 70 SER B C 1
ATOM 5361 O O . SER B 1 70 ? -4.586 63 9.078 1 23.75 70 SER B O 1
ATOM 5363 N N . PRO B 1 71 ? -4.98 62.875 11.234 1 27.75 71 PRO B N 1
ATOM 5364 C CA . PRO B 1 71 ? -3.531 62.906 11.43 1 27.75 71 PRO B CA 1
ATOM 5365 C C . PRO B 1 71 ? -2.797 61.906 10.523 1 27.75 71 PRO B C 1
ATOM 5367 O O . PRO B 1 71 ? -3.387 60.938 10.07 1 27.75 71 PRO B O 1
ATOM 5370 N N . GLU B 1 72 ? -1.671 62.344 9.883 1 25.22 72 GLU B N 1
ATOM 5371 C CA . GLU B 1 72 ? -0.801 61.688 8.898 1 25.22 72 GLU B CA 1
ATOM 5372 C C . GLU B 1 72 ? -0.427 60.281 9.328 1 25.22 72 GLU B C 1
ATOM 5374 O O . GLU B 1 72 ? 0.452 60.094 10.172 1 25.22 72 GLU B O 1
ATOM 5379 N N . ILE B 1 73 ? -1.366 59.562 9.742 1 27.03 73 ILE B N 1
ATOM 5380 C CA . ILE B 1 73 ? -1.039 58.219 10.242 1 27.03 73 ILE B CA 1
ATOM 5381 C C . ILE B 1 73 ? -0.01 57.562 9.328 1 27.03 73 ILE B C 1
ATOM 5383 O O . ILE B 1 73 ? -0.294 57.312 8.156 1 27.03 73 ILE B O 1
ATOM 5387 N N . SER B 1 74 ? 1.265 57.688 9.555 1 26.03 74 SER B N 1
ATOM 5388 C CA . SER B 1 74 ? 2.436 57.188 8.867 1 26.03 74 SER B CA 1
ATOM 5389 C C . SER B 1 74 ? 2.234 55.719 8.469 1 26.03 74 SER B C 1
ATOM 5391 O O . SER B 1 74 ? 1.93 54.875 9.32 1 26.03 74 SER B O 1
ATOM 5393 N N . ARG B 1 75 ? 1.877 55.344 7.277 1 28.73 75 ARG B N 1
ATOM 5394 C CA . ARG B 1 75 ? 1.605 54.219 6.367 1 28.73 75 ARG B CA 1
ATOM 5395 C C . ARG B 1 75 ? 2.633 53.125 6.531 1 28.73 75 ARG B C 1
ATOM 5397 O O . ARG B 1 75 ? 3.586 53.031 5.758 1 28.73 75 ARG B O 1
ATOM 5404 N N . ASN B 1 76 ? 3.084 52.875 7.836 1 27.09 76 ASN B N 1
ATOM 5405 C CA . ASN B 1 76 ? 4.039 51.781 8.047 1 27.09 76 ASN B CA 1
ATOM 5406 C C . ASN B 1 76 ? 3.49 50.438 7.555 1 27.09 76 ASN B C 1
ATOM 5408 O O . ASN B 1 76 ? 3.207 49.562 8.352 1 27.09 76 ASN B O 1
ATOM 5412 N N . LEU B 1 77 ? 2.471 50.469 6.879 1 28.06 77 LEU B N 1
ATOM 5413 C CA . LEU B 1 77 ? 1.76 49.375 6.242 1 28.06 77 LEU B CA 1
ATOM 5414 C C . LEU B 1 77 ? 2.736 48.406 5.57 1 28.06 77 LEU B C 1
ATOM 5416 O O . LEU B 1 77 ? 2.334 47.375 5.07 1 28.06 77 LEU B O 1
ATOM 5420 N N . SER B 1 78 ? 3.736 49.094 4.945 1 27.81 78 SER B N 1
ATOM 5421 C CA . SER B 1 78 ? 4.484 48.406 3.895 1 27.81 78 SER B CA 1
ATOM 5422 C C . SER B 1 78 ? 5.188 47.156 4.438 1 27.81 78 SER B C 1
ATOM 5424 O O . SER B 1 78 ? 6.172 46.688 3.859 1 27.81 78 SER B O 1
ATOM 5426 N N . ASP B 1 79 ? 5.039 47.062 5.68 1 28.11 79 ASP B N 1
ATOM 5427 C CA . ASP B 1 79 ? 5.996 46.062 6.121 1 28.11 79 ASP B CA 1
ATOM 5428 C C . ASP B 1 79 ? 5.738 44.719 5.441 1 28.11 79 ASP B C 1
ATOM 5430 O O . ASP B 1 79 ? 5.094 43.844 6.016 1 28.11 79 ASP B O 1
ATOM 5434 N N . HIS B 1 80 ? 5.168 44.719 4.246 1 30.02 80 HIS B N 1
ATOM 5435 C CA . HIS B 1 80 ? 5.32 43.5 3.465 1 30.02 80 HIS B CA 1
ATOM 5436 C C . HIS B 1 80 ? 6.676 42.844 3.721 1 30.02 80 HIS B C 1
ATOM 5438 O O . HIS B 1 80 ? 7.695 43.562 3.814 1 30.02 80 HIS B O 1
ATOM 5444 N N . PRO B 1 81 ? 6.73 41.844 4.531 1 31.27 81 PRO B N 1
ATOM 5445 C CA . PRO B 1 81 ? 8.133 41.438 4.656 1 31.27 81 PRO B CA 1
ATOM 5446 C C . PRO B 1 81 ? 8.938 41.688 3.385 1 31.27 81 PRO B C 1
ATOM 5448 O O . PRO B 1 81 ? 8.469 41.375 2.283 1 31.27 81 PRO B O 1
ATOM 5451 N N . VAL B 1 82 ? 9.547 42.812 3.24 1 32.53 82 VAL B N 1
ATOM 5452 C CA . VAL B 1 82 ? 10.625 43.094 2.299 1 32.53 82 VAL B CA 1
ATOM 5453 C C . VAL B 1 82 ? 11.438 41.844 2.035 1 32.53 82 VAL B C 1
ATOM 5455 O O . VAL B 1 82 ? 12.125 41.344 2.93 1 32.53 82 VAL B O 1
ATOM 5458 N N . PHE B 1 83 ? 10.773 40.938 1.222 1 33.62 83 PHE B N 1
ATOM 5459 C CA . PHE B 1 83 ? 11.641 39.938 0.626 1 33.62 83 PHE B CA 1
ATOM 5460 C C . PHE B 1 83 ? 13 40.531 0.27 1 33.62 83 PHE B C 1
ATOM 5462 O O . PHE B 1 83 ? 13.078 41.594 -0.342 1 33.62 83 PHE B O 1
ATOM 5469 N N . SER B 1 84 ? 13.867 40.531 1.13 1 33.72 84 SER B N 1
ATOM 5470 C CA . SER B 1 84 ? 15.211 40.906 0.729 1 33.72 84 SER B CA 1
ATOM 5471 C C . SER B 1 84 ? 15.414 40.75 -0.773 1 33.72 84 SER B C 1
ATOM 5473 O O . SER B 1 84 ? 14.938 39.781 -1.364 1 33.72 84 SER B O 1
ATOM 5475 N N . PRO B 1 85 ? 15.539 41.812 -1.641 1 36.56 85 PRO B N 1
ATOM 5476 C CA . PRO B 1 85 ? 15.898 41.875 -3.059 1 36.56 85 PRO B CA 1
ATOM 5477 C C . PRO B 1 85 ? 16.734 40.656 -3.502 1 36.56 85 PRO B C 1
ATOM 5479 O O . PRO B 1 85 ? 17.188 40.625 -4.645 1 36.56 85 PRO B O 1
ATOM 5482 N N . THR B 1 86 ? 17.5 40.094 -2.654 1 40.09 86 THR B N 1
ATOM 5483 C CA . THR B 1 86 ? 18.812 39.625 -3.096 1 40.09 86 THR B CA 1
ATOM 5484 C C . THR B 1 86 ? 18.641 38.469 -4.094 1 40.09 86 THR B C 1
ATOM 5486 O O . THR B 1 86 ? 19.547 38.156 -4.859 1 40.09 86 THR B O 1
ATOM 5489 N N . ASN B 1 87 ? 17.922 37.188 -3.789 1 48.03 87 ASN B N 1
ATOM 5490 C CA . ASN B 1 87 ? 18.406 36.094 -4.629 1 48.03 87 ASN B CA 1
ATOM 5491 C C . ASN B 1 87 ? 17.766 36.125 -6.012 1 48.03 87 ASN B C 1
ATOM 5493 O O . ASN B 1 87 ? 16.609 35.719 -6.172 1 48.03 87 ASN B O 1
ATOM 5497 N N . ASP B 1 88 ? 18.062 37.062 -6.879 1 61.75 88 ASP B N 1
ATOM 5498 C CA . ASP B 1 88 ? 17.875 37.156 -8.32 1 61.75 88 ASP B CA 1
ATOM 5499 C C . ASP B 1 88 ? 17.75 35.781 -8.961 1 61.75 88 ASP B C 1
ATOM 5501 O O . ASP B 1 88 ? 17.281 35.656 -10.094 1 61.75 88 ASP B O 1
ATOM 5505 N N . SER B 1 89 ? 17.969 34.75 -8.156 1 75.31 89 SER B N 1
ATOM 5506 C CA . SER B 1 89 ? 18.125 33.438 -8.75 1 75.31 89 SER B CA 1
ATOM 5507 C C . SER B 1 89 ? 16.781 32.719 -8.891 1 75.31 89 SER B C 1
ATOM 5509 O O . SER B 1 89 ? 16.688 31.672 -9.539 1 75.31 89 SER B O 1
ATOM 5511 N N . LEU B 1 90 ? 15.555 33.469 -8.445 1 78.12 90 LEU B N 1
ATOM 5512 C CA . LEU B 1 90 ? 14.273 32.781 -8.523 1 78.12 90 LEU B CA 1
ATOM 5513 C C . LEU B 1 90 ? 13.328 33.5 -9.484 1 78.12 90 LEU B C 1
ATOM 5515 O O . LEU B 1 90 ? 12.109 33.438 -9.336 1 78.12 90 LEU B O 1
ATOM 5519 N N . VAL B 1 91 ? 13.977 34.219 -10.422 1 86.06 91 VAL B N 1
ATOM 5520 C CA . VAL B 1 91 ? 13.195 34.906 -11.438 1 86.06 91 VAL B CA 1
ATOM 5521 C C . VAL B 1 91 ? 13.219 34.125 -12.742 1 86.06 91 VAL B C 1
ATOM 5523 O O . VAL B 1 91 ? 14.258 33.562 -13.133 1 86.06 91 VAL B O 1
ATOM 5526 N N . VAL B 1 92 ? 12.047 34.062 -13.273 1 90.5 92 VAL B N 1
ATOM 5527 C CA . VAL B 1 92 ? 11.938 33.344 -14.539 1 90.5 92 VAL B CA 1
ATOM 5528 C C . VAL B 1 92 ? 12.398 34.25 -15.68 1 90.5 92 VAL B C 1
ATOM 5530 O O . VAL B 1 92 ? 11.82 35.312 -15.906 1 90.5 92 VAL B O 1
ATOM 5533 N N . SER B 1 93 ? 13.414 33.844 -16.344 1 89.69 93 SER B N 1
ATOM 5534 C CA . SER B 1 93 ? 13.969 34.594 -17.453 1 89.69 93 SER B CA 1
ATOM 5535 C C . SER B 1 93 ? 13.211 34.312 -18.75 1 89.69 93 SER B C 1
ATOM 5537 O O . SER B 1 93 ? 12.367 33.406 -18.797 1 89.69 93 SER B O 1
ATOM 5539 N N . GLU B 1 94 ? 13.508 35.125 -19.797 1 90.31 94 GLU B N 1
ATOM 5540 C CA . GLU B 1 94 ? 12.891 34.938 -21.109 1 90.31 94 GLU B CA 1
ATOM 5541 C C . GLU B 1 94 ? 13.344 33.625 -21.75 1 90.31 94 GLU B C 1
ATOM 5543 O O . GLU B 1 94 ? 12.57 32.969 -22.453 1 90.31 94 GLU B O 1
ATOM 5548 N N . ARG B 1 95 ? 14.547 33.312 -21.438 1 89.19 95 ARG B N 1
ATOM 5549 C CA . ARG B 1 95 ? 15.078 32.062 -21.953 1 89.19 95 ARG B CA 1
ATOM 5550 C C . ARG B 1 95 ? 14.328 30.859 -21.375 1 89.19 95 ARG B C 1
ATOM 5552 O O . ARG B 1 95 ? 14.016 29.906 -22.094 1 89.19 95 ARG 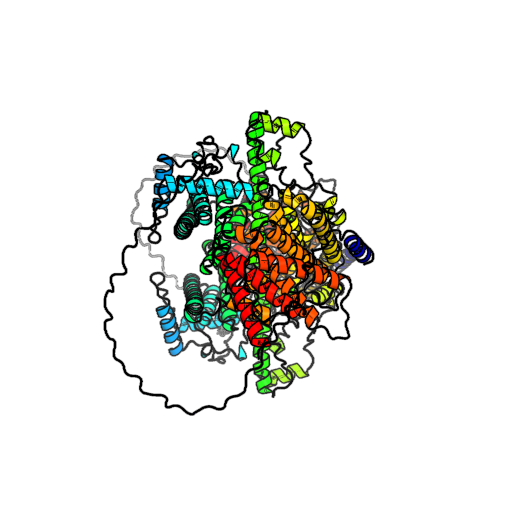B O 1
ATOM 5559 N N . MET B 1 96 ? 14.047 31 -20.156 1 90.88 96 MET B N 1
ATOM 5560 C CA . MET B 1 96 ? 13.336 29.922 -19.484 1 90.88 96 MET B CA 1
ATOM 5561 C C . MET B 1 96 ? 11.906 29.797 -20 1 90.88 96 MET B C 1
ATOM 5563 O O . MET B 1 96 ? 11.398 28.688 -20.172 1 90.88 96 MET B O 1
ATOM 5567 N N . MET B 1 97 ? 11.305 30.891 -20.328 1 91.62 97 MET B N 1
ATOM 5568 C CA . MET B 1 97 ? 9.945 30.891 -20.859 1 91.62 97 MET B CA 1
ATOM 5569 C C . MET B 1 97 ? 9.898 30.203 -22.219 1 91.62 97 MET B C 1
ATOM 5571 O O . MET B 1 97 ? 8.945 29.469 -22.516 1 91.62 97 MET B O 1
ATOM 5575 N N . ARG B 1 98 ? 10.898 30.453 -22.938 1 90.19 98 ARG B N 1
ATOM 5576 C CA . ARG B 1 98 ? 10.977 29.812 -24.25 1 90.19 98 ARG B CA 1
ATOM 5577 C C . ARG B 1 98 ? 11.164 28.312 -24.109 1 90.19 98 ARG B C 1
ATOM 5579 O O . ARG B 1 98 ? 10.562 27.531 -24.859 1 90.19 98 ARG B O 1
ATOM 5586 N N . GLN B 1 99 ? 11.93 27.984 -23.203 1 90.69 99 GLN B N 1
ATOM 5587 C CA . GLN B 1 99 ? 12.18 26.562 -22.984 1 90.69 99 GLN B CA 1
ATOM 5588 C C . GLN B 1 99 ? 10.914 25.844 -22.516 1 90.69 99 GLN B C 1
ATOM 5590 O O . GLN B 1 99 ? 10.648 24.719 -22.922 1 90.69 99 GLN B O 1
ATOM 5595 N N . LEU B 1 100 ? 10.211 26.5 -21.609 1 92.31 100 LEU B N 1
ATOM 5596 C CA . LEU B 1 100 ? 8.961 25.938 -21.125 1 92.31 100 LEU B CA 1
ATOM 5597 C C . LEU B 1 100 ? 7.953 25.781 -22.266 1 92.31 100 LEU B C 1
ATOM 5599 O O . LEU B 1 100 ? 7.285 24.75 -22.359 1 92.31 100 LEU B O 1
ATOM 5603 N N . SER B 1 101 ? 7.914 26.797 -23.094 1 88.69 101 SER B N 1
ATOM 5604 C CA . SER B 1 101 ? 6.98 26.75 -24.219 1 88.69 101 SER B CA 1
ATOM 5605 C C . SER B 1 101 ? 7.352 25.656 -25.203 1 88.69 101 SER B C 1
ATOM 5607 O O . SER B 1 101 ? 6.477 24.984 -25.766 1 88.69 101 SER B O 1
ATOM 5609 N N . GLU B 1 102 ? 8.617 25.469 -25.359 1 87.88 102 GLU B N 1
ATOM 5610 C CA . GLU B 1 102 ? 9.086 24.438 -26.266 1 87.88 102 GLU B CA 1
ATOM 5611 C C . GLU B 1 102 ? 8.789 23.047 -25.703 1 87.88 102 GLU B C 1
ATOM 5613 O O . GLU B 1 102 ? 8.414 22.141 -26.469 1 87.88 102 GLU B O 1
ATOM 5618 N N . SER B 1 103 ? 8.992 22.891 -24.469 1 88.38 103 SER B N 1
ATOM 5619 C CA . SER B 1 103 ? 8.734 21.609 -23.844 1 88.38 103 SER B CA 1
ATOM 5620 C C . SER B 1 103 ? 7.246 21.25 -23.891 1 88.38 103 SER B C 1
ATOM 5622 O O . SER B 1 103 ? 6.883 20.094 -24.062 1 88.38 103 SER B O 1
ATOM 5624 N N . LEU B 1 104 ? 6.422 22.219 -23.719 1 87.88 104 LEU B N 1
ATOM 5625 C CA . LEU B 1 104 ? 4.98 21.984 -23.734 1 87.88 104 LEU B CA 1
ATOM 5626 C C . LEU B 1 104 ? 4.492 21.734 -25.156 1 87.88 104 LEU B C 1
ATOM 5628 O O . LEU B 1 104 ? 3.512 21.016 -25.359 1 87.88 104 LEU B O 1
ATOM 5632 N N . TYR B 1 105 ? 5.234 22.344 -26.031 1 81.94 105 TYR B N 1
ATOM 5633 C CA . TYR B 1 105 ? 4.875 22.125 -27.438 1 81.94 105 TYR B CA 1
ATOM 5634 C C . TYR B 1 105 ? 5.145 20.688 -27.859 1 81.94 105 TYR B C 1
ATOM 5636 O O . TYR B 1 105 ? 4.395 20.125 -28.641 1 81.94 105 TYR B O 1
ATOM 5644 N N . ARG B 1 106 ? 6.137 20.109 -27.312 1 77.75 106 ARG B N 1
ATOM 5645 C CA . ARG B 1 106 ? 6.496 18.734 -27.625 1 77.75 106 ARG B CA 1
ATOM 5646 C C . ARG B 1 106 ? 5.445 17.75 -27.109 1 77.75 106 ARG B C 1
ATOM 5648 O O . ARG B 1 106 ? 5.246 16.688 -27.688 1 77.75 106 ARG B O 1
ATOM 5655 N N . VAL B 1 107 ? 4.949 18.031 -25.938 1 76.25 107 VAL B N 1
ATOM 5656 C CA . VAL B 1 107 ? 3.957 17.156 -25.312 1 76.25 107 VAL B CA 1
ATOM 5657 C C . VAL B 1 107 ? 2.602 17.359 -25.984 1 76.25 107 VAL B C 1
ATOM 5659 O O . VAL B 1 107 ? 1.756 16.453 -25.953 1 76.25 107 VAL B O 1
ATOM 5662 N N . ARG B 1 108 ? 2.324 18.578 -26.594 1 61.56 108 ARG B N 1
ATOM 5663 C CA . ARG B 1 108 ? 1.045 18.969 -27.188 1 61.56 108 ARG B CA 1
ATOM 5664 C C . ARG B 1 108 ? 0.505 17.859 -28.078 1 61.56 108 ARG B C 1
ATOM 5666 O O . ARG B 1 108 ? 0.968 17.688 -29.219 1 61.56 108 ARG B O 1
ATOM 5673 N N . SER B 1 109 ? 0.584 16.812 -27.641 1 50.28 109 SER B N 1
ATOM 5674 C CA . SER B 1 109 ? -0.474 16.078 -28.328 1 50.28 109 SER B CA 1
ATOM 5675 C C . SER B 1 109 ? -1.792 16.844 -28.281 1 50.28 109 SER B C 1
ATOM 5677 O O . SER B 1 109 ? -1.942 17.797 -27.5 1 50.28 109 SER B O 1
ATOM 5679 N N . ASP B 1 110 ? -3.064 16.328 -28.797 1 49.03 110 ASP B N 1
ATOM 5680 C CA . ASP B 1 110 ? -4.441 16.766 -29 1 49.03 110 ASP B CA 1
ATOM 5681 C C . ASP B 1 110 ? -5.027 17.359 -27.719 1 49.03 110 ASP B C 1
ATOM 5683 O O . ASP B 1 110 ? -6.145 17.875 -27.719 1 49.03 110 ASP B O 1
ATOM 5687 N N . ARG B 1 111 ? -4.598 17.078 -26.516 1 46.5 111 ARG B N 1
ATOM 5688 C CA . ARG B 1 111 ? -5.562 17.172 -25.422 1 46.5 111 ARG B CA 1
ATOM 5689 C C . ARG B 1 111 ? -5.465 18.531 -24.734 1 46.5 111 ARG B C 1
ATOM 5691 O O . ARG B 1 111 ? -6.375 18.938 -24.016 1 46.5 111 ARG B O 1
ATOM 5698 N N . SER B 1 112 ? -4.242 19.156 -24.297 1 52.44 112 SER B N 1
ATOM 5699 C CA . SER B 1 112 ? -4.402 20.25 -23.344 1 52.44 112 SER B CA 1
ATOM 5700 C C . SER B 1 112 ? -3.668 21.5 -23.828 1 52.44 112 SER B C 1
ATOM 5702 O O . SER B 1 112 ? -2.445 21.484 -23.969 1 52.44 112 SER B O 1
ATOM 5704 N N . ASN B 1 113 ? -4.199 22.328 -24.469 1 61.16 113 ASN B N 1
ATOM 5705 C CA . ASN B 1 113 ? -3.697 23.672 -24.703 1 61.16 113 ASN B CA 1
ATOM 5706 C C . ASN B 1 113 ? -3.561 24.469 -23.406 1 61.16 113 ASN B C 1
ATOM 5708 O O . ASN B 1 113 ? -4.484 25.172 -23 1 61.16 113 ASN B O 1
ATOM 5712 N N . VAL B 1 114 ? -2.535 24.109 -22.531 1 71.69 114 VAL B N 1
ATOM 5713 C CA . VAL B 1 114 ? -2.346 24.875 -21.297 1 71.69 114 VAL B CA 1
ATOM 5714 C C . VAL B 1 114 ? -1.608 26.172 -21.594 1 71.69 114 VAL B C 1
ATOM 5716 O O . VAL B 1 114 ? -0.545 26.156 -22.219 1 71.69 114 VAL B O 1
ATOM 5719 N N . GLN B 1 115 ? -2.277 27.219 -21.438 1 81 115 GLN B N 1
ATOM 5720 C CA . GLN B 1 115 ? -1.681 28.547 -21.594 1 81 115 GLN B CA 1
ATOM 5721 C C . GLN B 1 115 ? -0.822 28.891 -20.375 1 81 115 GLN B C 1
ATOM 5723 O O . GLN B 1 115 ? -1.291 28.844 -19.234 1 81 115 GLN B O 1
ATOM 5728 N N . LEU B 1 116 ? 0.457 29.188 -20.672 1 89.75 116 LEU B N 1
ATOM 5729 C CA . LEU B 1 116 ? 1.374 29.562 -19.609 1 89.75 116 LEU B CA 1
ATOM 5730 C C . LEU B 1 116 ? 1.085 30.969 -19.109 1 89.75 116 LEU B C 1
ATOM 5732 O O . LEU B 1 116 ? 0.781 31.859 -19.906 1 89.75 116 LEU B O 1
ATOM 5736 N N . PRO B 1 117 ? 1.104 31.125 -17.844 1 91.69 117 PRO B N 1
ATOM 5737 C CA . PRO B 1 117 ? 0.97 32.469 -17.281 1 91.69 117 PRO B CA 1
ATOM 5738 C C . PRO B 1 117 ? 2.137 33.375 -17.656 1 91.69 117 PRO B C 1
ATOM 5740 O O . PRO B 1 117 ? 3.086 32.938 -18.312 1 91.69 117 PRO B O 1
ATOM 5743 N N . SER B 1 118 ? 2.033 34.656 -17.344 1 90.88 118 SER B N 1
ATOM 5744 C CA . SER B 1 118 ? 3.08 35.656 -17.641 1 90.88 118 SER B CA 1
ATOM 5745 C C . SER B 1 118 ? 4.348 35.344 -16.844 1 90.88 118 SER B C 1
ATOM 5747 O O . SER B 1 118 ? 4.312 34.625 -15.852 1 90.88 118 SER B O 1
ATOM 5749 N N . ARG B 1 119 ? 5.473 35.875 -17.312 1 91.62 119 ARG B N 1
ATOM 5750 C CA . ARG B 1 119 ? 6.758 35.688 -16.641 1 91.62 119 ARG B CA 1
ATOM 5751 C C . ARG B 1 119 ? 6.723 36.25 -15.219 1 91.62 119 ARG B C 1
ATOM 5753 O O . ARG B 1 119 ? 7.285 35.625 -14.305 1 91.62 119 ARG B O 1
ATOM 5760 N N . TYR B 1 120 ? 6.066 37.281 -14.984 1 90.38 120 TYR B N 1
ATOM 5761 C CA . TYR B 1 120 ? 5.957 37.875 -13.656 1 90.38 120 TYR B CA 1
ATOM 5762 C C . TYR B 1 120 ? 5.129 36.969 -12.734 1 90.38 120 TYR B C 1
ATOM 5764 O O . TYR B 1 120 ? 5.477 36.781 -11.57 1 90.38 120 TYR B O 1
ATOM 5772 N N . ALA B 1 121 ? 4.102 36.469 -13.305 1 93.25 121 ALA B N 1
ATOM 5773 C CA . ALA B 1 121 ? 3.256 35.594 -12.508 1 93.25 121 ALA B CA 1
ATOM 5774 C C . ALA B 1 121 ? 4.004 34.312 -12.125 1 93.25 121 ALA B C 1
ATOM 5776 O O . ALA B 1 121 ? 3.932 33.844 -10.984 1 93.25 121 ALA B O 1
ATOM 5777 N N . LEU B 1 122 ? 4.727 33.812 -13.07 1 94 122 LEU B N 1
ATOM 5778 C CA . LEU B 1 122 ? 5.48 32.594 -12.805 1 94 122 LEU B CA 1
ATOM 5779 C C . LEU B 1 122 ? 6.547 32.844 -11.734 1 94 122 LEU B C 1
ATOM 5781 O O . LEU B 1 122 ? 6.773 31.984 -10.875 1 94 122 LEU B O 1
ATOM 5785 N N . SER B 1 123 ? 7.188 33.969 -11.805 1 93.38 123 SER B N 1
ATOM 5786 C CA . SER B 1 123 ? 8.211 34.312 -10.82 1 93.38 123 SER B CA 1
ATOM 5787 C C . SER B 1 123 ? 7.602 34.469 -9.43 1 93.38 123 SER B C 1
ATOM 5789 O O . SER B 1 123 ? 8.203 34.062 -8.438 1 93.38 123 SER B O 1
ATOM 5791 N N . ARG B 1 124 ? 6.457 35.062 -9.414 1 93.12 124 ARG B N 1
ATOM 5792 C CA . ARG B 1 124 ? 5.754 35.188 -8.148 1 93.12 124 ARG B CA 1
ATOM 5793 C C . ARG B 1 124 ? 5.375 33.844 -7.582 1 93.12 124 ARG B C 1
ATOM 5795 O O . ARG B 1 124 ? 5.527 33.594 -6.387 1 93.12 124 ARG B O 1
ATOM 5802 N N . PHE B 1 125 ? 4.879 32.969 -8.438 1 94.56 125 PHE B N 1
ATOM 5803 C CA . PHE B 1 125 ? 4.484 31.641 -8.016 1 94.56 125 PHE B CA 1
ATOM 5804 C C . PHE B 1 125 ? 5.688 30.859 -7.496 1 94.56 125 PHE B C 1
ATOM 5806 O O . PHE B 1 125 ? 5.609 30.203 -6.453 1 94.56 125 PHE B O 1
ATOM 5813 N N . VAL B 1 126 ? 6.762 30.938 -8.195 1 95.06 126 VAL B N 1
ATOM 5814 C CA . VAL B 1 126 ? 7.957 30.188 -7.812 1 95.06 126 VAL B CA 1
ATOM 5815 C C . VAL B 1 126 ? 8.461 30.688 -6.461 1 95.06 126 VAL B C 1
ATOM 5817 O O . VAL B 1 126 ? 8.875 29.891 -5.617 1 95.06 126 VAL B O 1
ATOM 5820 N N . ARG B 1 127 ? 8.391 31.938 -6.238 1 92.12 127 ARG B N 1
ATOM 5821 C CA . ARG B 1 127 ? 8.828 32.5 -4.961 1 92.12 127 ARG B CA 1
ATOM 5822 C C . ARG B 1 127 ? 7.941 32 -3.82 1 92.12 127 ARG B C 1
ATOM 5824 O O . ARG B 1 127 ? 8.438 31.641 -2.748 1 92.12 127 ARG B O 1
ATOM 5831 N N . CYS B 1 128 ? 6.707 32 -4.105 1 91.38 128 CYS B N 1
ATOM 5832 C CA . CYS B 1 128 ? 5.762 31.5 -3.105 1 91.38 128 CYS B CA 1
ATOM 5833 C C . CYS B 1 128 ? 5.988 30.031 -2.814 1 91.38 128 CYS B C 1
ATOM 5835 O O . CYS B 1 128 ? 5.918 29.594 -1.661 1 91.38 128 CYS B O 1
ATOM 5837 N N . ALA B 1 129 ? 6.242 29.344 -3.867 1 94.69 129 ALA B N 1
ATOM 5838 C CA . ALA B 1 129 ? 6.473 27.906 -3.719 1 94.69 129 ALA B CA 1
ATOM 5839 C C . ALA B 1 129 ? 7.73 27.625 -2.896 1 94.69 129 ALA B C 1
ATOM 5841 O O . ALA B 1 129 ? 7.738 26.75 -2.035 1 94.69 129 ALA B O 1
ATOM 5842 N N . ILE B 1 130 ? 8.758 28.344 -3.141 1 93.38 130 ILE B N 1
ATOM 5843 C CA . ILE B 1 130 ? 10.023 28.141 -2.439 1 93.38 130 ILE B CA 1
ATOM 5844 C C . ILE B 1 130 ? 9.859 28.5 -0.965 1 93.38 130 ILE B C 1
ATOM 5846 O O . ILE B 1 130 ? 10.43 27.844 -0.093 1 93.38 130 ILE B O 1
ATOM 5850 N N . ASP B 1 131 ? 9.07 29.453 -0.703 1 89.69 131 ASP B N 1
ATOM 5851 C CA . ASP B 1 131 ? 8.766 29.812 0.679 1 89.69 131 ASP B CA 1
ATOM 5852 C C . ASP B 1 131 ? 8.016 28.688 1.388 1 89.69 131 ASP B C 1
ATOM 5854 O O . ASP B 1 131 ? 8.32 28.344 2.533 1 89.69 131 ASP B O 1
ATOM 5858 N N . TYR B 1 132 ? 7.098 28.188 0.689 1 91 132 TYR B N 1
ATOM 5859 C CA . TYR B 1 132 ? 6.34 27.078 1.236 1 91 132 TYR B CA 1
ATOM 5860 C C . TYR B 1 132 ? 7.242 25.859 1.472 1 91 132 TYR B C 1
ATOM 5862 O O . TYR B 1 132 ? 7.176 25.234 2.525 1 91 132 TYR B O 1
ATOM 5870 N N . ILE B 1 133 ? 8.047 25.547 0.505 1 93.5 133 ILE B N 1
ATOM 5871 C CA . ILE B 1 133 ? 8.906 24.359 0.561 1 93.5 133 ILE B CA 1
ATOM 5872 C C . ILE B 1 133 ? 9.922 24.516 1.692 1 93.5 133 ILE B C 1
ATOM 5874 O O . ILE B 1 133 ? 10.211 23.547 2.404 1 93.5 133 ILE B O 1
ATOM 5878 N N . SER B 1 134 ? 10.422 25.625 1.905 1 90.75 134 SER B N 1
ATOM 5879 C CA . SER B 1 134 ? 11.414 25.859 2.951 1 90.75 134 SER B CA 1
ATOM 5880 C C . SER B 1 134 ? 10.805 25.688 4.34 1 90.75 134 SER B C 1
ATOM 5882 O O . SER B 1 134 ? 11.492 25.297 5.281 1 90.75 134 SER B O 1
ATOM 5884 N N . LYS B 1 135 ? 9.539 25.859 4.43 1 88.31 135 LYS B N 1
ATOM 5885 C CA . LYS B 1 135 ? 8.891 25.828 5.734 1 88.31 135 LYS B CA 1
ATOM 5886 C C . LYS B 1 135 ? 8.305 24.453 6.023 1 88.31 135 LYS B C 1
ATOM 5888 O O . LYS B 1 135 ? 8.367 23.969 7.16 1 88.31 135 LYS B O 1
ATOM 5893 N N . HIS B 1 136 ? 7.797 23.797 5.023 1 90.38 136 HIS B N 1
ATOM 5894 C CA . HIS B 1 136 ? 7.016 22.594 5.285 1 90.38 136 HIS B CA 1
ATOM 5895 C C . HIS B 1 136 ? 7.727 21.359 4.758 1 90.38 136 HIS B C 1
ATOM 5897 O O . HIS B 1 136 ? 7.605 20.266 5.336 1 90.38 136 HIS B O 1
ATOM 5903 N N . ILE B 1 137 ? 8.328 21.469 3.643 1 93.38 137 ILE B N 1
ATOM 5904 C CA . ILE B 1 137 ? 9.023 20.328 3.055 1 93.38 137 ILE B CA 1
ATOM 5905 C C . ILE B 1 137 ? 10.414 20.75 2.6 1 93.38 137 ILE B C 1
ATOM 5907 O O . ILE B 1 137 ? 10.711 20.734 1.402 1 93.38 137 ILE B O 1
ATOM 5911 N N . PRO B 1 138 ? 11.281 20.906 3.561 1 93.44 138 PRO B N 1
ATOM 5912 C CA . PRO B 1 138 ? 12.609 21.422 3.221 1 93.44 138 PRO B CA 1
ATOM 5913 C C . PRO B 1 138 ? 13.469 20.406 2.477 1 93.44 138 PRO B C 1
ATOM 5915 O O . PRO B 1 138 ? 14.43 19.875 3.037 1 93.44 138 PRO B O 1
ATOM 5918 N N . CYS B 1 139 ? 13.219 20.219 1.212 1 93.38 139 CYS B N 1
ATOM 5919 C CA . CYS B 1 139 ? 13.977 19.266 0.397 1 93.38 139 CYS B CA 1
ATOM 5920 C C . CYS B 1 139 ? 14.742 19.984 -0.705 1 93.38 139 CYS B C 1
ATOM 5922 O O . CYS B 1 139 ? 15.391 19.344 -1.532 1 93.38 139 CYS B O 1
ATOM 5924 N N . MET B 1 140 ? 14.594 21.281 -0.739 1 93.44 140 MET B N 1
ATOM 5925 C CA . MET B 1 140 ? 15.367 22.094 -1.666 1 93.44 140 MET B CA 1
ATOM 5926 C C . MET B 1 140 ? 16.203 23.125 -0.914 1 93.44 140 MET B C 1
ATOM 5928 O O . MET B 1 140 ? 15.68 23.844 -0.052 1 93.44 140 MET B O 1
ATOM 5932 N N . HIS B 1 141 ? 17.438 23.078 -1.201 1 93.44 141 HIS B N 1
ATOM 5933 C CA . HIS B 1 141 ? 18.328 24.047 -0.56 1 93.44 141 HIS B CA 1
ATOM 5934 C C . HIS B 1 141 ? 18.156 25.438 -1.174 1 93.44 141 HIS B C 1
ATOM 5936 O O . HIS B 1 141 ? 18.719 25.719 -2.242 1 93.44 141 HIS B O 1
ATOM 5942 N N . VAL B 1 142 ? 17.641 26.344 -0.514 1 90.81 142 VAL B N 1
ATOM 5943 C CA . VAL B 1 142 ? 17.203 27.625 -1.04 1 90.81 142 VAL B CA 1
ATOM 5944 C C . VAL B 1 142 ? 18.422 28.469 -1.423 1 90.81 142 VAL B C 1
ATOM 5946 O O . VAL B 1 142 ? 18.406 29.172 -2.439 1 90.81 142 VAL B O 1
ATOM 5949 N N . ALA B 1 143 ? 19.5 28.359 -0.714 1 89.38 143 ALA B N 1
ATOM 5950 C CA . ALA B 1 143 ? 20.672 29.219 -0.928 1 89.38 143 ALA B CA 1
ATOM 5951 C C . ALA B 1 143 ? 21.375 28.859 -2.232 1 89.38 143 ALA B C 1
ATOM 5953 O O . ALA B 1 143 ? 21.969 29.719 -2.877 1 89.38 143 ALA B O 1
ATOM 5954 N N . THR B 1 144 ? 21.281 27.609 -2.635 1 89 144 THR B N 1
ATOM 5955 C CA . THR B 1 144 ? 22.062 27.188 -3.795 1 89 144 THR B CA 1
ATOM 5956 C C . THR B 1 144 ? 21.141 26.875 -4.973 1 89 144 THR B C 1
ATOM 5958 O O . THR B 1 144 ? 21.609 26.641 -6.09 1 89 144 THR B O 1
ATOM 5961 N N . THR B 1 145 ? 19.844 26.891 -4.797 1 89.06 145 THR B N 1
ATOM 5962 C CA . THR B 1 145 ? 18.906 26.531 -5.871 1 89.06 145 THR B CA 1
ATOM 5963 C C . THR B 1 145 ? 18.75 27.703 -6.848 1 89.06 145 THR B C 1
ATOM 5965 O O . THR B 1 145 ? 18.484 28.828 -6.438 1 89.06 145 THR B O 1
ATOM 5968 N N . ARG B 1 146 ? 19.078 27.422 -8.102 1 89.12 146 ARG B N 1
ATOM 5969 C CA . ARG B 1 146 ? 18.875 28.359 -9.203 1 89.12 146 ARG B CA 1
ATOM 5970 C C . ARG B 1 146 ? 17.844 27.828 -10.188 1 89.12 146 ARG B C 1
ATOM 5972 O O . ARG B 1 146 ? 17.922 26.672 -10.617 1 89.12 146 ARG B O 1
ATOM 5979 N N . LEU B 1 147 ? 16.906 28.625 -10.547 1 91.88 147 LEU B N 1
ATOM 5980 C CA . LEU B 1 147 ? 15.82 28.203 -11.422 1 91.88 147 LEU B CA 1
ATOM 5981 C C . LEU B 1 147 ? 16.359 27.828 -12.805 1 91.88 147 LEU B C 1
ATOM 5983 O O . LEU B 1 147 ? 15.773 26.969 -13.484 1 91.88 147 LEU B O 1
ATOM 5987 N N . GLU B 1 148 ? 17.469 28.406 -13.156 1 88.69 148 GLU B N 1
ATOM 5988 C CA . GLU B 1 148 ? 18.047 28.156 -14.469 1 88.69 148 GLU B CA 1
ATOM 5989 C C . GLU B 1 148 ? 18.547 26.719 -14.586 1 88.69 148 GLU B C 1
ATOM 5991 O O . GLU B 1 148 ? 18.594 26.156 -15.688 1 88.69 148 GLU B O 1
ATOM 5996 N N . ASP B 1 149 ? 18.859 26.188 -13.438 1 89.12 149 ASP B N 1
ATOM 5997 C CA . ASP B 1 149 ? 19.391 24.828 -13.43 1 89.12 149 ASP B CA 1
ATOM 5998 C C . ASP B 1 149 ? 18.266 23.797 -13.258 1 89.12 149 ASP B C 1
ATOM 6000 O O . ASP B 1 149 ? 18.516 22.594 -13.312 1 89.12 149 ASP B O 1
ATOM 6004 N N . CYS B 1 150 ? 17.047 24.281 -13.172 1 92.06 150 CYS B N 1
ATOM 6005 C CA . CYS B 1 150 ? 15.922 23.375 -12.922 1 92.06 150 CYS B CA 1
ATOM 6006 C C . CYS B 1 150 ? 15.297 22.906 -14.234 1 92.06 150 CYS B C 1
ATOM 6008 O O . CYS B 1 150 ? 15.258 23.656 -15.203 1 92.06 150 CYS B O 1
ATOM 6010 N N . VAL B 1 151 ? 14.891 21.703 -14.258 1 92.19 151 VAL B N 1
ATOM 6011 C CA . VAL B 1 151 ? 14.203 21.141 -15.422 1 92.19 151 VAL B CA 1
ATOM 6012 C C . VAL B 1 151 ? 12.812 21.766 -15.547 1 92.19 151 VAL B C 1
ATOM 6014 O O . VAL B 1 151 ? 12.227 22.203 -14.555 1 92.19 151 VAL B O 1
ATOM 6017 N N . PRO B 1 152 ? 12.234 21.797 -16.719 1 92.94 152 PRO B N 1
ATOM 6018 C CA . PRO B 1 152 ? 10.953 22.453 -16.953 1 92.94 152 PRO B CA 1
ATOM 6019 C C . PRO B 1 152 ? 9.82 21.844 -16.125 1 92.94 152 PRO B C 1
ATOM 6021 O O . PRO B 1 152 ? 8.93 22.562 -15.672 1 92.94 152 PRO B O 1
ATOM 6024 N N . GLU B 1 153 ? 9.727 20.547 -15.961 1 94.06 153 GLU B N 1
ATOM 6025 C CA . GLU B 1 153 ? 8.648 19.938 -15.188 1 94.06 153 GLU B CA 1
ATOM 6026 C C . GLU B 1 153 ? 8.672 20.406 -13.742 1 94.06 153 GLU B C 1
ATOM 6028 O O . GLU B 1 153 ? 7.621 20.547 -13.117 1 94.06 153 GLU B O 1
ATOM 6033 N N . LEU B 1 154 ? 9.898 20.609 -13.234 1 96.06 154 LEU B N 1
ATOM 6034 C CA . LEU B 1 154 ? 10.008 21.094 -11.859 1 96.06 154 LEU B CA 1
ATOM 6035 C C . LEU B 1 154 ? 9.547 22.531 -11.75 1 96.06 154 LEU B C 1
ATOM 6037 O O . LEU B 1 154 ? 8.859 22.906 -10.797 1 96.06 154 LEU B O 1
ATOM 6041 N N . ILE B 1 155 ? 9.945 23.328 -12.711 1 95.81 155 ILE B N 1
ATOM 6042 C CA . ILE B 1 155 ? 9.539 24.734 -12.711 1 95.81 155 ILE B CA 1
ATOM 6043 C C . ILE B 1 155 ? 8.016 24.828 -12.766 1 95.81 155 ILE B C 1
ATOM 6045 O O . ILE B 1 155 ? 7.41 25.625 -12.047 1 95.81 155 ILE B O 1
ATOM 6049 N N . LEU B 1 156 ? 7.426 24.062 -13.586 1 96.12 156 LEU B N 1
ATOM 6050 C CA . LEU B 1 156 ? 5.969 24.047 -13.695 1 96.12 156 LEU B CA 1
ATOM 6051 C C . LEU B 1 156 ? 5.332 23.562 -12.398 1 96.12 156 LEU B C 1
ATOM 6053 O O . LEU B 1 156 ? 4.309 24.094 -11.969 1 96.12 156 LEU B O 1
ATOM 6057 N N . ALA B 1 157 ? 5.883 22.516 -11.805 1 97.31 157 ALA B N 1
ATOM 6058 C CA . ALA B 1 157 ? 5.355 22 -10.539 1 97.31 157 ALA B CA 1
ATOM 6059 C C . ALA B 1 157 ? 5.461 23.062 -9.438 1 97.31 157 ALA B C 1
ATOM 6061 O O . ALA B 1 157 ? 4.523 23.25 -8.656 1 97.31 157 ALA B O 1
ATOM 6062 N N . LEU B 1 158 ? 6.633 23.719 -9.367 1 97.38 158 LEU B N 1
ATOM 6063 C CA . LEU B 1 158 ? 6.816 24.797 -8.398 1 97.38 158 LEU B CA 1
ATOM 6064 C C . LEU B 1 158 ? 5.797 25.906 -8.625 1 97.38 158 LEU B C 1
ATOM 6066 O O . LEU B 1 158 ? 5.203 26.406 -7.668 1 97.38 158 LEU B O 1
ATOM 6070 N N . SER B 1 159 ? 5.633 26.234 -9.859 1 96.88 159 SER B N 1
ATOM 6071 C CA . SER B 1 159 ? 4.672 27.281 -10.188 1 96.88 159 SER B CA 1
ATOM 6072 C C . SER B 1 159 ? 3.252 26.875 -9.812 1 96.88 159 SER B C 1
ATOM 6074 O O . SER B 1 159 ? 2.453 27.703 -9.375 1 96.88 159 SER B O 1
ATOM 6076 N N . ALA B 1 160 ? 2.912 25.625 -10.031 1 96.12 160 ALA B N 1
ATOM 6077 C CA . ALA B 1 160 ? 1.591 25.125 -9.656 1 96.12 160 ALA B CA 1
ATOM 6078 C C . ALA B 1 160 ? 1.376 25.234 -8.148 1 96.12 160 ALA B C 1
ATOM 6080 O O . ALA B 1 160 ? 0.312 25.656 -7.691 1 96.12 160 ALA B O 1
ATOM 6081 N N . LEU B 1 161 ? 2.369 24.859 -7.387 1 95.12 161 LEU B N 1
ATOM 6082 C CA . LEU B 1 161 ? 2.293 24.938 -5.934 1 95.12 161 LEU B CA 1
ATOM 6083 C C . LEU B 1 161 ? 2.137 26.375 -5.473 1 95.12 161 LEU B C 1
ATOM 6085 O O . LEU B 1 161 ? 1.317 26.672 -4.598 1 95.12 161 LEU B O 1
ATOM 6089 N N . GLY B 1 162 ? 2.951 27.25 -6.043 1 93.56 162 GLY B N 1
ATOM 6090 C CA . GLY B 1 162 ? 2.844 28.656 -5.703 1 93.56 162 GLY B CA 1
ATOM 6091 C C . GLY B 1 162 ? 1.497 29.25 -6.059 1 93.56 162 GLY B C 1
ATOM 6092 O O . GLY B 1 162 ? 0.959 30.078 -5.312 1 93.56 162 GLY B O 1
ATOM 6093 N N . ALA B 1 163 ? 0.988 28.844 -7.219 1 92.69 163 ALA B N 1
ATOM 6094 C CA . ALA B 1 163 ? -0.325 29.328 -7.629 1 92.69 163 ALA B CA 1
ATOM 6095 C C . ALA B 1 163 ? -1.411 28.859 -6.664 1 92.69 163 ALA B C 1
ATOM 6097 O O . ALA B 1 163 ? -2.348 29.609 -6.367 1 92.69 163 ALA B O 1
ATOM 6098 N N . GLU B 1 164 ? -1.303 27.672 -6.18 1 89.06 164 GLU B N 1
ATOM 6099 C CA . GLU B 1 164 ? -2.264 27.141 -5.223 1 89.06 164 GLU B CA 1
ATOM 6100 C C . GLU B 1 164 ? -2.281 27.953 -3.936 1 89.06 164 GLU B C 1
ATOM 6102 O O . GLU B 1 164 ? -3.352 28.297 -3.418 1 89.06 164 GLU B O 1
ATOM 6107 N N . TYR B 1 165 ? -1.109 28.359 -3.445 1 85.38 165 TYR B N 1
ATOM 6108 C CA . TYR B 1 165 ? -1.02 29.078 -2.18 1 85.38 165 TYR B CA 1
ATOM 6109 C C . TYR B 1 165 ? -1.172 30.578 -2.395 1 85.38 165 TYR B C 1
ATOM 6111 O O . TYR B 1 165 ? -1.25 31.344 -1.432 1 85.38 165 TYR B O 1
ATOM 6119 N N . SER B 1 166 ? -1.172 30.906 -3.68 1 84.5 166 SER B N 1
ATOM 6120 C CA . SER B 1 166 ? -1.549 32.281 -4.004 1 84.5 166 SER B CA 1
ATOM 6121 C C . SER B 1 166 ? -3.039 32.375 -4.316 1 84.5 166 SER B C 1
ATOM 6123 O O . SER B 1 166 ? -3.512 33.438 -4.762 1 84.5 166 SER B O 1
ATOM 6125 N N . PHE B 1 167 ? -3.746 31.328 -4.281 1 81.19 167 PHE B N 1
ATOM 6126 C CA . PHE B 1 167 ? -5.195 31.219 -4.391 1 81.19 167 PHE B CA 1
ATOM 6127 C C . PHE B 1 167 ? -5.645 31.422 -5.836 1 81.19 167 PHE B C 1
ATOM 6129 O O . PHE B 1 167 ? -6.719 31.953 -6.086 1 81.19 167 PHE B O 1
ATOM 6136 N N . GLU B 1 168 ? -4.734 31.172 -6.66 1 88.06 168 GLU B N 1
ATOM 6137 C CA . GLU B 1 168 ? -5.074 31.094 -8.078 1 88.06 168 GLU B CA 1
ATOM 6138 C C . GLU B 1 168 ? -5.262 29.641 -8.516 1 88.06 168 GLU B C 1
ATOM 6140 O O . GLU B 1 168 ? -4.426 29.094 -9.242 1 88.06 168 GLU B O 1
ATOM 6145 N N . PHE B 1 169 ? -6.406 29.109 -8.258 1 83.81 169 PHE B N 1
ATOM 6146 C CA . PHE B 1 169 ? -6.652 27.672 -8.297 1 83.81 169 PHE B CA 1
ATOM 6147 C C . PHE B 1 169 ? -6.738 27.172 -9.734 1 83.81 169 PHE B C 1
ATOM 6149 O O . PHE B 1 169 ? -6.266 26.078 -10.047 1 83.81 169 PHE B O 1
ATOM 6156 N N . GLN B 1 170 ? -7.289 27.938 -10.547 1 87 170 GLN B N 1
ATOM 6157 C CA . GLN B 1 170 ? -7.402 27.484 -11.93 1 87 170 GLN B CA 1
ATOM 6158 C C . GLN B 1 170 ? -6.031 27.391 -12.586 1 87 170 GLN B C 1
ATOM 6160 O O . GLN B 1 170 ? -5.746 26.438 -13.312 1 87 170 GLN B O 1
ATOM 6165 N N . GLN B 1 171 ? -5.246 28.438 -12.312 1 90.94 171 GLN B N 1
ATOM 6166 C CA . GLN B 1 171 ? -3.891 28.406 -12.859 1 90.94 171 GLN B CA 1
ATOM 6167 C C . GLN B 1 171 ? -3.09 27.25 -12.266 1 90.94 171 GLN B C 1
ATOM 6169 O O . GLN B 1 171 ? -2.277 26.625 -12.961 1 90.94 171 GLN B O 1
ATOM 6174 N N . ALA B 1 172 ? -3.324 27.047 -10.992 1 91.62 172 ALA B N 1
ATOM 6175 C CA . ALA B 1 172 ? -2.631 25.953 -10.336 1 91.62 172 ALA B CA 1
ATOM 6176 C C . ALA B 1 172 ? -2.982 24.609 -10.984 1 91.62 172 ALA B C 1
ATOM 6178 O O . ALA B 1 172 ? -2.105 23.781 -11.219 1 91.62 172 ALA B O 1
ATOM 6179 N N . LYS B 1 173 ? -4.223 24.422 -11.336 1 89.06 173 LYS B N 1
ATOM 6180 C CA . LYS B 1 173 ? -4.68 23.188 -11.953 1 89.06 173 LYS B CA 1
ATOM 6181 C C . LYS B 1 173 ? -4.086 23.016 -13.352 1 89.06 173 LYS B C 1
ATOM 6183 O O . LYS B 1 173 ? -3.666 21.906 -13.727 1 89.06 173 LYS B O 1
ATOM 6188 N N . ASP B 1 174 ? -4.059 24.062 -14.055 1 91.06 174 ASP B N 1
ATOM 6189 C CA . ASP B 1 174 ? -3.502 24.016 -15.398 1 91.06 174 ASP B CA 1
ATOM 6190 C C . ASP B 1 174 ? -2.012 23.688 -15.367 1 91.06 174 ASP B C 1
ATOM 6192 O O . ASP B 1 174 ? -1.53 22.875 -16.172 1 91.06 174 ASP B O 1
ATOM 6196 N N . LEU B 1 175 ? -1.366 24.422 -14.516 1 94.19 175 LEU B N 1
ATOM 6197 C CA . LEU B 1 175 ? 0.07 24.188 -14.406 1 94.19 175 LEU B CA 1
ATOM 6198 C C . LEU B 1 175 ? 0.359 22.781 -13.898 1 94.19 175 LEU B C 1
ATOM 6200 O O . LEU B 1 175 ? 1.343 22.156 -14.305 1 94.19 175 LEU B O 1
ATOM 6204 N N . PHE B 1 176 ? -0.52 22.312 -13.031 1 93.62 176 PHE B N 1
ATOM 6205 C CA . PHE B 1 176 ? -0.405 20.953 -12.531 1 93.62 176 PHE B CA 1
ATOM 6206 C C . PHE B 1 176 ? -0.523 19.953 -13.664 1 93.62 176 PHE B C 1
ATOM 6208 O O . PHE B 1 176 ? 0.297 19.031 -13.781 1 93.62 176 PHE B O 1
ATOM 6215 N N . LEU B 1 177 ? -1.49 20.109 -14.438 1 90.31 177 LEU B N 1
ATOM 6216 C CA . LEU B 1 177 ? -1.717 19.203 -15.555 1 90.31 177 LEU B CA 1
ATOM 6217 C C . LEU B 1 177 ? -0.574 19.281 -16.562 1 90.31 177 LEU B C 1
ATOM 6219 O O . LEU B 1 177 ? -0.157 18.266 -17.125 1 90.31 177 LEU B O 1
ATOM 6223 N N . ALA B 1 178 ? -0.088 20.484 -16.766 1 92.31 178 ALA B N 1
ATOM 6224 C CA . ALA B 1 178 ? 1.027 20.672 -17.688 1 92.31 178 ALA B CA 1
ATOM 6225 C C . ALA B 1 178 ? 2.273 19.938 -17.188 1 92.31 178 ALA B C 1
ATOM 6227 O O . ALA B 1 178 ? 2.957 19.266 -17.969 1 92.31 178 ALA B O 1
ATOM 6228 N N . SER B 1 179 ? 2.566 20.109 -15.906 1 93.88 179 SER B N 1
ATOM 6229 C CA . SER B 1 179 ? 3.742 19.453 -15.344 1 93.88 179 SER B CA 1
ATOM 6230 C C . SER B 1 179 ? 3.6 17.938 -15.375 1 93.88 179 SER B C 1
ATOM 6232 O O . SER B 1 179 ? 4.543 17.234 -15.719 1 93.88 179 SER B O 1
ATOM 6234 N N . THR B 1 180 ? 2.418 17.422 -15.008 1 91.12 180 THR B N 1
ATOM 6235 C CA . THR B 1 180 ? 2.174 15.984 -14.992 1 91.12 180 THR B CA 1
ATOM 6236 C C . THR B 1 180 ? 2.295 15.391 -16.391 1 91.12 180 THR B C 1
ATOM 6238 O O . THR B 1 180 ? 2.846 14.305 -16.562 1 91.12 180 THR B O 1
ATOM 6241 N N . ASN B 1 181 ? 1.793 16.062 -17.344 1 88.31 181 ASN B N 1
ATOM 6242 C CA . ASN B 1 181 ? 1.887 15.602 -18.734 1 88.31 181 ASN B CA 1
ATOM 6243 C C . ASN B 1 181 ? 3.334 15.562 -19.219 1 88.31 181 ASN B C 1
ATOM 6245 O O . ASN B 1 181 ? 3.719 14.672 -19.969 1 88.31 181 ASN B O 1
ATOM 6249 N N . LEU B 1 182 ? 4.047 16.547 -18.844 1 90.38 182 LEU B N 1
ATOM 6250 C CA . LEU B 1 182 ? 5.457 16.594 -19.219 1 90.38 182 LEU B CA 1
ATOM 6251 C C . LEU B 1 182 ? 6.223 15.43 -18.594 1 90.38 182 LEU B C 1
ATOM 6253 O O . LEU B 1 182 ? 7.098 14.836 -19.219 1 90.38 182 LEU B O 1
ATOM 6257 N N . VAL B 1 183 ? 5.938 15.125 -17.344 1 89.31 183 VAL B N 1
ATOM 6258 C CA . VAL B 1 183 ? 6.574 14.008 -16.656 1 89.31 183 VAL B CA 1
ATOM 6259 C C . VAL B 1 183 ? 6.223 12.695 -17.359 1 89.31 183 VAL B C 1
ATOM 6261 O O . VAL B 1 183 ? 7.086 11.836 -17.547 1 89.31 183 VAL B O 1
ATOM 6264 N N . ASP B 1 184 ? 4.996 12.531 -17.703 1 83.12 184 ASP B N 1
ATOM 6265 C CA . ASP B 1 184 ? 4.555 11.32 -18.391 1 83.12 184 ASP B CA 1
ATOM 6266 C C . ASP B 1 184 ? 5.223 11.188 -19.766 1 83.12 184 ASP B C 1
ATOM 6268 O O . ASP B 1 184 ? 5.594 10.086 -20.172 1 83.12 184 ASP B O 1
ATOM 6272 N N . PHE B 1 185 ? 5.32 12.281 -20.375 1 82.31 185 PHE B N 1
ATOM 6273 C CA . PHE B 1 185 ? 5.957 12.289 -21.688 1 82.31 185 PHE B CA 1
ATOM 6274 C C . PHE B 1 185 ? 7.418 11.875 -21.578 1 82.31 185 PHE B C 1
ATOM 6276 O O . PHE B 1 185 ? 7.902 11.086 -22.391 1 82.31 185 PHE B O 1
ATOM 6283 N N . GLN B 1 186 ? 8.086 12.367 -20.641 1 80.19 186 GLN B N 1
ATOM 6284 C CA . GLN B 1 186 ? 9.5 12.047 -20.453 1 80.19 186 GLN B CA 1
ATOM 6285 C C . GLN B 1 186 ? 9.68 10.578 -20.078 1 80.19 186 GLN B C 1
ATOM 6287 O O . GLN B 1 186 ? 10.633 9.93 -20.516 1 80.19 186 GLN B O 1
ATOM 6292 N N . SER B 1 187 ? 8.805 10.07 -19.281 1 75.75 187 SER B N 1
ATOM 6293 C CA . SER B 1 187 ? 8.867 8.664 -18.891 1 75.75 187 SER B CA 1
ATOM 6294 C C . SER B 1 187 ? 8.656 7.746 -20.094 1 75.75 187 SER B C 1
ATOM 6296 O O . SER B 1 187 ? 9.328 6.719 -20.219 1 75.75 187 SER B O 1
ATOM 6298 N N . HIS B 1 188 ? 7.703 8.07 -20.891 1 72.44 188 HIS B N 1
ATOM 6299 C CA . HIS B 1 188 ? 7.41 7.277 -22.078 1 72.44 188 HIS B CA 1
ATOM 6300 C C . HIS B 1 188 ? 8.562 7.328 -23.062 1 72.44 188 HIS B C 1
ATOM 6302 O O . HIS B 1 188 ? 8.891 6.316 -23.703 1 72.44 188 HIS B O 1
ATOM 6308 N N . TRP B 1 189 ? 9.07 8.477 -23.188 1 69.38 189 TRP B N 1
ATOM 6309 C CA . TRP B 1 189 ? 10.18 8.672 -24.125 1 69.38 189 TRP B CA 1
ATOM 6310 C C . TRP B 1 189 ? 11.391 7.852 -23.688 1 69.38 189 TRP B C 1
ATOM 6312 O O . TRP B 1 189 ? 12.07 7.254 -24.531 1 69.38 189 TRP B O 1
ATOM 6322 N N . GLN B 1 190 ? 11.633 7.816 -22.469 1 68.62 190 GLN B N 1
ATOM 6323 C CA . GLN B 1 190 ? 12.766 7.062 -21.938 1 68.62 190 GLN B CA 1
ATOM 6324 C C . GLN B 1 190 ? 12.555 5.562 -22.125 1 68.62 190 GLN B C 1
ATOM 6326 O O . GLN B 1 190 ? 13.508 4.82 -22.375 1 68.62 190 GLN B O 1
ATOM 6331 N N . GLN B 1 191 ? 11.383 5.125 -21.953 1 64.12 191 GLN B N 1
ATOM 6332 C CA . GLN B 1 191 ? 11.062 3.711 -22.141 1 64.12 191 GLN B CA 1
ATOM 6333 C C . GLN B 1 191 ? 11.227 3.287 -23.594 1 64.12 191 GLN B C 1
ATOM 6335 O O . GLN B 1 191 ? 11.758 2.209 -23.875 1 64.12 191 GLN B O 1
ATOM 6340 N N . GLU B 1 192 ? 10.648 4.062 -24.453 1 60.97 192 GLU B N 1
ATOM 6341 C CA . GLU B 1 192 ? 10.633 3.715 -25.859 1 60.97 192 GLU B CA 1
ATOM 6342 C C . GLU B 1 192 ? 12.031 3.818 -26.469 1 60.97 192 GLU B C 1
ATOM 6344 O O . GLU B 1 192 ? 12.422 2.973 -27.281 1 60.97 192 GLU B O 1
ATOM 6349 N N . TYR B 1 193 ? 12.711 4.816 -26.125 1 56.5 193 TYR B N 1
ATOM 6350 C CA . TYR B 1 193 ? 13.938 5.078 -26.859 1 56.5 193 TYR B CA 1
ATOM 6351 C C . TYR B 1 193 ? 15.156 4.539 -26.109 1 56.5 193 TYR B C 1
ATOM 6353 O O . TYR B 1 193 ? 16.141 4.148 -26.734 1 56.5 193 TYR B O 1
ATOM 6361 N N . SER B 1 194 ? 15.156 4.699 -24.906 1 55.16 194 SER B N 1
ATOM 6362 C CA . SER B 1 194 ? 16.391 4.332 -24.234 1 55.16 194 SER B CA 1
ATOM 6363 C C . SER B 1 194 ? 16.344 2.891 -23.734 1 55.16 194 SER B C 1
ATOM 6365 O O . SER B 1 194 ? 17.375 2.332 -23.328 1 55.16 194 SER B O 1
ATOM 6367 N N . GLY B 1 195 ? 15.25 2.193 -24.125 1 52.06 195 GLY B N 1
ATOM 6368 C CA . GLY B 1 195 ? 15.141 0.827 -23.641 1 52.06 195 GLY B CA 1
ATOM 6369 C C . GLY B 1 195 ? 15.219 0.726 -22.125 1 52.06 195 GLY B C 1
ATOM 6370 O O . GLY B 1 195 ? 15.305 -0.375 -21.578 1 52.06 195 GLY B O 1
ATOM 6371 N N . GLN B 1 196 ? 15.641 1.932 -21.656 1 50.97 196 GLN B N 1
ATOM 6372 C CA . GLN B 1 196 ? 15.922 1.952 -20.219 1 50.97 196 GLN B CA 1
ATOM 6373 C C . GLN B 1 196 ? 14.625 1.974 -19.406 1 50.97 196 GLN B C 1
ATOM 6375 O O . GLN B 1 196 ? 13.594 2.447 -19.891 1 50.97 196 GLN B O 1
ATOM 6380 N N . SER B 1 197 ? 14.516 1.181 -18.484 1 49.75 197 SER B N 1
ATOM 6381 C CA . SER B 1 197 ? 13.453 0.882 -17.531 1 49.75 197 SER B CA 1
ATOM 6382 C C . SER B 1 197 ? 12.672 2.139 -17.172 1 49.75 197 SER B C 1
ATOM 6384 O O . SER B 1 197 ? 13.188 3.252 -17.281 1 49.75 197 SER B O 1
ATOM 6386 N N . ASP B 1 198 ? 11.43 2.207 -17.312 1 48.66 198 ASP B N 1
ATOM 6387 C CA . ASP B 1 198 ? 10.422 3.15 -16.844 1 48.66 198 ASP B CA 1
ATOM 6388 C C . ASP B 1 198 ? 10.906 3.924 -15.625 1 48.66 198 ASP B C 1
ATOM 6390 O O . ASP B 1 198 ? 10.109 4.531 -14.906 1 48.66 198 ASP B O 1
ATOM 6394 N N . VAL B 1 199 ? 12.07 3.6 -15.109 1 49.88 199 VAL B N 1
ATOM 6395 C CA . VAL B 1 199 ? 12.484 4.32 -13.906 1 49.88 199 VAL B CA 1
ATOM 6396 C C . VAL B 1 199 ? 12.719 5.793 -14.242 1 49.88 199 VAL B C 1
ATOM 6398 O O . VAL B 1 199 ? 13.562 6.121 -15.07 1 49.88 199 VAL B O 1
ATOM 6401 N N . PRO B 1 200 ? 11.766 6.574 -14.234 1 50.84 200 PRO B N 1
ATOM 6402 C CA . PRO B 1 200 ? 12.07 7.988 -14.445 1 50.84 200 PRO B CA 1
ATOM 6403 C C . PRO B 1 200 ? 13.508 8.344 -14.055 1 50.84 200 PRO B C 1
ATOM 6405 O O . PRO B 1 200 ? 14.086 7.695 -13.18 1 50.84 200 PRO B O 1
ATOM 6408 N N . ALA B 1 201 ? 14.242 8.93 -14.945 1 53.44 201 ALA B N 1
ATOM 6409 C CA . ALA B 1 201 ? 15.547 9.484 -14.602 1 53.44 201 ALA B CA 1
ATOM 6410 C C . ALA B 1 201 ? 15.594 9.906 -13.141 1 53.44 201 ALA B C 1
ATOM 6412 O O . ALA B 1 201 ? 14.797 10.734 -12.695 1 53.44 201 ALA B O 1
ATOM 6413 N N . SER B 1 202 ? 15.828 8.859 -12.203 1 65.06 202 SER B N 1
ATOM 6414 C CA . SER B 1 202 ? 15.852 8.953 -10.742 1 65.06 202 SER B CA 1
ATOM 6415 C C . SER B 1 202 ? 16.797 10.047 -10.273 1 65.06 202 SER B C 1
ATOM 6417 O O . SER B 1 202 ? 17.891 9.75 -9.773 1 65.06 202 SER B O 1
ATOM 6419 N N . SER B 1 203 ? 16.516 11.305 -10.891 1 83.62 203 SER B N 1
ATOM 6420 C CA . SER B 1 203 ? 17.266 12.453 -10.406 1 83.62 203 SER B CA 1
ATOM 6421 C C . SER B 1 203 ? 16.562 13.125 -9.234 1 83.62 203 SER B C 1
ATOM 6423 O O . SER B 1 203 ? 15.383 12.891 -8.992 1 83.62 203 SER B O 1
ATOM 6425 N N . LEU B 1 204 ? 17.344 13.789 -8.562 1 89.56 204 LEU B N 1
ATOM 6426 C CA . LEU B 1 204 ? 16.812 14.531 -7.422 1 89.56 204 LEU B CA 1
ATOM 6427 C C . LEU B 1 204 ? 15.688 15.453 -7.855 1 89.56 204 LEU B C 1
ATOM 6429 O O . LEU B 1 204 ? 14.641 15.516 -7.195 1 89.56 204 LEU B O 1
ATOM 6433 N N . GLN B 1 205 ? 15.812 16.094 -9.008 1 91.69 205 GLN B N 1
ATOM 6434 C CA . GLN B 1 205 ? 14.812 17.047 -9.477 1 91.69 205 GLN B CA 1
ATOM 6435 C C . GLN B 1 205 ? 13.523 16.344 -9.891 1 91.69 205 GLN B C 1
ATOM 6437 O O . GLN B 1 205 ? 12.43 16.875 -9.711 1 91.69 205 GLN B O 1
ATOM 6442 N N . SER B 1 206 ? 13.656 15.18 -10.445 1 91.06 206 SER B N 1
ATOM 6443 C CA . SER B 1 206 ? 12.461 14.422 -10.805 1 91.06 206 SER B CA 1
ATOM 6444 C C . SER B 1 206 ? 11.68 14.008 -9.562 1 91.06 206 SER B C 1
ATOM 6446 O O . SER B 1 206 ? 10.445 14.055 -9.555 1 91.06 206 SER B O 1
ATOM 6448 N N . MET B 1 207 ? 12.414 13.594 -8.586 1 93.31 207 MET B N 1
ATOM 6449 C CA . MET B 1 207 ? 11.75 13.219 -7.344 1 93.31 207 MET B CA 1
ATOM 6450 C C . MET B 1 207 ? 11.078 14.422 -6.691 1 93.31 207 MET B C 1
ATOM 6452 O O . MET B 1 207 ? 9.969 14.32 -6.164 1 93.31 207 MET B O 1
ATOM 6456 N N . GLN B 1 208 ? 11.805 15.492 -6.715 1 95.69 208 GLN B N 1
ATOM 6457 C CA . GLN B 1 208 ? 11.219 16.719 -6.172 1 95.69 208 GLN B CA 1
ATOM 6458 C C . GLN B 1 208 ? 9.945 17.094 -6.922 1 95.69 208 GLN B C 1
ATOM 6460 O O . GLN B 1 208 ? 8.961 17.516 -6.309 1 95.69 208 GLN B O 1
ATOM 6465 N N . THR B 1 209 ? 9.992 17 -8.227 1 96.75 209 THR B N 1
ATOM 6466 C CA . THR B 1 209 ? 8.812 17.281 -9.047 1 96.75 209 THR B CA 1
ATOM 6467 C C . THR B 1 209 ? 7.645 16.391 -8.648 1 96.75 209 THR B C 1
ATOM 6469 O O . THR B 1 209 ? 6.531 16.875 -8.43 1 96.75 209 THR B O 1
ATOM 6472 N N . LEU B 1 210 ? 7.934 15.133 -8.547 1 95.88 210 LEU B N 1
ATOM 6473 C CA . LEU B 1 210 ? 6.891 14.172 -8.203 1 95.88 210 LEU B CA 1
ATOM 6474 C C . LEU B 1 210 ? 6.328 14.453 -6.812 1 95.88 210 LEU B C 1
ATOM 6476 O O . LEU B 1 210 ? 5.121 14.344 -6.594 1 95.88 210 LEU B O 1
ATOM 6480 N N . LEU B 1 211 ? 7.188 14.781 -5.895 1 97 211 LEU B N 1
ATOM 6481 C CA . LEU B 1 211 ? 6.754 15.055 -4.527 1 97 211 LEU B CA 1
ATOM 6482 C C . LEU B 1 211 ? 5.824 16.266 -4.488 1 97 211 LEU B C 1
ATOM 6484 O O . LEU B 1 211 ? 4.785 16.234 -3.828 1 97 211 LEU B O 1
ATOM 6488 N N . ILE B 1 212 ? 6.219 17.297 -5.141 1 97.31 212 ILE B N 1
ATOM 6489 C CA . ILE B 1 212 ? 5.422 18.516 -5.16 1 97.31 212 ILE B CA 1
ATOM 6490 C C . ILE B 1 212 ? 4.07 18.25 -5.816 1 97.31 212 ILE B C 1
ATOM 6492 O O . ILE B 1 212 ? 3.027 18.672 -5.309 1 97.31 212 ILE B O 1
ATOM 6496 N N . LEU B 1 213 ? 4.086 17.562 -6.922 1 96.31 213 LEU B N 1
ATOM 6497 C CA . LEU B 1 213 ? 2.846 17.219 -7.613 1 96.31 213 LEU B CA 1
ATOM 6498 C C . LEU B 1 213 ? 1.954 16.344 -6.742 1 96.31 213 LEU B C 1
ATOM 6500 O O . LEU B 1 213 ? 0.731 16.516 -6.738 1 96.31 213 LEU B O 1
ATOM 6504 N N . LEU B 1 214 ? 2.529 15.406 -6.074 1 96 214 LEU B N 1
ATOM 6505 C CA . LEU B 1 214 ? 1.759 14.547 -5.184 1 96 214 LEU B CA 1
ATOM 6506 C C . LEU B 1 214 ? 1.075 15.367 -4.094 1 96 214 LEU B C 1
ATOM 6508 O O . LEU B 1 214 ? -0.105 15.156 -3.799 1 96 214 LEU B O 1
ATOM 6512 N N . ARG B 1 215 ? 1.772 16.266 -3.439 1 94.19 215 ARG B N 1
ATOM 6513 C CA . ARG B 1 215 ? 1.2 17.078 -2.379 1 94.19 215 ARG B CA 1
ATOM 6514 C C . ARG B 1 215 ? 0.072 17.953 -2.914 1 94.19 215 ARG B C 1
ATOM 6516 O O . ARG B 1 215 ? -0.93 18.172 -2.23 1 94.19 215 ARG B O 1
ATOM 6523 N N . LEU B 1 216 ? 0.241 18.453 -4.152 1 93.38 216 LEU B N 1
ATOM 6524 C CA . LEU B 1 216 ? -0.805 19.25 -4.785 1 93.38 216 LEU B CA 1
ATOM 6525 C C . LEU B 1 216 ? -2.041 18.406 -5.062 1 93.38 216 LEU B C 1
ATOM 6527 O O . LEU B 1 216 ? -3.17 18.875 -4.938 1 93.38 216 LEU B O 1
ATOM 6531 N N . ALA B 1 217 ? -1.782 17.172 -5.469 1 92.06 217 ALA B N 1
ATOM 6532 C CA . ALA B 1 217 ? -2.898 16.281 -5.773 1 92.06 217 ALA B CA 1
ATOM 6533 C C . ALA B 1 217 ? -3.691 15.953 -4.516 1 92.06 217 ALA B C 1
ATOM 6535 O O . ALA B 1 217 ? -4.91 15.773 -4.57 1 92.06 217 ALA B O 1
ATOM 6536 N N . ILE B 1 218 ? -3.064 15.836 -3.391 1 89.69 218 ILE B N 1
ATOM 6537 C CA . ILE B 1 218 ? -3.717 15.484 -2.133 1 89.69 218 ILE B CA 1
ATOM 6538 C C . ILE B 1 218 ? -4.703 16.578 -1.74 1 89.69 218 ILE B C 1
ATOM 6540 O O . ILE B 1 218 ? -5.773 16.297 -1.196 1 89.69 218 ILE B O 1
ATOM 6544 N N . VAL B 1 219 ? -4.371 17.828 -2.021 1 86.12 219 VAL B N 1
ATOM 6545 C CA . VAL B 1 219 ? -5.16 18.953 -1.556 1 86.12 219 VAL B CA 1
ATOM 6546 C C . VAL B 1 219 ? -6.355 19.172 -2.482 1 86.12 219 VAL B C 1
ATOM 6548 O O . VAL B 1 219 ? -7.312 19.859 -2.123 1 86.12 219 VAL B O 1
ATOM 6551 N N . GLU B 1 220 ? -6.391 18.516 -3.561 1 81.31 220 GLU B N 1
ATOM 6552 C CA . GLU B 1 220 ? -7.473 18.719 -4.52 1 81.31 220 GLU B CA 1
ATOM 6553 C C . GLU B 1 220 ? -8.75 18.016 -4.062 1 81.31 220 GLU B C 1
ATOM 6555 O O . GLU B 1 220 ? -8.695 17.016 -3.344 1 81.31 220 GLU B O 1
ATOM 6560 N N . ARG B 1 221 ? -9.828 18.625 -4.41 1 71.31 221 ARG B N 1
ATOM 6561 C CA . ARG B 1 221 ? -11.133 18.109 -4 1 71.31 221 ARG B CA 1
ATOM 6562 C C . ARG B 1 221 ? -11.656 17.094 -5.008 1 71.31 221 ARG B C 1
ATOM 6564 O O . ARG B 1 221 ? -12.391 16.172 -4.641 1 71.31 221 ARG B O 1
ATOM 6571 N N . ASP B 1 222 ? -11.172 17.203 -6.199 1 70.56 222 ASP B N 1
ATOM 6572 C CA . ASP B 1 222 ? -11.75 16.375 -7.254 1 70.56 222 ASP B CA 1
ATOM 6573 C C . ASP B 1 222 ? -11.266 14.93 -7.152 1 70.56 222 ASP B C 1
ATOM 6575 O O . ASP B 1 222 ? -10.062 14.68 -7.047 1 70.56 222 ASP B O 1
ATOM 6579 N N . ARG B 1 223 ? -12.156 14.031 -7.152 1 66.19 223 ARG B N 1
ATOM 6580 C CA . ARG B 1 223 ? -11.867 12.609 -7.047 1 66.19 223 ARG B CA 1
ATOM 6581 C C . ARG B 1 223 ? -11.148 12.102 -8.289 1 66.19 223 ARG B C 1
ATOM 6583 O O . ARG B 1 223 ? -10.484 11.07 -8.25 1 66.19 223 ARG B O 1
ATOM 6590 N N . SER B 1 224 ? -11.391 12.844 -9.336 1 67.56 224 SER B N 1
ATOM 6591 C CA . SER B 1 224 ? -10.758 12.406 -10.578 1 67.56 224 SER B CA 1
ATOM 6592 C C . SER B 1 224 ? -9.234 12.398 -10.453 1 67.56 224 SER B C 1
ATOM 6594 O O . SER B 1 224 ? -8.555 11.711 -11.211 1 67.56 224 SER B O 1
ATOM 6596 N N . ILE B 1 225 ? -8.883 13.016 -9.336 1 73.31 225 ILE B N 1
ATOM 6597 C CA . ILE B 1 225 ? -7.441 13.188 -9.188 1 73.31 225 ILE B CA 1
ATOM 6598 C C . ILE B 1 225 ? -6.844 11.953 -8.508 1 73.31 225 ILE B C 1
ATOM 6600 O O . ILE B 1 225 ? -5.629 11.75 -8.523 1 73.31 225 ILE B O 1
ATOM 6604 N N . LEU B 1 226 ? -7.742 11.07 -8.055 1 76.94 226 LEU B N 1
ATOM 6605 C CA . LEU B 1 226 ? -7.262 9.898 -7.328 1 76.94 226 LEU B CA 1
ATOM 6606 C C . LEU B 1 226 ? -6.379 9.031 -8.219 1 76.94 226 LEU B C 1
ATOM 6608 O O . LEU B 1 226 ? -5.359 8.5 -7.762 1 76.94 226 LEU B O 1
ATOM 6612 N N . SER B 1 227 ? -6.812 8.875 -9.445 1 78.88 227 SER B N 1
ATOM 6613 C CA . SER B 1 227 ? -6.004 8.086 -10.359 1 78.88 227 SER B CA 1
ATOM 6614 C C . SER B 1 227 ? -4.609 8.68 -10.523 1 78.88 227 SER B C 1
ATOM 6616 O O . SER B 1 227 ? -3.617 7.949 -10.594 1 78.88 227 SER B O 1
ATOM 6618 N N . GLN B 1 228 ? -4.57 9.945 -10.5 1 83.69 228 GLN B N 1
ATOM 6619 C CA . GLN B 1 228 ? -3.281 10.625 -10.625 1 83.69 228 GLN B CA 1
ATOM 6620 C C . GLN B 1 228 ? -2.443 10.445 -9.367 1 83.69 228 GLN B C 1
ATOM 6622 O O . GLN B 1 228 ? -1.223 10.281 -9.438 1 83.69 228 GLN B O 1
ATOM 6627 N N . ILE B 1 229 ? -3.131 10.516 -8.242 1 89 229 ILE B N 1
ATOM 6628 C CA . ILE B 1 229 ? -2.43 10.344 -6.973 1 89 229 ILE B CA 1
ATOM 6629 C C . ILE B 1 229 ? -1.739 8.977 -6.953 1 89 229 ILE B C 1
ATOM 6631 O O . ILE B 1 229 ? -0.57 8.875 -6.578 1 89 229 ILE B O 1
ATOM 6635 N N . LEU B 1 230 ? -2.426 7.969 -7.441 1 88.31 230 LEU B N 1
ATOM 6636 C CA . LEU B 1 230 ? -1.885 6.613 -7.422 1 88.31 230 LEU B CA 1
ATOM 6637 C C . LEU B 1 230 ? -0.706 6.484 -8.375 1 88.31 230 LEU B C 1
ATOM 6639 O O . LEU B 1 230 ? 0.293 5.836 -8.055 1 88.31 230 LEU B O 1
ATOM 6643 N N . GLN B 1 231 ? -0.818 7.105 -9.453 1 87.38 231 GLN B N 1
ATOM 6644 C CA . GLN B 1 231 ? 0.275 7.07 -10.422 1 87.38 231 GLN B CA 1
ATOM 6645 C C . GLN B 1 231 ? 1.496 7.82 -9.898 1 87.38 231 GLN B C 1
ATOM 6647 O O . GLN B 1 231 ? 2.627 7.352 -10.039 1 87.38 231 GLN B O 1
ATOM 6652 N N . LEU B 1 232 ? 1.222 8.992 -9.383 1 91.62 232 LEU B N 1
ATOM 6653 C CA . LEU B 1 232 ? 2.314 9.789 -8.836 1 91.62 232 LEU B CA 1
ATOM 6654 C C . LEU B 1 232 ? 2.986 9.07 -7.672 1 91.62 232 LEU B C 1
ATOM 6656 O O . LEU B 1 232 ? 4.215 9.086 -7.551 1 91.62 232 LEU B O 1
ATOM 6660 N N . GLN B 1 233 ? 2.186 8.477 -6.832 1 92.56 233 GLN B N 1
ATOM 6661 C CA . GLN B 1 233 ? 2.725 7.711 -5.715 1 92.56 233 GLN B CA 1
ATOM 6662 C C . GLN B 1 233 ? 3.633 6.586 -6.203 1 92.56 233 GLN B C 1
ATOM 6664 O O . GLN B 1 233 ? 4.723 6.379 -5.664 1 92.56 233 GLN B O 1
ATOM 6669 N N . HIS B 1 234 ? 3.199 5.871 -7.152 1 86 234 HIS B N 1
ATOM 6670 C CA . HIS B 1 234 ? 3.969 4.746 -7.668 1 86 234 HIS B CA 1
ATOM 6671 C C . HIS B 1 234 ? 5.285 5.211 -8.281 1 86 234 HIS B C 1
ATOM 6673 O O . HIS B 1 234 ? 6.336 4.617 -8.031 1 86 234 HIS B O 1
ATOM 6679 N N . LYS B 1 235 ? 5.199 6.238 -9.109 1 86.81 235 LYS B N 1
ATOM 6680 C CA . LYS B 1 235 ? 6.398 6.773 -9.75 1 86.81 235 LYS B CA 1
ATOM 6681 C C . LYS B 1 235 ? 7.402 7.262 -8.711 1 86.81 235 LYS B C 1
ATOM 6683 O O . LYS B 1 235 ? 8.609 7.07 -8.859 1 86.81 235 LYS B O 1
ATOM 6688 N N . LEU B 1 236 ? 6.867 7.945 -7.727 1 91.81 236 LEU B N 1
ATOM 6689 C CA . LEU B 1 236 ? 7.742 8.469 -6.684 1 91.81 236 LEU B CA 1
ATOM 6690 C C . LEU B 1 236 ? 8.414 7.328 -5.922 1 91.81 236 LEU B C 1
ATOM 6692 O O . LEU B 1 236 ? 9.625 7.375 -5.668 1 91.81 236 LEU B O 1
ATOM 6696 N N . VAL B 1 237 ? 7.703 6.301 -5.562 1 89.44 237 VAL B N 1
ATOM 6697 C CA . VAL B 1 237 ? 8.242 5.176 -4.809 1 89.44 237 VAL B CA 1
ATOM 6698 C C . VAL B 1 237 ? 9.289 4.449 -5.645 1 89.44 237 VAL B C 1
ATOM 6700 O O . VAL B 1 237 ? 10.344 4.055 -5.133 1 89.44 237 VAL B O 1
ATOM 6703 N N . LEU B 1 238 ? 9.016 4.285 -6.891 1 83 238 LEU B N 1
ATOM 6704 C CA . LEU B 1 238 ? 9.977 3.645 -7.785 1 83 238 LEU B CA 1
ATOM 6705 C C . LEU B 1 238 ? 11.266 4.457 -7.863 1 83 238 LEU B C 1
ATOM 6707 O O . LEU B 1 238 ? 12.359 3.893 -7.84 1 83 238 LEU B O 1
ATOM 6711 N N . ALA B 1 239 ? 11.102 5.738 -7.98 1 85.44 239 ALA B N 1
ATOM 6712 C CA . ALA B 1 239 ? 12.266 6.613 -8.047 1 85.44 239 ALA B CA 1
ATOM 6713 C C . ALA B 1 239 ? 13.078 6.555 -6.754 1 85.44 239 ALA B C 1
ATOM 6715 O O . ALA B 1 239 ? 14.305 6.574 -6.781 1 85.44 239 ALA B O 1
ATOM 6716 N N . LEU B 1 240 ? 12.414 6.52 -5.625 1 87.69 240 LEU B N 1
ATOM 6717 C CA . LEU B 1 240 ? 13.086 6.473 -4.328 1 87.69 240 LEU B CA 1
ATOM 6718 C C . LEU B 1 240 ? 13.875 5.176 -4.172 1 87.69 240 LEU B C 1
ATOM 6720 O O . LEU B 1 240 ? 14.969 5.176 -3.607 1 87.69 240 LEU B O 1
ATOM 6724 N N . ARG B 1 241 ? 13.398 4.113 -4.637 1 79.44 241 ARG B N 1
ATOM 6725 C CA . ARG B 1 241 ? 14.031 2.811 -4.465 1 79.44 241 ARG B CA 1
ATOM 6726 C C . ARG B 1 241 ? 15.18 2.627 -5.457 1 79.44 241 ARG B C 1
ATOM 6728 O O . ARG B 1 241 ? 16.125 1.893 -5.188 1 79.44 241 ARG B O 1
ATOM 6735 N N . THR B 1 242 ? 15.062 3.287 -6.547 1 73.25 242 THR B N 1
ATOM 6736 C CA . THR B 1 242 ? 16.109 3.16 -7.555 1 73.25 242 THR B CA 1
ATOM 6737 C C . THR B 1 242 ? 17.297 4.059 -7.223 1 73.25 242 THR B C 1
ATOM 6739 O O . THR B 1 242 ? 18.438 3.734 -7.551 1 73.25 242 THR B O 1
ATOM 6742 N N . LEU B 1 243 ? 16.969 5.223 -6.711 1 66.38 243 LEU B N 1
ATOM 6743 C CA . LEU B 1 243 ? 18.047 6.145 -6.418 1 66.38 243 LEU B CA 1
ATOM 6744 C C . LEU B 1 243 ? 18.938 5.609 -5.293 1 66.38 243 LEU B C 1
ATOM 6746 O O . LEU B 1 243 ? 18.484 5.484 -4.152 1 66.38 243 LEU B O 1
ATOM 6750 N N . MET B 1 244 ? 19.531 4.391 -5.465 1 54.62 244 MET B N 1
ATOM 6751 C CA . MET B 1 244 ? 20.438 3.746 -4.523 1 54.62 244 MET B CA 1
ATOM 6752 C C . MET B 1 244 ? 21.359 4.77 -3.861 1 54.62 244 MET B C 1
ATOM 6754 O O . MET B 1 244 ? 21.672 5.797 -4.457 1 54.62 244 MET B O 1
ATOM 6758 N N . ASP B 1 245 ? 21.391 4.793 -2.398 1 51.25 245 ASP B N 1
ATOM 6759 C CA . ASP B 1 245 ? 22.266 5.543 -1.507 1 51.25 245 ASP B CA 1
ATOM 6760 C C . ASP B 1 245 ? 23.688 5.59 -2.053 1 51.25 245 ASP B C 1
ATOM 6762 O O . ASP B 1 245 ? 24.344 4.551 -2.213 1 51.25 245 ASP B O 1
ATOM 6766 N N . ASP B 1 246 ? 23.922 6.211 -3.113 1 46.53 246 ASP B N 1
ATOM 6767 C CA . ASP B 1 246 ? 25.375 6.395 -3.232 1 46.53 246 ASP B CA 1
ATOM 6768 C C . ASP B 1 246 ? 25.984 6.801 -1.894 1 46.53 246 ASP B C 1
ATOM 6770 O O . ASP B 1 246 ? 25.641 7.855 -1.345 1 46.53 246 ASP B O 1
ATOM 6774 N N . ASN B 1 247 ? 26.156 5.902 -0.969 1 43.81 247 ASN B N 1
ATOM 6775 C CA . ASN B 1 247 ? 27.016 6.184 0.168 1 43.81 247 ASN B CA 1
ATOM 6776 C C . ASN B 1 247 ? 28.109 7.195 -0.191 1 43.81 247 ASN B C 1
ATOM 6778 O O . ASN B 1 247 ? 29.188 6.816 -0.659 1 43.81 247 ASN B O 1
ATOM 6782 N N . CYS B 1 248 ? 27.828 8.25 -0.72 1 38.81 248 CYS B N 1
ATOM 6783 C CA . CYS B 1 248 ? 28.875 9.242 -0.923 1 38.81 248 CYS B CA 1
ATOM 6784 C C . CYS B 1 248 ? 29.641 9.508 0.369 1 38.81 248 CYS B C 1
ATOM 6786 O O . CYS B 1 248 ? 29.062 9.953 1.358 1 38.81 248 CYS B O 1
ATOM 6788 N N . ASP B 1 249 ? 30.609 8.898 0.673 1 40.88 249 ASP B N 1
ATOM 6789 C CA . ASP B 1 249 ? 31.656 9.219 1.635 1 40.88 249 ASP B CA 1
ATOM 6790 C C . ASP B 1 249 ? 31.984 10.703 1.608 1 40.88 249 ASP B C 1
ATOM 6792 O O . ASP B 1 249 ? 32.562 11.203 0.642 1 40.88 249 ASP B O 1
ATOM 6796 N N . CYS B 1 250 ? 31.219 11.484 2.154 1 39.25 250 CYS B N 1
ATOM 6797 C CA . CYS B 1 250 ? 31.453 12.914 2.332 1 39.25 250 CYS B CA 1
ATOM 6798 C C . CYS B 1 250 ? 32.844 13.164 2.916 1 39.25 250 CYS B C 1
ATOM 6800 O O . CYS B 1 250 ? 33.188 14.305 3.223 1 39.25 250 CYS B O 1
ATOM 6802 N N . THR B 1 251 ? 33.625 12.305 3.432 1 39.97 251 THR B N 1
ATOM 6803 C CA . THR B 1 251 ? 34.75 12.688 4.266 1 39.97 251 THR B CA 1
ATOM 6804 C C . THR B 1 251 ? 35.75 13.555 3.479 1 39.97 251 THR B C 1
ATOM 6806 O O . THR B 1 251 ? 36.375 14.461 4.035 1 39.97 251 THR B O 1
ATOM 6809 N N . ASN B 1 252 ? 36.438 13.055 2.395 1 38.06 252 ASN B N 1
ATOM 6810 C CA . ASN B 1 252 ? 37.781 13.547 2.107 1 38.06 252 ASN B CA 1
ATOM 6811 C C . ASN B 1 252 ? 37.75 14.789 1.218 1 38.06 252 ASN B C 1
ATOM 6813 O O . ASN B 1 252 ? 38.719 15.109 0.562 1 38.06 252 ASN B O 1
ATOM 6817 N N . VAL B 1 253 ? 36.688 15.266 0.667 1 43.84 253 VAL B N 1
ATOM 6818 C CA . VAL B 1 253 ? 37.031 16.172 -0.418 1 43.84 253 VAL B CA 1
ATOM 6819 C C . VAL B 1 253 ? 37.188 17.594 0.129 1 43.84 253 VAL B C 1
ATOM 6821 O O . VAL B 1 253 ? 36.625 17.938 1.17 1 43.84 253 VAL B O 1
ATOM 6824 N N . GLY B 1 254 ? 37.969 18.5 -0.405 1 49.5 254 GLY B N 1
ATOM 6825 C CA . GLY B 1 254 ? 38.219 19.922 -0.187 1 49.5 254 GLY B CA 1
ATOM 6826 C C . GLY B 1 254 ? 36.969 20.703 0.213 1 49.5 254 GLY B C 1
ATOM 6827 O O . GLY B 1 254 ? 35.844 20.234 0.026 1 49.5 254 GLY B O 1
ATOM 6828 N N . ASP B 1 255 ? 37.094 21.938 0.987 1 56.19 255 ASP B N 1
ATOM 6829 C CA . ASP B 1 255 ? 36.125 22.656 1.813 1 56.19 255 ASP B CA 1
ATOM 6830 C C . ASP B 1 255 ? 34.875 22.984 1.018 1 56.19 255 ASP B C 1
ATOM 6832 O O . ASP B 1 255 ? 33.75 22.688 1.459 1 56.19 255 ASP B O 1
ATOM 6836 N N . ALA B 1 256 ? 35.062 23.812 -0.146 1 58.12 256 ALA B N 1
ATOM 6837 C CA . ALA B 1 256 ? 33.906 24.25 -0.928 1 58.12 256 ALA B CA 1
ATOM 6838 C C . ALA B 1 256 ? 33.25 23.062 -1.641 1 58.12 256 ALA B C 1
ATOM 6840 O O . ALA B 1 256 ? 32.031 22.984 -1.705 1 58.12 256 ALA B O 1
ATOM 6841 N N . THR B 1 257 ? 34.094 22.375 -2.082 1 73.94 257 THR B N 1
ATOM 6842 C CA . THR B 1 257 ? 33.594 21.219 -2.803 1 73.94 257 THR B CA 1
ATOM 6843 C C . THR B 1 257 ? 32.906 20.25 -1.848 1 73.94 257 THR B C 1
ATOM 6845 O O . THR B 1 257 ? 31.953 19.562 -2.234 1 73.94 257 THR B O 1
ATOM 6848 N N . ALA B 1 258 ? 33.312 20.578 -0.676 1 80.81 258 ALA B N 1
ATOM 6849 C CA . ALA B 1 258 ? 32.719 19.719 0.343 1 80.81 258 ALA B CA 1
ATOM 6850 C C . ALA B 1 258 ? 31.297 20.156 0.676 1 80.81 258 ALA B C 1
ATOM 6852 O O . ALA B 1 258 ? 30.406 19.312 0.882 1 80.81 258 ALA B O 1
ATOM 6853 N N . TRP B 1 259 ? 31.172 21.562 0.611 1 87.69 259 TRP B N 1
ATOM 6854 C CA . TRP B 1 259 ? 29.844 22.094 0.919 1 87.69 259 TRP B CA 1
ATOM 6855 C C . TRP B 1 259 ? 28.828 21.688 -0.151 1 87.69 259 TRP B C 1
ATOM 6857 O O . TRP B 1 259 ? 27.719 21.266 0.166 1 87.69 259 TRP B O 1
ATOM 6867 N N . HIS B 1 260 ? 29.234 21.766 -1.406 1 86.69 260 HIS B N 1
ATOM 6868 C CA . HIS B 1 260 ? 28.312 21.422 -2.494 1 86.69 260 HIS B CA 1
ATOM 6869 C C . HIS B 1 260 ? 28.016 19.938 -2.496 1 86.69 260 HIS B C 1
ATOM 6871 O O . HIS B 1 260 ? 26.891 19.531 -2.807 1 86.69 260 HIS B O 1
ATOM 6877 N N . ARG B 1 261 ? 28.953 19.219 -2.248 1 85.44 261 ARG B N 1
ATOM 6878 C CA . ARG B 1 261 ? 28.734 17.781 -2.158 1 85.44 261 ARG B CA 1
ATOM 6879 C C . ARG B 1 261 ? 27.828 17.438 -0.99 1 85.44 261 ARG B C 1
ATOM 6881 O O . ARG B 1 261 ? 26.984 16.547 -1.099 1 85.44 261 ARG B O 1
ATOM 6888 N N . TRP B 1 262 ? 28.078 18.125 0.099 1 87.69 262 TRP B N 1
ATOM 6889 C CA . TRP B 1 262 ? 27.203 17.938 1.253 1 87.69 262 TRP B CA 1
ATOM 6890 C C . TRP B 1 262 ? 25.766 18.297 0.919 1 87.69 262 TRP B C 1
ATOM 6892 O O . TRP B 1 262 ? 24.828 17.609 1.318 1 87.69 262 TRP B O 1
ATOM 6902 N N . ILE B 1 263 ? 25.609 19.406 0.232 1 89.75 263 ILE B N 1
ATOM 6903 C CA . ILE B 1 263 ? 24.266 19.859 -0.133 1 89.75 263 ILE B CA 1
ATOM 6904 C C . ILE B 1 263 ? 23.562 18.797 -0.98 1 89.75 263 ILE B C 1
ATOM 6906 O O . ILE B 1 263 ? 22.375 18.531 -0.798 1 89.75 263 ILE B O 1
ATOM 6910 N N . GLU B 1 264 ? 24.25 18.266 -1.854 1 86.44 264 GLU B N 1
ATOM 6911 C CA . GLU B 1 264 ? 23.672 17.25 -2.715 1 86.44 264 GLU B CA 1
ATOM 6912 C C . GLU B 1 264 ? 23.234 16.016 -1.907 1 86.44 264 GLU B C 1
ATOM 6914 O O . GLU B 1 264 ? 22.125 15.523 -2.08 1 86.44 264 GLU B O 1
ATOM 6919 N N . LYS B 1 265 ? 24.062 15.586 -1.045 1 85.69 265 LYS B N 1
ATOM 6920 C CA . LYS B 1 265 ? 23.766 14.414 -0.23 1 85.69 265 LYS B CA 1
ATOM 6921 C C . LYS B 1 265 ? 22.609 14.695 0.74 1 85.69 265 LYS B C 1
ATOM 6923 O O . LYS B 1 265 ? 21.719 13.859 0.918 1 85.69 265 LYS B O 1
ATOM 6928 N N . GLU B 1 266 ? 22.719 15.891 1.345 1 90.25 266 GLU B N 1
ATOM 6929 C CA . GLU B 1 266 ? 21.672 16.266 2.293 1 90.25 266 GLU B CA 1
ATOM 6930 C C . GLU B 1 266 ? 20.344 16.484 1.586 1 90.25 266 GLU B C 1
ATOM 6932 O O . GLU B 1 266 ? 19.281 16.203 2.148 1 90.25 266 GLU B O 1
ATOM 6937 N N . SER B 1 267 ? 20.391 17.016 0.377 1 91.25 267 SER B N 1
ATOM 6938 C CA . SER B 1 267 ? 19.172 17.219 -0.379 1 91.25 267 SER B CA 1
ATOM 6939 C C . SER B 1 267 ? 18.484 15.891 -0.694 1 91.25 267 SER B C 1
ATOM 6941 O O . SER B 1 267 ? 17.266 15.789 -0.638 1 91.25 267 SER B O 1
ATOM 6943 N N . ILE B 1 268 ? 19.266 14.922 -1.042 1 89.19 268 ILE B N 1
ATOM 6944 C CA . ILE B 1 268 ? 18.719 13.602 -1.333 1 89.19 268 ILE B CA 1
ATOM 6945 C C . ILE B 1 268 ? 18.141 12.992 -0.061 1 89.19 268 ILE B C 1
ATOM 6947 O O . ILE B 1 268 ? 17.047 12.414 -0.088 1 89.19 268 ILE B O 1
ATOM 6951 N N . LYS B 1 269 ? 18.859 13.125 0.995 1 89.5 269 LYS B N 1
ATOM 6952 C CA . LYS B 1 269 ? 18.391 12.617 2.283 1 89.5 269 LYS B CA 1
ATOM 6953 C C . LYS B 1 269 ? 17.078 13.266 2.682 1 89.5 269 LYS B C 1
ATOM 6955 O O . LYS B 1 269 ? 16.125 12.57 3.064 1 89.5 269 LYS B O 1
ATOM 6960 N N . ARG B 1 270 ? 17 14.523 2.619 1 92.75 270 ARG B N 1
ATOM 6961 C CA . ARG B 1 270 ? 15.789 15.258 2.988 1 92.75 270 ARG B CA 1
ATOM 6962 C C . ARG B 1 270 ? 14.641 14.93 2.041 1 92.75 270 ARG B C 1
ATOM 6964 O O . ARG B 1 270 ? 13.484 14.867 2.459 1 92.75 270 ARG B O 1
ATOM 6971 N N . MET B 1 271 ? 15.008 14.805 0.779 1 93.12 271 MET B N 1
ATOM 6972 C CA . MET B 1 271 ? 13.984 14.445 -0.199 1 93.12 271 MET B CA 1
ATOM 6973 C C . MET B 1 271 ? 13.352 13.109 0.149 1 93.12 271 MET B C 1
ATOM 6975 O O . MET B 1 271 ? 12.125 12.961 0.095 1 93.12 271 MET B O 1
ATOM 6979 N N . ARG B 1 272 ? 14.109 12.125 0.495 1 92.81 272 ARG B N 1
ATOM 6980 C CA . ARG B 1 272 ? 13.602 10.805 0.858 1 92.81 272 ARG B CA 1
ATOM 6981 C C . ARG B 1 272 ? 12.742 10.875 2.113 1 92.81 272 ARG B C 1
ATOM 6983 O O . ARG B 1 272 ? 11.688 10.234 2.186 1 92.81 272 ARG B O 1
ATOM 6990 N N . LEU B 1 273 ? 13.164 11.656 3.037 1 94.06 273 LEU B N 1
ATOM 6991 C CA . LEU B 1 273 ? 12.438 11.789 4.293 1 94.06 273 LEU B CA 1
ATOM 6992 C C . LEU B 1 273 ? 11.117 12.523 4.086 1 94.06 273 LEU B C 1
ATOM 6994 O O . LEU B 1 273 ? 10.086 12.117 4.625 1 94.06 273 LEU B O 1
ATOM 6998 N N . MET B 1 274 ? 11.188 13.562 3.314 1 95.5 274 MET B N 1
ATOM 6999 C CA . MET B 1 274 ? 9.961 14.312 3.037 1 95.5 274 MET B CA 1
ATOM 7000 C C . MET B 1 274 ? 8.992 13.477 2.205 1 95.5 274 MET B C 1
ATOM 7002 O O . MET B 1 274 ? 7.777 13.594 2.365 1 95.5 274 MET B O 1
ATOM 7006 N N . ALA B 1 275 ? 9.547 12.734 1.294 1 95.31 275 ALA B N 1
ATOM 7007 C CA . ALA B 1 275 ? 8.703 11.828 0.522 1 95.31 275 ALA B CA 1
ATOM 7008 C C . ALA B 1 275 ? 8.016 10.812 1.431 1 95.31 275 ALA B C 1
ATOM 7010 O O . ALA B 1 275 ? 6.828 10.523 1.267 1 95.31 275 ALA B O 1
ATOM 7011 N N . PHE B 1 276 ? 8.805 10.25 2.43 1 95.62 276 PHE B N 1
ATOM 7012 C CA . PHE B 1 276 ? 8.234 9.32 3.398 1 95.62 276 PHE B CA 1
ATOM 7013 C C . PHE B 1 276 ? 7.055 9.953 4.129 1 95.62 276 PHE B C 1
ATOM 7015 O O . PHE B 1 276 ? 5.992 9.344 4.25 1 95.62 276 PHE B O 1
ATOM 7022 N N . CYS B 1 277 ? 7.164 11.18 4.543 1 95.5 277 CYS B N 1
ATOM 7023 C CA . CYS B 1 277 ? 6.113 11.867 5.285 1 95.5 277 CYS B CA 1
ATOM 7024 C C . CYS B 1 277 ? 4.898 12.125 4.402 1 95.5 277 CYS B C 1
ATOM 7026 O O . CYS B 1 277 ? 3.762 11.922 4.832 1 95.5 277 CYS B O 1
ATOM 7028 N N . SER B 1 278 ? 5.145 12.586 3.242 1 96.06 278 SER B N 1
ATOM 7029 C CA . SER B 1 278 ? 4.043 12.914 2.34 1 96.06 278 SER B CA 1
ATOM 7030 C C . SER B 1 278 ? 3.279 11.656 1.922 1 96.06 278 SER B C 1
ATOM 7032 O O . SER B 1 278 ? 2.059 11.695 1.761 1 96.06 278 SER B O 1
ATOM 7034 N N . LEU B 1 279 ? 4.004 10.578 1.701 1 95.38 279 LEU B N 1
ATOM 7035 C CA . LEU B 1 279 ? 3.357 9.32 1.341 1 95.38 279 LEU B CA 1
ATOM 7036 C C . LEU B 1 279 ? 2.529 8.789 2.502 1 95.38 279 LEU B C 1
ATOM 7038 O O . LEU B 1 279 ? 1.495 8.148 2.291 1 95.38 279 LEU B O 1
ATOM 7042 N N . SER B 1 280 ? 2.998 9.023 3.701 1 93.19 280 SER B N 1
ATOM 7043 C CA . SER B 1 280 ? 2.236 8.594 4.871 1 93.19 280 SER B CA 1
ATOM 7044 C C . SER B 1 280 ? 0.917 9.352 4.98 1 93.19 280 SER B C 1
ATOM 7046 O O . SER B 1 280 ? -0.057 8.828 5.531 1 93.19 280 SER B O 1
ATOM 7048 N N . LEU B 1 281 ? 0.873 10.57 4.465 1 92.44 281 LEU B N 1
ATOM 7049 C CA . LEU B 1 281 ? -0.343 11.375 4.504 1 92.44 281 LEU B CA 1
ATOM 7050 C C . LEU B 1 281 ? -1.427 10.766 3.619 1 92.44 281 LEU B C 1
ATOM 7052 O O . LEU B 1 281 ? -2.617 11 3.84 1 92.44 281 LEU B O 1
ATOM 7056 N N . LEU B 1 282 ? -1.017 10.008 2.607 1 90.94 282 LEU B N 1
ATOM 7057 C CA . LEU B 1 282 ? -1.986 9.359 1.732 1 90.94 282 LEU B CA 1
ATOM 7058 C C . LEU B 1 282 ? -2.811 8.328 2.502 1 90.94 282 LEU B C 1
ATOM 7060 O O . LEU B 1 282 ? -3.98 8.102 2.182 1 90.94 282 LEU B O 1
ATOM 7064 N N . ASN B 1 283 ? -2.186 7.727 3.447 1 88.25 283 ASN B N 1
ATOM 7065 C CA . ASN B 1 283 ? -2.932 6.809 4.297 1 88.25 283 ASN B CA 1
ATOM 7066 C C . ASN B 1 283 ? -4 7.535 5.109 1 88.25 283 ASN B C 1
ATOM 7068 O O . ASN B 1 283 ? -5.125 7.047 5.238 1 88.25 283 ASN B O 1
ATOM 7072 N N . LEU B 1 284 ? -3.68 8.711 5.586 1 86.88 284 LEU B N 1
ATOM 7073 C CA . LEU B 1 284 ? -4.59 9.484 6.418 1 86.88 284 LEU B CA 1
ATOM 7074 C C . LEU B 1 284 ? -5.734 10.055 5.586 1 86.88 284 LEU B C 1
ATOM 7076 O O . LEU B 1 284 ? -6.863 10.164 6.07 1 86.88 284 LEU B O 1
ATOM 7080 N N . THR B 1 285 ? -5.453 10.398 4.359 1 86.81 285 THR B N 1
ATOM 7081 C CA . THR B 1 285 ? -6.438 11.141 3.574 1 86.81 285 THR B CA 1
ATOM 7082 C C . THR B 1 285 ? -7.219 10.203 2.662 1 86.81 285 THR B C 1
ATOM 7084 O O . THR B 1 285 ? -8.406 10.43 2.398 1 86.81 285 THR B O 1
ATOM 7087 N N . HIS B 1 286 ? -6.578 9.195 2.125 1 83.31 286 HIS B N 1
ATOM 7088 C CA . HIS B 1 286 ? -7.227 8.375 1.108 1 83.31 286 HIS B CA 1
ATOM 7089 C C . HIS B 1 286 ? -7.262 6.91 1.524 1 83.31 286 HIS B C 1
ATOM 7091 O O . HIS B 1 286 ? -7.742 6.059 0.774 1 83.31 286 HIS B O 1
ATOM 7097 N N . ASN B 1 287 ? -6.777 6.605 2.699 1 83.69 287 ASN B N 1
ATOM 7098 C CA . ASN B 1 287 ? -6.727 5.234 3.193 1 83.69 287 ASN B CA 1
ATOM 7099 C C . ASN B 1 287 ? -5.91 4.336 2.27 1 83.69 287 ASN B C 1
ATOM 7101 O O . ASN B 1 287 ? -6.289 3.189 2.021 1 83.69 287 ASN B O 1
ATOM 7105 N N . ILE B 1 288 ? -4.941 4.938 1.656 1 86.19 288 ILE B N 1
ATOM 7106 C CA . ILE B 1 288 ? -4.012 4.184 0.823 1 86.19 288 ILE B CA 1
ATOM 7107 C C . ILE B 1 288 ? -2.9 3.594 1.689 1 86.19 288 ILE B C 1
ATOM 7109 O O . ILE B 1 288 ? -2.363 4.273 2.566 1 86.19 288 ILE B O 1
ATOM 7113 N N . SER B 1 289 ? -2.641 2.369 1.48 1 85.81 289 SER B N 1
ATOM 7114 C CA . SER B 1 289 ? -1.601 1.709 2.264 1 85.81 289 SER B CA 1
ATOM 7115 C C . SER B 1 289 ? -0.25 2.393 2.074 1 85.81 289 SER B C 1
ATOM 7117 O O . SER B 1 289 ? 0.013 2.98 1.024 1 85.81 289 SER B O 1
ATOM 7119 N N . ASN B 1 290 ? 0.475 2.32 3.102 1 89.31 290 ASN B N 1
ATOM 7120 C CA . ASN B 1 290 ? 1.801 2.928 3.047 1 89.31 290 ASN B CA 1
ATOM 7121 C C . ASN B 1 290 ? 2.695 2.232 2.023 1 89.31 290 ASN B C 1
ATOM 7123 O O . ASN B 1 290 ? 3.041 1.062 2.188 1 89.31 290 ASN B O 1
ATOM 7127 N N . ALA B 1 291 ? 3.006 2.955 0.984 1 88.12 291 ALA B N 1
ATOM 7128 C CA . ALA B 1 291 ? 3.787 2.375 -0.106 1 88.12 291 ALA B CA 1
ATOM 7129 C C . ALA B 1 291 ? 5.281 2.428 0.2 1 88.12 291 ALA B C 1
ATOM 7131 O O . ALA B 1 291 ? 6.066 1.677 -0.382 1 88.12 291 ALA B O 1
ATOM 7132 N N . PHE B 1 292 ? 5.742 3.307 1.033 1 90.31 292 PHE B N 1
ATOM 7133 C CA . PHE B 1 292 ? 7.141 3.48 1.413 1 90.31 292 PHE B CA 1
ATOM 7134 C C . PHE B 1 292 ? 7.309 3.352 2.922 1 90.31 292 PHE B C 1
ATOM 7136 O O . PHE B 1 292 ? 6.715 4.117 3.686 1 90.31 292 PHE B O 1
ATOM 7143 N N . GLN B 1 293 ? 8.102 2.416 3.348 1 90.38 293 GLN B N 1
ATOM 7144 C CA . GLN B 1 293 ? 8.172 2.064 4.762 1 90.38 293 GLN B CA 1
ATOM 7145 C C . GLN B 1 293 ? 9.375 2.719 5.43 1 90.38 293 GLN B C 1
ATOM 7147 O O . GLN B 1 293 ? 10.375 3.02 4.77 1 90.38 293 GLN B O 1
ATOM 7152 N N . TRP B 1 294 ? 9.227 2.92 6.73 1 91.12 294 TRP B N 1
ATOM 7153 C CA . TRP B 1 294 ? 10.289 3.518 7.539 1 91.12 294 TRP B CA 1
ATOM 7154 C C . TRP B 1 294 ? 11.57 2.689 7.457 1 91.12 294 TRP B C 1
ATOM 7156 O O . TRP B 1 294 ? 12.672 3.24 7.469 1 91.12 294 TRP B O 1
ATOM 7166 N N . CYS B 1 295 ? 11.453 1.414 7.316 1 85.81 295 CYS B N 1
ATOM 7167 C CA . CYS B 1 295 ? 12.609 0.53 7.309 1 85.81 295 CYS B CA 1
ATOM 7168 C C . CYS B 1 295 ? 13.445 0.742 6.051 1 85.81 295 CYS B C 1
ATOM 7170 O O . CYS B 1 295 ? 14.625 0.366 6.012 1 85.81 295 CYS B O 1
ATOM 7172 N N . GLU B 1 296 ? 12.891 1.363 5.039 1 83.69 296 GLU B N 1
ATOM 7173 C CA . GLU B 1 296 ? 13.594 1.598 3.783 1 83.69 296 GLU B CA 1
ATOM 7174 C C . GLU B 1 296 ? 14.438 2.869 3.85 1 83.69 296 GLU B C 1
ATOM 7176 O O . GLU B 1 296 ? 15.266 3.119 2.971 1 83.69 296 GLU B O 1
ATOM 7181 N N . ILE B 1 297 ? 14.203 3.674 4.93 1 86.5 297 ILE B N 1
ATOM 7182 C CA . ILE B 1 297 ? 14.938 4.926 5.074 1 86.5 297 ILE B CA 1
ATOM 7183 C C . ILE B 1 297 ? 16.344 4.641 5.609 1 86.5 297 ILE B C 1
ATOM 7185 O O . ILE B 1 297 ? 16.5 3.939 6.609 1 86.5 297 ILE B O 1
ATOM 7189 N N . ALA B 1 298 ? 17.25 5.102 4.832 1 75.62 298 ALA B N 1
ATOM 7190 C CA . ALA B 1 298 ? 18.641 4.938 5.25 1 75.62 298 ALA B CA 1
ATOM 7191 C C . ALA B 1 298 ? 19.016 5.969 6.305 1 75.62 298 ALA B C 1
ATOM 7193 O O . ALA B 1 298 ? 18.562 7.113 6.258 1 75.62 298 ALA B O 1
ATOM 7194 N N . MET B 1 299 ? 19.828 5.465 7.32 1 75.25 299 MET B N 1
ATOM 7195 C CA . MET B 1 299 ? 20.375 6.359 8.344 1 75.25 299 MET B CA 1
ATOM 7196 C C . MET B 1 299 ? 21.688 6.965 7.898 1 75.25 299 MET B C 1
ATOM 7198 O O . MET B 1 299 ? 22.406 6.387 7.074 1 75.25 299 MET B O 1
ATOM 7202 N N . PRO B 1 300 ? 22 8.227 8.219 1 79.31 300 PRO B N 1
ATOM 7203 C CA . PRO B 1 300 ? 21.391 9.055 9.266 1 79.31 300 PRO B CA 1
ATOM 7204 C C . PRO B 1 300 ? 20.219 9.883 8.766 1 79.31 300 PRO B C 1
ATOM 7206 O O . PRO B 1 300 ? 20.031 10.023 7.555 1 79.31 300 PRO B O 1
ATOM 7209 N N . ILE B 1 301 ? 19.578 10.477 9.781 1 82.88 301 ILE B N 1
ATOM 7210 C CA . ILE B 1 301 ? 18.438 11.328 9.469 1 82.88 301 ILE B CA 1
ATOM 7211 C C . ILE B 1 301 ? 18.922 12.727 9.086 1 82.88 301 ILE B C 1
ATOM 7213 O O . ILE B 1 301 ? 20.125 12.969 9.023 1 82.88 301 ILE B O 1
ATOM 7217 N N . ALA B 1 302 ? 18.078 13.609 8.656 1 85.5 302 ALA B N 1
ATOM 7218 C CA . ALA B 1 302 ? 18.406 14.945 8.172 1 85.5 302 ALA B CA 1
ATOM 7219 C C . ALA B 1 302 ? 19.078 15.773 9.258 1 85.5 302 ALA B C 1
ATOM 7221 O O . ALA B 1 302 ? 18.781 15.617 10.445 1 85.5 302 ALA B O 1
ATOM 7222 N N . CYS B 1 303 ? 19.969 16.594 8.852 1 84.19 303 CYS B N 1
ATOM 7223 C CA . CYS B 1 303 ? 20.688 17.484 9.758 1 84.19 303 CYS B CA 1
ATOM 7224 C C . CYS B 1 303 ? 19.797 18.625 10.234 1 84.19 303 CYS B C 1
ATOM 7226 O O . CYS B 1 303 ? 18.641 18.734 9.82 1 84.19 303 CYS B O 1
ATOM 7228 N N . SER B 1 304 ? 20.391 19.406 11.141 1 82.62 304 SER B N 1
ATOM 7229 C CA . SER B 1 304 ? 19.641 20.5 11.734 1 82.62 304 SER B CA 1
ATOM 7230 C C . SER B 1 304 ? 19.266 21.547 10.695 1 82.62 304 SER B C 1
ATOM 7232 O O . SER B 1 304 ? 19.906 21.641 9.648 1 82.62 304 SER B O 1
ATOM 7234 N N . ARG B 1 305 ? 18.312 22.344 11.023 1 84.56 305 ARG B N 1
ATOM 7235 C CA . ARG B 1 305 ? 17.844 23.391 10.125 1 84.56 305 ARG B CA 1
ATOM 7236 C C . ARG B 1 305 ? 18.906 24.469 9.922 1 84.56 305 ARG B C 1
ATOM 7238 O O . ARG B 1 305 ? 19.047 25 8.82 1 84.56 305 ARG B O 1
ATOM 7245 N N . ASP B 1 306 ? 19.594 24.75 10.992 1 83.81 306 ASP B N 1
ATOM 7246 C CA . ASP B 1 306 ? 20.609 25.797 10.914 1 83.81 306 ASP B CA 1
ATOM 7247 C C . ASP B 1 306 ? 21.703 25.422 9.922 1 83.81 306 ASP B C 1
ATOM 7249 O O . ASP B 1 306 ? 22.172 26.266 9.156 1 83.81 306 ASP B O 1
ATOM 7253 N N . LEU B 1 307 ? 22.062 24.25 9.961 1 86.5 307 LEU B N 1
ATOM 7254 C CA . LEU B 1 307 ? 23.078 23.797 9.031 1 86.5 307 LEU B CA 1
ATOM 7255 C C . LEU B 1 307 ? 22.562 23.781 7.602 1 86.5 307 LEU B C 1
ATOM 7257 O O . LEU B 1 307 ? 23.281 24.141 6.672 1 86.5 307 LEU B O 1
ATOM 7261 N N . TRP B 1 308 ? 21.312 23.438 7.426 1 89.62 308 TRP B N 1
ATOM 7262 C CA . TRP B 1 308 ? 20.688 23.328 6.113 1 89.62 308 TRP B CA 1
ATOM 7263 C C . TRP B 1 308 ? 20.484 24.703 5.492 1 89.62 308 TRP B C 1
ATOM 7265 O O . TRP B 1 308 ? 20.625 24.875 4.277 1 89.62 308 TRP B O 1
ATOM 7275 N N . GLU B 1 309 ? 20.234 25.688 6.328 1 89.19 309 GLU B N 1
ATOM 7276 C CA . GLU B 1 309 ? 19.906 27.016 5.824 1 89.19 309 GLU B CA 1
ATOM 7277 C C . GLU B 1 309 ? 21.141 27.906 5.773 1 89.19 309 GLU B C 1
ATOM 7279 O O . GLU B 1 309 ? 21.047 29.109 5.477 1 89.19 309 GLU B O 1
ATOM 7284 N N . ALA B 1 310 ? 22.312 27.266 6.016 1 89.88 310 ALA B N 1
ATOM 7285 C CA . ALA B 1 310 ? 23.531 28.062 5.906 1 89.88 310 ALA B CA 1
ATOM 7286 C C . ALA B 1 310 ? 23.656 28.672 4.516 1 89.88 310 ALA B C 1
ATOM 7288 O O . ALA B 1 310 ? 23.578 27.953 3.51 1 89.88 310 ALA B O 1
ATOM 7289 N N . PRO B 1 311 ? 23.844 29.938 4.418 1 89.12 311 PRO B N 1
ATOM 7290 C CA . PRO B 1 311 ? 23.844 30.609 3.111 1 89.12 311 PRO B CA 1
ATOM 7291 C C . PRO B 1 311 ? 25.141 30.375 2.332 1 89.12 311 PRO B C 1
ATOM 7293 O O . PRO B 1 311 ? 25.156 30.531 1.108 1 89.12 311 PRO B O 1
ATOM 7296 N N . ASP B 1 312 ? 26.234 30.109 3.025 1 89.81 312 ASP B N 1
ATOM 7297 C CA . ASP B 1 312 ? 27.516 29.938 2.352 1 89.81 312 ASP B CA 1
ATOM 7298 C C . ASP B 1 312 ? 28.359 28.859 3.025 1 89.81 312 ASP B C 1
ATOM 7300 O O . ASP B 1 312 ? 28.016 28.391 4.109 1 89.81 312 ASP B O 1
ATOM 7304 N N . ALA B 1 313 ? 29.438 28.531 2.316 1 89.62 313 ALA B N 1
ATOM 7305 C CA . ALA B 1 313 ? 30.312 27.453 2.781 1 89.62 313 ALA B CA 1
ATOM 7306 C C . ALA B 1 313 ? 30.984 27.828 4.102 1 89.62 313 ALA B C 1
ATOM 7308 O O . ALA B 1 313 ? 31.203 26.969 4.961 1 89.62 313 ALA B O 1
ATOM 7309 N N . LEU B 1 314 ? 31.219 29.094 4.273 1 89 314 LEU B N 1
ATOM 7310 C CA . LEU B 1 314 ? 31.906 29.531 5.477 1 89 314 LEU B CA 1
ATOM 7311 C C . LEU B 1 314 ? 31.016 29.391 6.703 1 89 314 LEU B C 1
ATOM 7313 O O . LEU B 1 314 ? 31.484 28.922 7.75 1 89 314 LEU B O 1
ATOM 7317 N N . SER B 1 315 ? 29.812 29.828 6.547 1 88.31 315 SER B N 1
ATOM 7318 C CA . SER B 1 315 ? 28.859 29.688 7.645 1 88.31 315 SER B CA 1
ATOM 7319 C C . SER B 1 315 ? 28.594 28.234 7.965 1 88.31 315 SER B C 1
ATOM 7321 O O . SER B 1 315 ? 28.453 27.859 9.133 1 88.31 315 SER B O 1
ATOM 7323 N N . TRP B 1 316 ? 28.578 27.422 6.941 1 89 316 TRP B N 1
ATOM 7324 C CA . TRP B 1 316 ? 28.359 26 7.098 1 89 316 TRP B CA 1
ATOM 7325 C C . TRP B 1 316 ? 29.5 25.344 7.879 1 89 316 TRP B C 1
ATOM 7327 O O . TRP B 1 316 ? 29.266 24.547 8.789 1 89 316 TRP B O 1
ATOM 7337 N N . HIS B 1 317 ? 30.719 25.734 7.594 1 86.44 317 HIS B N 1
ATOM 7338 C CA . HIS B 1 317 ? 31.891 25.188 8.273 1 86.44 317 HIS B CA 1
ATOM 7339 C C . HIS B 1 317 ? 31.922 25.609 9.734 1 86.44 317 HIS B C 1
ATOM 7341 O O . HIS B 1 317 ? 32.344 24.844 10.602 1 86.44 317 HIS B O 1
ATOM 7347 N N . SER B 1 318 ? 31.516 26.766 9.945 1 86.69 318 SER B N 1
ATOM 7348 C CA . SER B 1 318 ? 31.484 27.266 11.312 1 86.69 318 SER B CA 1
ATOM 7349 C C . SER B 1 318 ? 30.484 26.516 12.164 1 86.69 318 SER B C 1
ATOM 7351 O O . SER B 1 318 ? 30.734 26.219 13.336 1 86.69 318 SER B O 1
ATOM 7353 N N . LEU B 1 319 ? 29.375 26.203 11.57 1 85.38 319 LEU B N 1
ATOM 7354 C CA . LEU B 1 319 ? 28.328 25.484 12.273 1 85.38 319 LEU B CA 1
ATOM 7355 C C . LEU B 1 319 ? 28.734 24.031 12.508 1 85.38 319 LEU B C 1
ATOM 7357 O O . LEU B 1 319 ? 28.391 23.438 13.539 1 85.38 319 LEU B O 1
ATOM 7361 N N . LEU B 1 320 ? 29.406 23.438 11.586 1 82.25 320 LEU B N 1
ATOM 7362 C CA . LEU B 1 320 ? 29.875 22.062 11.719 1 82.25 320 LEU B CA 1
ATOM 7363 C C . LEU B 1 320 ? 30.891 21.938 12.852 1 82.25 320 LEU B C 1
ATOM 7365 O O . LEU B 1 320 ? 30.906 20.938 13.57 1 82.25 320 LEU B O 1
ATOM 7369 N N . ARG B 1 321 ? 31.688 22.891 12.891 1 79.75 321 ARG B N 1
ATOM 7370 C CA . ARG B 1 321 ? 32.75 22.875 13.898 1 79.75 321 ARG B CA 1
ATOM 7371 C C . ARG B 1 321 ? 32.188 23.078 15.297 1 79.75 321 ARG B C 1
ATOM 7373 O O . ARG B 1 321 ? 32.719 22.594 16.281 1 79.75 321 ARG B O 1
ATOM 7380 N N . SER B 1 322 ? 31.109 23.719 15.344 1 75.56 322 SER B N 1
ATOM 7381 C CA . SER B 1 322 ? 30.516 24 16.641 1 75.56 322 SER B CA 1
ATOM 7382 C C . SER B 1 322 ? 29.906 22.734 17.25 1 75.56 322 SER B C 1
ATOM 7384 O O . SER B 1 322 ? 29.641 22.688 18.453 1 75.56 322 SER B O 1
ATOM 7386 N N . GLY B 1 323 ? 29.938 21.484 16.656 1 63.38 323 GLY B N 1
ATOM 7387 C CA . GLY B 1 323 ? 29.547 20.188 17.203 1 63.38 323 GLY B CA 1
ATOM 7388 C C . GLY B 1 323 ? 28.047 20.016 17.297 1 63.38 323 GLY B C 1
ATOM 7389 O O . GLY B 1 323 ? 27.562 19.062 17.938 1 63.38 323 GLY B O 1
ATOM 7390 N N . MET B 1 324 ? 27.328 20.859 17 1 56.19 324 MET B N 1
ATOM 7391 C CA . MET B 1 324 ? 25.906 20.812 17.266 1 56.19 324 MET B CA 1
ATOM 7392 C C . MET B 1 324 ? 25.234 19.688 16.484 1 56.19 324 MET B C 1
ATOM 7394 O O . MET B 1 324 ? 24.078 19.344 16.75 1 56.19 324 MET B O 1
ATOM 7398 N N . GLU B 1 325 ? 25.922 19.094 15.477 1 59.03 325 GLU B N 1
ATOM 7399 C CA . GLU B 1 325 ? 25.219 18.125 14.641 1 59.03 325 GLU B CA 1
ATOM 7400 C C . GLU B 1 325 ? 25.391 16.703 15.172 1 59.03 325 GLU B C 1
ATOM 7402 O O . GLU B 1 325 ? 26.5 16.203 15.266 1 59.03 325 GLU B O 1
ATOM 7407 N N . GLN B 1 326 ? 24.5 16.281 16.125 1 53.56 326 GLN B N 1
ATOM 7408 C CA . GLN B 1 326 ? 24.484 14.883 16.578 1 53.56 326 GLN B CA 1
ATOM 7409 C C . GLN B 1 326 ? 24.031 13.953 15.453 1 53.56 326 GLN B C 1
ATOM 7411 O O . GLN B 1 326 ? 22.875 14 15.023 1 53.56 326 GLN B O 1
ATOM 7416 N N . CYS B 1 327 ? 24.969 13.703 14.531 1 54.59 327 CYS B N 1
ATOM 7417 C CA . CYS B 1 327 ? 24.578 12.727 13.516 1 54.59 327 CYS B CA 1
ATOM 7418 C C . CYS B 1 327 ? 24.375 11.352 14.133 1 54.59 327 CYS B C 1
ATOM 7420 O O . CYS B 1 327 ? 25.297 10.766 14.688 1 54.59 327 CYS B O 1
ATOM 7422 N N . ILE B 1 328 ? 23.219 11.086 14.656 1 54.72 328 ILE B N 1
ATOM 7423 C CA . ILE B 1 328 ? 22.891 9.766 15.164 1 54.72 328 ILE B CA 1
ATOM 7424 C C . ILE B 1 328 ? 23.156 8.711 14.094 1 54.72 328 ILE B C 1
ATOM 7426 O O . ILE B 1 328 ? 22.578 8.766 13.008 1 54.72 328 ILE B O 1
ATOM 7430 N N . GLU B 1 329 ? 24.266 8.062 14.109 1 59.38 329 GLU B N 1
ATOM 7431 C CA . GLU B 1 329 ? 24.578 7.031 13.125 1 59.38 329 GLU B CA 1
ATOM 7432 C C . GLU B 1 329 ? 24.031 5.676 13.57 1 59.38 329 GLU B C 1
ATOM 7434 O O . GLU B 1 329 ? 24.781 4.809 14.008 1 59.38 329 GLU B O 1
ATOM 7439 N N . PRO B 1 330 ? 22.672 5.703 13.703 1 59.97 330 PRO B N 1
ATOM 7440 C CA . PRO B 1 330 ? 22.188 4.367 14.07 1 59.97 330 PRO B CA 1
ATOM 7441 C C . PRO B 1 330 ? 22.359 3.352 12.945 1 59.97 330 PRO B C 1
ATOM 7443 O O . PRO B 1 330 ? 22.562 3.732 11.789 1 59.97 330 PRO B O 1
ATOM 7446 N N . SER B 1 331 ? 22.516 2.012 13.219 1 63.75 331 SER B N 1
ATOM 7447 C CA . SER B 1 331 ? 22.672 0.875 12.32 1 63.75 331 SER B CA 1
ATOM 7448 C C . SER B 1 331 ? 21.484 0.765 11.367 1 63.75 331 SER B C 1
ATOM 7450 O O . SER B 1 331 ? 21.656 0.559 10.164 1 63.75 331 SER B O 1
ATOM 7452 N N . SER B 1 332 ? 20.266 0.876 11.953 1 77.44 332 SER B N 1
ATOM 7453 C CA . SER B 1 332 ? 19.078 0.775 11.102 1 77.44 332 SER B CA 1
ATOM 7454 C C . SER B 1 332 ? 17.984 1.726 11.555 1 77.44 332 SER B C 1
ATOM 7456 O O . SER B 1 332 ? 17.938 2.127 12.719 1 77.44 332 SER B O 1
ATOM 7458 N N . SER B 1 333 ? 17.234 2.197 10.633 1 84.44 333 SER B N 1
ATOM 7459 C CA . SER B 1 333 ? 16.141 3.105 10.938 1 84.44 333 SER B CA 1
ATOM 7460 C C . SER B 1 333 ? 15.156 2.473 11.914 1 84.44 333 SER B C 1
ATOM 7462 O O . SER B 1 333 ? 14.695 3.129 12.852 1 84.44 333 SER B O 1
ATOM 7464 N N . SER B 1 334 ? 14.875 1.192 11.734 1 83 334 SER B N 1
ATOM 7465 C CA . SER B 1 334 ? 13.914 0.511 12.594 1 83 334 SER B CA 1
ATOM 7466 C C . SER B 1 334 ? 14.453 0.361 14.016 1 83 334 SER B C 1
ATOM 7468 O O . SER B 1 334 ? 13.711 0.518 14.984 1 83 334 SER B O 1
ATOM 7470 N N . SER B 1 335 ? 15.711 0.064 14.07 1 79.94 335 SER B N 1
ATOM 7471 C CA . SER B 1 335 ? 16.328 -0.053 15.391 1 79.94 335 SER B CA 1
ATOM 7472 C C . SER B 1 335 ? 16.375 1.299 16.094 1 79.94 335 SER B C 1
ATOM 7474 O O . SER B 1 335 ? 16.203 1.377 17.312 1 79.94 335 SER B O 1
ATOM 7476 N N . PHE B 1 336 ? 16.641 2.281 15.336 1 84.19 336 PHE B N 1
ATOM 7477 C CA . PHE B 1 336 ? 16.688 3.625 15.898 1 84.19 336 PHE B CA 1
ATOM 7478 C C . PHE B 1 336 ? 15.32 4.027 16.453 1 84.19 336 PHE B C 1
ATOM 7480 O O . PHE B 1 336 ? 15.234 4.59 17.547 1 84.19 336 PHE B O 1
ATOM 7487 N N . LEU B 1 337 ? 14.328 3.742 15.688 1 85.56 337 LEU B N 1
ATOM 7488 C CA . LEU B 1 337 ? 12.984 4.062 16.141 1 85.56 337 LEU B CA 1
ATOM 7489 C C . LEU B 1 337 ? 12.641 3.309 17.422 1 85.56 337 LEU B C 1
ATOM 7491 O O . LEU B 1 337 ? 12.016 3.863 18.328 1 85.56 337 LEU B O 1
ATOM 7495 N N . GLN B 1 338 ? 13.047 2.078 17.484 1 81.81 338 GLN B N 1
ATOM 7496 C CA . GLN B 1 338 ? 12.797 1.287 18.672 1 81.81 338 GLN B CA 1
ATOM 7497 C C . GLN B 1 338 ? 13.547 1.864 19.875 1 81.81 338 GLN B C 1
ATOM 7499 O O . GLN B 1 338 ? 13.016 1.891 20.984 1 81.81 338 GLN B O 1
ATOM 7504 N N . GLU B 1 339 ? 14.719 2.258 19.609 1 80.94 339 GLU B N 1
ATOM 7505 C CA . GLU B 1 339 ? 15.508 2.881 20.656 1 80.94 339 GLU B CA 1
ATOM 7506 C C . GLU B 1 339 ? 14.836 4.156 21.172 1 80.94 339 GLU B C 1
ATOM 7508 O O . GLU B 1 339 ? 14.805 4.41 22.375 1 80.94 339 GLU B O 1
ATOM 7513 N N . VAL B 1 340 ? 14.359 4.918 20.25 1 80.69 340 VAL B N 1
ATOM 7514 C CA . VAL B 1 340 ? 13.68 6.164 20.594 1 80.69 340 VAL B CA 1
ATOM 7515 C C . VAL B 1 340 ? 12.438 5.867 21.422 1 80.69 340 VAL B C 1
ATOM 7517 O O . VAL B 1 340 ? 12.141 6.566 22.391 1 80.69 340 VAL B O 1
ATOM 7520 N N . LEU B 1 341 ? 11.742 4.863 21.078 1 80 341 LEU B N 1
ATOM 7521 C CA . LEU B 1 341 ? 10.516 4.488 21.766 1 80 341 LEU B CA 1
ATOM 7522 C C . LEU B 1 341 ? 10.82 3.924 23.156 1 80 341 LEU B C 1
ATOM 7524 O O . LEU B 1 341 ? 10.055 4.129 24.094 1 80 341 LEU B O 1
ATOM 7528 N N . ASP B 1 342 ? 11.914 3.254 23.25 1 77.19 342 ASP B N 1
ATOM 7529 C CA . ASP B 1 342 ? 12.281 2.646 24.516 1 77.19 342 ASP B CA 1
ATOM 7530 C C . ASP B 1 342 ? 12.812 3.695 25.5 1 77.19 342 ASP B C 1
ATOM 7532 O O . ASP B 1 342 ? 12.5 3.656 26.688 1 77.19 342 ASP B O 1
ATOM 7536 N N . GLN B 1 343 ? 13.664 4.527 24.969 1 76.38 343 GLN B N 1
ATOM 7537 C CA . GLN B 1 343 ? 14.297 5.523 25.828 1 76.38 343 GLN B CA 1
ATOM 7538 C C . GLN B 1 343 ? 13.391 6.734 26.031 1 76.38 343 GLN B C 1
ATOM 7540 O O . GLN B 1 343 ? 13.555 7.488 26.984 1 76.38 343 GLN B O 1
ATOM 7545 N N . GLY B 1 344 ? 12.492 6.836 25.234 1 70.44 344 GLY B N 1
ATOM 7546 C CA . GLY B 1 344 ? 11.633 8.016 25.281 1 70.44 344 GLY B CA 1
ATOM 7547 C C . GLY B 1 344 ? 12.102 9.125 24.359 1 70.44 344 GLY B C 1
ATOM 7548 O O . GLY B 1 344 ? 13.305 9.344 24.203 1 70.44 344 GLY B O 1
ATOM 7549 N N . LEU B 1 345 ? 11.312 9.852 23.703 1 66.12 345 LEU B N 1
ATOM 7550 C CA . LEU B 1 345 ? 11.602 10.891 22.719 1 66.12 345 LEU B CA 1
ATOM 7551 C C . LEU B 1 345 ? 12.328 12.062 23.375 1 66.12 345 LEU B C 1
ATOM 7553 O O . LEU B 1 345 ? 13.094 12.773 22.719 1 66.12 345 LEU B O 1
ATOM 7557 N N . ASP B 1 346 ? 12.203 12.125 24.672 1 64.62 346 ASP B N 1
ATOM 7558 C CA . ASP B 1 346 ? 12.75 13.258 25.406 1 64.62 346 ASP B CA 1
ATOM 7559 C C . ASP B 1 346 ? 14.266 13.141 25.547 1 64.62 346 ASP B C 1
ATOM 7561 O O . ASP B 1 346 ? 14.953 14.141 25.734 1 64.62 346 ASP B O 1
ATOM 7565 N N . THR B 1 347 ? 14.648 11.953 25.438 1 68.06 347 THR B N 1
ATOM 7566 C CA . THR B 1 347 ? 16.078 11.734 25.609 1 68.06 347 THR B CA 1
ATOM 7567 C C . THR B 1 347 ? 16.859 12.234 24.391 1 68.06 347 THR B C 1
ATOM 7569 O O . THR B 1 347 ? 18.062 12.477 24.484 1 68.06 347 THR B O 1
ATOM 7572 N N . PHE B 1 348 ? 16.031 12.43 23.375 1 71.69 348 PHE B N 1
ATOM 7573 C CA . PHE B 1 348 ? 16.703 12.844 22.156 1 71.69 348 PHE B CA 1
ATOM 7574 C C . PHE B 1 348 ? 16.375 14.297 21.828 1 71.69 348 PHE B C 1
ATOM 7576 O O . PHE B 1 348 ? 15.258 14.758 22.047 1 71.69 348 PHE B O 1
ATOM 7583 N N . GLU B 1 349 ? 17.266 15.156 21.688 1 75 349 GLU B N 1
ATOM 7584 C CA . GLU B 1 349 ? 17.047 16.531 21.25 1 75 349 GLU B CA 1
ATOM 7585 C C . GLU B 1 349 ? 16.797 16.609 19.75 1 75 349 GLU B C 1
ATOM 7587 O O . GLU B 1 349 ? 17.688 17 18.984 1 75 349 GLU B O 1
ATOM 7592 N N . PHE B 1 350 ? 15.578 16.344 19.375 1 77.88 350 PHE B N 1
ATOM 7593 C CA . PHE B 1 350 ? 15.211 16.328 17.969 1 77.88 350 PHE B CA 1
ATOM 7594 C C . PHE B 1 350 ? 14.867 17.734 17.469 1 77.88 350 PHE B C 1
ATOM 7596 O O . PHE B 1 350 ? 14.273 18.516 18.203 1 77.88 350 PHE B O 1
ATOM 7603 N N . SER B 1 351 ? 15.391 18.062 16.328 1 80.94 351 SER B N 1
ATOM 7604 C CA . SER B 1 351 ? 14.922 19.266 15.648 1 80.94 351 SER B CA 1
ATOM 7605 C C . SER B 1 351 ? 13.453 19.141 15.266 1 80.94 351 SER B C 1
ATOM 7607 O O . SER B 1 351 ? 12.867 18.062 15.359 1 80.94 351 SER B O 1
ATOM 7609 N N . ALA B 1 352 ? 12.828 20.281 14.891 1 83.75 352 ALA B N 1
ATOM 7610 C CA . ALA B 1 352 ? 11.422 20.281 14.5 1 83.75 352 ALA B CA 1
ATOM 7611 C C . ALA B 1 352 ? 11.18 19.312 13.344 1 83.75 352 ALA B C 1
ATOM 7613 O O . ALA B 1 352 ? 10.172 18.609 13.312 1 83.75 352 ALA B O 1
ATOM 7614 N N . LEU B 1 353 ? 12.133 19.297 12.414 1 88.19 353 LEU B N 1
ATOM 7615 C CA . LEU B 1 353 ? 12.008 18.406 11.266 1 88.19 353 LEU B CA 1
ATOM 7616 C C . LEU B 1 353 ? 12.117 16.953 11.695 1 88.19 353 LEU B C 1
ATOM 7618 O O . LEU B 1 353 ? 11.336 16.109 11.258 1 88.19 353 LEU B O 1
ATOM 7622 N N . GLN B 1 354 ? 13.094 16.656 12.508 1 86.25 354 GLN B N 1
ATOM 7623 C CA . GLN B 1 354 ? 13.297 15.289 12.977 1 86.25 354 GLN B CA 1
ATOM 7624 C C . GLN B 1 354 ? 12.086 14.797 13.766 1 86.25 354 GLN B C 1
ATOM 7626 O O . GLN B 1 354 ? 11.68 13.641 13.633 1 86.25 354 GLN B O 1
ATOM 7631 N N . ASN B 1 355 ? 11.531 15.703 14.508 1 85.81 355 ASN B N 1
ATOM 7632 C CA . ASN B 1 355 ? 10.344 15.336 15.273 1 85.81 355 ASN B CA 1
ATOM 7633 C C . ASN B 1 355 ? 9.172 14.977 14.359 1 85.81 355 ASN B C 1
ATOM 7635 O O . ASN B 1 355 ? 8.445 14.016 14.617 1 85.81 355 ASN B O 1
ATOM 7639 N N . ASN B 1 356 ? 9.031 15.828 13.422 1 90.44 356 ASN B N 1
ATOM 7640 C CA . ASN B 1 356 ? 7.957 15.555 12.477 1 90.44 356 ASN B CA 1
ATOM 7641 C C . ASN B 1 356 ? 8.141 14.203 11.789 1 90.44 356 ASN B C 1
ATOM 7643 O O . ASN B 1 356 ? 7.188 13.43 11.664 1 90.44 356 ASN B O 1
ATOM 7647 N N . ILE B 1 357 ? 9.312 13.906 11.375 1 92.31 357 ILE B N 1
ATOM 7648 C CA . ILE B 1 357 ? 9.625 12.656 10.68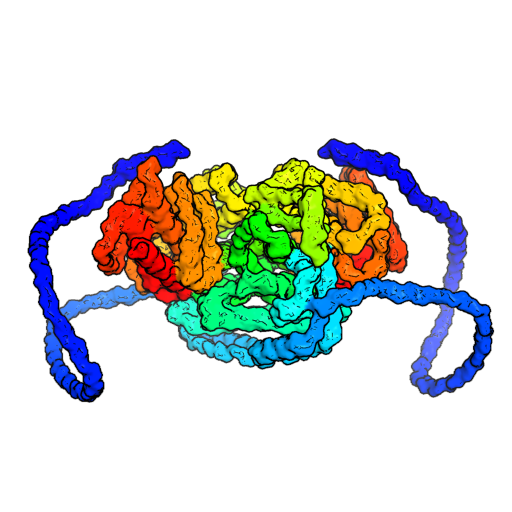8 1 92.31 357 ILE B CA 1
ATOM 7649 C C . ILE B 1 357 ? 9.383 11.477 11.625 1 92.31 357 ILE B C 1
ATOM 7651 O O . ILE B 1 357 ? 8.773 10.477 11.234 1 92.31 357 ILE B O 1
ATOM 7655 N N . PHE B 1 358 ? 9.797 11.578 12.852 1 90.44 358 PHE B N 1
ATOM 7656 C CA . PHE B 1 358 ? 9.672 10.469 13.797 1 90.44 358 PHE B CA 1
ATOM 7657 C C . PHE B 1 358 ? 8.211 10.219 14.148 1 90.44 358 PHE B C 1
ATOM 7659 O O . PHE B 1 358 ? 7.812 9.07 14.367 1 90.44 358 PHE B O 1
ATOM 7666 N N . LEU B 1 359 ? 7.473 11.273 14.227 1 92.25 359 LEU B N 1
ATOM 7667 C CA . LEU B 1 359 ? 6.055 11.078 14.516 1 92.25 359 LEU B CA 1
ATOM 7668 C C . LEU B 1 359 ? 5.367 10.328 13.383 1 92.25 359 LEU B C 1
ATOM 7670 O O . LEU B 1 359 ? 4.504 9.477 13.625 1 92.25 359 LEU B O 1
ATOM 7674 N N . HIS B 1 360 ? 5.715 10.656 12.164 1 94.19 360 HIS B N 1
ATOM 7675 C CA . HIS B 1 360 ? 5.195 9.875 11.039 1 94.19 360 HIS B CA 1
ATOM 7676 C C . HIS B 1 360 ? 5.637 8.414 11.133 1 94.19 360 HIS B C 1
ATOM 7678 O O . HIS B 1 360 ? 4.867 7.508 10.812 1 94.19 360 HIS B O 1
ATOM 7684 N N . ALA B 1 361 ? 6.91 8.227 11.523 1 93.88 361 ALA B N 1
ATOM 7685 C CA . ALA B 1 361 ? 7.426 6.867 11.672 1 93.88 361 ALA B CA 1
ATOM 7686 C C . ALA B 1 361 ? 6.664 6.109 12.75 1 93.88 361 ALA B C 1
ATOM 7688 O O . ALA B 1 361 ? 6.371 4.922 12.602 1 93.88 361 ALA B O 1
ATOM 7689 N N . ILE B 1 362 ? 6.352 6.789 13.805 1 92.31 362 ILE B N 1
ATOM 7690 C CA . ILE B 1 362 ? 5.613 6.164 14.898 1 92.31 362 ILE B CA 1
ATOM 7691 C C . ILE B 1 362 ? 4.203 5.809 14.438 1 92.31 362 ILE B C 1
ATOM 7693 O O . ILE B 1 362 ? 3.686 4.742 14.766 1 92.31 362 ILE B O 1
ATOM 7697 N N . LEU B 1 363 ? 3.584 6.734 13.719 1 92.38 363 LEU B N 1
ATOM 7698 C CA . LEU B 1 363 ? 2.252 6.449 13.195 1 92.38 363 LEU B CA 1
ATOM 7699 C C . LEU B 1 363 ? 2.268 5.207 12.312 1 92.38 363 LEU B C 1
ATOM 7701 O O . LEU B 1 363 ? 1.357 4.379 12.383 1 92.38 363 LEU B O 1
ATOM 7705 N N . GLN B 1 364 ? 3.252 5.105 11.438 1 92.56 364 GLN B N 1
ATOM 7706 C CA . GLN B 1 364 ? 3.361 3.92 10.594 1 92.56 364 GLN B CA 1
ATOM 7707 C C . GLN B 1 364 ? 3.566 2.664 11.438 1 92.56 364 GLN B C 1
ATOM 7709 O O . GLN B 1 364 ? 3.045 1.597 11.109 1 92.56 364 GLN B O 1
ATOM 7714 N N . ARG B 1 365 ? 4.348 2.795 12.5 1 90.56 365 ARG B N 1
ATOM 7715 C CA . ARG B 1 365 ? 4.566 1.663 13.391 1 90.56 365 ARG B CA 1
ATOM 7716 C C . ARG B 1 365 ? 3.268 1.232 14.062 1 90.56 365 ARG B C 1
ATOM 7718 O O . ARG B 1 365 ? 3.012 0.037 14.227 1 90.56 365 ARG B O 1
ATOM 7725 N N . VAL B 1 366 ? 2.502 2.158 14.461 1 89.12 366 VAL B N 1
ATOM 7726 C CA . VAL B 1 366 ? 1.21 1.857 15.07 1 89.12 366 VAL B CA 1
ATOM 7727 C C . VAL B 1 366 ? 0.324 1.123 14.07 1 89.12 366 VAL B C 1
ATOM 7729 O O . VAL B 1 366 ? -0.343 0.146 14.414 1 89.12 366 VAL B O 1
ATOM 7732 N N . ASP B 1 367 ? 0.304 1.562 12.867 1 87.56 367 ASP B N 1
ATOM 7733 C CA . ASP B 1 367 ? -0.486 0.917 11.82 1 87.56 367 ASP B CA 1
ATOM 7734 C C . ASP B 1 367 ? -0.028 -0.521 11.602 1 87.56 367 ASP B C 1
ATOM 7736 O O . ASP B 1 367 ? -0.852 -1.418 11.406 1 87.56 367 ASP B O 1
ATOM 7740 N N . LEU B 1 368 ? 1.273 -0.711 11.555 1 88.44 368 LEU B N 1
ATOM 7741 C CA . LEU B 1 368 ? 1.825 -2.045 11.352 1 88.44 368 LEU B CA 1
ATOM 7742 C C . LEU B 1 368 ? 1.436 -2.979 12.492 1 88.44 368 LEU B C 1
ATOM 7744 O O . LEU B 1 368 ? 1.091 -4.141 12.258 1 88.44 368 LEU B O 1
ATOM 7748 N N . LEU B 1 369 ? 1.469 -2.471 13.688 1 86.25 369 LEU B N 1
ATOM 7749 C CA . LEU B 1 369 ? 1.115 -3.279 14.852 1 86.25 369 LEU B CA 1
ATOM 7750 C C . LEU B 1 369 ? -0.37 -3.623 14.844 1 86.25 369 LEU B C 1
ATOM 7752 O O . LEU B 1 369 ? -0.758 -4.73 15.227 1 86.25 369 LEU B O 1
ATOM 7756 N N . LYS B 1 370 ? -1.159 -2.729 14.406 1 83.75 370 LYS B N 1
ATOM 7757 C CA . LYS B 1 370 ? -2.59 -2.996 14.305 1 83.75 370 LYS B CA 1
ATOM 7758 C C . LYS B 1 370 ? -2.879 -4.051 13.242 1 83.75 370 LYS B C 1
ATOM 7760 O O . LYS B 1 370 ? -3.801 -4.855 13.391 1 83.75 370 LYS B O 1
ATOM 7765 N N . GLN B 1 371 ? -2.102 -3.986 12.195 1 83.56 371 GLN B N 1
ATOM 7766 C CA . GLN B 1 371 ? -2.27 -4.984 11.141 1 83.56 371 GLN B CA 1
ATOM 7767 C C . GLN B 1 371 ? -1.822 -6.363 11.617 1 83.56 371 GLN B C 1
ATOM 7769 O O . GLN B 1 371 ? -2.369 -7.379 11.18 1 83.56 371 GLN B O 1
ATOM 7774 N N . LEU B 1 372 ? -0.839 -6.383 12.469 1 83.06 372 LEU B N 1
ATOM 7775 C CA . LEU B 1 372 ? -0.286 -7.648 12.945 1 83.06 372 LEU B CA 1
ATOM 7776 C C . LEU B 1 372 ? -1.206 -8.289 13.977 1 83.06 372 LEU B C 1
ATOM 7778 O O . LEU B 1 372 ? -1.422 -9.5 13.953 1 83.06 372 LEU B O 1
ATOM 7782 N N . TYR B 1 373 ? -1.777 -7.453 14.805 1 76.75 373 TYR B N 1
ATOM 7783 C CA . TYR B 1 373 ? -2.508 -8.016 15.93 1 76.75 373 TYR B CA 1
ATOM 7784 C C . TYR B 1 373 ? -4.012 -7.891 15.727 1 76.75 373 TYR B C 1
ATOM 7786 O O . TYR B 1 373 ? -4.797 -8.547 16.406 1 76.75 373 TYR B O 1
ATOM 7794 N N . GLY B 1 374 ? -4.477 -7.324 14.578 1 68.94 374 GLY B N 1
ATOM 7795 C CA . GLY B 1 374 ? -5.898 -7.176 14.312 1 68.94 374 GLY B CA 1
ATOM 7796 C C . GLY B 1 374 ? -6.562 -6.133 15.195 1 68.94 374 GLY B C 1
ATOM 7797 O O . GLY B 1 374 ? -5.93 -5.578 16.094 1 68.94 374 GLY B O 1
ATOM 7798 N N . PRO B 1 375 ? -7.816 -5.754 14.711 1 59.47 375 PRO B N 1
ATOM 7799 C CA . PRO B 1 375 ? -8.531 -4.762 15.516 1 59.47 375 PRO B CA 1
ATOM 7800 C C . PRO B 1 375 ? -8.828 -5.25 16.938 1 59.47 375 PRO B C 1
ATOM 7802 O O . PRO B 1 375 ? -9.086 -6.438 17.141 1 59.47 375 PRO B O 1
ATOM 7805 N N . PHE B 1 376 ? -8.305 -4.621 17.953 1 54.47 376 PHE B N 1
ATOM 7806 C CA . PHE B 1 376 ? -8.359 -4.984 19.359 1 54.47 376 PHE B CA 1
ATOM 7807 C C . PHE B 1 376 ? -9.797 -4.961 19.875 1 54.47 376 PHE B C 1
ATOM 7809 O O . PHE B 1 376 ? -10.523 -3.992 19.641 1 54.47 376 PHE B O 1
ATOM 7816 N N . ASN B 1 377 ? -10.422 -6.012 19.734 1 52.28 377 ASN B N 1
ATOM 7817 C CA . ASN B 1 377 ? -11.672 -6.059 20.484 1 52.28 377 ASN B CA 1
ATOM 7818 C C . ASN B 1 377 ? -11.438 -5.957 21.984 1 52.28 377 ASN B C 1
ATOM 7820 O O . ASN B 1 377 ? -10.328 -6.199 22.453 1 52.28 377 ASN B O 1
ATOM 7824 N N . SER B 1 378 ? -12.312 -5.289 22.625 1 48.25 378 SER B N 1
ATOM 7825 C CA . SER B 1 378 ? -12.383 -4.98 24.047 1 48.25 378 SER B CA 1
ATOM 7826 C C . SER B 1 378 ? -11.742 -6.082 24.891 1 48.25 378 SER B C 1
ATOM 7828 O O . SER B 1 378 ? -11.164 -5.812 25.938 1 48.25 378 SER B O 1
ATOM 7830 N N . THR B 1 379 ? -11.844 -7.254 24.359 1 46.72 379 THR B N 1
ATOM 7831 C CA . THR B 1 379 ? -11.453 -8.336 25.266 1 46.72 379 THR B CA 1
ATOM 7832 C C . THR B 1 379 ? -9.953 -8.609 25.141 1 46.72 379 THR B C 1
ATOM 7834 O O . THR B 1 379 ? -9.383 -9.328 25.969 1 46.72 379 THR B O 1
ATOM 7837 N N . GLN B 1 380 ? -9.414 -8.188 24.047 1 54.06 380 GLN B N 1
ATOM 7838 C CA . GLN B 1 380 ? -8.039 -8.617 23.828 1 54.06 380 GLN B CA 1
ATOM 7839 C C . GLN B 1 380 ? -7.047 -7.566 24.312 1 54.06 380 GLN B C 1
ATOM 7841 O O . GLN B 1 380 ? -7.285 -6.367 24.172 1 54.06 380 GLN B O 1
ATOM 7846 N N . GLN B 1 381 ? -6.312 -7.875 25.281 1 56.72 381 GLN B N 1
ATOM 7847 C CA . GLN B 1 381 ? -5.254 -7.051 25.844 1 56.72 381 GLN B CA 1
ATOM 7848 C C . GLN B 1 381 ? -4.402 -6.406 24.766 1 56.72 381 GLN B C 1
ATOM 7850 O O . GLN B 1 381 ? -4.008 -7.074 23.797 1 56.72 381 GLN B O 1
ATOM 7855 N N . TRP B 1 382 ? -4.492 -5.137 24.781 1 63.84 382 TRP B N 1
ATOM 7856 C CA . TRP B 1 382 ? -3.592 -4.406 23.906 1 63.84 382 TRP B CA 1
ATOM 7857 C C . TRP B 1 382 ? -2.166 -4.938 24.016 1 63.84 382 TRP B C 1
ATOM 7859 O O . TRP B 1 382 ? -1.704 -5.254 25.125 1 63.84 382 TRP B O 1
ATOM 7869 N N . PRO B 1 383 ? -1.62 -5.051 22.891 1 68 383 PRO B N 1
ATOM 7870 C CA . PRO B 1 383 ? -0.22 -5.477 22.969 1 68 383 PRO B CA 1
ATOM 7871 C C . PRO B 1 383 ? 0.646 -4.5 23.766 1 68 383 PRO B C 1
ATOM 7873 O O . PRO B 1 383 ? 0.384 -3.297 23.766 1 68 383 PRO B O 1
ATOM 7876 N N . SER B 1 384 ? 1.41 -5 24.609 1 76.69 384 SER B N 1
ATOM 7877 C CA . SER B 1 384 ? 2.338 -4.234 25.422 1 76.69 384 SER B CA 1
ATOM 7878 C C . SER B 1 384 ? 3.064 -3.176 24.609 1 76.69 384 SER B C 1
ATOM 7880 O O . SER B 1 384 ? 3.297 -2.062 25.078 1 76.69 384 SER B O 1
ATOM 7882 N N . ARG B 1 385 ? 3.215 -3.498 23.406 1 78.19 385 ARG B N 1
ATOM 7883 C CA . ARG B 1 385 ? 3.957 -2.57 22.562 1 78.19 385 ARG B CA 1
ATOM 7884 C C . ARG B 1 385 ? 3.129 -1.326 22.25 1 78.19 385 ARG B C 1
ATOM 7886 O O . ARG B 1 385 ? 3.66 -0.214 22.219 1 78.19 385 ARG B O 1
ATOM 7893 N N . LEU B 1 386 ? 1.88 -1.51 22.078 1 83.12 386 LEU B N 1
ATOM 7894 C CA . LEU B 1 386 ? 1.017 -0.372 21.781 1 83.12 386 LEU B CA 1
ATOM 7895 C C . LEU B 1 386 ? 0.85 0.518 23.016 1 83.12 386 LEU B C 1
ATOM 7897 O O . LEU B 1 386 ? 0.774 1.743 22.891 1 83.12 386 LEU B O 1
ATOM 7901 N N . THR B 1 387 ? 0.885 -0.094 24.141 1 83.62 387 THR B N 1
ATOM 7902 C CA . THR B 1 387 ? 0.792 0.671 25.391 1 83.62 387 THR B CA 1
ATOM 7903 C C . THR B 1 387 ? 2.051 1.505 25.594 1 83.62 387 THR B C 1
ATOM 7905 O O . THR B 1 387 ? 1.976 2.643 26.062 1 83.62 387 THR B O 1
ATOM 7908 N N . LYS B 1 388 ? 3.113 0.941 25.25 1 83.88 388 LYS B N 1
ATOM 7909 C CA . LYS B 1 388 ? 4.371 1.672 25.375 1 83.88 388 LYS B CA 1
ATOM 7910 C C . LYS B 1 388 ? 4.414 2.863 24.422 1 83.88 388 LYS B C 1
ATOM 7912 O O . LYS B 1 388 ? 4.906 3.936 24.781 1 83.88 388 LYS B O 1
ATOM 7917 N N . ILE B 1 389 ? 3.914 2.662 23.25 1 88.88 389 ILE B N 1
ATOM 7918 C CA . ILE B 1 389 ? 3.885 3.74 22.266 1 88.88 389 ILE B CA 1
ATOM 7919 C C . ILE B 1 389 ? 2.939 4.844 22.75 1 88.88 389 ILE B C 1
ATOM 7921 O O . ILE B 1 389 ? 3.26 6.031 22.641 1 88.88 389 ILE B O 1
ATOM 7925 N N . HIS B 1 390 ? 1.819 4.465 23.297 1 89.19 390 HIS B N 1
ATOM 7926 C CA . HIS B 1 390 ? 0.873 5.453 23.797 1 89.19 390 HIS B CA 1
ATOM 7927 C C . HIS B 1 390 ? 1.487 6.285 24.922 1 89.19 390 HIS B C 1
ATOM 7929 O O . HIS B 1 390 ? 1.315 7.508 24.953 1 89.19 390 HIS B O 1
ATOM 7935 N N . THR B 1 391 ? 2.178 5.609 25.75 1 85.56 391 THR B N 1
ATOM 7936 C CA . THR B 1 391 ? 2.799 6.301 26.875 1 85.56 391 THR B CA 1
ATOM 7937 C C . THR B 1 391 ? 3.875 7.266 26.391 1 85.56 391 THR B C 1
ATOM 7939 O O . THR B 1 391 ? 4 8.375 26.906 1 85.56 391 THR B O 1
ATOM 7942 N N . ALA B 1 392 ? 4.598 6.805 25.469 1 84.5 392 ALA B N 1
ATOM 7943 C CA . ALA B 1 392 ? 5.637 7.672 24.922 1 84.5 392 ALA B CA 1
ATOM 7944 C C . ALA B 1 392 ? 5.031 8.906 24.266 1 84.5 392 ALA B C 1
ATOM 7946 O O . ALA B 1 392 ? 5.523 10.023 24.453 1 84.5 392 ALA B O 1
ATOM 7947 N N . LEU B 1 393 ? 3.988 8.766 23.484 1 87.62 393 LEU B N 1
ATOM 7948 C CA . LEU B 1 393 ? 3.322 9.867 22.797 1 87.62 393 LEU B CA 1
ATOM 7949 C C . LEU B 1 393 ? 2.688 10.828 23.797 1 87.62 393 LEU B C 1
ATOM 7951 O O . LEU B 1 393 ? 2.74 12.047 23.625 1 87.62 393 LEU B O 1
ATOM 7955 N N . TYR B 1 394 ? 2.172 10.258 24.75 1 86 394 TYR B N 1
ATOM 7956 C CA . TYR B 1 394 ? 1.531 11.094 25.766 1 86 394 TYR B CA 1
ATOM 7957 C C . TYR B 1 394 ? 2.561 11.93 26.516 1 86 394 TYR B C 1
ATOM 7959 O O . TYR B 1 394 ? 2.297 13.078 26.859 1 86 394 TYR B O 1
ATOM 7967 N N . GLN B 1 395 ? 3.684 11.359 26.766 1 81.06 395 GLN B N 1
ATOM 7968 C CA . GLN B 1 395 ? 4.746 12.102 27.422 1 81.06 395 GLN B CA 1
ATOM 7969 C C . GLN B 1 395 ? 5.191 13.297 26.594 1 81.06 395 GLN B C 1
ATOM 7971 O O . GLN B 1 395 ? 5.461 14.375 27.125 1 81.06 395 GLN B O 1
ATOM 7976 N N . ILE B 1 396 ? 5.184 13.102 25.359 1 79.12 396 ILE B N 1
ATOM 7977 C CA . ILE B 1 396 ? 5.543 14.195 24.453 1 79.12 396 ILE B CA 1
ATOM 7978 C C . ILE B 1 396 ? 4.453 15.266 24.484 1 79.12 396 ILE B C 1
ATOM 7980 O O . ILE B 1 396 ? 4.746 16.453 24.5 1 79.12 396 ILE B O 1
ATOM 7984 N N . SER B 1 397 ? 3.295 14.82 24.422 1 80.5 397 SER B N 1
ATOM 7985 C CA . SER B 1 397 ? 2.162 15.742 24.453 1 80.5 397 SER B CA 1
ATOM 7986 C C . SER B 1 397 ? 2.18 16.594 25.719 1 80.5 397 SER B C 1
ATOM 7988 O O . SER B 1 397 ? 1.922 17.797 25.656 1 80.5 397 SER B O 1
ATOM 7990 N N . TYR B 1 398 ? 2.561 15.93 26.656 1 73.62 398 TYR B N 1
ATOM 7991 C CA . TYR B 1 398 ? 2.596 16.609 27.938 1 73.62 398 TYR B CA 1
ATOM 7992 C C . TYR B 1 398 ? 3.697 17.672 27.969 1 73.62 398 TYR B C 1
ATOM 7994 O O . TYR B 1 398 ? 3.488 18.781 28.469 1 73.62 398 TYR B O 1
ATOM 8002 N N . LYS B 1 399 ? 4.746 17.328 27.453 1 71.56 399 LYS B N 1
ATOM 8003 C CA . LYS B 1 399 ? 5.863 18.266 27.406 1 71.56 399 LYS B CA 1
ATOM 8004 C C . LYS B 1 399 ? 5.535 19.469 26.531 1 71.56 399 LYS B C 1
ATOM 8006 O O . LYS B 1 399 ? 5.887 20.609 26.875 1 71.56 399 LYS B O 1
ATOM 8011 N N . TYR B 1 400 ? 4.855 19.203 25.484 1 70.44 400 TYR B N 1
ATOM 8012 C CA . TYR B 1 400 ? 4.469 20.281 24.578 1 70.44 400 TYR B CA 1
ATOM 8013 C C . TYR B 1 400 ? 3.436 21.188 25.234 1 70.44 400 TYR B C 1
ATOM 8015 O O . TYR B 1 400 ? 3.445 22.406 25.016 1 70.44 400 TYR B O 1
ATOM 8023 N N . SER B 1 401 ? 2.586 20.594 25.953 1 66 401 SER B N 1
ATOM 8024 C CA . SER B 1 401 ? 1.509 21.375 26.562 1 66 401 SER B CA 1
ATOM 8025 C C . SER B 1 401 ? 2.033 22.25 27.688 1 66 401 SER B C 1
ATOM 8027 O O . SER B 1 401 ? 1.585 23.391 27.844 1 66 401 SER B O 1
ATOM 8029 N N . THR B 1 402 ? 2.938 21.703 28.344 1 60.75 402 THR B N 1
ATOM 8030 C CA . THR B 1 402 ? 3.479 22.469 29.469 1 60.75 402 THR B CA 1
ATOM 8031 C C . THR B 1 402 ? 4.387 23.594 28.969 1 60.75 402 THR B C 1
ATOM 8033 O O . THR B 1 402 ? 4.355 24.703 29.5 1 60.75 402 THR B O 1
ATOM 8036 N N . ARG B 1 403 ? 5.145 23.266 27.922 1 55.97 403 ARG B N 1
ATOM 8037 C CA . ARG B 1 403 ? 6.027 24.266 27.359 1 55.97 403 ARG B CA 1
ATOM 8038 C C . ARG B 1 403 ? 5.227 25.359 26.641 1 55.97 403 ARG B C 1
ATOM 8040 O O . ARG B 1 403 ? 5.594 26.531 26.688 1 55.97 403 ARG B O 1
ATOM 8047 N N . SER B 1 404 ? 4.297 24.906 25.781 1 53.41 404 SER B N 1
ATOM 8048 C CA . SER B 1 404 ? 3.547 25.781 24.875 1 53.41 404 SER B CA 1
ATOM 8049 C C . SER B 1 404 ? 2.805 26.859 25.656 1 53.41 404 SER B C 1
ATOM 8051 O O . SER B 1 404 ? 2.717 28 25.188 1 53.41 404 SER B O 1
ATOM 8053 N N . ARG B 1 405 ? 2.244 26.672 26.828 1 52.34 405 ARG B N 1
ATOM 8054 C CA . ARG B 1 405 ? 1.506 27.703 27.562 1 52.34 405 ARG B CA 1
ATOM 8055 C C . ARG B 1 405 ? 2.412 28.875 27.922 1 52.34 405 ARG B C 1
ATOM 8057 O O . ARG B 1 405 ? 1.97 30.016 27.953 1 52.34 405 ARG B O 1
ATOM 8064 N N . LEU B 1 406 ? 3.682 28.422 28.109 1 43.56 406 LEU B N 1
ATOM 8065 C CA . LEU B 1 406 ? 4.672 29.453 28.422 1 43.56 406 LEU B CA 1
ATOM 8066 C C . LEU B 1 406 ? 5.176 30.109 27.141 1 43.56 406 LEU B C 1
ATOM 8068 O O . LEU B 1 406 ? 5.453 31.312 27.125 1 43.56 406 LEU B O 1
ATOM 8072 N N . ASP B 1 407 ? 5.352 29.344 26.109 1 49.16 407 ASP B N 1
ATOM 8073 C CA . ASP B 1 407 ? 6.09 29.75 24.922 1 49.16 407 ASP B CA 1
ATOM 8074 C C . ASP B 1 407 ? 5.141 30.234 23.828 1 49.16 407 ASP B C 1
ATOM 8076 O O . ASP B 1 407 ? 5.582 30.609 22.75 1 49.16 407 ASP B O 1
ATOM 8080 N N . TYR B 1 408 ? 3.867 30.062 23.984 1 48.81 408 TYR B N 1
ATOM 8081 C CA . TYR B 1 408 ? 2.959 30.531 22.938 1 48.81 408 TYR B CA 1
ATOM 8082 C C . TYR B 1 408 ? 3.287 31.953 22.516 1 48.81 408 TYR B C 1
ATOM 8084 O O . TYR B 1 408 ? 3.105 32.312 21.359 1 48.81 408 TYR B O 1
ATOM 8092 N N . GLY B 1 409 ? 3.707 32.688 23.469 1 44.09 409 GLY B N 1
ATOM 8093 C CA . GLY B 1 409 ? 4.113 34.031 23.156 1 44.09 409 GLY B CA 1
ATOM 8094 C C . GLY B 1 409 ? 5.398 34.125 22.359 1 44.09 409 GLY B C 1
ATOM 8095 O O . GLY B 1 409 ? 5.617 35.094 21.609 1 44.09 409 GLY B O 1
ATOM 8096 N N . THR B 1 410 ? 6.242 33.25 22.562 1 44.12 410 THR B N 1
ATOM 8097 C CA . THR B 1 410 ? 7.562 33.344 21.953 1 44.12 410 THR B CA 1
ATOM 8098 C C . THR B 1 410 ? 7.66 32.375 20.766 1 44.12 410 THR B C 1
ATOM 8100 O O . THR B 1 410 ? 8.742 32.219 20.188 1 44.12 410 THR B O 1
ATOM 8103 N N . MET B 1 411 ? 6.719 31.656 20.594 1 46.53 411 MET B N 1
ATOM 8104 C CA . MET B 1 411 ? 6.793 30.703 19.484 1 46.53 411 MET B CA 1
ATOM 8105 C C . MET B 1 411 ? 6.922 31.438 18.156 1 46.53 411 MET B C 1
ATOM 8107 O O . MET B 1 411 ? 6.07 32.25 17.812 1 46.53 411 MET B O 1
ATOM 8111 N N . ASN B 1 412 ? 8 31.75 17.859 1 49.47 412 ASN B N 1
ATOM 8112 C CA . ASN B 1 412 ? 8.203 32.188 16.484 1 49.47 412 ASN B CA 1
ATOM 8113 C C . ASN B 1 412 ? 7.547 31.219 15.484 1 49.47 412 ASN B C 1
ATOM 8115 O O . ASN B 1 412 ? 8.156 30.234 15.086 1 49.47 412 ASN B O 1
ATOM 8119 N N . LEU B 1 413 ? 6.238 31.406 15.477 1 52.12 413 LEU B N 1
ATOM 8120 C CA . LEU B 1 413 ? 5.371 30.609 14.617 1 52.12 413 LEU B CA 1
ATOM 8121 C C . LEU B 1 413 ? 6.016 30.375 13.258 1 52.12 413 LEU B C 1
ATOM 8123 O O . LEU B 1 413 ? 5.805 29.328 12.633 1 52.12 413 LEU B O 1
ATOM 8127 N N . THR B 1 414 ? 6.711 31.422 12.906 1 50.19 414 THR B N 1
ATOM 8128 C CA . THR B 1 414 ? 7.301 31.359 11.578 1 50.19 414 THR B CA 1
ATOM 8129 C C . THR B 1 414 ? 8.359 30.266 11.5 1 50.19 414 THR B C 1
ATOM 8131 O O . THR B 1 414 ? 8.516 29.609 10.469 1 50.19 414 THR B O 1
ATOM 8134 N N . LYS B 1 415 ? 9.062 30.203 12.625 1 55.72 415 LYS B N 1
ATOM 8135 C CA . LYS B 1 415 ? 10.195 29.297 12.531 1 55.72 415 LYS B CA 1
ATOM 8136 C C . LYS B 1 415 ? 9.773 27.859 12.844 1 55.72 415 LYS B C 1
ATOM 8138 O O . LYS B 1 415 ? 10.438 26.906 12.422 1 55.72 415 LYS B O 1
ATOM 8143 N N . GLU B 1 416 ? 8.492 27.922 13.383 1 67.5 416 GLU B N 1
ATOM 8144 C CA . GLU B 1 416 ? 8.336 26.531 13.781 1 67.5 416 GLU B CA 1
ATOM 8145 C C . GLU B 1 416 ? 7.031 25.938 13.242 1 67.5 416 GLU B C 1
ATOM 8147 O O . GLU B 1 416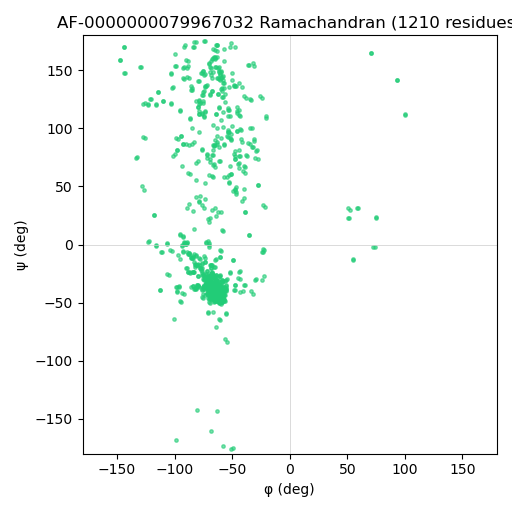 ? 6.223 25.406 14 1 67.5 416 GLU B O 1
ATOM 8152 N N . THR B 1 417 ? 6.801 26.109 11.977 1 78.81 417 THR B N 1
ATOM 8153 C CA . THR B 1 417 ? 5.609 25.578 11.32 1 78.81 417 THR B CA 1
ATOM 8154 C C . THR B 1 417 ? 5.574 24.047 11.43 1 78.81 417 THR B C 1
ATOM 8156 O O . THR B 1 417 ? 4.516 23.469 11.688 1 78.81 417 THR B O 1
ATOM 8159 N N . LEU B 1 418 ? 6.676 23.438 11.43 1 86.12 418 LEU B N 1
ATOM 8160 C CA . LEU B 1 418 ? 6.758 21.984 11.5 1 86.12 418 LEU B CA 1
ATOM 8161 C C . LEU B 1 418 ? 6.375 21.484 12.891 1 86.12 418 LEU B C 1
ATOM 8163 O O . LEU B 1 418 ? 5.855 20.375 13.039 1 86.12 418 LEU B O 1
ATOM 8167 N N . ASN B 1 419 ? 6.594 22.375 13.875 1 83 419 ASN B N 1
ATOM 8168 C CA . ASN B 1 419 ? 6.215 21.984 15.227 1 83 419 ASN B CA 1
ATOM 8169 C C . ASN B 1 419 ? 4.699 21.906 15.383 1 83 419 ASN B C 1
ATOM 8171 O O . ASN B 1 419 ? 4.188 21.078 16.125 1 83 419 ASN B O 1
ATOM 8175 N N . LEU B 1 420 ? 4.043 22.812 14.711 1 83.38 420 LEU B N 1
ATOM 8176 C CA . LEU B 1 420 ? 2.586 22.797 14.766 1 83.38 420 LEU B CA 1
ATOM 8177 C C . LEU B 1 420 ? 2.041 21.531 14.094 1 83.38 420 LEU B C 1
ATOM 8179 O O . LEU B 1 420 ? 1.096 20.922 14.594 1 83.38 420 LEU B O 1
ATOM 8183 N N . ASN B 1 421 ? 2.615 21.234 12.953 1 88.69 421 ASN B N 1
ATOM 8184 C CA . ASN B 1 421 ? 2.217 20 12.289 1 88.69 421 ASN B CA 1
ATOM 8185 C C . ASN B 1 421 ? 2.471 18.781 13.164 1 88.69 421 ASN B C 1
ATOM 8187 O O . ASN B 1 421 ? 1.625 17.891 13.258 1 88.69 421 ASN B O 1
ATOM 8191 N N . SER B 1 422 ? 3.662 18.781 13.797 1 89.06 422 SER B N 1
ATOM 8192 C CA . SER B 1 422 ? 4.012 17.656 14.672 1 89.06 422 SER B CA 1
ATOM 8193 C C . SER B 1 422 ? 3.039 17.562 15.844 1 89.06 422 SER B C 1
ATOM 8195 O O . SER B 1 422 ? 2.689 16.453 16.266 1 89.06 422 SER B O 1
ATOM 8197 N N . PHE B 1 423 ? 2.602 18.688 16.312 1 88.69 423 PHE B N 1
ATOM 8198 C CA . PHE B 1 423 ? 1.669 18.719 17.438 1 88.69 423 PHE B CA 1
ATOM 8199 C C . PHE B 1 423 ? 0.33 18.109 17.031 1 88.69 423 PHE B C 1
ATOM 8201 O O . PHE B 1 423 ? -0.279 17.375 17.828 1 88.69 423 PHE B O 1
ATOM 8208 N N . ALA B 1 424 ? -0.085 18.453 15.898 1 91.31 424 ALA B N 1
ATOM 8209 C CA . ALA B 1 424 ? -1.345 17.891 15.422 1 91.31 424 ALA B CA 1
ATOM 8210 C C . ALA B 1 424 ? -1.21 16.391 15.148 1 91.31 424 ALA B C 1
ATOM 8212 O O . ALA B 1 424 ? -2.129 15.617 15.43 1 91.31 424 ALA B O 1
ATOM 8213 N N . ILE B 1 425 ? -0.093 15.938 14.602 1 92.88 425 ILE B N 1
ATOM 8214 C CA . ILE B 1 425 ? 0.136 14.531 14.281 1 92.88 425 ILE B CA 1
ATOM 8215 C C . ILE B 1 425 ? 0.198 13.719 15.57 1 92.88 425 ILE B C 1
ATOM 8217 O O . ILE B 1 425 ? -0.248 12.57 15.609 1 92.88 425 ILE B O 1
ATOM 8221 N N . LEU B 1 426 ? 0.775 14.344 16.578 1 92.75 426 LEU B N 1
ATOM 8222 C CA . LEU B 1 426 ? 0.812 13.68 17.875 1 92.75 426 LEU B CA 1
ATOM 8223 C C . LEU B 1 426 ? -0.592 13.297 18.328 1 92.75 426 LEU B C 1
ATOM 8225 O O . LEU B 1 426 ? -0.788 12.234 18.922 1 92.75 426 LEU B O 1
ATOM 8229 N N . GLY B 1 427 ? -1.538 14.156 18.047 1 93.44 427 GLY B N 1
ATOM 8230 C CA . GLY B 1 427 ? -2.922 13.844 18.375 1 93.44 427 GLY B CA 1
ATOM 8231 C C . GLY B 1 427 ? -3.439 12.609 17.672 1 93.44 427 GLY B C 1
ATOM 8232 O O . GLY B 1 427 ? -4.137 11.789 18.281 1 93.44 427 GLY B O 1
ATOM 8233 N N . ILE B 1 428 ? -3.078 12.422 16.438 1 93.81 428 ILE B N 1
ATOM 8234 C CA . ILE B 1 428 ? -3.492 11.25 15.672 1 93.81 428 ILE B CA 1
ATOM 8235 C C . ILE B 1 428 ? -2.881 9.992 16.281 1 93.81 428 ILE B C 1
ATOM 8237 O O . ILE B 1 428 ? -3.543 8.953 16.391 1 93.81 428 ILE B O 1
ATOM 8241 N N . GLY B 1 429 ? -1.571 10.109 16.656 1 92.25 429 GLY B N 1
ATOM 8242 C CA . GLY B 1 429 ? -0.933 8.977 17.297 1 92.25 429 GLY B CA 1
ATOM 8243 C C . GLY B 1 429 ? -1.651 8.523 18.562 1 92.25 429 GLY B C 1
ATOM 8244 O O . GLY B 1 429 ? -1.86 7.324 18.766 1 92.25 429 GLY B O 1
ATOM 8245 N N . LEU B 1 430 ? -2.08 9.461 19.328 1 93 430 LEU B N 1
ATOM 8246 C CA . LEU B 1 430 ? -2.783 9.148 20.578 1 93 430 LEU B CA 1
ATOM 8247 C C . LEU B 1 430 ? -4.164 8.57 20.281 1 93 430 LEU B C 1
ATOM 8249 O O . LEU B 1 430 ? -4.598 7.625 20.953 1 93 430 LEU B O 1
ATOM 8253 N N . ILE B 1 431 ? -4.801 9.086 19.312 1 93 431 ILE B N 1
ATOM 8254 C CA . ILE B 1 431 ? -6.137 8.625 18.953 1 93 431 ILE B CA 1
ATOM 8255 C C . ILE B 1 431 ? -6.059 7.195 18.422 1 93 431 ILE B C 1
ATOM 8257 O O . ILE B 1 431 ? -6.871 6.344 18.797 1 93 431 ILE B O 1
ATOM 8261 N N . ARG B 1 432 ? -5.102 6.902 17.594 1 89.62 432 ARG B N 1
ATOM 8262 C CA . ARG B 1 432 ? -4.973 5.586 16.984 1 89.62 432 ARG B CA 1
ATOM 8263 C C . ARG B 1 432 ? -4.613 4.531 18.031 1 89.62 432 ARG B C 1
ATOM 8265 O O . ARG B 1 432 ? -4.965 3.359 17.891 1 89.62 432 ARG B O 1
ATOM 8272 N N . THR B 1 433 ? -3.904 4.891 19.016 1 88.75 433 THR B N 1
ATOM 8273 C CA . THR B 1 433 ? -3.539 3.941 20.062 1 88.75 433 THR B CA 1
ATOM 8274 C C . THR B 1 433 ? -4.656 3.818 21.094 1 88.75 433 THR B C 1
ATOM 8276 O O . THR B 1 433 ? -4.664 2.885 21.906 1 88.75 433 THR B O 1
ATOM 8279 N N . ALA B 1 434 ? -5.652 4.719 21.047 1 85.31 434 ALA B N 1
ATOM 8280 C CA . ALA B 1 434 ? -6.711 4.719 22.047 1 85.31 434 ALA B CA 1
ATOM 8281 C C . ALA B 1 434 ? -8.008 4.156 21.484 1 85.31 434 ALA B C 1
ATOM 8283 O O . ALA B 1 434 ? -8.883 3.713 22.234 1 85.31 434 ALA B O 1
ATOM 8284 N N . SER B 1 435 ? -8.156 4.273 20.234 1 78.44 435 SER B N 1
ATOM 8285 C CA . SER B 1 435 ? -9.445 3.92 19.656 1 78.44 435 SER B CA 1
ATOM 8286 C C . SER B 1 435 ? -9.281 2.963 18.469 1 78.44 435 SER B C 1
ATOM 8288 O O . SER B 1 435 ? -8.234 2.93 17.844 1 78.44 435 SER B O 1
ATOM 8290 N N . VAL B 1 436 ? -10.383 2.211 18.328 1 68.69 436 VAL B N 1
ATOM 8291 C CA . VAL B 1 436 ? -10.43 1.251 17.219 1 68.69 436 VAL B CA 1
ATOM 8292 C C . VAL B 1 436 ? -11.055 1.905 15.992 1 68.69 436 VAL B C 1
ATOM 8294 O O . VAL B 1 436 ? -11.094 1.304 14.914 1 68.69 436 VAL B O 1
ATOM 8297 N N . MET B 1 437 ? -11.383 3.137 16.141 1 66.56 437 MET B N 1
ATOM 8298 C CA . MET B 1 437 ? -12.039 3.811 15.016 1 66.56 437 MET B CA 1
ATOM 8299 C C . MET B 1 437 ? -11.07 3.977 13.844 1 66.56 437 MET B C 1
ATOM 8301 O O . MET B 1 437 ? -9.906 4.316 14.039 1 66.56 437 MET B O 1
ATOM 8305 N N . ASP B 1 438 ? -11.609 3.596 12.703 1 67.12 438 ASP B N 1
ATOM 8306 C CA . ASP B 1 438 ? -10.82 3.775 11.484 1 67.12 438 ASP B CA 1
ATOM 8307 C C . ASP B 1 438 ? -11.164 5.094 10.805 1 67.12 438 ASP B C 1
ATOM 8309 O O . ASP B 1 438 ? -12.078 5.152 9.969 1 67.12 438 ASP B O 1
ATOM 8313 N N . PHE B 1 439 ? -10.445 6.133 11.094 1 70.44 439 PHE B N 1
ATOM 8314 C CA . PHE B 1 439 ? -10.672 7.465 10.547 1 70.44 439 PHE B CA 1
ATOM 8315 C C . PHE B 1 439 ? -10.25 7.535 9.086 1 70.44 439 PHE B C 1
ATOM 8317 O O . PHE B 1 439 ? -10.789 8.328 8.312 1 70.44 439 PHE B O 1
ATOM 8324 N N . ASN B 1 440 ? -9.406 6.727 8.75 1 66.12 440 ASN B N 1
ATOM 8325 C CA . ASN B 1 440 ? -8.875 6.785 7.391 1 66.12 440 ASN B CA 1
ATOM 8326 C C . ASN B 1 440 ? -9.953 6.473 6.355 1 66.12 440 ASN B C 1
ATOM 8328 O O . ASN B 1 440 ? -9.984 7.078 5.285 1 66.12 440 ASN B O 1
ATOM 8332 N N . ALA B 1 441 ? -10.812 5.734 6.727 1 63.84 441 ALA B N 1
ATOM 8333 C CA . ALA B 1 441 ? -11.875 5.332 5.809 1 63.84 441 ALA B CA 1
ATOM 8334 C C . ALA B 1 441 ? -12.891 6.453 5.621 1 63.84 441 ALA B C 1
ATOM 8336 O O . ALA B 1 441 ? -13.562 6.52 4.586 1 63.84 441 ALA B O 1
ATOM 8337 N N . LEU B 1 442 ? -12.844 7.402 6.535 1 67.75 442 LEU B N 1
ATOM 8338 C CA . LEU B 1 442 ? -13.82 8.484 6.504 1 67.75 442 LEU B CA 1
ATOM 8339 C C . LEU B 1 442 ? -13.516 9.461 5.375 1 67.75 442 LEU B C 1
ATOM 8341 O O . LEU B 1 442 ? -14.422 9.922 4.68 1 67.75 442 LEU B O 1
ATOM 8345 N N . LEU B 1 443 ? -12.234 9.68 5.141 1 71.94 443 LEU B N 1
ATOM 8346 C CA . LEU B 1 443 ? -11.852 10.734 4.215 1 71.94 443 LEU B CA 1
ATOM 8347 C C . LEU B 1 443 ? -11.688 10.188 2.803 1 71.94 443 LEU B C 1
ATOM 8349 O O . LEU B 1 443 ? -11.594 10.953 1.842 1 71.94 443 LEU B O 1
ATOM 8353 N N . GLN B 1 444 ? -11.789 8.914 2.686 1 71.12 444 GLN B N 1
ATOM 8354 C CA . GLN B 1 444 ? -11.562 8.258 1.398 1 71.12 444 GLN B CA 1
ATOM 8355 C C . GLN B 1 444 ? -12.617 8.672 0.38 1 71.12 444 GLN B C 1
ATOM 8357 O O . GLN B 1 444 ? -12.328 8.797 -0.812 1 71.12 444 GLN B O 1
ATOM 8362 N N . SER B 1 445 ? -13.859 8.914 0.806 1 69.62 445 SER B N 1
ATOM 8363 C CA . SER B 1 445 ? -14.961 9.227 -0.1 1 69.62 445 SER B CA 1
ATOM 8364 C C . SER B 1 445 ? -14.898 10.68 -0.562 1 69.62 445 SER B C 1
ATOM 8366 O O . SER B 1 445 ? -15.453 11.031 -1.606 1 69.62 445 SER B O 1
ATOM 8368 N N . ARG B 1 446 ? -14.211 11.625 0.102 1 76.69 446 ARG B N 1
ATOM 8369 C CA . ARG B 1 446 ? -14.102 13.055 -0.152 1 76.69 446 ARG B CA 1
ATOM 8370 C C . ARG B 1 446 ? -15.484 13.695 -0.308 1 76.69 446 ARG B C 1
ATOM 8372 O O . ARG B 1 446 ? -15.656 14.617 -1.105 1 76.69 446 ARG B O 1
ATOM 8379 N N . SER B 1 447 ? -16.484 13.078 0.224 1 78.25 447 SER B N 1
ATOM 8380 C CA . SER B 1 447 ? -17.844 13.594 0.251 1 78.25 447 SER B CA 1
ATOM 8381 C C . SER B 1 447 ? -18.312 13.852 1.68 1 78.25 447 SER B C 1
ATOM 8383 O O . SER B 1 447 ? -18.312 12.938 2.51 1 78.25 447 SER B O 1
ATOM 8385 N N . PRO B 1 448 ? -18.656 15.102 1.872 1 83.25 448 PRO B N 1
ATOM 8386 C CA . PRO B 1 448 ? -19.109 15.43 3.225 1 83.25 448 PRO B CA 1
ATOM 8387 C C . PRO B 1 448 ? -20.266 14.547 3.684 1 83.25 448 PRO B C 1
ATOM 8389 O O . PRO B 1 448 ? -20.344 14.18 4.859 1 83.25 448 PRO B O 1
ATOM 8392 N N . LEU B 1 449 ? -21.109 14.211 2.783 1 79.56 449 LEU B N 1
ATOM 8393 C CA . LEU B 1 449 ? -22.266 13.391 3.139 1 79.56 449 LEU B CA 1
ATOM 8394 C C . LEU B 1 449 ? -21.828 11.984 3.543 1 79.56 449 LEU B C 1
ATOM 8396 O O . LEU B 1 449 ? -22.359 11.422 4.5 1 79.56 449 LEU B O 1
ATOM 8400 N N . HIS B 1 450 ? -20.906 11.492 2.883 1 79.38 450 HIS B N 1
ATOM 8401 C CA . HIS B 1 450 ? -20.422 10.156 3.199 1 79.38 450 HIS B CA 1
ATOM 8402 C C . HIS B 1 450 ? -19.672 10.133 4.527 1 79.38 450 HIS B C 1
ATOM 8404 O O . HIS B 1 450 ? -19.734 9.148 5.27 1 79.38 450 HIS B O 1
ATOM 8410 N N . VAL B 1 451 ? -18.969 11.18 4.734 1 83 451 VAL B N 1
ATOM 8411 C CA . VAL B 1 451 ? -18.25 11.281 6.004 1 83 451 VAL B CA 1
ATOM 8412 C C . VAL B 1 451 ? -19.266 11.312 7.156 1 83 451 VAL B C 1
ATOM 8414 O O . VAL B 1 451 ? -19.062 10.641 8.172 1 83 451 VAL B O 1
ATOM 8417 N N . THR B 1 452 ? -20.328 11.992 6.961 1 85.06 452 THR B N 1
ATOM 8418 C CA . THR B 1 452 ? -21.359 12.117 7.984 1 85.06 452 THR B CA 1
ATOM 8419 C C . THR B 1 452 ? -22.031 10.766 8.242 1 85.06 452 THR B C 1
ATOM 8421 O O . THR B 1 452 ? -22.25 10.383 9.391 1 85.06 452 THR B O 1
ATOM 8424 N N . LEU B 1 453 ? -22.266 10.07 7.195 1 79.38 453 LEU B N 1
ATOM 8425 C CA . LEU B 1 453 ? -22.938 8.781 7.332 1 79.38 453 LEU B CA 1
ATOM 8426 C C . LEU B 1 453 ? -22.016 7.77 8.008 1 79.38 453 LEU B C 1
ATOM 8428 O O . LEU B 1 453 ? -22.453 6.961 8.828 1 79.38 453 LEU B O 1
ATOM 8432 N N . ALA B 1 454 ? -20.797 7.852 7.629 1 79.38 454 ALA B N 1
ATOM 8433 C CA . ALA B 1 454 ? -19.812 6.945 8.234 1 79.38 454 ALA B CA 1
ATOM 8434 C C . ALA B 1 454 ? -19.656 7.234 9.727 1 79.38 454 ALA B C 1
ATOM 8436 O O . ALA B 1 454 ? -19.484 6.316 10.531 1 79.38 454 ALA B O 1
ATOM 8437 N N . LEU B 1 455 ? -19.688 8.508 10.055 1 83.94 455 LEU B N 1
ATOM 8438 C CA . LEU B 1 455 ? -19.547 8.898 11.453 1 83.94 455 LEU B CA 1
ATOM 8439 C C . LEU B 1 455 ? -20.75 8.477 12.266 1 83.94 455 LEU B C 1
ATOM 8441 O O . LEU B 1 455 ? -20.625 8.133 13.445 1 83.94 455 LEU B O 1
ATOM 8445 N N . LYS B 1 456 ? -21.812 8.461 11.641 1 79.88 456 LYS B N 1
ATOM 8446 C CA . LYS B 1 456 ? -23.047 8.062 12.328 1 79.88 456 LYS B CA 1
ATOM 8447 C C . LYS B 1 456 ? -23.062 6.566 12.609 1 79.88 456 LYS B C 1
ATOM 8449 O O . LYS B 1 456 ? -23.578 6.125 13.633 1 79.88 456 LYS B O 1
ATOM 8454 N N . ARG B 1 457 ? -22.438 5.852 11.727 1 76.75 457 ARG B N 1
ATOM 8455 C CA . ARG B 1 457 ? -22.469 4.395 11.836 1 76.75 457 ARG B CA 1
ATOM 8456 C C . ARG B 1 457 ? -21.359 3.891 12.734 1 76.75 457 ARG B C 1
ATOM 8458 O O . ARG B 1 457 ? -21.453 2.809 13.32 1 76.75 457 ARG B O 1
ATOM 8465 N N . ALA B 1 458 ? -20.344 4.695 12.828 1 78.88 458 ALA B N 1
ATOM 8466 C CA . ALA B 1 458 ? -19.188 4.27 13.609 1 78.88 458 ALA B CA 1
ATOM 8467 C C . ALA B 1 458 ? -19.5 4.281 15.102 1 78.88 458 ALA B C 1
ATOM 8469 O O . ALA B 1 458 ? -20.188 5.176 15.594 1 78.88 458 ALA B O 1
ATOM 8470 N N . PRO B 1 459 ? -19.062 3.256 15.758 1 82.06 459 PRO B N 1
ATOM 8471 C CA . PRO B 1 459 ? -19.281 3.23 17.203 1 82.06 459 PRO B CA 1
ATOM 8472 C C . PRO B 1 459 ? -18.531 4.336 17.938 1 82.06 459 PRO B C 1
ATOM 8474 O O . PRO B 1 459 ? -17.469 4.773 17.484 1 82.06 459 PRO B O 1
ATOM 8477 N N . LEU B 1 460 ? -19.062 4.758 19.109 1 87 460 LEU B N 1
ATOM 8478 C CA . LEU B 1 460 ? -18.422 5.762 19.938 1 87 460 LEU B CA 1
ATOM 8479 C C . LEU B 1 460 ? -17.203 5.176 20.656 1 87 460 LEU B C 1
ATOM 8481 O O . LEU B 1 460 ? -17.156 3.971 20.922 1 87 460 LEU B O 1
ATOM 8485 N N . PRO B 1 461 ? -16.219 5.996 20.828 1 87.38 461 PRO B N 1
ATOM 8486 C CA . PRO B 1 461 ? -15.031 5.492 21.531 1 87.38 461 PRO B CA 1
ATOM 8487 C C . PRO B 1 461 ? -15.344 4.988 22.938 1 87.38 461 PRO B C 1
ATOM 8489 O O . PRO B 1 461 ? -16.234 5.52 23.609 1 87.38 461 PRO B O 1
ATOM 8492 N N . THR B 1 462 ? -14.695 3.971 23.359 1 83.94 462 THR B N 1
ATOM 8493 C CA . THR B 1 462 ? -14.867 3.428 24.703 1 83.94 462 THR B CA 1
ATOM 8494 C C . THR B 1 462 ? -14.172 4.305 25.734 1 83.94 462 THR B C 1
ATOM 8496 O O . THR B 1 462 ? -13.148 4.93 25.438 1 83.94 462 THR B O 1
ATOM 8499 N N . ARG B 1 463 ? -14.805 4.289 26.969 1 87.5 463 ARG B N 1
ATOM 8500 C CA . ARG B 1 463 ? -14.219 5.09 28.031 1 87.5 463 ARG B CA 1
ATOM 8501 C C . ARG B 1 463 ? -12.977 4.418 28.609 1 87.5 463 ARG B C 1
ATOM 8503 O O . ARG B 1 463 ? -13.031 3.256 29.016 1 87.5 463 ARG B O 1
ATOM 8510 N N . SER B 1 464 ? -11.852 5.047 28.375 1 86.62 464 SER B N 1
ATOM 8511 C CA . SER B 1 464 ? -10.57 4.559 28.875 1 86.62 464 SER B CA 1
ATOM 8512 C C . SER B 1 464 ? -9.617 5.711 29.188 1 86.62 464 SER B C 1
ATOM 8514 O O . SER B 1 464 ? -9.852 6.844 28.75 1 86.62 464 SER B O 1
ATOM 8516 N N . SER B 1 465 ? -8.672 5.441 30 1 87.44 465 SER B N 1
ATOM 8517 C CA . SER B 1 465 ? -7.668 6.453 30.297 1 87.44 465 SER B CA 1
ATOM 8518 C C . SER B 1 465 ? -6.945 6.906 29.031 1 87.44 465 SER B C 1
ATOM 8520 O O . SER B 1 465 ? -6.535 8.062 28.922 1 87.44 465 SER B O 1
ATOM 8522 N N . ARG B 1 466 ? -6.832 6.023 28.125 1 89.31 466 ARG B N 1
ATOM 8523 C CA . ARG B 1 466 ? -6.184 6.363 26.859 1 89.31 466 ARG B CA 1
ATOM 8524 C C . ARG B 1 466 ? -7.047 7.312 26.047 1 89.31 466 ARG B C 1
ATOM 8526 O O . ARG B 1 466 ? -6.539 8.258 25.438 1 89.31 466 ARG B O 1
ATOM 8533 N N . ALA B 1 467 ? -8.281 7.02 26.047 1 91.69 467 ALA B N 1
ATOM 8534 C CA . ALA B 1 467 ? -9.195 7.898 25.328 1 91.69 467 ALA B CA 1
ATOM 8535 C C . ALA B 1 467 ? -9.219 9.297 25.938 1 91.69 467 ALA B C 1
ATOM 8537 O O . ALA B 1 467 ? -9.32 10.289 25.219 1 91.69 467 ALA B O 1
ATOM 8538 N N . THR B 1 468 ? -9.125 9.367 27.219 1 93.06 468 THR B N 1
ATOM 8539 C CA . THR B 1 468 ? -9.117 10.656 27.891 1 93.06 468 THR B CA 1
ATOM 8540 C C . THR B 1 468 ? -7.844 11.43 27.578 1 93.06 468 THR B C 1
ATOM 8542 O O . THR B 1 468 ? -7.883 12.656 27.422 1 93.06 468 THR B O 1
ATOM 8545 N N . SER B 1 469 ? -6.723 10.703 27.547 1 91.94 469 SER B N 1
ATOM 8546 C CA . SER B 1 469 ? -5.469 11.352 27.188 1 91.94 469 SER B CA 1
ATOM 8547 C C . SER B 1 469 ? -5.523 11.906 25.766 1 91.94 469 SER B C 1
ATOM 8549 O O . SER B 1 469 ? -4.996 12.992 25.5 1 91.94 469 SER B O 1
ATOM 8551 N N . ALA B 1 470 ? -6.094 11.164 24.859 1 93.81 470 ALA B N 1
ATOM 8552 C CA . ALA B 1 470 ? -6.246 11.633 23.484 1 93.81 470 ALA B CA 1
ATOM 8553 C C . ALA B 1 470 ? -7.16 12.852 23.422 1 93.81 470 ALA B C 1
ATOM 8555 O O . ALA B 1 470 ? -6.898 13.789 22.672 1 93.81 470 ALA B O 1
ATOM 8556 N N . ALA B 1 471 ? -8.227 12.852 24.203 1 95 471 ALA B N 1
ATOM 8557 C CA . ALA B 1 471 ? -9.141 13.992 24.25 1 95 471 ALA B CA 1
ATOM 8558 C C . ALA B 1 471 ? -8.445 15.219 24.844 1 95 471 ALA B C 1
ATOM 8560 O O . ALA B 1 471 ? -8.711 16.344 24.422 1 95 471 ALA B O 1
ATOM 8561 N N . PHE B 1 472 ? -7.641 14.977 25.781 1 92.88 472 PHE B N 1
ATOM 8562 C CA . PHE B 1 472 ? -6.883 16.078 26.375 1 92.88 472 PHE B CA 1
ATOM 8563 C C . PHE B 1 472 ? -5.996 16.734 25.328 1 92.88 472 PHE B C 1
ATOM 8565 O O . PHE B 1 472 ? -5.969 17.969 25.219 1 92.88 472 PHE B O 1
ATOM 8572 N N . HIS B 1 473 ? -5.27 15.922 24.625 1 93.62 473 HIS B N 1
ATOM 8573 C CA . HIS B 1 473 ? -4.406 16.484 23.594 1 93.62 473 HIS B CA 1
ATOM 8574 C C . HIS B 1 473 ? -5.219 17.219 22.547 1 93.62 473 HIS B C 1
ATOM 8576 O O . HIS B 1 473 ? -4.781 18.25 22.016 1 93.62 473 HIS B O 1
ATOM 8582 N N . ALA B 1 474 ? -6.336 16.641 22.156 1 94.56 474 ALA B N 1
ATOM 8583 C CA . ALA B 1 474 ? -7.207 17.312 21.188 1 94.56 474 ALA B CA 1
ATOM 8584 C C . ALA B 1 474 ? -7.645 18.688 21.703 1 94.56 474 ALA B C 1
ATOM 8586 O O . ALA B 1 474 ? -7.773 19.641 20.922 1 94.56 474 ALA B O 1
ATOM 8587 N N . THR B 1 475 ? -7.93 18.766 23 1 93.12 475 THR B N 1
ATOM 8588 C CA . THR B 1 475 ? -8.266 20.062 23.594 1 93.12 475 THR B CA 1
ATOM 8589 C C . THR B 1 475 ? -7.094 21.031 23.469 1 93.12 475 THR B C 1
ATOM 8591 O O . THR B 1 475 ? -7.297 22.219 23.203 1 93.12 475 THR B O 1
ATOM 8594 N N . MET B 1 476 ? -5.922 20.484 23.625 1 88.75 476 MET B N 1
ATOM 8595 C CA . MET B 1 476 ? -4.734 21.344 23.547 1 88.75 476 MET B CA 1
ATOM 8596 C C . MET B 1 476 ? -4.523 21.844 22.125 1 88.75 476 MET B C 1
ATOM 8598 O O . MET B 1 476 ? -4.035 22.969 21.938 1 88.75 476 MET B O 1
ATOM 8602 N N . VAL B 1 477 ? -4.844 21.078 21.141 1 90.12 477 VAL B N 1
ATOM 8603 C CA . VAL B 1 477 ? -4.727 21.516 19.75 1 90.12 477 VAL B CA 1
ATOM 8604 C C . VAL B 1 477 ? -5.633 22.719 19.516 1 90.12 477 VAL B C 1
ATOM 8606 O O . VAL B 1 477 ? -5.223 23.688 18.875 1 90.12 477 VAL B O 1
ATOM 8609 N N . LEU B 1 478 ? -6.832 22.688 20.016 1 89.94 478 LEU B N 1
ATOM 8610 C CA . LEU B 1 478 ? -7.754 23.812 19.875 1 89.94 478 LEU B CA 1
ATOM 8611 C C . LEU B 1 478 ? -7.281 25.016 20.688 1 89.94 478 LEU B C 1
ATOM 8613 O O . LEU B 1 478 ? -7.469 26.156 20.266 1 89.94 478 LEU B O 1
ATOM 8617 N N . GLU B 1 479 ? -6.766 24.656 21.781 1 86.56 479 GLU B N 1
ATOM 8618 C CA . GLU B 1 479 ? -6.254 25.734 22.625 1 86.56 479 GLU B CA 1
ATOM 8619 C C . GLU B 1 479 ? -5.145 26.516 21.922 1 86.56 479 GLU B C 1
ATOM 8621 O O . GLU B 1 479 ? -5.094 27.75 22.016 1 86.56 479 GLU B O 1
ATOM 8626 N N . LYS B 1 480 ? -4.258 25.797 21.328 1 81.38 480 LYS B N 1
ATOM 8627 C CA . LYS B 1 480 ? -3.176 26.453 20.594 1 81.38 480 LYS B CA 1
ATOM 8628 C C . LYS B 1 480 ? -3.721 27.344 19.484 1 81.38 480 LYS B C 1
ATOM 8630 O O . LYS B 1 480 ? -3.199 28.438 19.234 1 81.38 480 LYS B O 1
ATOM 8635 N N . LEU B 1 481 ? -4.695 26.969 18.812 1 82.31 481 LEU B N 1
ATOM 8636 C CA . LEU B 1 481 ? -5.316 27.75 17.766 1 82.31 481 LEU B CA 1
ATOM 8637 C C . LEU B 1 481 ? -6.02 28.984 18.344 1 82.31 481 LEU B C 1
ATOM 8639 O O . LEU B 1 481 ? -5.98 30.062 17.75 1 82.31 481 LEU B O 1
ATOM 8643 N N . ALA B 1 482 ? -6.656 28.75 19.438 1 81.06 482 ALA B N 1
ATOM 8644 C CA . ALA B 1 482 ? -7.348 29.859 20.094 1 81.06 482 ALA B CA 1
ATOM 8645 C C . ALA B 1 482 ? -6.359 30.922 20.578 1 81.06 482 ALA B C 1
ATOM 8647 O O . ALA B 1 482 ? -6.652 32.125 20.547 1 81.06 482 ALA B O 1
ATOM 8648 N N . PHE B 1 483 ? -5.281 30.438 20.984 1 74.88 483 PHE B N 1
ATOM 8649 C CA . PHE B 1 483 ? -4.254 31.359 21.469 1 74.88 483 PHE B CA 1
ATOM 8650 C C . PHE B 1 483 ? -3.709 32.219 20.312 1 74.88 483 PHE B C 1
ATOM 8652 O O . PHE B 1 483 ? -3.404 33.375 20.5 1 74.88 483 PHE B O 1
ATOM 8659 N N . ILE B 1 484 ? -3.445 31.578 19.234 1 73.06 484 ILE B N 1
ATOM 8660 C CA . ILE B 1 484 ? -2.941 32.312 18.062 1 73.06 484 ILE B CA 1
ATOM 8661 C C . ILE B 1 484 ? -4.031 33.219 17.5 1 73.06 484 ILE B C 1
ATOM 8663 O O . ILE B 1 484 ? -3.742 34.25 16.938 1 73.06 484 ILE B O 1
ATOM 8667 N N . GLY B 1 485 ? -5.246 33.031 17.75 1 71.44 485 GLY B N 1
ATOM 8668 C CA . GLY B 1 485 ? -6.387 33.781 17.219 1 71.44 485 GLY B CA 1
ATOM 8669 C C . GLY B 1 485 ? -7.086 33.062 16.078 1 71.44 485 GLY B C 1
ATOM 8670 O O . GLY B 1 485 ? -6.559 32.969 14.977 1 71.44 485 GLY B O 1
ATOM 8671 N N . LEU B 1 486 ? -8.211 32.656 16.328 1 68.06 486 LEU B N 1
ATOM 8672 C CA . LEU B 1 486 ? -8.953 31.797 15.398 1 68.06 486 LEU B CA 1
ATOM 8673 C C . LEU B 1 486 ? -9.367 32.562 14.156 1 68.06 486 LEU B C 1
ATOM 8675 O O . LEU B 1 486 ? -9.508 31.984 13.07 1 68.06 486 LEU B O 1
ATOM 8679 N N . ASN B 1 487 ? -9.562 33.812 14.32 1 60.94 487 ASN B N 1
ATOM 8680 C CA . ASN B 1 487 ? -9.977 34.625 13.172 1 60.94 487 ASN B CA 1
ATOM 8681 C C . ASN B 1 487 ? -8.789 35.031 12.32 1 60.94 487 ASN B C 1
ATOM 8683 O O . ASN B 1 487 ? -8.953 35.469 11.18 1 60.94 487 ASN B O 1
ATOM 8687 N N . ARG B 1 488 ? -7.707 34.938 12.922 1 58.47 488 ARG B N 1
ATOM 8688 C CA . ARG B 1 488 ? -6.504 35.344 12.195 1 58.47 488 ARG B CA 1
ATOM 8689 C C . ARG B 1 488 ? -6.109 34.281 11.18 1 58.47 488 ARG B C 1
ATOM 8691 O O . ARG B 1 488 ? -5.445 34.562 10.188 1 58.47 488 ARG B O 1
ATOM 8698 N N . PHE B 1 489 ? -6.598 33.094 11.414 1 56.94 489 PHE B N 1
ATOM 8699 C CA . PHE B 1 489 ? -6.156 31.969 10.602 1 56.94 489 PHE B CA 1
ATOM 8700 C C . PHE B 1 489 ? -6.703 32.062 9.188 1 56.94 489 PHE B C 1
ATOM 8702 O O . PHE B 1 489 ? -5.965 31.891 8.211 1 56.94 489 PHE B O 1
ATOM 8709 N N . PRO B 1 490 ? -8.117 32.125 9.039 1 52.41 490 PRO B N 1
ATOM 8710 C CA . PRO B 1 490 ? -8.656 32.094 7.676 1 52.41 490 PRO B CA 1
ATOM 8711 C C . PRO B 1 490 ? -8.18 33.281 6.84 1 52.41 490 PRO B C 1
ATOM 8713 O O . PRO B 1 490 ? -8.141 33.188 5.609 1 52.41 490 PRO B O 1
ATOM 8716 N N . ARG B 1 491 ? -7.926 34.281 7.523 1 49.66 491 ARG B N 1
ATOM 8717 C CA . ARG B 1 491 ? -7.77 35.531 6.754 1 49.66 491 ARG B CA 1
ATOM 8718 C C . ARG B 1 491 ? -6.312 35.75 6.367 1 49.66 491 ARG B C 1
ATOM 8720 O O . ARG B 1 491 ? -6.027 36.312 5.312 1 49.66 491 ARG B O 1
ATOM 8727 N N . LYS B 1 492 ? -5.551 35.469 7.344 1 47.66 492 LYS B N 1
ATOM 8728 C CA . LYS B 1 492 ? -4.172 35.781 6.977 1 47.66 492 LYS B CA 1
ATOM 8729 C C . LYS B 1 492 ? -3.494 34.562 6.332 1 47.66 492 LYS B C 1
ATOM 8731 O O . LYS B 1 492 ? -3.525 33.469 6.887 1 47.66 492 LYS B O 1
ATOM 8736 N N . GLN B 1 493 ? -3.725 34.5 5.012 1 51.03 493 GLN B N 1
ATOM 8737 C CA . GLN B 1 493 ? -3.18 33.656 3.959 1 51.03 493 GLN B CA 1
ATOM 8738 C C . GLN B 1 493 ? -1.807 33.094 4.344 1 51.03 493 GLN B C 1
ATOM 8740 O O . GLN B 1 493 ? -0.857 33.188 3.564 1 51.03 493 GLN B O 1
ATOM 8745 N N . ASP B 1 494 ? -1.536 32.781 5.656 1 61.69 494 ASP B N 1
ATOM 8746 C CA . ASP B 1 494 ? -0.127 32.625 5.992 1 61.69 494 ASP B CA 1
ATOM 8747 C C . ASP B 1 494 ? 0.334 31.188 5.711 1 61.69 494 ASP B C 1
ATOM 8749 O O . ASP B 1 494 ? -0.325 30.234 6.113 1 61.69 494 ASP B O 1
ATOM 8753 N N . ILE B 1 495 ? 1.132 31.062 4.664 1 69.06 495 ILE B N 1
ATOM 8754 C CA . ILE B 1 495 ? 1.881 29.875 4.246 1 69.06 495 ILE B CA 1
ATOM 8755 C C . ILE B 1 495 ? 2.354 29.109 5.473 1 69.06 495 ILE B C 1
ATOM 8757 O O . ILE B 1 495 ? 2.875 27.984 5.352 1 69.06 495 ILE B O 1
ATOM 8761 N N . ILE B 1 496 ? 1.847 29.562 6.652 1 72.56 496 ILE B N 1
ATOM 8762 C CA . ILE B 1 496 ? 2.34 28.953 7.883 1 72.56 496 ILE B CA 1
ATOM 8763 C C . ILE B 1 496 ? 1.561 27.672 8.172 1 72.56 496 ILE B C 1
ATOM 8765 O O . ILE B 1 496 ? 2.086 26.734 8.781 1 72.56 496 ILE B O 1
ATOM 8769 N N . TRP B 1 497 ? 0.357 27.656 7.59 1 78.56 497 TRP B N 1
ATOM 8770 C CA . TRP B 1 497 ? -0.451 26.484 7.883 1 78.56 497 TRP B CA 1
ATOM 8771 C C . TRP B 1 497 ? -0.452 25.516 6.703 1 78.56 497 TRP B C 1
ATOM 8773 O O . TRP B 1 497 ? -0.824 25.891 5.586 1 78.56 497 TRP B O 1
ATOM 8783 N N . ASP B 1 498 ? -0.012 24.359 6.988 1 84.56 498 ASP B N 1
ATOM 8784 C CA . ASP B 1 498 ? -0.003 23.312 5.969 1 84.56 498 ASP B CA 1
ATOM 8785 C C . ASP B 1 498 ? -1.278 22.484 6.031 1 84.56 498 ASP B C 1
ATOM 8787 O O . ASP B 1 498 ? -1.966 22.453 7.055 1 84.56 498 ASP B O 1
ATOM 8791 N N . PHE B 1 499 ? -1.709 21.906 4.941 1 88.06 499 PHE B N 1
ATOM 8792 C CA . PHE B 1 499 ? -2.914 21.078 4.93 1 88.06 499 PHE B CA 1
ATOM 8793 C C . PHE B 1 499 ? -2.764 19.891 5.867 1 88.06 499 PHE B C 1
ATOM 8795 O O . PHE B 1 499 ? -3.756 19.359 6.387 1 88.06 499 PHE B O 1
ATOM 8802 N N . GLU B 1 500 ? -1.526 19.453 6.098 1 90.56 500 GLU B N 1
ATOM 8803 C CA . GLU B 1 500 ? -1.27 18.359 7.031 1 90.56 500 GLU B CA 1
ATOM 8804 C C . GLU B 1 500 ? -1.819 18.688 8.422 1 90.56 500 GLU B C 1
ATOM 8806 O O . GLU B 1 500 ? -2.398 17.812 9.078 1 90.56 500 GLU B O 1
ATOM 8811 N N . PHE B 1 501 ? -1.621 19.875 8.875 1 89.31 501 PHE B N 1
ATOM 8812 C CA . PHE B 1 501 ? -2.137 20.297 10.18 1 89.31 501 PHE B CA 1
ATOM 8813 C C . PHE B 1 501 ? -3.654 20.172 10.219 1 89.31 501 PHE B C 1
ATOM 8815 O O . PHE B 1 501 ? -4.219 19.656 11.188 1 89.31 501 PHE B O 1
ATOM 8822 N N . TRP B 1 502 ? -4.285 20.594 9.188 1 89.38 502 TRP B N 1
ATOM 8823 C CA . TRP B 1 502 ? -5.742 20.672 9.18 1 89.38 502 TRP B CA 1
ATOM 8824 C C . TRP B 1 502 ? -6.355 19.281 9.125 1 89.38 502 TRP B C 1
ATOM 8826 O O . TRP B 1 502 ? -7.402 19.031 9.727 1 89.38 502 TRP B O 1
ATOM 8836 N N . ILE B 1 503 ? -5.758 18.438 8.391 1 90.5 503 ILE B N 1
ATOM 8837 C CA . ILE B 1 503 ? -6.258 17.078 8.305 1 90.5 503 ILE B CA 1
ATOM 8838 C C . ILE B 1 503 ? -6.172 16.406 9.68 1 90.5 503 ILE B C 1
ATOM 8840 O O . ILE B 1 503 ? -7.117 15.742 10.109 1 90.5 503 ILE B O 1
ATOM 8844 N N . CYS B 1 504 ? -5.031 16.609 10.328 1 92.69 504 CYS B N 1
ATOM 8845 C CA . CYS B 1 504 ? -4.84 16.016 11.641 1 92.69 504 CYS B CA 1
ATOM 8846 C C . CYS B 1 504 ? -5.75 16.656 12.672 1 92.69 504 CYS B C 1
ATOM 8848 O O . CYS B 1 504 ? -6.301 15.977 13.539 1 92.69 504 CYS B O 1
ATOM 8850 N N . ALA B 1 505 ? -5.895 17.984 12.57 1 92.12 505 ALA B N 1
ATOM 8851 C CA . ALA B 1 505 ? -6.781 18.688 13.484 1 92.12 505 ALA B CA 1
ATOM 8852 C C . ALA B 1 505 ? -8.227 18.25 13.312 1 92.12 505 ALA B C 1
ATOM 8854 O O . ALA B 1 505 ? -8.992 18.188 14.281 1 92.12 505 ALA B O 1
ATOM 8855 N N . PHE B 1 506 ? -8.633 17.938 12.172 1 92.75 506 PHE B N 1
ATOM 8856 C CA . PHE B 1 506 ? -9.977 17.453 11.875 1 92.75 506 PHE B CA 1
ATOM 8857 C C . PHE B 1 506 ? -10.25 16.141 12.625 1 92.75 506 PHE B C 1
ATOM 8859 O O . PHE B 1 506 ? -11.305 15.992 13.242 1 92.75 506 PHE B O 1
ATOM 8866 N N . GLU B 1 507 ? -9.344 15.258 12.477 1 92.25 507 GLU B N 1
ATOM 8867 C CA . GLU B 1 507 ? -9.5 13.984 13.18 1 92.25 507 GLU B CA 1
ATOM 8868 C C . GLU B 1 507 ? -9.555 14.195 14.688 1 92.25 507 GLU B C 1
ATOM 8870 O O . GLU B 1 507 ? -10.305 13.516 15.391 1 92.25 507 GLU B O 1
ATOM 8875 N N . CYS B 1 508 ? -8.727 15.086 15.18 1 94.12 508 CYS B N 1
ATOM 8876 C CA . CYS B 1 508 ? -8.766 15.422 16.594 1 94.12 508 CYS B CA 1
ATOM 8877 C C . CYS B 1 508 ? -10.125 15.984 17 1 94.12 508 CYS B C 1
ATOM 8879 O O . CYS B 1 508 ? -10.672 15.641 18.047 1 94.12 508 CYS B O 1
ATOM 8881 N N . ALA B 1 509 ? -10.664 16.797 16.172 1 94.81 509 ALA B N 1
ATOM 8882 C CA . ALA B 1 509 ? -11.961 17.406 16.438 1 94.81 509 ALA B CA 1
ATOM 8883 C C . ALA B 1 509 ? -13.062 16.359 16.516 1 94.81 509 ALA B C 1
ATOM 8885 O O . ALA B 1 509 ? -13.891 16.391 17.422 1 94.81 509 ALA B O 1
ATOM 8886 N N . ILE B 1 510 ? -13.109 15.477 15.57 1 93.38 510 ILE B N 1
ATOM 8887 C CA . ILE B 1 510 ? -14.141 14.445 15.523 1 93.38 510 ILE B CA 1
ATOM 8888 C C . ILE B 1 510 ? -14.016 13.531 16.734 1 93.38 510 ILE B C 1
ATOM 8890 O O . ILE B 1 510 ? -15.016 13.203 17.375 1 93.38 510 ILE B O 1
ATOM 8894 N N . PHE B 1 511 ? -12.828 13.086 17.047 1 94.69 511 PHE B N 1
ATOM 8895 C CA . PHE B 1 511 ? -12.625 12.219 18.188 1 94.69 511 PHE B CA 1
ATOM 8896 C C . PHE B 1 511 ? -13.062 12.906 19.484 1 94.69 511 PHE B C 1
ATOM 8898 O O . PHE B 1 511 ? -13.711 12.289 20.328 1 94.69 511 PHE B O 1
ATOM 8905 N N . HIS B 1 512 ? -12.602 14.156 19.594 1 96.06 512 HIS B N 1
ATOM 8906 C CA . HIS B 1 512 ? -12.953 14.945 20.766 1 96.06 512 HIS B CA 1
ATOM 8907 C C . HIS B 1 512 ? -14.461 15.047 20.938 1 96.06 512 HIS B C 1
ATOM 8909 O O . HIS B 1 512 ? -14.984 14.836 22.031 1 96.06 512 HIS B O 1
ATOM 8915 N N . ALA B 1 513 ? -15.141 15.367 19.922 1 94.38 513 ALA B N 1
ATOM 8916 C CA . ALA B 1 513 ? -16.594 15.492 19.953 1 94.38 513 ALA B CA 1
ATOM 8917 C C . ALA B 1 513 ? -17.25 14.164 20.328 1 94.38 513 ALA B C 1
ATOM 8919 O O . ALA B 1 513 ? -18.188 14.125 21.125 1 94.38 513 ALA B O 1
ATOM 8920 N N . ARG B 1 514 ? -16.812 13.164 19.734 1 93 514 ARG B N 1
ATOM 8921 C CA . ARG B 1 514 ? -17.406 11.852 19.969 1 93 514 ARG B CA 1
ATOM 8922 C C . ARG B 1 514 ? -17.094 11.359 21.391 1 93 514 ARG B C 1
ATOM 8924 O O . ARG B 1 514 ? -17.891 10.656 22 1 93 514 ARG B O 1
ATOM 8931 N N . TRP B 1 515 ? -15.898 11.656 21.859 1 94.5 515 TRP B N 1
ATOM 8932 C CA . TRP B 1 515 ? -15.555 11.352 23.234 1 94.5 515 TRP B CA 1
ATOM 8933 C C . TRP B 1 515 ? -16.5 12.055 24.203 1 94.5 515 TRP B C 1
ATOM 8935 O O . TRP B 1 515 ? -16.953 11.453 25.188 1 94.5 515 TRP B O 1
ATOM 8945 N N . LEU B 1 516 ? -16.859 13.32 23.938 1 93.94 516 LEU B N 1
ATOM 8946 C CA . LEU B 1 516 ? -17.812 14.07 24.75 1 93.94 516 LEU B CA 1
ATOM 8947 C C . LEU B 1 516 ? -19.188 13.438 24.672 1 93.94 516 LEU B C 1
ATOM 8949 O O . LEU B 1 516 ? -19.906 13.383 25.688 1 93.94 516 LEU B O 1
ATOM 8953 N N . MET B 1 517 ? -19.547 12.945 23.516 1 91.44 517 MET B N 1
ATOM 8954 C CA . MET B 1 517 ? -20.828 12.281 23.359 1 91.44 517 MET B CA 1
ATOM 8955 C C . MET B 1 517 ? -20.891 11 24.203 1 91.44 517 MET B C 1
ATOM 8957 O O . MET B 1 517 ? -21.922 10.688 24.781 1 91.44 517 MET B O 1
ATOM 8961 N N . ARG B 1 518 ? -19.781 10.328 24.219 1 90.69 518 ARG B N 1
ATOM 8962 C CA . ARG B 1 518 ? -19.688 9.102 25.016 1 90.69 518 ARG B CA 1
ATOM 8963 C C . ARG B 1 518 ? -19.844 9.406 26.5 1 90.69 518 ARG B C 1
ATOM 8965 O O . ARG B 1 518 ? -20.469 8.648 27.234 1 90.69 518 ARG B O 1
ATOM 8972 N N . LEU B 1 519 ? -19.281 10.461 26.938 1 90.44 519 LEU B N 1
ATOM 8973 C CA . LEU B 1 519 ? -19.344 10.844 28.344 1 90.44 519 LEU B CA 1
ATOM 8974 C C . LEU B 1 519 ? -20.781 11.195 28.734 1 90.44 519 LEU B C 1
ATOM 8976 O O . LEU B 1 519 ? -21.188 10.984 29.875 1 90.44 519 LEU B O 1
ATOM 8980 N N . SER B 1 520 ? -21.531 11.633 27.766 1 87.44 520 SER B N 1
ATOM 8981 C CA . SER B 1 520 ? -22.922 12 28.031 1 87.44 520 SER B CA 1
ATOM 8982 C C . SER B 1 520 ? -23.828 10.773 28.094 1 87.44 520 SER B C 1
ATOM 8984 O O . SER B 1 520 ? -24.828 10.766 28.812 1 87.44 520 SER B O 1
ATOM 8986 N N . ASN B 1 521 ? -23.531 9.766 27.25 1 81.38 521 ASN B N 1
ATOM 8987 C CA . ASN B 1 521 ? -24.344 8.562 27.141 1 81.38 521 ASN B CA 1
ATOM 8988 C C . ASN B 1 521 ? -24.078 7.602 28.297 1 81.38 521 ASN B C 1
ATOM 8990 O O . ASN B 1 521 ? -24.797 6.605 28.469 1 81.38 521 ASN B O 1
ATOM 8994 N N . THR B 1 522 ? -23.078 7.809 29.047 1 73.94 522 THR B N 1
ATOM 8995 C CA . THR B 1 522 ? -22.734 6.859 30.109 1 73.94 522 THR B CA 1
ATOM 8996 C C . THR B 1 522 ? -23.781 6.891 31.219 1 73.94 522 THR B C 1
ATOM 8998 O O . THR B 1 522 ? -24.266 7.961 31.578 1 73.94 522 THR B O 1
ATOM 9001 N N . ALA B 1 523 ? -24.188 5.641 31.5 1 64.12 523 ALA B N 1
ATOM 9002 C CA . ALA B 1 523 ? -25.203 5.395 32.531 1 64.12 523 ALA B CA 1
ATOM 9003 C C . ALA B 1 523 ? -24.875 6.137 33.812 1 64.12 523 ALA B C 1
ATOM 9005 O O . ALA B 1 523 ? -23.688 6.371 34.094 1 64.12 523 ALA B O 1
ATOM 9006 N N . PRO B 1 524 ? -25.828 6.719 34.375 1 60.06 524 PRO B N 1
ATOM 9007 C CA . PRO B 1 524 ? -25.656 7.484 35.625 1 60.06 524 PRO B CA 1
ATOM 9008 C C . PRO B 1 524 ? -24.766 6.762 36.625 1 60.06 524 PRO B C 1
ATOM 9010 O O . PRO B 1 524 ? -24.156 7.398 37.5 1 60.06 524 PRO B O 1
ATOM 9013 N N . ASN B 1 525 ? -24.703 5.41 36.438 1 60.25 525 ASN B N 1
ATOM 9014 C CA . ASN B 1 525 ? -23.953 4.66 37.438 1 60.25 525 ASN B CA 1
ATOM 9015 C C . ASN B 1 525 ? -22.438 4.742 37.188 1 60.25 525 ASN B C 1
ATOM 9017 O O . ASN B 1 525 ? -21.641 4.348 38.062 1 60.25 525 ASN B O 1
ATOM 9021 N N . GLN B 1 526 ? -22.141 5.125 36.031 1 69.81 526 GLN B N 1
ATOM 9022 C CA . GLN B 1 526 ? -20.703 5.195 35.781 1 69.81 526 GLN B CA 1
ATOM 9023 C C . GLN B 1 526 ? -20.188 6.625 35.938 1 69.81 526 GLN B C 1
ATOM 9025 O O . GLN B 1 526 ? -20.406 7.469 35.062 1 69.81 526 GLN B O 1
ATOM 9030 N N . SER B 1 527 ? -19.766 6.918 37.125 1 78.06 527 SER B N 1
ATOM 9031 C CA . SER B 1 527 ? -19.266 8.242 37.469 1 78.06 527 SER B CA 1
ATOM 9032 C C . SER B 1 527 ? -18.047 8.625 36.656 1 78.06 527 SER B C 1
ATOM 9034 O O . SER B 1 527 ? -17.297 7.754 36.188 1 78.06 527 SER B O 1
ATOM 9036 N N . GLN B 1 528 ? -18.031 9.898 36.312 1 84.44 528 GLN B N 1
ATOM 9037 C CA . GLN B 1 528 ? -16.906 10.484 35.594 1 84.44 528 GLN B CA 1
ATOM 9038 C C . GLN B 1 528 ? -15.633 10.406 36.438 1 84.44 528 GLN B C 1
ATOM 9040 O O . GLN B 1 528 ? -15.672 10.625 37.656 1 84.44 528 GLN B O 1
ATOM 9045 N N . SER B 1 529 ? -14.617 9.922 35.844 1 86.06 529 SER B N 1
ATOM 9046 C CA . SER B 1 529 ? -13.32 9.906 36.531 1 86.06 529 SER B CA 1
ATOM 9047 C C . SER B 1 529 ? -12.789 11.32 36.719 1 86.06 529 SER B C 1
ATOM 9049 O O . SER B 1 529 ? -13.273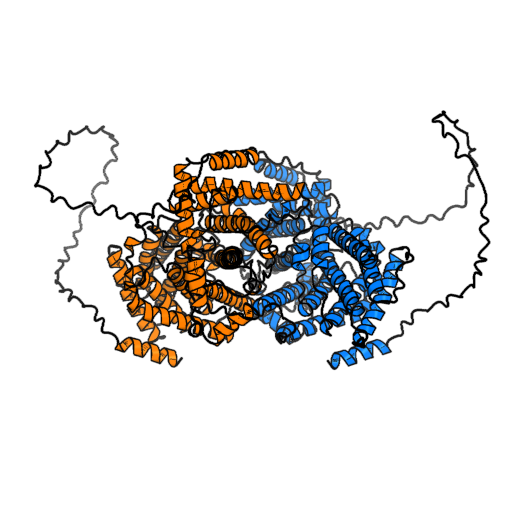 12.266 36.094 1 86.06 529 SER B O 1
ATOM 9051 N N . GLN B 1 530 ? -11.883 11.531 37.625 1 88.31 530 GLN B N 1
ATOM 9052 C CA . GLN B 1 530 ? -11.266 12.836 37.875 1 88.31 530 GLN B CA 1
ATOM 9053 C C . GLN B 1 530 ? -10.586 13.383 36.625 1 88.31 530 GLN B C 1
ATOM 9055 O O . GLN B 1 530 ? -10.641 14.578 36.375 1 88.31 530 GLN B O 1
ATOM 9060 N N . GLU B 1 531 ? -9.961 12.539 35.906 1 88.56 531 GLU B N 1
ATOM 9061 C CA . GLU B 1 531 ? -9.289 12.953 34.688 1 88.56 531 GLU B CA 1
ATOM 9062 C C . GLU B 1 531 ? -10.297 13.445 33.625 1 88.56 531 GLU B C 1
ATOM 9064 O O . GLU B 1 531 ? -10.055 14.438 32.938 1 88.56 531 GLU B O 1
ATOM 9069 N N . GLU B 1 532 ? -11.336 12.758 33.594 1 92.56 532 GLU B N 1
ATOM 9070 C CA . GLU B 1 532 ? -12.375 13.148 32.625 1 92.56 532 GLU B CA 1
ATOM 9071 C C . GLU B 1 532 ? -12.961 14.516 33 1 92.56 532 GLU B C 1
ATOM 9073 O O . GLU B 1 532 ? -13.203 15.328 32.094 1 92.56 532 GLU B O 1
ATOM 9078 N N . THR B 1 533 ? -13.109 14.703 34.25 1 90.31 533 THR B N 1
ATOM 9079 C CA . THR B 1 533 ? -13.672 15.977 34.688 1 90.31 533 THR B CA 1
ATOM 9080 C C . THR B 1 533 ? -12.711 17.125 34.375 1 90.31 533 THR B C 1
ATOM 9082 O O . THR B 1 533 ? -13.141 18.219 34 1 90.31 533 THR B O 1
ATOM 9085 N N . LYS B 1 534 ? -11.492 16.875 34.531 1 89.44 534 LYS B N 1
ATOM 9086 C CA . LYS B 1 534 ? -10.492 17.891 34.25 1 89.44 534 LYS B CA 1
ATOM 9087 C C . LYS B 1 534 ? -10.492 18.25 32.75 1 89.44 534 LYS B C 1
ATOM 9089 O O . LYS B 1 534 ? -10.43 19.422 32.406 1 89.44 534 LYS B O 1
ATOM 9094 N N . VAL B 1 535 ? -10.469 17.266 31.938 1 91.75 535 VAL B N 1
ATOM 9095 C CA . VAL B 1 535 ? -10.469 17.5 30.5 1 91.75 535 VAL B CA 1
ATOM 9096 C C . VAL B 1 535 ? -11.75 18.219 30.094 1 91.75 535 VAL B C 1
ATOM 9098 O O . VAL B 1 535 ? -11.727 19.094 29.219 1 91.75 535 VAL B O 1
ATOM 9101 N N . LEU B 1 536 ? -12.82 17.875 30.781 1 92.75 536 LEU B N 1
ATOM 9102 C CA . LEU B 1 536 ? -14.102 18.516 30.484 1 92.75 536 LEU B CA 1
ATOM 9103 C C . LEU B 1 536 ? -14.055 20 30.844 1 92.75 536 LEU B C 1
ATOM 9105 O O . LEU B 1 536 ? -14.547 20.844 30.094 1 92.75 536 LEU B O 1
ATOM 9109 N N . CYS B 1 537 ? -13.453 20.266 31.938 1 90.75 537 CYS B N 1
ATOM 9110 C CA . CYS B 1 537 ? -13.336 21.656 32.375 1 90.75 537 CYS B CA 1
ATOM 9111 C C . CYS B 1 537 ? -12.461 22.453 31.406 1 90.75 537 CYS B C 1
ATOM 9113 O O . CYS B 1 537 ? -12.797 23.578 31.047 1 90.75 537 CYS B O 1
ATOM 9115 N N . GLU B 1 538 ? -11.344 21.859 31.031 1 88.5 538 GLU B N 1
ATOM 9116 C CA . GLU B 1 538 ? -10.453 22.516 30.094 1 88.5 538 GLU B CA 1
ATOM 9117 C C . GLU B 1 538 ? -11.125 22.734 28.75 1 88.5 538 GLU B C 1
ATOM 9119 O O . GLU B 1 538 ? -10.938 23.766 28.094 1 88.5 538 GLU B O 1
ATOM 9124 N N . THR B 1 539 ? -11.859 21.75 28.328 1 93.19 539 THR B N 1
ATOM 9125 C CA . THR B 1 539 ? -12.562 21.844 27.062 1 93.19 539 THR B CA 1
ATOM 9126 C C . THR B 1 539 ? -13.586 22.984 27.094 1 93.19 539 THR B C 1
ATOM 9128 O O . THR B 1 539 ? -13.727 23.719 26.109 1 93.19 539 THR B O 1
ATOM 9131 N N . ARG B 1 540 ? -14.266 23.125 28.188 1 92.38 540 ARG B N 1
ATOM 9132 C CA . ARG B 1 540 ? -15.258 24.188 28.328 1 92.38 540 ARG B CA 1
ATOM 9133 C C . ARG B 1 540 ? -14.602 25.562 28.234 1 92.38 540 ARG B C 1
ATOM 9135 O O . ARG B 1 540 ? -15.133 26.469 27.594 1 92.38 540 ARG B O 1
ATOM 9142 N N . ALA B 1 541 ? -13.469 25.625 28.812 1 88.94 541 ALA B N 1
ATOM 9143 C CA . ALA B 1 541 ? -12.75 26.891 28.797 1 88.94 541 ALA B CA 1
ATOM 9144 C C . ALA B 1 541 ? -12.281 27.25 27.391 1 88.94 541 ALA B C 1
ATOM 9146 O O . ALA B 1 541 ? -12.414 28.391 26.953 1 88.94 541 ALA B O 1
ATOM 9147 N N . VAL B 1 542 ? -11.734 26.297 26.75 1 89.25 542 VAL B N 1
ATOM 9148 C CA . VAL B 1 542 ? -11.172 26.547 25.422 1 89.25 542 VAL B CA 1
ATOM 9149 C C . VAL B 1 542 ? -12.297 26.812 24.422 1 89.25 542 VAL B C 1
ATOM 9151 O O . VAL B 1 542 ? -12.156 27.656 23.531 1 89.25 542 VAL B O 1
ATOM 9154 N N . VAL B 1 543 ? -13.383 26.125 24.547 1 90.62 543 VAL B N 1
ATOM 9155 C CA . VAL B 1 543 ? -14.523 26.312 23.641 1 90.62 543 VAL B CA 1
ATOM 9156 C C . VAL B 1 543 ? -15.125 27.688 23.859 1 90.62 543 VAL B C 1
ATOM 9158 O O . VAL B 1 543 ? -15.523 28.359 22.906 1 90.62 543 VAL B O 1
ATOM 9161 N N . ALA B 1 544 ? -15.195 28.078 25.094 1 86.56 544 ALA B N 1
ATOM 9162 C CA . ALA B 1 544 ? -15.695 29.406 25.391 1 86.56 544 ALA B CA 1
ATOM 9163 C C . ALA B 1 544 ? -14.828 30.484 24.75 1 86.56 544 ALA B C 1
ATOM 9165 O O . ALA B 1 544 ? -15.336 31.469 24.203 1 86.56 544 ALA B O 1
ATOM 9166 N N . GLU B 1 545 ? -13.562 30.266 24.828 1 83.81 545 GLU B N 1
ATOM 9167 C CA . GLU B 1 545 ? -12.641 31.172 24.172 1 83.81 545 GLU B CA 1
ATOM 9168 C C . GLU B 1 545 ? -12.836 31.172 22.656 1 83.81 545 GLU B C 1
ATOM 9170 O O . GLU B 1 545 ? -12.734 32.219 22 1 83.81 545 GLU B O 1
ATOM 9175 N N . GLY B 1 546 ? -12.992 30.016 22.172 1 83.75 546 GLY B N 1
ATOM 9176 C CA . GLY B 1 546 ? -13.219 29.891 20.75 1 83.75 546 GLY B CA 1
ATOM 9177 C C . GLY B 1 546 ? -14.492 30.594 20.281 1 83.75 546 GLY B C 1
ATOM 9178 O O . GLY B 1 546 ? -14.492 31.266 19.25 1 83.75 546 GLY B O 1
ATOM 9179 N N . LEU B 1 547 ? -15.523 30.5 21.016 1 83.56 547 LEU B N 1
ATOM 9180 C CA . LEU B 1 547 ? -16.797 31.141 20.688 1 83.56 547 LEU B CA 1
ATOM 9181 C C . LEU B 1 547 ? -16.672 32.656 20.719 1 83.56 547 LEU B C 1
ATOM 9183 O O . LEU B 1 547 ? -17.203 33.344 19.859 1 83.56 547 LEU B O 1
ATOM 9187 N N . ALA B 1 548 ? -15.953 33.062 21.656 1 80.31 548 ALA B N 1
ATOM 9188 C CA . ALA B 1 548 ? -15.742 34.5 21.781 1 80.31 548 ALA B CA 1
ATOM 9189 C C . ALA B 1 548 ? -14.906 35.062 20.625 1 80.31 548 ALA B C 1
ATOM 9191 O O . ALA B 1 548 ? -15.203 36.125 20.094 1 80.31 548 ALA B O 1
ATOM 9192 N N . SER B 1 549 ? -13.945 34.312 20.312 1 78.56 549 SER B N 1
ATOM 9193 C CA . SER B 1 549 ? -13.031 34.75 19.266 1 78.56 549 SER B CA 1
ATOM 9194 C C . SER B 1 549 ? -13.711 34.75 17.891 1 78.56 549 SER B C 1
ATOM 9196 O O . SER B 1 549 ? -13.398 35.594 17.031 1 78.56 549 SER B O 1
ATOM 9198 N N . LEU B 1 550 ? -14.57 33.812 17.609 1 80 550 LEU B N 1
ATOM 9199 C CA . LEU B 1 550 ? -15.219 33.688 16.312 1 80 550 LEU B CA 1
ATOM 9200 C C . LEU B 1 550 ? -16.531 34.469 16.266 1 80 550 LEU B C 1
ATOM 9202 O O . LEU B 1 550 ? -17.172 34.531 15.227 1 80 550 LEU B O 1
ATOM 9206 N N . GLU B 1 551 ? -16.938 35.156 17.328 1 76.5 551 GLU B N 1
ATOM 9207 C CA . GLU B 1 551 ? -18.172 35.938 17.438 1 76.5 551 GLU B CA 1
ATOM 9208 C C . GLU B 1 551 ? -19.391 35.094 17.047 1 76.5 551 GLU B C 1
ATOM 9210 O O . GLU B 1 551 ? -20.219 35.531 16.25 1 76.5 551 GLU B O 1
ATOM 9215 N N . LEU B 1 552 ? -19.25 33.875 17.281 1 76 552 LEU B N 1
ATOM 9216 C CA . LEU B 1 552 ? -20.391 33 17 1 76 552 LEU B CA 1
ATOM 9217 C C . LEU B 1 552 ? -21.484 33.188 18.047 1 76 552 LEU B C 1
ATOM 9219 O O . LEU B 1 552 ? -21.203 33.344 19.234 1 76 552 LEU B O 1
ATOM 9223 N N . LYS B 1 553 ? -22.859 33.812 17.5 1 61.09 553 LYS B N 1
ATOM 9224 C CA . LYS B 1 553 ? -23.984 34.031 18.406 1 61.09 553 LYS B CA 1
ATOM 9225 C C . LYS B 1 553 ? -24.328 32.75 19.188 1 61.09 553 LYS B C 1
ATOM 9227 O O . LYS B 1 553 ? -24.344 31.672 18.609 1 61.09 553 LYS B O 1
ATOM 9232 N N . GLU B 1 554 ? -24.172 32.781 20.469 1 56.59 554 GLU B N 1
ATOM 9233 C CA . GLU B 1 554 ? -24.625 31.688 21.312 1 56.59 554 GLU B CA 1
ATOM 9234 C C . GLU B 1 554 ? -26.078 31.328 21.031 1 56.59 554 GLU B C 1
ATOM 9236 O O . GLU B 1 554 ? -26.969 32.156 21.266 1 56.59 554 GLU B O 1
ATOM 9241 N N . ASP B 1 555 ? -26.484 30.938 19.938 1 52.41 555 ASP B N 1
ATOM 9242 C CA . ASP B 1 555 ? -27.891 30.578 19.875 1 52.41 555 ASP B CA 1
ATOM 9243 C C . ASP B 1 555 ? -28.375 30.031 21.219 1 52.41 555 ASP B C 1
ATOM 9245 O O . ASP B 1 555 ? -27.578 29.578 22.047 1 52.41 555 ASP B O 1
ATOM 9249 N N . SER B 1 556 ? -29.906 30.172 21.594 1 46.31 556 SER B N 1
ATOM 9250 C CA . SER B 1 556 ? -30.688 29.625 22.688 1 46.31 556 SER B CA 1
ATOM 9251 C C . SER B 1 556 ? -30.156 28.266 23.125 1 46.31 556 SER B C 1
ATOM 9253 O O . SER B 1 556 ? -30.672 27.656 24.078 1 46.31 556 SER B O 1
ATOM 9255 N N . LEU B 1 557 ? -29.828 27.484 22.281 1 45.94 557 LEU B N 1
ATOM 9256 C CA . LEU B 1 557 ? -29.703 26.062 22.594 1 45.94 557 LEU B CA 1
ATOM 9257 C C . LEU B 1 557 ? -28.766 25.844 23.781 1 45.94 557 LEU B C 1
ATOM 9259 O O . LEU B 1 557 ? -29.047 25.031 24.656 1 45.94 557 LEU B O 1
ATOM 9263 N N . THR B 1 558 ? -27.312 25.75 23.766 1 49 558 THR B N 1
ATOM 9264 C CA . THR B 1 558 ? -26.625 24.75 24.562 1 49 558 THR B CA 1
ATOM 9265 C C . THR B 1 558 ? -26.094 25.359 25.859 1 49 558 THR B C 1
ATOM 9267 O O . THR B 1 558 ? -25.234 26.234 25.828 1 49 558 THR B O 1
ATOM 9270 N N . SER B 1 559 ? -26.797 25.531 26.672 1 55.16 559 SER B N 1
ATOM 9271 C CA . SER B 1 559 ? -26.25 25.484 28.016 1 55.16 559 SER B CA 1
ATOM 9272 C C . SER B 1 559 ? -25.109 24.5 28.125 1 55.16 559 SER B C 1
ATOM 9274 O O . SER B 1 559 ? -25.219 23.359 27.672 1 55.16 559 SER B O 1
ATOM 9276 N N . GLN B 1 560 ? -23.781 24.844 27.781 1 61.81 560 GLN B N 1
ATOM 9277 C CA . GLN B 1 560 ? -22.562 24.047 27.875 1 61.81 560 GLN B CA 1
ATOM 9278 C C . GLN B 1 560 ? -22.547 23.203 29.141 1 61.81 560 GLN B C 1
ATOM 9280 O O . GLN B 1 560 ? -21.469 22.922 29.688 1 61.81 560 GLN B O 1
ATOM 9285 N N . GLU B 1 561 ? -23.75 22.922 29.516 1 72.88 561 GLU B N 1
ATOM 9286 C CA . GLU B 1 561 ? -23.797 22.25 30.812 1 72.88 561 GLU B CA 1
ATOM 9287 C C . GLU B 1 561 ? -23.578 20.75 30.672 1 72.88 561 GLU B C 1
ATOM 9289 O O . GLU B 1 561 ? -22.859 20.141 31.453 1 72.88 561 GLU B O 1
ATOM 9294 N N . THR B 1 562 ? -24.094 20.266 29.594 1 85.5 562 THR B N 1
ATOM 9295 C CA . THR B 1 562 ? -23.938 18.812 29.422 1 85.5 562 THR B CA 1
ATOM 9296 C C . THR B 1 562 ? -22.844 18.516 28.406 1 85.5 562 THR B C 1
ATOM 9298 O O . THR B 1 562 ? -22.594 19.312 27.484 1 85.5 562 THR B O 1
ATOM 9301 N N . PRO B 1 563 ? -22.203 17.453 28.641 1 90.62 563 PRO B N 1
ATOM 9302 C CA . PRO B 1 563 ? -21.156 17.078 27.688 1 90.62 563 PRO B CA 1
ATOM 9303 C C . PRO B 1 563 ? -21.672 16.969 26.266 1 90.62 563 PRO B C 1
ATOM 9305 O O . PRO B 1 563 ? -20.922 17.219 25.312 1 90.62 563 PRO B O 1
ATOM 9308 N N . LEU B 1 564 ? -22.859 16.625 26.047 1 89.81 564 LEU B N 1
ATOM 9309 C CA . LEU B 1 564 ? -23.422 16.531 24.703 1 89.81 564 LEU B CA 1
ATOM 9310 C C . LEU B 1 564 ? -23.531 17.906 24.062 1 89.81 564 LEU B C 1
ATOM 9312 O O . LEU B 1 564 ? -23.203 18.078 22.891 1 89.81 564 LEU B O 1
ATOM 9316 N N . GLU B 1 565 ? -24.047 18.812 24.797 1 88.81 565 GLU B N 1
ATOM 9317 C CA . GLU B 1 565 ? -24.141 20.172 24.281 1 88.81 565 GLU B CA 1
ATOM 9318 C C . GLU B 1 565 ? -22.766 20.75 23.984 1 88.81 565 GLU B C 1
ATOM 9320 O O . GLU B 1 565 ? -22.594 21.484 23 1 88.81 565 GLU B O 1
ATOM 9325 N N . LEU B 1 566 ? -21.859 20.469 24.906 1 92.19 566 LEU B N 1
ATOM 9326 C CA . LEU B 1 566 ? -20.5 20.906 24.672 1 92.19 566 LEU B CA 1
ATOM 9327 C C . LEU B 1 566 ? -19.938 20.328 23.375 1 92.19 566 LEU B C 1
ATOM 9329 O O . LEU B 1 566 ? -19.188 20.984 22.672 1 92.19 566 LEU B O 1
ATOM 9333 N N . SER B 1 567 ? -20.281 19.047 23.109 1 93.62 567 SER B N 1
ATOM 9334 C CA . SER B 1 567 ? -19.828 18.391 21.875 1 93.62 567 SER B CA 1
ATOM 9335 C C . SER B 1 567 ? -20.359 19.109 20.641 1 93.62 567 SER B C 1
ATOM 9337 O O . SER B 1 567 ? -19.625 19.297 19.672 1 93.62 567 SER B O 1
ATOM 9339 N N . LEU B 1 568 ? -21.547 19.547 20.672 1 91.56 568 LEU B N 1
ATOM 9340 C CA . LEU B 1 568 ? -22.156 20.219 19.531 1 91.56 568 LEU B CA 1
ATOM 9341 C C . LEU B 1 568 ? -21.531 21.594 19.312 1 91.56 568 LEU B C 1
ATOM 9343 O O . LEU B 1 568 ? -21.297 22.016 18.172 1 91.56 568 LEU B O 1
ATOM 9347 N N . VAL B 1 569 ? -21.312 22.281 20.422 1 92.19 569 VAL B N 1
ATOM 9348 C CA . VAL B 1 569 ? -20.672 23.594 20.312 1 92.19 569 VAL B CA 1
ATOM 9349 C C . VAL B 1 569 ? -19.25 23.438 19.797 1 92.19 569 VAL B C 1
ATOM 9351 O O . VAL B 1 569 ? -18.781 24.266 19 1 92.19 569 VAL B O 1
ATOM 9354 N N . LEU B 1 570 ? -18.609 22.438 20.312 1 93.81 570 LEU B N 1
ATOM 9355 C CA . LEU B 1 570 ? -17.25 22.156 19.85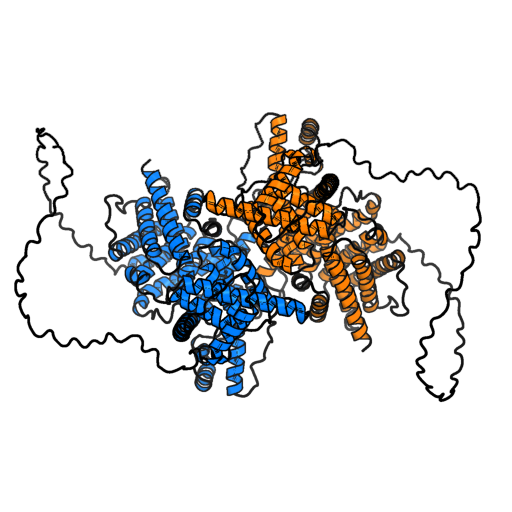9 1 93.81 570 LEU B CA 1
ATOM 9356 C C . LEU B 1 570 ? -17.234 21.922 18.344 1 93.81 570 LEU B C 1
ATOM 9358 O O . LEU B 1 570 ? -16.375 22.469 17.641 1 93.81 570 LEU B O 1
ATOM 9362 N N . LEU B 1 571 ? -18.156 21.109 17.812 1 93.44 571 LEU B N 1
ATOM 9363 C CA . LEU B 1 571 ? -18.25 20.828 16.375 1 93.44 571 LEU B CA 1
ATOM 9364 C C . LEU B 1 571 ? -18.531 22.109 15.602 1 93.44 571 LEU B C 1
ATOM 9366 O O . LEU B 1 571 ? -18.016 22.312 14.5 1 93.44 571 LEU B O 1
ATOM 9370 N N . ARG B 1 572 ? -19.281 22.938 16.141 1 90.88 572 ARG B N 1
ATOM 9371 C CA . ARG B 1 572 ? -19.609 24.203 15.484 1 90.88 572 ARG B CA 1
ATOM 9372 C C . ARG B 1 572 ? -18.375 25.094 15.398 1 90.88 572 ARG B C 1
ATOM 9374 O O . ARG B 1 572 ? -18.156 25.766 14.391 1 90.88 572 ARG B O 1
ATOM 9381 N N . VAL B 1 573 ? -17.656 25.156 16.484 1 90.5 573 VAL B N 1
ATOM 9382 C CA . VAL B 1 573 ? -16.438 25.953 16.516 1 90.5 573 VAL B CA 1
ATOM 9383 C C . VAL B 1 573 ? -15.469 25.438 15.445 1 90.5 573 VAL B C 1
ATOM 9385 O O . VAL B 1 573 ? -14.945 26.234 14.648 1 90.5 573 VAL B O 1
ATOM 9388 N N . TRP B 1 574 ? -15.234 24.156 15.406 1 92.31 574 TRP B N 1
ATOM 9389 C CA . TRP B 1 574 ? -14.305 23.594 14.438 1 92.31 574 TRP B CA 1
ATOM 9390 C C . TRP B 1 574 ? -14.828 23.781 13.016 1 92.31 574 TRP B C 1
ATOM 9392 O O . TRP B 1 574 ? -14.047 24.031 12.094 1 92.31 574 TRP B O 1
ATOM 9402 N N . ALA B 1 575 ? -16.109 23.578 12.766 1 90.75 575 ALA B N 1
ATOM 9403 C CA . ALA B 1 575 ? -16.703 23.781 11.445 1 90.75 575 ALA B CA 1
ATOM 9404 C C . ALA B 1 575 ? -16.484 25.203 10.961 1 90.75 575 ALA B C 1
ATOM 9406 O O . ALA B 1 575 ? -16.188 25.422 9.781 1 90.75 575 ALA B O 1
ATOM 9407 N N . SER B 1 576 ? -16.578 26.125 11.859 1 87.44 576 SER B N 1
ATOM 9408 C CA . SER B 1 576 ? -16.359 27.516 11.508 1 87.44 576 SER B CA 1
ATOM 9409 C C . SER B 1 576 ? -14.906 27.797 11.172 1 87.44 576 SER B C 1
ATOM 9411 O O . SER B 1 576 ? -14.602 28.594 10.281 1 87.44 576 SER B O 1
ATOM 9413 N N . ILE B 1 577 ? -14.008 27.219 11.953 1 85.69 577 ILE B N 1
ATOM 9414 C CA . ILE B 1 577 ? -12.578 27.406 11.719 1 85.69 577 ILE B CA 1
ATOM 9415 C C . ILE B 1 577 ? -12.203 26.844 10.352 1 85.69 577 ILE B C 1
ATOM 9417 O O . ILE B 1 577 ? -11.484 27.5 9.586 1 85.69 577 ILE B O 1
ATOM 9421 N N . LEU B 1 578 ? -12.695 25.656 9.984 1 86.31 578 LEU B N 1
ATOM 9422 C CA . LEU B 1 578 ? -12.297 24.953 8.766 1 86.31 578 LEU B CA 1
ATOM 9423 C C . LEU B 1 578 ? -13.031 25.516 7.555 1 86.31 578 LEU B C 1
ATOM 9425 O O . LEU B 1 578 ? -12.484 25.531 6.449 1 86.31 578 LEU B O 1
ATOM 9429 N N . SER B 1 579 ? -14.227 25.922 7.719 1 79.75 579 SER B N 1
ATOM 9430 C CA . SER B 1 579 ? -14.984 26.453 6.59 1 79.75 579 SER B CA 1
ATOM 9431 C C . SER B 1 579 ? -14.477 27.844 6.195 1 79.75 579 SER B C 1
ATOM 9433 O O . SER B 1 579 ? -14.586 28.234 5.031 1 79.75 579 SER B O 1
ATOM 9435 N N . ASN B 1 580 ? -14.07 28.531 7.184 1 69.69 580 ASN B N 1
ATOM 9436 C CA . ASN B 1 580 ? -13.562 29.875 6.891 1 69.69 580 ASN B CA 1
ATOM 9437 C C . ASN B 1 580 ? -12.18 29.828 6.254 1 69.69 580 ASN B C 1
ATOM 9439 O O . ASN B 1 580 ? -11.672 30.844 5.789 1 69.69 580 ASN B O 1
ATOM 9443 N N . ASN B 1 581 ? -11.695 28.562 6.328 1 62.22 581 ASN B N 1
ATOM 9444 C CA . ASN B 1 581 ? -10.391 28.406 5.703 1 62.22 581 ASN B CA 1
ATOM 9445 C C . ASN B 1 581 ? -10.516 28.203 4.195 1 62.22 581 ASN B C 1
ATOM 9447 O O . ASN B 1 581 ? -10.938 27.141 3.738 1 62.22 581 ASN B O 1
ATOM 9451 N N . ALA B 1 582 ? -10.547 29.297 3.438 1 58.31 582 ALA B N 1
ATOM 9452 C CA . ALA B 1 582 ? -10.82 29.344 2.002 1 58.31 582 ALA B CA 1
ATOM 9453 C C . ALA B 1 582 ? -9.672 28.734 1.202 1 58.31 582 ALA B C 1
ATOM 9455 O O . ALA B 1 582 ? -9.789 28.547 -0.011 1 58.31 582 ALA B O 1
ATOM 9456 N N . GLN B 1 583 ? -8.664 28.328 1.883 1 65.75 583 GLN B N 1
ATOM 9457 C CA . GLN B 1 583 ? -7.445 28.25 1.085 1 65.75 583 GLN B CA 1
ATOM 9458 C C . GLN B 1 583 ? -7.348 26.922 0.352 1 65.75 583 GLN B C 1
ATOM 9460 O O . GLN B 1 583 ? -7 26.875 -0.83 1 65.75 583 GLN B O 1
ATOM 9465 N N . LEU B 1 584 ? -7.766 25.938 0.959 1 77.25 584 LEU B N 1
ATOM 9466 C CA . LEU B 1 584 ? -7.508 24.641 0.349 1 77.25 584 LEU B CA 1
ATOM 9467 C C . LEU B 1 584 ? -8.797 23.828 0.206 1 77.25 584 LEU B C 1
ATOM 9469 O O . LEU B 1 584 ? -9.539 23.656 1.18 1 77.25 584 LEU B O 1
ATOM 9473 N N . PRO B 1 585 ? -9.094 23.484 -1.022 1 79.5 585 PRO B N 1
ATOM 9474 C CA . PRO B 1 585 ? -10.352 22.781 -1.28 1 79.5 585 PRO B CA 1
ATOM 9475 C C . PRO B 1 585 ? -10.57 21.609 -0.327 1 79.5 585 PRO B C 1
ATOM 9477 O O . PRO B 1 585 ? -11.703 21.359 0.103 1 79.5 585 PRO B O 1
ATOM 9480 N N . LEU B 1 586 ? -9.602 20.922 -0.021 1 82.94 586 LEU B N 1
ATOM 9481 C CA . LEU B 1 586 ? -9.727 19.812 0.901 1 82.94 586 LEU B CA 1
ATOM 9482 C C . LEU B 1 586 ? -10.172 20.281 2.279 1 82.94 586 LEU B C 1
ATOM 9484 O O . LEU B 1 586 ? -10.992 19.625 2.93 1 82.94 586 LEU B O 1
ATOM 9488 N N . VAL B 1 587 ? -9.617 21.406 2.717 1 84.94 587 VAL B N 1
ATOM 9489 C CA . VAL B 1 587 ? -9.938 21.922 4.043 1 84.94 587 VAL B CA 1
ATOM 9490 C C . VAL B 1 587 ? -11.391 22.391 4.074 1 84.94 587 VAL B C 1
ATOM 9492 O O . VAL B 1 587 ? -12.078 22.234 5.086 1 84.94 587 VAL B O 1
ATOM 9495 N N . GLN B 1 588 ? -11.789 22.875 3.002 1 84.69 588 GLN B N 1
ATOM 9496 C CA . GLN B 1 588 ? -13.188 23.297 2.908 1 84.69 588 GLN B CA 1
ATOM 9497 C C . GLN B 1 588 ? -14.125 22.094 2.994 1 84.69 588 GLN B C 1
ATOM 9499 O O . GLN B 1 588 ? -15.188 22.172 3.605 1 84.69 588 GLN B O 1
ATOM 9504 N N . MET B 1 589 ? -13.734 21.109 2.342 1 85.38 589 MET B N 1
ATOM 9505 C CA . MET B 1 589 ? -14.531 19.875 2.391 1 85.38 589 MET B CA 1
ATOM 9506 C C . MET B 1 589 ? -14.617 19.344 3.814 1 85.38 589 MET B C 1
ATOM 9508 O O . MET B 1 589 ? -15.664 18.844 4.234 1 85.38 589 MET B O 1
ATOM 9512 N N . LEU B 1 590 ? -13.531 19.469 4.559 1 89.19 590 LEU B N 1
ATOM 9513 C CA . LEU B 1 590 ? -13.523 19.031 5.949 1 89.19 590 LEU B CA 1
ATOM 9514 C C . LEU B 1 590 ? -14.5 19.844 6.781 1 89.19 590 LEU B C 1
ATOM 9516 O O . LEU B 1 590 ? -15.234 19.297 7.609 1 89.19 590 LEU B O 1
ATOM 9520 N N . GLY B 1 591 ? -14.5 21.141 6.539 1 89.5 591 GLY B N 1
ATOM 9521 C CA . GLY B 1 591 ? -15.43 22 7.242 1 89.5 591 GLY B CA 1
ATOM 9522 C C . GLY B 1 591 ? -16.891 21.703 6.918 1 89.5 591 GLY B C 1
ATOM 9523 O O . GLY B 1 591 ? -17.734 21.656 7.816 1 89.5 591 GLY B O 1
ATOM 9524 N N . GLU B 1 592 ? -17.109 21.422 5.719 1 88.81 592 GLU B N 1
ATOM 9525 C CA . GLU B 1 592 ? -18.453 21.062 5.289 1 88.81 592 GLU B CA 1
ATOM 9526 C C . GLU B 1 592 ? -18.906 19.75 5.902 1 88.81 592 GLU B C 1
ATOM 9528 O O . GLU B 1 592 ? -20.094 19.562 6.207 1 88.81 592 GLU B O 1
ATOM 9533 N N . SER B 1 593 ? -18 18.875 5.992 1 89.56 593 SER B N 1
ATOM 9534 C CA . SER B 1 593 ? -18.328 17.578 6.59 1 89.56 593 SER B CA 1
ATOM 9535 C C . SER B 1 593 ? -18.719 17.734 8.055 1 89.56 593 SER B C 1
ATOM 9537 O O . SER B 1 593 ? -19.641 17.062 8.531 1 89.56 593 SER B O 1
ATOM 9539 N N . LEU B 1 594 ? -18.031 18.609 8.742 1 91.69 594 LEU B N 1
ATOM 9540 C CA . LEU B 1 594 ? -18.359 18.828 10.148 1 91.69 594 LEU B CA 1
ATOM 9541 C C . LEU B 1 594 ? -19.703 19.516 10.289 1 91.69 594 LEU B C 1
ATOM 9543 O O . LEU B 1 594 ? -20.469 19.203 11.203 1 91.69 594 LEU B O 1
ATOM 9547 N N . LEU B 1 595 ? -19.984 20.391 9.398 1 90.75 595 LEU B N 1
ATOM 9548 C CA . LEU B 1 595 ? -21.266 21.078 9.43 1 90.75 595 LEU B CA 1
ATOM 9549 C C . LEU B 1 595 ? -22.422 20.125 9.133 1 90.75 595 LEU B C 1
ATOM 9551 O O . LEU B 1 595 ? -23.469 20.203 9.773 1 90.75 595 LEU B O 1
ATOM 9555 N N . SER B 1 596 ? -22.172 19.312 8.172 1 90 596 SER B N 1
ATOM 9556 C CA . SER B 1 596 ? -23.188 18.312 7.836 1 90 596 SER B CA 1
ATOM 9557 C C . SER B 1 596 ? -23.422 17.344 8.992 1 90 596 SER B C 1
ATOM 9559 O O . SER B 1 596 ? -24.562 16.969 9.281 1 90 5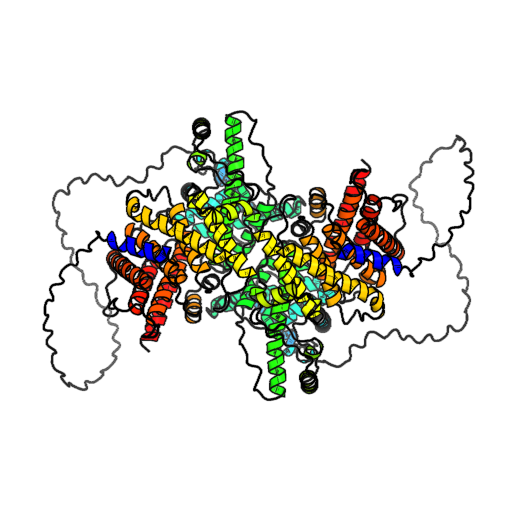96 SER B O 1
ATOM 9561 N N . TYR B 1 597 ? -22.391 16.953 9.617 1 90.19 597 TYR B N 1
ATOM 9562 C CA . TYR B 1 597 ? -22.484 16.062 10.773 1 90.19 597 TYR B CA 1
ATOM 9563 C C . TYR B 1 597 ? -23.234 16.75 11.922 1 90.19 597 TYR B C 1
ATOM 9565 O O . TYR B 1 597 ? -24.047 16.109 12.594 1 90.19 597 TYR B O 1
ATOM 9573 N N . LEU B 1 598 ? -22.953 18.016 12.141 1 91.06 598 LEU B N 1
ATOM 9574 C CA . LEU B 1 598 ? -23.625 18.797 13.18 1 91.06 598 LEU B CA 1
ATOM 9575 C C . LEU B 1 598 ? -25.125 18.891 12.898 1 91.06 598 LEU B C 1
ATOM 9577 O O . LEU B 1 598 ? -25.938 18.734 13.812 1 91.06 598 LEU B O 1
ATOM 9581 N N . HIS B 1 599 ? -25.422 19.062 11.719 1 87.81 599 HIS B N 1
ATOM 9582 C CA . HIS B 1 599 ? -26.828 19.188 11.336 1 87.81 599 HIS B CA 1
ATOM 9583 C C . HIS B 1 599 ? -27.578 17.875 11.516 1 87.81 599 HIS B C 1
ATOM 9585 O O . HIS B 1 599 ? -28.734 17.859 11.93 1 87.81 599 HIS B O 1
ATOM 9591 N N . GLU B 1 600 ? -26.953 16.859 11.117 1 85.88 600 GLU B N 1
ATOM 9592 C CA . GLU B 1 600 ? -27.578 15.547 11.258 1 85.88 600 GLU B CA 1
ATOM 9593 C C . GLU B 1 600 ? -27.828 15.211 12.727 1 85.88 600 GLU B C 1
ATOM 9595 O O . GLU B 1 600 ? -28.844 14.602 13.055 1 85.88 600 GLU B O 1
ATOM 9600 N N . PHE B 1 601 ? -26.984 15.547 13.562 1 81.69 601 PHE B N 1
ATOM 9601 C CA . PHE B 1 601 ? -27.125 15.266 14.984 1 81.69 601 PHE B CA 1
ATOM 9602 C C . PHE B 1 601 ? -28.219 16.141 15.602 1 81.69 601 PHE B C 1
ATOM 9604 O O . PHE B 1 601 ? -28.969 15.695 16.469 1 81.69 601 PHE B O 1
ATOM 9611 N N . GLN B 1 602 ? -28.203 17.375 15.234 1 80.38 602 GLN B N 1
ATOM 9612 C CA . GLN B 1 602 ? -29.203 18.281 15.758 1 80.38 602 GLN B CA 1
ATOM 9613 C C . GLN B 1 602 ? -30.609 17.859 15.352 1 80.38 602 GLN B C 1
ATOM 9615 O O . GLN B 1 602 ? -31.562 18 16.125 1 80.38 602 GLN B O 1
ATOM 9620 N N . THR B 1 603 ? -30.609 17.281 14.195 1 76.5 603 THR B N 1
ATOM 9621 C CA . THR B 1 603 ? -31.906 16.781 13.727 1 76.5 603 THR B CA 1
ATOM 9622 C C . THR B 1 603 ? -32.312 15.523 14.477 1 76.5 603 THR B C 1
ATOM 9624 O O . THR B 1 603 ? -33.5 15.305 14.742 1 76.5 603 THR B O 1
ATOM 9627 N N . SER B 1 604 ? -31.391 14.688 14.82 1 71.5 604 SER B N 1
ATOM 9628 C CA . SER B 1 604 ? -31.688 13.445 15.531 1 71.5 604 SER B CA 1
ATOM 9629 C C . SER B 1 604 ? -32.062 13.711 16.984 1 71.5 604 SER B C 1
ATOM 9631 O O . SER B 1 604 ? -32.844 12.977 17.562 1 71.5 604 SER B O 1
ATOM 9633 N N . VAL B 1 605 ? -31.484 14.695 17.609 1 62.88 605 VAL B N 1
ATOM 9634 C CA . VAL B 1 605 ? -31.812 15.031 18.984 1 62.88 605 VAL B CA 1
ATOM 9635 C C . VAL B 1 605 ? -33.188 15.695 19.047 1 62.88 605 VAL B C 1
ATOM 9637 O O . VAL B 1 605 ? -33.938 15.484 20 1 62.88 605 VAL B O 1
ATOM 9640 N N . ASN B 1 606 ? -33.594 16.406 18 1 55.94 606 ASN B N 1
ATOM 9641 C CA . ASN B 1 606 ? -34.875 17.062 17.969 1 55.94 606 ASN B CA 1
ATOM 9642 C C . ASN B 1 606 ? -36 16.094 17.609 1 55.94 606 ASN B C 1
ATOM 9644 O O . ASN B 1 606 ? -37.188 16.375 17.844 1 55.94 606 ASN B O 1
ATOM 9648 N N . THR B 1 607 ? -35.625 14.945 17.031 1 52 607 THR B N 1
ATOM 9649 C CA . THR B 1 607 ? -36.656 13.945 16.781 1 52 607 THR B CA 1
ATOM 9650 C C . THR B 1 607 ? -36.688 12.922 17.922 1 52 607 THR B C 1
ATOM 9652 O O . THR B 1 607 ? -37.75 12.359 18.203 1 52 607 THR B O 1
#

Radius of gyration: 35.83 Å; Cα contacts (8 Å, |Δi|>4): 1353; chains: 2; bounding box: 111×122×108 Å

Nearest PDB structures (foldseek):
  8gs2-assembly1_B  TM=1.238E-01  e=4.157E+00  Desulfonema ishimotonii
  8gs2-assembly1_B  TM=1.237E-01  e=2.098E+00  Desulfonema ishimotonii

Organism: NCBI:txid1448308